Protein AF-A0A1V8NT26-F1 (afdb_monomer_lite)

Radius of gyration: 33.31 Å; chains: 1; bounding box: 80×100×117 Å

Secondary structure (DSSP, 8-state):
------------------------TT--EES--SPPPP--EES--EEEEEESSBEEESSPPTT-----EETTS-EEEEEEESS--SSSPEEEEEE-TT--EEEEEEPBPGGGSPPBTTPPTT--TT----S-SSS-EEEE-SHHHHHGGG-TT-HHHHHHHHH-SEEEEEEETTB--SEEEE--SGGGTT-EEEEEEE-SS-EEEEETTEEEEE-TT-EEEEEEETTEEEETTTGGGGGEES-TT-EEEEEPGGG-STT-EEEEEETTEEEEE----EE---EEEEEEEEEEESS------HHHH-HHHHHHHHTTS--SEEEEEEBPPEEESSEE-TTS-EESS-BSSPP-SS--HHIIIIIIIIIIHHHHHHHHT--EEESS-STT----BSEEEEEEEEEEETTEEEEE-SEEETTEEE-SS-SHHHHHHHHHHHTT--SSTTHHHHHB---TTSSS---EEETTTTEEE-SEEEEE----EEETTEEEPPBTTEEE-B-GGGT---SBTTB-BPPPPHHHHHHHHHHHHTSEEE-TTSTTSEEEEETTTTEEEE---EEE-S-EEE--GGG-SHHHHHHHHHH-SEEEEEEBTTB--SEEE-PPP-GGGTT-EEEEEE--SS-EEEEETTEEEEE-TTEEEEEEE-SS-EEEESPP--EEE---SEEEEEEEEEEEEE-TTSSS--EEPPPEEEEEEEE----GGG--TTS-EEEEEETTEEEEEE--SS-SSTTS-EEEEEEEEGGG---EEEEEETTEEEEEEEPPPPPTT--EEEEESPPPPPTTEEEEEETTT--EEEEETT-B--SS--TTTTTS-EEEEE-TTEEEEEESSSSS-TT--EEE-SEE-GGGGSSEE-TTS-EE--SS-SEEEEEE-

InterPro domains:
  IPR019503 Peptidase M66 domain [PS51694] (283-538)
  IPR022218 ToxR activated gene A lipoprotein domain [PF12561] (666-761)
  IPR040966 Metalloprotease StcE, C-terminal [PF17945] (794-883)
  IPR048990 Metalloprotease StcE, beta-sandwich domain [PF20944] (165-232)
  IPR048990 Metalloprotease StcE, beta-sandwich domain [PF20944] (589-655)
  IPR051256 Dictomallein [PTHR39540] (236-723)

Sequence (885 aa):
MKLKHLSCIILASLAMGSFSVAADNKSAIYFNTTQPVNDLQGSLAAEVKFAQSQIIPAHPKEGESQPHLTSLRKSLLLVRPVKADNKTPVQVEARDDNDKLLGTLTLSPPSSLPDTVYHLQGVPAGGIDFVPLDGTKKLINTVAEVKKLSDTSGSSIKTYLANNALVEIQTANGRWVKDIYLPQGAGLEGKMVRFVSYAGYNSTVFYGGRKVTLSVGNTLQFKYVNGQWFREGELENNRIAYAPDTWSAELPAHWIAPGLNLVVKQGNLSGRLNDIKVGAPGELLLHTIDIGMLTSPRDRFDFAKDKEAHREYFQTIPVSRMIVNKYAPLHLKEVMLPTGTLLTDADPGNGGWHSGTMRQSIGKELVSHGIDNANYGINSTAGSGEGSHPYTTAQLAAHTSRGNYANGIQVHGGSGGGGIVTLDSTLGNEFSHEVGHNFGLGHYVDGFRGSVHRSADQINSAWGWDSDKKRFMPNFYPTRTNQKSCLDGQCQEPFEGRKFGFDSMAGGSPFSDANRFTMYTPNSSAIIQRFFENKAVFDTRSFTGFSKWNADTQKMEPYKHTIDRAEQITAPVRDLSENKMAELMAEYAVVKVHMWNGNWTRNIHIPAASAENKGRILSINHEAGYNSHLFINGGEKIVSQGYKKSFVSDGQIWKEHDVVDTREARKPEQFGVPVTTLVGYYDPKGTLSSYIYPAMHGAYGFTYPDDSQKLSGNDCQLQVDTKEGQLRFRLANHRANSNVMNKFHINVPTESQPTQATLVCNNKVLDTKSLTPAPEGLTYTVNGRALPAKENEGCIVSVNSGKRYCLPVGQRSGYSLPDWIVGQEVYVDSGAKAKVLLSDWDNLSYNRIGEFVGNVNPADMKKVKAWSGEYLDFSRPRSMRVVSK

pLDDT: mean 93.88, std 11.6, range [26.02, 98.94]

Structure (mmCIF, N/CA/C/O backbone):
data_AF-A0A1V8NT26-F1
#
_entry.id   AF-A0A1V8NT26-F1
#
loop_
_atom_site.group_PDB
_atom_site.id
_atom_site.type_symbol
_atom_site.label_atom_id
_atom_site.label_alt_id
_atom_site.label_comp_id
_atom_site.label_asym_id
_atom_site.label_entity_id
_atom_site.label_seq_id
_atom_site.pdbx_PDB_ins_code
_atom_site.Cartn_x
_atom_site.Cartn_y
_atom_site.Cartn_z
_atom_site.occupancy
_atom_site.B_iso_or_equiv
_atom_site.auth_seq_id
_atom_site.auth_comp_id
_atom_site.auth_asym_id
_atom_site.auth_atom_id
_atom_site.pdbx_PDB_model_num
ATOM 1 N N . MET A 1 1 ? 21.403 59.231 -62.922 1.00 33.25 1 MET A N 1
ATOM 2 C CA . MET A 1 1 ? 22.479 58.992 -63.909 1.00 33.25 1 MET A CA 1
ATOM 3 C C . MET A 1 1 ? 22.397 57.533 -64.353 1.00 33.25 1 MET A C 1
ATOM 5 O O . MET A 1 1 ? 22.117 56.673 -63.533 1.00 33.25 1 MET A O 1
ATOM 9 N N . LYS A 1 2 ? 22.485 57.326 -65.667 1.00 28.75 2 LYS A N 1
ATOM 10 C CA . LYS A 1 2 ? 22.168 56.143 -66.492 1.00 28.75 2 LYS A CA 1
ATOM 11 C C . LYS A 1 2 ? 23.030 54.890 -66.167 1.00 28.75 2 LYS A C 1
ATOM 13 O O . LYS A 1 2 ? 24.232 55.031 -66.014 1.00 28.75 2 LYS A O 1
ATOM 18 N N . LEU A 1 3 ? 22.403 53.711 -65.998 1.00 28.09 3 LEU A N 1
ATOM 19 C CA . LEU A 1 3 ? 22.380 52.515 -66.894 1.00 28.09 3 LEU A CA 1
ATOM 20 C C . LEU A 1 3 ? 23.504 51.472 -66.687 1.00 28.09 3 LEU A C 1
ATOM 22 O O . LEU A 1 3 ? 24.660 51.770 -66.959 1.00 28.09 3 LEU A O 1
ATOM 26 N N . LYS A 1 4 ? 23.138 50.211 -66.395 1.00 28.22 4 LYS A N 1
ATOM 27 C CA . LYS A 1 4 ? 23.139 49.071 -67.351 1.00 28.22 4 LYS A CA 1
ATOM 28 C C . LYS A 1 4 ? 22.920 47.728 -66.638 1.00 28.22 4 LYS A C 1
ATOM 30 O O . LYS A 1 4 ? 23.636 47.379 -65.709 1.00 28.22 4 LYS A O 1
ATOM 35 N N . HIS A 1 5 ? 21.955 46.967 -67.153 1.00 30.91 5 HIS A N 1
ATOM 36 C CA . HIS A 1 5 ? 21.842 45.522 -66.977 1.00 30.91 5 HIS A CA 1
ATOM 37 C C . HIS A 1 5 ? 23.035 44.799 -67.611 1.00 30.91 5 HIS A C 1
ATOM 39 O O . HIS A 1 5 ? 23.439 45.162 -68.715 1.00 30.91 5 HIS A O 1
ATOM 45 N N . LEU A 1 6 ? 23.489 43.715 -66.980 1.00 27.47 6 LEU A N 1
ATOM 46 C CA . LEU A 1 6 ? 24.061 42.565 -67.675 1.00 27.47 6 LEU A CA 1
ATOM 47 C C . LEU A 1 6 ? 23.640 41.283 -66.944 1.00 27.47 6 LEU A C 1
ATOM 49 O O . LEU A 1 6 ? 23.882 41.122 -65.750 1.00 27.47 6 LEU A O 1
ATOM 53 N N . SER A 1 7 ? 22.973 40.406 -67.685 1.00 28.31 7 SER A N 1
ATOM 54 C CA . SER A 1 7 ? 22.616 39.047 -67.296 1.00 28.31 7 SER A CA 1
ATOM 55 C C . SER A 1 7 ? 23.850 38.152 -67.399 1.00 28.31 7 SER A C 1
ATOM 57 O O . SER A 1 7 ? 24.494 38.144 -68.444 1.00 28.31 7 SER A O 1
ATOM 59 N N . CYS A 1 8 ? 24.131 37.351 -66.370 1.00 26.02 8 CYS A N 1
ATOM 60 C CA . CYS A 1 8 ? 25.024 36.198 -66.475 1.00 26.02 8 CYS A CA 1
ATOM 61 C C . CYS A 1 8 ? 24.345 34.977 -65.855 1.00 26.02 8 CYS A C 1
ATOM 63 O O . CYS A 1 8 ? 24.092 34.915 -64.654 1.00 26.02 8 CYS A O 1
ATOM 65 N N . ILE A 1 9 ? 24.042 34.022 -66.728 1.00 30.42 9 ILE A N 1
ATOM 66 C CA . ILE A 1 9 ? 23.627 32.657 -66.424 1.00 30.42 9 ILE A CA 1
ATOM 67 C C . ILE A 1 9 ? 24.851 31.931 -65.860 1.00 30.42 9 ILE A C 1
ATOM 69 O O . ILE A 1 9 ? 25.868 31.828 -66.542 1.00 30.42 9 ILE A O 1
ATOM 73 N N . ILE A 1 10 ? 24.753 31.412 -64.636 1.00 31.03 10 ILE A N 1
ATOM 74 C CA . ILE A 1 10 ? 25.711 30.446 -64.091 1.00 31.03 10 ILE A CA 1
ATOM 75 C C . ILE A 1 10 ? 24.949 29.139 -63.879 1.00 31.03 10 ILE A C 1
ATOM 77 O O . ILE A 1 10 ? 24.054 29.057 -63.039 1.00 31.03 10 ILE A O 1
ATOM 81 N N . LEU A 1 11 ? 25.300 28.127 -64.679 1.00 29.58 11 LEU A N 1
ATOM 82 C CA . LEU A 1 11 ? 24.944 26.734 -64.432 1.00 29.58 11 LEU A CA 1
ATOM 83 C C . LEU A 1 11 ? 25.558 26.309 -63.091 1.00 29.58 11 LEU A C 1
ATOM 85 O O . LEU A 1 11 ? 26.774 26.173 -62.983 1.00 29.58 11 LEU A O 1
ATOM 89 N N . ALA A 1 12 ? 24.719 26.062 -62.088 1.00 28.86 12 ALA A N 1
ATOM 90 C CA . ALA A 1 12 ? 25.114 25.329 -60.894 1.00 28.86 12 ALA A CA 1
ATOM 91 C C . ALA A 1 12 ? 24.810 23.843 -61.117 1.00 28.86 12 ALA A C 1
ATOM 93 O O . ALA A 1 12 ? 23.661 23.404 -61.074 1.00 28.86 12 ALA A O 1
ATOM 94 N N . SER A 1 13 ? 25.853 23.066 -61.387 1.00 28.78 13 SER A N 1
ATOM 95 C CA . SER A 1 13 ? 25.831 21.608 -61.335 1.00 28.78 13 SER A CA 1
ATOM 96 C C . SER A 1 13 ? 25.490 21.150 -59.912 1.00 28.78 13 SER A C 1
ATOM 98 O O . SER A 1 13 ? 26.327 21.245 -59.013 1.00 28.78 13 SER A O 1
ATOM 100 N N . LEU A 1 14 ? 24.266 20.651 -59.704 1.00 29.42 14 LEU A N 1
ATOM 101 C CA . LEU A 1 14 ? 23.894 19.896 -58.508 1.00 29.42 14 LEU A CA 1
ATOM 102 C C . LEU A 1 14 ? 24.669 18.572 -58.499 1.00 29.42 14 LEU A C 1
ATOM 104 O O . LEU A 1 14 ? 24.235 17.574 -59.070 1.00 29.42 14 LEU A O 1
ATOM 108 N N . ALA A 1 15 ? 25.809 18.552 -57.816 1.00 29.77 15 ALA A N 1
ATOM 109 C CA . ALA A 1 15 ? 26.344 17.313 -57.283 1.00 29.77 15 ALA A CA 1
ATOM 110 C C . ALA A 1 15 ? 25.449 16.907 -56.103 1.00 29.77 15 ALA A C 1
ATOM 112 O O . ALA A 1 15 ? 25.610 17.399 -54.986 1.00 29.77 15 ALA A O 1
ATOM 113 N N . MET A 1 16 ? 24.470 16.034 -56.358 1.00 32.00 16 MET A N 1
ATOM 114 C CA . MET A 1 16 ? 23.810 15.268 -55.303 1.00 32.00 16 MET A CA 1
ATOM 115 C C . MET A 1 16 ? 24.845 14.310 -54.707 1.00 32.00 16 MET A C 1
ATOM 117 O O . MET A 1 16 ? 24.949 13.150 -55.095 1.00 32.00 16 MET A O 1
ATOM 121 N N . GLY A 1 17 ? 25.652 14.823 -53.781 1.00 26.83 17 GLY A N 1
ATOM 122 C CA . GLY A 1 17 ? 26.390 13.996 -52.845 1.00 26.83 17 GLY A CA 1
ATOM 123 C C . GLY A 1 17 ? 25.373 13.313 -51.946 1.00 26.83 17 GLY A C 1
ATOM 124 O O . GLY A 1 17 ? 24.833 13.921 -51.025 1.00 26.83 17 GLY A O 1
ATOM 125 N N . SER A 1 18 ? 25.073 12.055 -52.247 1.00 31.45 18 SER A N 1
ATOM 126 C CA . SER A 1 18 ? 24.416 11.135 -51.333 1.00 31.45 18 SER A CA 1
ATOM 127 C C . SER A 1 18 ? 25.264 11.037 -50.068 1.00 31.45 18 SER A C 1
ATOM 129 O O . SER A 1 18 ? 26.224 10.271 -50.008 1.00 31.45 18 SER A O 1
ATOM 131 N N . PHE A 1 19 ? 24.925 11.838 -49.058 1.00 27.25 19 PHE A N 1
ATOM 132 C CA . PHE A 1 19 ? 25.400 11.635 -47.699 1.00 27.25 19 PHE A CA 1
ATOM 133 C C . PHE A 1 19 ? 24.762 10.348 -47.180 1.00 27.25 19 PHE A C 1
ATOM 135 O O . PHE A 1 19 ? 23.699 10.350 -46.562 1.00 27.25 19 PHE A O 1
ATOM 142 N N . SER A 1 20 ? 25.414 9.224 -47.458 1.00 29.69 20 SER A N 1
ATOM 143 C CA . SER A 1 20 ? 25.243 8.001 -46.693 1.00 29.69 20 SER A CA 1
ATOM 144 C C . SER A 1 20 ? 25.770 8.265 -45.285 1.00 29.69 20 SER A C 1
ATOM 146 O O . SER A 1 20 ? 26.928 7.984 -44.975 1.00 29.69 20 SER A O 1
ATOM 148 N N . VAL A 1 21 ? 24.930 8.830 -44.420 1.00 27.81 21 VAL A N 1
ATOM 149 C CA . VAL A 1 21 ? 25.151 8.753 -42.977 1.00 27.81 21 VAL A CA 1
ATOM 150 C C . VAL A 1 21 ? 24.796 7.325 -42.576 1.00 27.81 21 VAL A C 1
ATOM 152 O O . VAL A 1 21 ? 23.704 7.039 -42.093 1.00 27.81 21 VAL A O 1
ATOM 155 N N . ALA A 1 22 ? 25.721 6.399 -42.818 1.00 30.61 22 ALA A N 1
ATOM 156 C CA . ALA A 1 22 ? 25.767 5.165 -42.055 1.00 30.61 22 ALA A CA 1
ATOM 157 C C . ALA A 1 22 ? 26.182 5.566 -40.633 1.00 30.61 22 ALA A C 1
ATOM 159 O O . ALA A 1 22 ? 27.360 5.568 -40.288 1.00 30.61 22 ALA A O 1
ATOM 160 N N . ALA A 1 23 ? 25.208 6.022 -39.842 1.00 31.25 23 ALA A N 1
ATOM 161 C CA . ALA A 1 23 ? 25.388 6.209 -38.416 1.00 31.25 23 ALA A CA 1
ATOM 162 C C . ALA A 1 23 ? 25.771 4.850 -37.823 1.00 31.25 23 ALA A C 1
ATOM 164 O O . ALA A 1 23 ? 25.101 3.847 -38.072 1.00 31.25 23 ALA A O 1
ATOM 165 N N . ASP A 1 24 ? 26.865 4.823 -37.072 1.00 34.84 24 ASP A N 1
ATOM 166 C CA . ASP A 1 24 ? 27.377 3.644 -36.389 1.00 34.84 24 ASP A CA 1
ATOM 167 C C . ASP A 1 24 ? 26.340 3.162 -35.350 1.00 34.84 24 ASP A C 1
ATOM 169 O O . ASP A 1 24 ? 26.246 3.655 -34.225 1.00 34.84 24 ASP A O 1
ATOM 173 N N . ASN A 1 25 ? 25.445 2.268 -35.775 1.00 42.75 25 ASN A N 1
ATOM 174 C CA . ASN A 1 25 ? 24.156 2.001 -35.125 1.00 42.75 25 ASN A CA 1
ATOM 175 C C . ASN A 1 25 ? 24.249 1.001 -33.947 1.00 42.75 25 ASN A C 1
ATOM 177 O O . ASN A 1 25 ? 23.302 0.261 -33.687 1.00 42.75 25 ASN A O 1
ATOM 181 N N . LYS A 1 26 ? 25.402 0.919 -33.260 1.00 56.12 26 LYS A N 1
ATOM 182 C CA . LYS A 1 26 ? 25.730 -0.183 -32.326 1.00 56.12 26 LYS A CA 1
ATOM 183 C C . LYS A 1 26 ? 26.095 0.215 -30.888 1.00 56.12 26 LYS A C 1
ATOM 185 O O . LYS A 1 26 ? 26.245 -0.674 -30.055 1.00 56.12 26 LYS A O 1
ATOM 190 N N . SER A 1 27 ? 26.231 1.500 -30.556 1.00 74.62 27 SER A N 1
ATOM 191 C CA . SER A 1 27 ? 26.656 1.927 -29.209 1.00 74.62 27 SER A CA 1
ATOM 192 C C . SER A 1 27 ? 25.488 2.127 -28.231 1.00 74.62 27 SER A C 1
ATOM 194 O O . SER A 1 27 ? 24.408 2.596 -28.613 1.00 74.62 27 SER A O 1
ATOM 196 N N . ALA A 1 28 ? 25.712 1.776 -26.959 1.00 88.06 28 ALA A N 1
ATOM 197 C CA . ALA A 1 28 ? 24.782 2.042 -25.863 1.00 88.06 28 ALA A CA 1
ATOM 198 C C . ALA A 1 28 ? 24.581 3.553 -25.648 1.00 88.06 28 ALA A C 1
ATOM 200 O O . ALA A 1 28 ? 25.501 4.351 -25.821 1.00 88.06 28 ALA A O 1
ATOM 201 N N . ILE A 1 29 ? 23.368 3.928 -25.256 1.00 94.69 29 ILE A N 1
ATOM 202 C CA . ILE A 1 29 ? 22.942 5.282 -24.913 1.00 94.69 29 ILE A CA 1
ATOM 203 C C . ILE A 1 29 ? 22.829 5.335 -23.389 1.00 94.69 29 ILE A C 1
ATOM 205 O O . ILE A 1 29 ? 21.881 4.800 -22.809 1.00 94.69 29 ILE A O 1
ATOM 209 N N . TYR A 1 30 ? 23.811 5.950 -22.738 1.00 97.50 30 TYR A N 1
ATOM 210 C CA . TYR A 1 30 ? 23.859 6.030 -21.281 1.00 97.50 30 TYR A CA 1
ATOM 211 C C . TYR A 1 30 ? 23.040 7.210 -20.757 1.00 97.50 30 TYR A C 1
ATOM 213 O O . TYR A 1 30 ? 23.191 8.333 -21.229 1.00 97.50 30 TYR A O 1
ATOM 221 N N . PHE A 1 31 ? 22.190 6.956 -19.763 1.00 98.56 31 PHE A N 1
ATOM 222 C CA . PHE A 1 31 ? 21.392 7.991 -19.105 1.00 98.56 31 PHE A CA 1
ATOM 223 C C . PHE A 1 31 ? 22.212 8.842 -18.135 1.00 98.56 31 PHE A C 1
ATOM 225 O O . PHE A 1 31 ? 22.170 10.069 -18.180 1.00 98.56 31 PHE A O 1
ATOM 232 N N . ASN A 1 32 ? 22.964 8.189 -17.253 1.00 97.88 32 ASN A N 1
ATOM 233 C CA . ASN A 1 32 ? 23.827 8.839 -16.290 1.00 97.88 32 ASN A CA 1
ATOM 234 C C . ASN A 1 32 ? 25.268 8.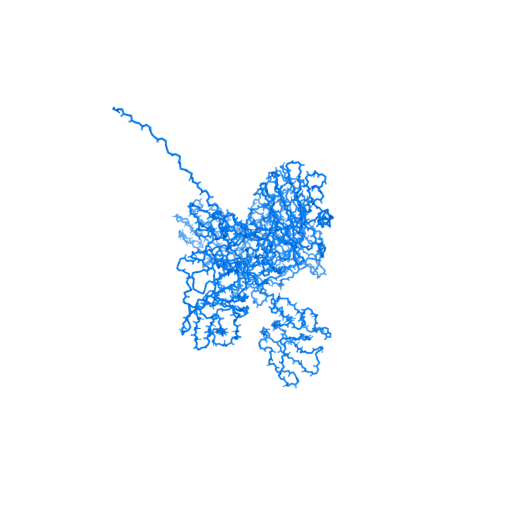863 -16.810 1.00 97.88 32 ASN A C 1
ATOM 236 O O . ASN A 1 32 ? 26.034 7.911 -16.649 1.00 97.88 32 ASN A O 1
ATOM 240 N N . THR A 1 33 ? 25.626 9.985 -17.425 1.00 96.69 33 THR A N 1
ATOM 241 C CA . THR A 1 33 ? 26.982 10.288 -17.890 1.00 96.69 33 THR A CA 1
ATOM 242 C C . THR A 1 33 ? 27.719 11.248 -16.958 1.00 96.69 33 THR A C 1
ATOM 244 O O . THR A 1 33 ? 28.796 11.722 -17.315 1.00 96.69 33 THR A O 1
ATOM 247 N N . THR A 1 34 ? 27.175 11.556 -15.772 1.00 95.69 34 THR A N 1
ATOM 248 C CA . THR A 1 34 ? 27.845 12.461 -14.830 1.00 95.69 34 THR A CA 1
ATOM 249 C C . THR A 1 34 ? 29.155 11.846 -14.354 1.00 95.69 34 THR A C 1
ATOM 251 O O . THR A 1 34 ? 29.293 10.619 -14.288 1.00 95.69 34 THR A O 1
ATOM 254 N N . GLN A 1 35 ? 30.120 12.695 -14.003 1.00 95.38 35 GLN A N 1
ATOM 255 C CA . GLN A 1 35 ? 31.365 12.239 -13.397 1.00 95.38 35 GLN A CA 1
ATOM 256 C C . GLN A 1 35 ? 31.053 11.586 -12.035 1.00 95.38 35 GLN A C 1
ATOM 258 O O . GLN A 1 35 ? 30.403 12.236 -11.213 1.00 95.38 35 GLN A O 1
ATOM 263 N N . PRO A 1 36 ? 31.469 10.329 -11.782 1.00 96.56 36 PRO A N 1
ATOM 264 C CA . PRO A 1 36 ? 31.286 9.699 -10.478 1.00 96.56 36 PRO A CA 1
ATOM 265 C C . PRO A 1 36 ? 32.070 10.456 -9.400 1.00 96.56 36 PRO A C 1
ATOM 267 O O . PRO A 1 36 ? 33.247 10.781 -9.590 1.00 96.56 36 PRO A O 1
ATOM 270 N N . VAL A 1 37 ? 31.415 10.715 -8.270 1.00 96.75 37 VAL A N 1
ATOM 271 C CA . VAL A 1 37 ? 32.021 11.296 -7.064 1.00 96.75 37 VAL A CA 1
ATOM 272 C C . VAL A 1 37 ? 32.347 10.161 -6.096 1.00 96.75 37 VAL A C 1
ATOM 274 O O . VAL A 1 37 ? 31.592 9.201 -5.996 1.00 96.75 37 VAL A O 1
ATOM 277 N N . ASN A 1 38 ? 33.500 10.232 -5.430 1.00 98.38 38 ASN A N 1
ATOM 278 C CA . ASN A 1 38 ? 33.921 9.183 -4.509 1.00 98.38 38 ASN A CA 1
ATOM 279 C C . ASN A 1 38 ? 33.088 9.194 -3.218 1.00 98.38 38 ASN A C 1
ATOM 281 O O . ASN A 1 38 ? 33.066 10.208 -2.527 1.00 98.38 38 ASN A O 1
ATOM 285 N N . ASP A 1 39 ? 32.525 8.041 -2.863 1.00 98.50 39 ASP A N 1
ATOM 286 C CA . ASP A 1 39 ? 31.807 7.802 -1.606 1.00 98.50 39 ASP A CA 1
ATOM 287 C C . ASP A 1 39 ? 32.628 6.980 -0.599 1.00 98.50 39 ASP A C 1
ATOM 289 O O . ASP A 1 39 ? 32.223 6.807 0.546 1.00 98.50 39 ASP A O 1
ATOM 293 N N . LEU A 1 40 ? 33.774 6.430 -1.014 1.00 98.62 40 LEU A N 1
ATOM 294 C CA . LEU A 1 40 ? 34.548 5.489 -0.210 1.00 98.62 40 LEU A CA 1
ATOM 295 C C . LEU A 1 40 ? 35.708 6.156 0.532 1.00 98.62 40 LEU A C 1
ATOM 297 O O . LEU A 1 40 ? 36.444 6.979 -0.016 1.00 98.62 40 LEU A O 1
ATOM 301 N N . GLN A 1 41 ? 35.961 5.690 1.753 1.00 98.44 41 GLN A N 1
ATOM 302 C CA . GLN A 1 41 ? 37.181 5.979 2.502 1.00 98.44 41 GLN A CA 1
ATOM 303 C C . GLN A 1 41 ? 38.200 4.851 2.277 1.00 98.44 41 GLN A C 1
ATOM 305 O O . GLN A 1 41 ? 37.997 3.723 2.730 1.00 98.44 41 GLN A O 1
ATOM 310 N N . GLY A 1 42 ? 39.292 5.125 1.558 1.00 97.62 42 GLY A N 1
ATOM 311 C CA . GLY A 1 42 ? 40.358 4.150 1.300 1.00 97.62 42 GLY A CA 1
ATOM 312 C C . GLY A 1 42 ? 41.121 4.394 -0.004 1.00 97.62 42 GLY A C 1
ATOM 313 O O . GLY A 1 42 ? 41.069 5.480 -0.572 1.00 97.62 42 GLY A O 1
ATOM 314 N N . SER A 1 43 ? 41.851 3.377 -0.469 1.00 97.94 43 SER A N 1
ATOM 315 C CA . SER A 1 43 ? 42.637 3.425 -1.711 1.00 97.94 43 SER A CA 1
ATOM 316 C C . SER A 1 43 ? 41.794 3.246 -2.977 1.00 97.94 43 SER A C 1
ATOM 318 O O . SER A 1 43 ? 42.216 3.664 -4.055 1.00 97.94 43 SER A O 1
ATOM 320 N N . LEU A 1 44 ? 40.609 2.636 -2.865 1.00 98.44 44 LEU A N 1
ATOM 321 C CA . LEU A 1 44 ? 39.633 2.563 -3.951 1.00 98.44 44 LEU A CA 1
ATOM 322 C C . LEU A 1 44 ? 38.704 3.778 -3.894 1.00 98.44 44 LEU A C 1
ATOM 324 O O . LEU A 1 44 ? 37.979 3.938 -2.917 1.00 98.44 44 LEU A O 1
ATOM 328 N N . ALA A 1 45 ? 38.682 4.573 -4.964 1.00 98.56 45 ALA A N 1
ATOM 329 C CA . ALA A 1 45 ? 37.713 5.649 -5.143 1.00 98.56 45 ALA A CA 1
ATOM 330 C C . ALA A 1 45 ? 36.561 5.188 -6.052 1.00 98.56 45 ALA A C 1
ATOM 332 O O . ALA A 1 45 ? 36.796 4.841 -7.214 1.00 98.56 45 ALA A O 1
ATOM 333 N N . ALA A 1 46 ? 35.326 5.193 -5.551 1.00 98.62 46 ALA A N 1
ATOM 334 C CA . ALA A 1 46 ? 34.140 4.786 -6.305 1.00 98.62 46 ALA A CA 1
ATOM 335 C C . ALA A 1 46 ? 32.881 5.523 -5.833 1.00 98.62 46 ALA A C 1
ATOM 337 O O . ALA A 1 46 ? 32.732 5.793 -4.644 1.00 98.62 46 ALA A O 1
ATOM 338 N N . GLU A 1 47 ? 31.972 5.801 -6.766 1.00 98.75 47 GLU A N 1
ATOM 339 C CA . GLU A 1 47 ? 30.593 6.194 -6.462 1.00 98.75 47 GLU A CA 1
ATOM 340 C C . GLU A 1 47 ? 29.793 4.941 -6.088 1.00 98.75 47 GLU A C 1
ATOM 342 O O . GLU A 1 47 ? 29.907 3.897 -6.746 1.00 98.75 47 GLU A O 1
ATOM 347 N N . VAL A 1 48 ? 28.964 5.046 -5.054 1.00 98.81 48 VAL A N 1
ATOM 348 C CA . VAL A 1 48 ? 28.075 3.985 -4.589 1.00 98.81 48 VAL A CA 1
ATOM 349 C C . VAL A 1 48 ? 26.626 4.456 -4.659 1.00 98.81 48 VAL A C 1
ATOM 351 O O . VAL A 1 48 ? 26.244 5.515 -4.162 1.00 98.81 48 VAL A O 1
ATOM 354 N N . LYS A 1 49 ? 25.777 3.629 -5.268 1.00 98.88 49 LYS A N 1
ATOM 355 C CA . LYS A 1 49 ? 24.323 3.809 -5.237 1.00 98.88 49 LYS A CA 1
ATOM 356 C C . LYS A 1 49 ? 23.643 2.513 -4.833 1.00 98.88 49 LYS A C 1
ATOM 358 O O . LYS A 1 49 ? 24.148 1.419 -5.072 1.00 98.88 49 LYS A O 1
ATOM 363 N N . PHE A 1 50 ? 22.463 2.650 -4.260 1.00 98.88 50 PHE A N 1
ATOM 364 C CA . PHE A 1 50 ? 21.560 1.560 -3.942 1.00 98.88 50 PHE A CA 1
ATOM 365 C C . PHE A 1 50 ? 20.321 1.623 -4.839 1.00 98.88 50 PHE A C 1
ATOM 367 O O . PHE A 1 50 ? 20.064 2.658 -5.449 1.00 98.88 50 PHE A O 1
ATOM 374 N N . ALA A 1 51 ? 19.521 0.559 -4.920 1.00 98.81 51 ALA A N 1
ATOM 375 C CA . ALA A 1 51 ? 18.200 0.631 -5.537 1.00 98.81 51 ALA A CA 1
ATOM 376 C C . ALA A 1 51 ? 17.172 -0.250 -4.817 1.00 98.81 51 ALA A C 1
ATOM 378 O O . ALA A 1 51 ? 17.362 -1.461 -4.683 1.00 98.81 51 ALA A O 1
ATOM 379 N N . GLN A 1 52 ? 16.071 0.372 -4.384 1.00 98.75 52 GLN A N 1
ATOM 380 C CA . GLN A 1 52 ? 14.930 -0.286 -3.737 1.00 98.75 52 GLN A CA 1
ATOM 381 C C . GLN A 1 52 ? 13.624 -0.001 -4.485 1.00 98.75 52 GLN A C 1
ATOM 383 O O . GLN A 1 52 ? 13.290 -0.758 -5.387 1.00 98.75 52 GLN A O 1
ATOM 388 N N . SER A 1 53 ? 12.873 1.051 -4.135 1.00 98.69 53 SER A N 1
ATOM 389 C CA . SER A 1 53 ? 11.782 1.545 -4.995 1.00 98.69 53 SER A CA 1
ATOM 390 C C . SER A 1 53 ? 12.328 2.345 -6.183 1.00 98.69 53 SER A C 1
ATOM 392 O O . SER A 1 53 ? 11.810 2.304 -7.298 1.00 98.69 53 SER A O 1
ATOM 394 N N . GLN A 1 54 ? 13.441 3.032 -5.945 1.00 98.75 54 GLN A N 1
ATOM 395 C CA . GLN A 1 54 ? 14.206 3.797 -6.917 1.00 98.75 54 GLN A CA 1
ATOM 396 C C . GLN A 1 54 ? 15.699 3.699 -6.608 1.00 98.75 54 GLN A C 1
ATOM 398 O O . GLN A 1 54 ? 16.084 3.187 -5.553 1.00 98.75 54 GLN A O 1
ATOM 403 N N . ILE A 1 55 ? 16.531 4.178 -7.530 1.00 98.88 55 ILE A N 1
ATOM 404 C CA . ILE A 1 55 ? 17.963 4.368 -7.302 1.00 98.88 55 ILE A CA 1
ATOM 405 C C . ILE A 1 55 ? 18.162 5.481 -6.264 1.00 98.88 55 ILE A C 1
ATOM 407 O O . ILE A 1 55 ? 17.559 6.547 -6.366 1.00 98.88 55 ILE A O 1
ATOM 411 N N . ILE A 1 56 ? 19.014 5.213 -5.279 1.00 98.50 56 ILE A N 1
ATOM 412 C CA . ILE A 1 56 ? 19.290 6.035 -4.102 1.00 98.50 56 ILE A CA 1
ATOM 413 C C . ILE A 1 56 ? 20.809 6.247 -4.023 1.00 98.50 56 ILE A C 1
ATOM 415 O O . ILE A 1 56 ? 21.548 5.260 -4.029 1.00 98.50 56 ILE A O 1
ATOM 419 N N . PRO A 1 57 ? 21.321 7.486 -3.974 1.00 97.94 57 PRO A N 1
ATOM 420 C CA . PRO A 1 57 ? 22.749 7.717 -3.763 1.00 97.94 57 PRO A CA 1
ATOM 421 C C . PRO A 1 57 ? 23.173 7.321 -2.339 1.00 97.94 57 PRO A C 1
ATOM 423 O O . PRO A 1 57 ? 22.379 7.454 -1.410 1.00 97.94 57 PRO A O 1
ATOM 426 N N . ALA A 1 58 ? 24.418 6.864 -2.152 1.00 97.75 58 ALA A N 1
ATOM 427 C CA . ALA A 1 58 ? 24.979 6.685 -0.808 1.00 97.75 58 ALA A CA 1
ATOM 428 C C . ALA A 1 58 ? 25.047 8.026 -0.057 1.00 97.75 58 ALA A C 1
ATOM 430 O O . ALA A 1 58 ? 24.561 8.122 1.069 1.00 97.75 58 ALA A O 1
ATOM 431 N N . HIS A 1 59 ? 25.540 9.068 -0.733 1.00 97.25 59 HIS A N 1
ATOM 432 C CA . HIS A 1 59 ? 25.534 10.447 -0.252 1.00 97.25 59 HIS A CA 1
ATOM 433 C C . HIS A 1 59 ? 24.704 11.335 -1.197 1.00 97.25 59 HIS A C 1
ATOM 435 O O . HIS A 1 59 ? 25.113 11.560 -2.340 1.00 97.25 59 HIS A O 1
ATOM 441 N N . PRO A 1 60 ? 23.516 11.818 -0.782 1.00 94.31 60 PRO A N 1
ATOM 442 C CA . PRO A 1 60 ? 22.706 12.712 -1.608 1.00 94.31 60 PRO A CA 1
ATOM 443 C C . PRO A 1 60 ? 23.413 14.054 -1.836 1.00 94.31 60 PRO A C 1
ATOM 445 O O . PRO A 1 60 ? 24.165 14.524 -0.979 1.00 94.31 60 PRO A O 1
ATOM 448 N N . LYS A 1 61 ? 23.161 14.692 -2.987 1.00 90.31 61 LYS A N 1
ATOM 449 C CA . LYS A 1 61 ? 23.725 16.019 -3.286 1.00 90.31 61 LYS A CA 1
ATOM 450 C C . LYS A 1 61 ? 23.139 17.072 -2.338 1.00 90.31 61 LYS A C 1
ATOM 452 O O . LYS A 1 61 ? 22.018 16.939 -1.846 1.00 90.31 61 LYS A O 1
ATOM 457 N N . GLU A 1 62 ? 23.865 18.168 -2.130 1.00 88.81 62 GLU A N 1
ATOM 458 C CA . GLU A 1 62 ? 23.349 19.298 -1.354 1.00 88.81 62 GLU A CA 1
ATOM 459 C C . GLU A 1 62 ? 22.034 19.833 -1.958 1.00 88.81 62 GLU A C 1
ATOM 461 O O . GLU A 1 62 ? 21.916 20.037 -3.168 1.00 88.81 62 GLU A O 1
ATOM 466 N N . GLY A 1 63 ? 21.019 20.029 -1.109 1.00 86.75 63 GLY A N 1
ATOM 467 C CA . GLY A 1 63 ? 19.691 20.492 -1.525 1.00 86.75 63 GLY A CA 1
ATOM 468 C C . GLY A 1 63 ? 18.837 19.453 -2.268 1.00 86.75 63 GLY A C 1
ATOM 469 O O . GLY A 1 63 ? 17.759 19.800 -2.760 1.00 86.75 63 GLY A O 1
ATOM 470 N N . GLU A 1 64 ? 19.290 18.201 -2.362 1.00 91.31 64 GLU A N 1
ATOM 471 C CA . GLU A 1 64 ? 18.547 17.095 -2.959 1.00 91.31 64 GLU A CA 1
ATOM 472 C C . GLU A 1 64 ? 17.680 16.371 -1.914 1.00 91.31 64 GLU A C 1
ATOM 474 O O . GLU A 1 64 ? 18.146 16.012 -0.835 1.00 91.31 64 GLU A O 1
ATOM 479 N N . SER A 1 65 ? 16.409 16.122 -2.245 1.00 95.75 65 SER A N 1
ATOM 480 C CA . SER A 1 65 ? 15.526 15.273 -1.439 1.00 95.75 65 SER A CA 1
ATOM 481 C C . SER A 1 65 ? 15.422 13.895 -2.090 1.00 95.75 65 SER A C 1
ATOM 483 O O . SER A 1 65 ? 14.793 13.747 -3.137 1.00 95.75 65 SER A O 1
ATOM 485 N N . GLN A 1 66 ? 16.081 12.904 -1.494 1.00 97.19 66 GLN A N 1
ATOM 486 C CA . GLN A 1 66 ? 16.057 11.500 -1.909 1.00 97.19 66 GLN A CA 1
ATOM 487 C C . GLN A 1 66 ? 15.641 10.634 -0.714 1.00 97.19 66 GLN A C 1
ATOM 489 O O . GLN A 1 66 ? 15.977 10.978 0.424 1.00 97.19 66 GLN A O 1
ATOM 494 N N . PRO A 1 67 ? 14.925 9.520 -0.937 1.00 98.38 67 PRO A N 1
ATOM 495 C CA . PRO A 1 67 ? 14.747 8.523 0.105 1.00 98.38 67 PRO A CA 1
ATOM 496 C C . PRO A 1 67 ? 16.101 7.889 0.460 1.00 98.38 67 PRO A C 1
ATOM 498 O O . PRO A 1 67 ? 17.003 7.824 -0.372 1.00 98.38 67 PRO A O 1
ATOM 501 N N . HIS A 1 68 ? 16.234 7.388 1.683 1.00 98.69 68 HIS A N 1
ATOM 502 C CA . HIS A 1 68 ? 17.353 6.550 2.130 1.00 98.69 68 HIS A CA 1
ATOM 503 C C . HIS A 1 68 ? 16.963 5.063 2.097 1.00 98.69 68 HIS A C 1
ATOM 505 O O . HIS A 1 68 ? 15.841 4.716 1.728 1.00 98.69 68 HIS A O 1
ATOM 511 N N . LEU A 1 69 ? 17.859 4.145 2.475 1.00 98.88 69 LEU A N 1
ATOM 512 C CA . LEU A 1 69 ? 17.535 2.711 2.474 1.00 98.88 69 LEU A CA 1
ATOM 513 C C . LEU A 1 69 ? 16.422 2.382 3.480 1.00 98.88 69 LEU A C 1
ATOM 515 O O . LEU A 1 69 ? 16.538 2.676 4.664 1.00 98.88 69 LEU A O 1
ATOM 519 N N . THR A 1 70 ? 15.364 1.707 3.045 1.00 98.81 70 THR A N 1
ATOM 520 C CA . THR A 1 70 ? 14.355 1.085 3.913 1.00 98.81 70 THR A CA 1
ATOM 521 C C . THR A 1 70 ? 14.891 -0.244 4.455 1.00 98.81 70 THR A C 1
ATOM 523 O O . THR A 1 70 ? 15.330 -1.093 3.673 1.00 98.81 70 THR A O 1
ATOM 526 N N . SER A 1 71 ? 14.830 -0.462 5.773 1.00 98.50 71 SER A N 1
ATOM 527 C CA . SER A 1 71 ? 15.273 -1.727 6.381 1.00 98.50 71 SER A CA 1
ATOM 528 C C . SER A 1 71 ? 14.523 -2.942 5.829 1.00 98.50 71 SER A C 1
ATOM 530 O O . SER A 1 71 ? 13.335 -2.870 5.508 1.00 98.50 71 SER A O 1
ATOM 532 N N . LEU A 1 72 ? 15.191 -4.098 5.812 1.00 97.12 72 LEU A N 1
ATOM 533 C CA . LEU A 1 72 ? 14.587 -5.401 5.513 1.00 97.12 72 LEU A CA 1
ATOM 534 C C . LEU A 1 72 ? 13.889 -5.460 4.145 1.00 97.12 72 LEU A C 1
ATOM 536 O O . LEU A 1 72 ? 12.842 -6.094 3.992 1.00 97.12 72 LEU A O 1
ATOM 540 N N . ARG A 1 73 ? 14.485 -4.817 3.138 1.00 97.44 73 ARG A N 1
ATOM 541 C CA . ARG A 1 73 ? 14.098 -4.903 1.725 1.00 97.44 73 ARG A CA 1
ATOM 542 C C . ARG A 1 73 ? 15.346 -5.126 0.877 1.00 97.44 73 ARG A C 1
ATOM 544 O O . ARG A 1 73 ? 16.336 -4.421 1.059 1.00 97.44 73 ARG A O 1
ATOM 551 N N . LYS A 1 74 ? 15.291 -6.100 -0.044 1.00 96.38 74 LYS A N 1
ATOM 552 C CA . LYS A 1 74 ? 16.379 -6.385 -1.000 1.00 96.38 74 LYS A CA 1
ATOM 553 C C . LYS A 1 74 ? 16.808 -5.087 -1.690 1.00 96.38 74 LYS A C 1
ATOM 555 O O . LYS A 1 74 ? 15.945 -4.292 -2.062 1.00 96.38 74 LYS A O 1
ATOM 560 N N . SER A 1 75 ? 18.110 -4.890 -1.857 1.00 98.56 75 SER A N 1
ATOM 561 C CA . SER A 1 75 ? 18.657 -3.675 -2.460 1.00 98.56 75 SER A CA 1
ATOM 562 C C . SER A 1 75 ? 19.679 -4.031 -3.530 1.00 98.56 75 SER A C 1
ATOM 564 O O . SER A 1 75 ? 20.569 -4.842 -3.282 1.00 98.56 75 SER A O 1
ATOM 566 N N . LEU A 1 76 ? 19.569 -3.442 -4.719 1.00 98.81 76 LEU A N 1
ATOM 567 C CA . LEU A 1 76 ? 20.649 -3.513 -5.701 1.00 98.81 76 LEU A CA 1
ATOM 568 C C . LEU A 1 76 ? 21.770 -2.575 -5.249 1.00 98.81 76 LEU A C 1
ATOM 570 O O . LEU A 1 76 ? 21.515 -1.410 -4.978 1.00 98.81 76 LEU A O 1
ATOM 574 N N . LEU A 1 77 ? 22.999 -3.065 -5.187 1.00 98.88 77 LEU A N 1
ATOM 575 C CA . LEU A 1 77 ? 24.206 -2.271 -5.007 1.00 98.88 77 LEU A CA 1
ATOM 576 C C . LEU A 1 77 ? 24.798 -1.963 -6.381 1.00 98.88 77 LEU A C 1
ATOM 578 O O . LEU A 1 77 ? 25.008 -2.878 -7.175 1.00 98.88 77 LEU A O 1
ATOM 582 N N . LEU A 1 78 ? 25.092 -0.692 -6.632 1.00 98.88 78 LEU A N 1
ATOM 583 C CA . LEU A 1 78 ? 25.791 -0.191 -7.807 1.00 98.88 78 LEU A CA 1
ATOM 584 C C . LEU A 1 78 ? 27.106 0.444 -7.358 1.00 98.88 78 LEU A C 1
ATOM 586 O O . LEU A 1 78 ? 27.100 1.326 -6.501 1.00 98.88 78 LEU A O 1
ATOM 590 N N . VAL A 1 79 ? 28.217 0.009 -7.944 1.00 98.81 79 VAL A N 1
ATOM 591 C CA . VAL A 1 79 ? 29.557 0.537 -7.661 1.00 98.81 79 VAL A CA 1
ATOM 592 C C . VAL A 1 79 ? 30.177 0.998 -8.970 1.00 98.81 79 VAL A C 1
ATOM 594 O O . VAL A 1 79 ? 30.403 0.188 -9.870 1.00 98.81 79 VAL A O 1
ATOM 597 N N . ARG A 1 80 ? 30.467 2.292 -9.079 1.00 98.50 80 ARG A N 1
ATOM 598 C CA . ARG A 1 80 ? 31.090 2.892 -10.261 1.00 98.50 80 ARG A CA 1
ATOM 599 C C . ARG A 1 80 ? 32.456 3.473 -9.882 1.00 98.50 80 ARG A C 1
ATOM 601 O O . ARG A 1 80 ? 32.509 4.562 -9.307 1.00 98.50 80 ARG A O 1
ATOM 608 N N . PRO A 1 81 ? 33.566 2.762 -10.160 1.00 98.31 81 PRO A N 1
ATOM 609 C CA . PRO A 1 81 ? 34.911 3.255 -9.878 1.00 98.31 81 PRO A CA 1
ATOM 610 C C . PRO A 1 81 ? 35.170 4.613 -10.543 1.00 98.31 81 PRO A C 1
ATOM 612 O O . PRO A 1 81 ? 34.871 4.794 -11.723 1.00 98.31 81 PRO A O 1
ATOM 615 N N . VAL A 1 82 ? 35.757 5.564 -9.808 1.00 97.75 82 VAL A N 1
ATOM 616 C CA . VAL A 1 82 ? 36.083 6.903 -10.342 1.00 97.75 82 VAL A CA 1
ATOM 617 C C . VAL A 1 82 ? 37.103 6.799 -11.476 1.00 97.75 82 VAL A C 1
ATOM 619 O O . VAL A 1 82 ? 37.000 7.493 -12.487 1.00 97.75 82 VAL A O 1
ATOM 622 N N . LYS A 1 83 ? 38.069 5.888 -11.324 1.00 96.06 83 LYS A N 1
ATOM 623 C CA . LYS A 1 83 ? 38.946 5.434 -12.401 1.00 96.06 83 LYS A CA 1
ATOM 624 C C . LYS A 1 83 ? 38.409 4.106 -12.925 1.00 96.06 83 LYS A C 1
ATOM 626 O O . LYS A 1 83 ? 38.552 3.091 -12.251 1.00 96.06 83 LYS A O 1
ATOM 631 N N . ALA A 1 84 ? 37.807 4.129 -14.110 1.00 94.38 84 ALA A N 1
ATOM 632 C CA . ALA A 1 84 ? 37.173 2.954 -14.695 1.00 94.38 84 ALA A CA 1
ATOM 633 C C . ALA A 1 84 ? 38.153 1.776 -14.852 1.00 94.38 84 ALA A C 1
ATOM 635 O O . ALA A 1 84 ? 39.225 1.902 -15.448 1.00 94.38 84 ALA A O 1
ATOM 636 N N . ASP A 1 85 ? 37.737 0.617 -14.348 1.00 94.75 85 ASP A N 1
ATOM 637 C CA . ASP A 1 85 ? 38.335 -0.687 -14.607 1.00 94.75 85 ASP A CA 1
ATOM 638 C C . ASP A 1 85 ? 37.196 -1.709 -14.690 1.00 94.75 85 ASP A C 1
ATOM 640 O O . ASP A 1 85 ? 36.540 -2.034 -13.698 1.00 94.75 85 ASP A O 1
ATOM 644 N N . ASN A 1 86 ? 36.946 -2.183 -15.909 1.00 92.69 86 ASN A N 1
ATOM 645 C CA . ASN A 1 86 ? 35.855 -3.108 -16.218 1.00 92.69 86 ASN A CA 1
ATOM 646 C C . ASN A 1 86 ? 36.337 -4.562 -16.319 1.00 92.69 86 ASN A C 1
ATOM 648 O O . ASN A 1 86 ? 35.569 -5.434 -16.724 1.00 92.69 86 ASN A O 1
ATOM 652 N N . LYS A 1 87 ? 37.615 -4.822 -16.012 1.00 94.31 87 LYS A N 1
ATOM 653 C CA . LYS A 1 87 ? 38.245 -6.143 -16.126 1.00 94.31 87 LYS A CA 1
ATOM 654 C C . LYS A 1 87 ? 38.549 -6.734 -14.758 1.00 94.31 87 LYS A C 1
ATOM 656 O O . LYS A 1 87 ? 38.288 -7.915 -14.546 1.00 94.31 87 LYS A O 1
ATOM 661 N N . THR A 1 88 ? 39.092 -5.934 -13.843 1.00 97.25 88 THR A N 1
ATOM 662 C CA . THR A 1 88 ? 39.439 -6.399 -12.499 1.00 97.25 88 THR A CA 1
ATOM 663 C C . THR A 1 88 ? 38.164 -6.638 -11.686 1.00 97.25 88 THR A C 1
ATOM 665 O O . THR A 1 88 ? 37.399 -5.687 -11.503 1.00 97.25 88 THR A O 1
ATOM 668 N N . PRO A 1 89 ? 37.924 -7.865 -11.177 1.00 97.56 89 PRO A N 1
ATOM 669 C CA . PRO A 1 89 ? 36.724 -8.180 -10.410 1.00 97.56 89 PRO A CA 1
ATOM 670 C C . PRO A 1 89 ? 36.551 -7.276 -9.191 1.00 97.56 89 PRO A C 1
ATOM 672 O O . PRO A 1 89 ? 37.515 -6.996 -8.473 1.00 97.56 89 PRO A O 1
ATOM 675 N N . VAL A 1 90 ? 35.306 -6.876 -8.936 1.00 98.50 90 VAL A N 1
ATOM 676 C CA . VAL A 1 90 ? 34.931 -6.126 -7.736 1.00 98.50 90 VAL A CA 1
ATOM 677 C C . VAL A 1 90 ? 34.273 -7.069 -6.732 1.00 98.50 90 VAL A C 1
ATOM 679 O O . VAL A 1 90 ? 33.366 -7.829 -7.075 1.00 98.50 90 VAL A O 1
ATOM 682 N N . GLN A 1 91 ? 34.724 -7.017 -5.481 1.00 98.44 91 GLN A N 1
ATOM 683 C CA . GLN A 1 91 ? 34.142 -7.752 -4.360 1.00 98.44 91 GLN A CA 1
ATOM 684 C C . GLN A 1 91 ? 33.651 -6.791 -3.284 1.00 98.44 91 GLN A C 1
ATOM 686 O O . GLN A 1 91 ? 34.225 -5.721 -3.087 1.00 98.44 91 GLN A O 1
ATOM 691 N N . VAL A 1 92 ? 32.601 -7.185 -2.571 1.00 98.62 92 VAL A N 1
ATOM 692 C CA . VAL A 1 92 ? 32.038 -6.418 -1.458 1.00 98.62 92 VAL A CA 1
ATOM 693 C C . VAL A 1 92 ? 31.857 -7.328 -0.257 1.00 98.62 92 VAL A C 1
ATOM 695 O O . VAL A 1 92 ? 31.176 -8.347 -0.345 1.00 98.62 92 VAL A O 1
ATOM 698 N N . GLU A 1 93 ? 32.451 -6.950 0.868 1.00 98.44 93 GLU A N 1
ATOM 699 C CA . GLU A 1 93 ? 32.144 -7.511 2.184 1.00 98.44 93 GLU A CA 1
ATOM 700 C C . GLU A 1 93 ? 31.111 -6.624 2.875 1.00 98.44 93 GLU A C 1
ATOM 702 O O . GLU A 1 93 ? 31.319 -5.416 2.989 1.00 98.44 93 GLU A O 1
ATOM 707 N N . ALA A 1 94 ? 30.020 -7.220 3.351 1.00 98.31 94 ALA A N 1
ATOM 708 C CA . ALA A 1 94 ? 29.022 -6.542 4.171 1.00 98.31 94 ALA A CA 1
ATOM 709 C C . ALA A 1 94 ? 29.199 -6.923 5.641 1.00 98.31 94 ALA A C 1
ATOM 711 O O . ALA A 1 94 ? 29.408 -8.097 5.959 1.00 98.31 94 ALA A O 1
ATOM 712 N N . ARG A 1 95 ? 29.096 -5.940 6.534 1.00 97.75 95 ARG A N 1
ATOM 713 C CA . ARG A 1 95 ? 29.235 -6.107 7.985 1.00 97.75 95 ARG A CA 1
ATOM 714 C C . ARG A 1 95 ? 28.093 -5.420 8.723 1.00 97.75 95 ARG A C 1
ATOM 716 O O . ARG A 1 95 ? 27.556 -4.434 8.220 1.00 97.75 95 ARG A O 1
ATOM 723 N N . ASP A 1 96 ? 27.722 -5.956 9.882 1.00 95.19 96 ASP A N 1
ATOM 724 C CA . ASP A 1 96 ? 26.720 -5.355 10.771 1.00 95.19 96 ASP A CA 1
ATOM 725 C C . ASP A 1 96 ? 27.317 -4.276 11.697 1.00 95.19 96 ASP A C 1
ATOM 727 O O . ASP A 1 96 ? 28.487 -3.900 11.567 1.00 95.19 96 ASP A O 1
ATOM 731 N N . ASP A 1 97 ? 26.499 -3.771 12.628 1.00 93.00 97 ASP A N 1
ATOM 732 C CA . ASP A 1 97 ? 26.876 -2.748 13.612 1.00 93.00 97 ASP A CA 1
ATOM 733 C C . ASP A 1 97 ? 27.992 -3.195 14.574 1.00 93.00 97 ASP A C 1
ATOM 735 O O . ASP A 1 97 ? 28.710 -2.355 15.112 1.00 93.00 97 ASP A O 1
ATOM 739 N N . ASN A 1 98 ? 28.182 -4.507 14.743 1.00 94.12 98 ASN A N 1
ATOM 740 C CA . ASN A 1 98 ? 29.234 -5.117 15.555 1.00 94.12 98 ASN A CA 1
ATOM 741 C C . ASN A 1 98 ? 30.470 -5.502 14.717 1.00 94.12 98 ASN A C 1
ATOM 743 O O . ASN A 1 98 ? 31.320 -6.263 15.182 1.00 94.12 98 ASN A O 1
ATOM 747 N N . ASP A 1 99 ? 30.562 -5.013 13.475 1.00 93.12 99 ASP A N 1
ATOM 748 C CA . ASP A 1 99 ? 31.602 -5.335 12.488 1.00 93.12 99 ASP A CA 1
ATOM 749 C C . ASP A 1 99 ? 31.670 -6.833 12.111 1.00 93.12 99 ASP A C 1
ATOM 751 O O . ASP A 1 99 ? 32.623 -7.289 11.466 1.00 93.12 99 ASP A O 1
ATOM 755 N N . LYS A 1 100 ? 30.640 -7.621 12.457 1.00 94.44 100 LYS A N 1
ATOM 756 C CA . LYS A 1 100 ? 30.557 -9.039 12.099 1.00 94.44 100 LYS A CA 1
ATOM 757 C C . LYS A 1 100 ? 30.286 -9.157 10.605 1.00 94.44 100 LYS A C 1
ATOM 759 O O . LYS A 1 100 ? 29.356 -8.554 10.074 1.00 94.44 100 LYS A O 1
ATOM 764 N N . LEU A 1 101 ? 31.079 -9.985 9.925 1.00 95.00 101 LEU A N 1
ATOM 765 C CA . LEU A 1 101 ? 30.885 -10.292 8.509 1.00 95.00 101 LEU A CA 1
ATOM 766 C C . LEU A 1 101 ? 29.521 -10.965 8.292 1.00 95.00 101 LEU A C 1
ATOM 768 O O . LEU A 1 101 ? 29.283 -12.075 8.768 1.00 95.00 101 LEU A O 1
ATOM 772 N N . LEU A 1 102 ? 28.654 -10.297 7.534 1.00 93.69 102 LEU A N 1
ATOM 773 C CA . LEU A 1 102 ? 27.368 -10.816 7.071 1.00 93.69 102 LEU A CA 1
ATOM 774 C C . LEU A 1 102 ? 27.542 -11.688 5.821 1.00 93.69 102 LEU A C 1
ATOM 776 O O . LEU A 1 102 ? 26.850 -12.692 5.652 1.00 93.69 102 LEU A O 1
ATOM 780 N N . GLY A 1 103 ? 28.488 -11.320 4.955 1.00 93.69 103 GLY A N 1
ATOM 781 C CA . GLY A 1 103 ? 28.886 -12.110 3.796 1.00 93.69 103 GLY A CA 1
ATOM 782 C C . GLY A 1 103 ? 29.736 -11.332 2.797 1.00 93.69 103 GLY A C 1
ATOM 783 O O . GLY A 1 103 ? 29.992 -10.138 2.957 1.00 93.69 103 GLY A O 1
ATOM 784 N N . THR A 1 104 ? 30.163 -12.032 1.747 1.00 96.31 104 THR A N 1
ATOM 785 C CA . THR A 1 104 ? 30.981 -11.483 0.659 1.00 96.31 104 THR A CA 1
ATOM 786 C C . THR A 1 104 ? 30.305 -11.755 -0.680 1.00 96.31 104 THR A C 1
ATOM 788 O O . THR A 1 104 ? 29.911 -12.887 -0.958 1.00 96.31 104 THR A O 1
ATOM 791 N N . LEU A 1 105 ? 30.187 -10.728 -1.519 1.00 97.06 105 LEU A N 1
ATOM 792 C CA . LEU A 1 105 ? 29.618 -10.807 -2.863 1.00 97.06 105 LEU A CA 1
ATOM 793 C C . LEU A 1 105 ? 30.684 -10.474 -3.906 1.00 97.06 105 LEU A C 1
ATOM 795 O O . LEU A 1 105 ? 31.480 -9.558 -3.715 1.00 97.06 105 LEU A O 1
ATOM 799 N N . THR A 1 106 ? 30.673 -11.192 -5.027 1.00 98.06 106 THR A N 1
ATOM 800 C CA . THR A 1 106 ? 31.399 -10.789 -6.242 1.00 98.06 106 THR A CA 1
ATOM 801 C C . THR A 1 106 ? 30.415 -10.077 -7.161 1.00 98.06 106 THR A C 1
ATOM 803 O O . THR A 1 106 ? 29.343 -10.616 -7.440 1.00 98.06 106 THR A O 1
ATOM 806 N N . LEU A 1 107 ? 30.746 -8.861 -7.590 1.00 98.31 107 LEU A N 1
ATOM 807 C CA . LEU A 1 107 ? 29.850 -8.038 -8.396 1.00 98.31 107 LEU A CA 1
ATOM 808 C C . LEU A 1 107 ? 29.869 -8.481 -9.860 1.00 98.31 107 LEU A C 1
ATOM 810 O O . LEU A 1 107 ? 30.895 -8.886 -10.405 1.00 98.31 107 LEU A O 1
ATOM 814 N N . SER A 1 108 ? 28.714 -8.344 -10.501 1.00 98.19 108 SER A N 1
ATOM 815 C CA . SER A 1 108 ? 28.553 -8.492 -11.943 1.00 98.19 108 SER A CA 1
ATOM 816 C C . SER A 1 108 ? 29.237 -7.327 -12.667 1.00 98.19 108 SER A C 1
ATOM 818 O O . SER A 1 108 ? 29.104 -6.182 -12.215 1.00 98.19 108 SER A O 1
ATOM 820 N N . PRO A 1 109 ? 29.953 -7.591 -13.776 1.00 97.94 109 PRO A N 1
ATOM 821 C CA . PRO A 1 109 ? 30.658 -6.561 -14.531 1.00 97.94 109 PRO A CA 1
ATOM 822 C C . PRO A 1 109 ? 29.685 -5.598 -15.230 1.00 97.94 109 PRO A C 1
ATOM 824 O O . PRO A 1 109 ? 28.518 -5.948 -15.424 1.00 97.94 109 PRO A O 1
ATOM 827 N N . PRO A 1 110 ? 30.153 -4.424 -15.699 1.00 96.94 110 PRO A N 1
ATOM 828 C CA . PRO A 1 110 ? 29.305 -3.433 -16.371 1.00 96.94 110 PRO A CA 1
ATOM 829 C C . PRO A 1 110 ? 28.552 -3.950 -17.602 1.00 96.94 110 PRO A C 1
ATOM 831 O O . PRO A 1 110 ? 27.449 -3.495 -17.885 1.00 96.94 110 PRO A O 1
ATOM 834 N N . SER A 1 111 ? 29.097 -4.944 -18.310 1.00 93.38 111 SER A N 1
ATOM 835 C CA . SER A 1 111 ? 28.420 -5.612 -19.434 1.00 93.38 111 SER A CA 1
ATOM 836 C C . SER A 1 111 ? 27.198 -6.441 -19.024 1.00 93.38 111 SER A C 1
ATOM 838 O O . SER A 1 111 ? 26.425 -6.853 -19.881 1.00 93.38 111 SER A O 1
ATOM 840 N N . SER A 1 112 ? 27.047 -6.723 -17.730 1.00 95.44 112 SER A N 1
ATOM 841 C CA . SER A 1 112 ? 25.931 -7.456 -17.123 1.00 95.44 112 SER A CA 1
ATOM 842 C C . SER A 1 112 ? 25.087 -6.561 -16.210 1.00 95.44 112 SER A C 1
ATOM 844 O O . SER A 1 112 ? 24.322 -7.070 -15.389 1.00 95.44 112 SER A O 1
ATOM 846 N N . LEU A 1 113 ? 25.236 -5.234 -16.315 1.00 96.88 113 LEU A N 1
ATOM 847 C CA . LEU A 1 113 ? 24.363 -4.295 -15.621 1.00 96.88 113 LEU A CA 1
ATOM 848 C C . LEU A 1 113 ? 22.903 -4.558 -16.047 1.00 96.88 113 LEU A C 1
ATOM 850 O O . LEU A 1 113 ? 22.656 -4.742 -17.240 1.00 96.88 113 LEU A O 1
ATOM 854 N N . PRO A 1 114 ? 21.927 -4.579 -15.118 1.00 97.62 114 PRO A N 1
ATOM 855 C CA . PRO A 1 114 ? 20.537 -4.842 -15.473 1.00 97.62 114 PRO A CA 1
ATOM 856 C C . PRO A 1 114 ? 20.010 -3.894 -16.559 1.00 97.62 114 PRO A C 1
ATOM 858 O O . PRO A 1 114 ? 20.159 -2.677 -16.447 1.00 97.62 114 PRO A O 1
ATOM 861 N N . ASP A 1 115 ? 19.355 -4.436 -17.592 1.00 96.62 115 ASP A N 1
ATOM 862 C CA . ASP A 1 115 ? 18.719 -3.588 -18.610 1.00 96.62 115 ASP A CA 1
ATOM 863 C C . ASP A 1 115 ? 17.466 -2.867 -18.078 1.00 96.62 115 ASP A C 1
ATOM 865 O O . ASP A 1 115 ? 16.931 -3.152 -16.999 1.00 96.62 115 ASP A O 1
ATOM 869 N N . THR A 1 116 ? 16.941 -1.953 -18.893 1.00 97.31 116 THR A N 1
ATOM 870 C CA . THR A 1 116 ? 15.656 -1.293 -18.642 1.00 97.31 116 THR A CA 1
ATOM 871 C C . THR A 1 116 ? 14.468 -2.225 -18.896 1.00 97.31 116 THR A C 1
ATOM 873 O O . THR A 1 116 ? 14.553 -3.186 -19.660 1.00 97.31 116 THR A O 1
ATOM 876 N N . VAL A 1 117 ? 13.306 -1.891 -18.335 1.00 95.19 117 VAL A N 1
ATOM 877 C CA . VAL A 1 117 ? 12.020 -2.533 -18.669 1.00 95.19 117 VAL A CA 1
ATOM 878 C C . VAL A 1 117 ? 11.585 -2.333 -20.128 1.00 95.19 117 VAL A C 1
ATOM 880 O O . VAL A 1 117 ? 10.650 -2.990 -20.574 1.00 95.19 117 VAL A O 1
ATOM 883 N N . TYR A 1 118 ? 12.247 -1.449 -20.883 1.00 92.56 118 TYR A N 1
ATOM 884 C CA . TYR A 1 118 ? 12.002 -1.270 -22.317 1.00 92.56 118 TYR A CA 1
ATOM 885 C C . TYR A 1 118 ? 12.815 -2.231 -23.184 1.00 92.56 118 TYR A C 1
ATOM 887 O O . TYR A 1 118 ? 12.552 -2.326 -24.381 1.00 92.56 118 TYR A O 1
ATOM 895 N N . HIS A 1 119 ? 13.796 -2.924 -22.603 1.00 91.19 119 HIS A N 1
ATOM 896 C CA . HIS A 1 119 ? 14.661 -3.832 -23.334 1.00 91.19 119 HIS A CA 1
ATOM 897 C C . HIS A 1 119 ? 13.887 -5.070 -23.806 1.00 91.19 119 HIS A C 1
ATOM 899 O O . HIS A 1 119 ? 13.316 -5.822 -23.014 1.00 91.19 119 HIS A O 1
ATOM 905 N N . LEU A 1 120 ? 13.924 -5.315 -25.112 1.00 88.38 120 LEU A N 1
ATOM 906 C CA . LEU A 1 120 ? 13.311 -6.461 -25.766 1.00 88.38 120 LEU A CA 1
ATOM 907 C C . LEU A 1 120 ? 14.324 -7.582 -25.973 1.00 88.38 120 LEU A C 1
ATOM 909 O O . LEU A 1 120 ? 15.371 -7.384 -26.584 1.00 88.38 120 LEU A O 1
ATOM 913 N N . GLN A 1 121 ? 13.977 -8.777 -25.508 1.00 84.69 121 GLN A N 1
ATOM 914 C CA . GLN A 1 121 ? 14.762 -9.987 -25.744 1.00 84.69 121 GLN A CA 1
ATOM 915 C C . GLN A 1 121 ? 14.598 -10.477 -27.190 1.00 84.69 121 GLN A C 1
ATOM 917 O O . GLN A 1 121 ? 13.572 -10.229 -27.818 1.00 84.69 121 GLN A O 1
ATOM 922 N N . GLY A 1 122 ? 15.588 -11.203 -27.718 1.00 81.75 122 GLY A N 1
ATOM 923 C CA . GLY A 1 122 ? 15.495 -11.863 -29.030 1.00 81.75 122 GLY A CA 1
ATOM 924 C C . GLY A 1 122 ? 15.634 -10.946 -30.253 1.00 81.75 122 GLY A C 1
ATOM 925 O O . GLY A 1 122 ? 15.363 -11.391 -31.371 1.00 81.75 122 GLY A O 1
ATOM 926 N N . VAL A 1 123 ? 16.064 -9.692 -30.063 1.00 83.62 123 VAL A N 1
ATOM 927 C CA . VAL A 1 123 ? 16.416 -8.779 -31.161 1.00 83.62 123 VAL A CA 1
ATOM 928 C C . VAL A 1 123 ? 17.692 -9.285 -31.854 1.00 83.62 123 VAL A C 1
ATOM 930 O O . VAL A 1 123 ? 18.698 -9.493 -31.172 1.00 83.62 123 VAL A O 1
ATOM 933 N N . PRO A 1 124 ? 17.696 -9.486 -33.186 1.00 80.25 124 PRO A N 1
ATOM 934 C CA . PRO A 1 124 ? 18.896 -9.898 -33.911 1.00 80.25 124 PRO A CA 1
ATOM 935 C C . PRO A 1 124 ? 20.042 -8.888 -33.767 1.00 80.25 124 PRO A C 1
ATOM 937 O O . PRO A 1 124 ? 19.818 -7.679 -33.770 1.00 80.25 124 PRO A O 1
ATOM 940 N N . ALA A 1 125 ? 21.289 -9.370 -33.731 1.00 72.25 125 ALA A N 1
ATOM 941 C CA . ALA A 1 125 ? 22.481 -8.523 -33.577 1.00 72.25 125 ALA A CA 1
ATOM 942 C C . ALA A 1 125 ? 22.662 -7.474 -34.699 1.00 72.25 125 ALA A C 1
ATOM 944 O O . ALA A 1 125 ? 23.338 -6.466 -34.501 1.00 72.25 125 ALA A O 1
ATOM 945 N N . GLY A 1 126 ? 22.065 -7.704 -35.875 1.00 72.44 126 GLY A N 1
ATOM 946 C CA . GLY A 1 126 ? 22.043 -6.758 -36.997 1.00 72.44 126 GLY A CA 1
ATOM 947 C C . GLY A 1 126 ? 20.915 -5.719 -36.940 1.00 72.44 126 GLY A C 1
ATOM 948 O O . GLY A 1 126 ? 20.798 -4.916 -37.860 1.00 72.44 126 GLY A O 1
ATOM 949 N N . GLY A 1 127 ? 20.082 -5.731 -35.894 1.00 80.44 127 GLY A N 1
ATOM 950 C CA . GLY A 1 127 ? 18.820 -4.997 -35.860 1.00 80.44 127 GLY A CA 1
ATOM 951 C C . GLY A 1 127 ? 17.728 -5.693 -36.677 1.00 80.44 127 GLY A C 1
ATOM 952 O O . GLY A 1 127 ? 17.875 -6.839 -37.103 1.00 80.44 127 GLY A O 1
ATOM 953 N N . ILE A 1 128 ? 16.606 -5.002 -36.873 1.00 85.56 128 ILE A N 1
ATOM 954 C CA . ILE A 1 128 ? 15.500 -5.483 -37.705 1.00 85.56 128 ILE A CA 1
ATOM 955 C C . ILE A 1 128 ? 15.305 -4.497 -38.840 1.00 85.56 128 ILE A C 1
ATOM 957 O O . ILE A 1 128 ? 15.048 -3.318 -38.610 1.00 85.56 128 ILE A O 1
ATOM 961 N N . ASP A 1 129 ? 15.402 -5.010 -40.058 1.00 88.19 129 ASP A N 1
ATOM 962 C CA . ASP A 1 129 ? 15.062 -4.265 -41.258 1.00 88.19 129 ASP A CA 1
ATOM 963 C C . ASP A 1 129 ? 13.541 -4.273 -41.455 1.00 88.19 129 ASP A C 1
ATOM 965 O O . ASP A 1 129 ? 12.946 -5.339 -41.616 1.00 88.19 129 ASP A O 1
ATOM 969 N N . PHE A 1 130 ? 12.900 -3.105 -41.449 1.00 91.69 130 PHE A N 1
ATOM 970 C CA . PHE A 1 130 ? 11.452 -2.951 -41.639 1.00 91.69 130 PHE A CA 1
ATOM 971 C C . PHE A 1 130 ? 11.046 -2.875 -43.122 1.00 91.69 130 PHE A C 1
ATOM 973 O O . PHE A 1 130 ? 10.065 -2.218 -43.479 1.00 91.69 130 PHE A O 1
ATOM 980 N N . VAL A 1 131 ? 11.753 -3.599 -43.988 1.00 93.12 131 VAL A N 1
ATOM 981 C CA . VAL A 1 131 ? 11.377 -3.827 -45.388 1.00 93.12 131 VAL A CA 1
ATOM 982 C C . VAL A 1 131 ? 10.615 -5.162 -45.532 1.00 93.12 131 VAL A C 1
ATOM 984 O O . VAL A 1 131 ? 11.036 -6.175 -44.948 1.00 93.12 131 VAL A O 1
ATOM 987 N N . PRO A 1 132 ? 9.474 -5.191 -46.259 1.00 92.75 132 PRO A N 1
ATOM 988 C CA . PRO A 1 132 ? 8.749 -6.429 -46.555 1.00 92.75 132 PRO A CA 1
ATOM 989 C C . PRO A 1 132 ? 9.612 -7.428 -47.332 1.00 92.75 132 PRO A C 1
ATOM 991 O O . PRO A 1 132 ? 10.441 -7.024 -48.140 1.00 92.75 132 PRO A O 1
ATOM 994 N N . LEU A 1 133 ? 9.393 -8.729 -47.115 1.00 90.12 133 LEU A N 1
ATOM 995 C CA . LEU A 1 133 ? 10.153 -9.801 -47.782 1.00 90.12 133 LEU A CA 1
ATOM 996 C C . LEU A 1 133 ? 10.076 -9.735 -49.317 1.00 90.12 133 LEU A C 1
ATOM 998 O O . LEU A 1 133 ? 11.044 -10.058 -49.998 1.00 90.12 133 LEU A O 1
ATOM 1002 N N . ASP A 1 134 ? 8.923 -9.326 -49.844 1.00 92.25 134 ASP A N 1
ATOM 1003 C CA . ASP A 1 134 ? 8.662 -9.139 -51.267 1.00 92.25 134 ASP A CA 1
ATOM 1004 C C . ASP A 1 134 ? 7.589 -8.045 -51.477 1.00 92.25 134 ASP A C 1
ATOM 1006 O O . ASP A 1 134 ? 7.136 -7.395 -50.530 1.00 92.25 134 ASP A O 1
ATOM 1010 N N . GLY A 1 135 ? 7.180 -7.820 -52.729 1.00 91.75 135 GLY A N 1
ATOM 1011 C CA . GLY A 1 135 ? 6.193 -6.797 -53.093 1.00 91.75 135 GLY A CA 1
ATOM 1012 C C . GLY A 1 135 ? 4.724 -7.143 -52.800 1.00 91.75 135 GLY A C 1
ATOM 1013 O O . GLY A 1 135 ? 3.853 -6.316 -53.075 1.00 91.75 135 GLY A O 1
ATOM 1014 N N . THR A 1 136 ? 4.405 -8.334 -52.280 1.00 96.69 136 THR A N 1
ATOM 1015 C CA . THR A 1 136 ? 3.014 -8.755 -52.047 1.00 96.69 136 THR A CA 1
ATOM 1016 C C . THR A 1 136 ? 2.401 -8.015 -50.854 1.00 96.69 136 THR A C 1
ATOM 1018 O O . THR A 1 136 ? 2.893 -8.056 -49.721 1.00 96.69 136 THR A O 1
ATOM 1021 N N . LYS A 1 137 ? 1.293 -7.308 -51.108 1.00 97.38 137 LYS A N 1
ATOM 1022 C CA . LYS A 1 137 ? 0.638 -6.429 -50.135 1.00 97.38 137 LYS A CA 1
ATOM 1023 C C . LYS A 1 137 ? -0.878 -6.599 -50.162 1.00 97.38 137 LYS A C 1
ATOM 1025 O O . LYS A 1 137 ? -1.512 -6.415 -51.199 1.00 97.38 137 LYS A O 1
ATOM 1030 N N . LYS A 1 138 ? -1.478 -6.792 -48.985 1.00 97.88 138 LYS A N 1
ATOM 1031 C CA . LYS A 1 138 ? -2.929 -6.701 -48.775 1.00 97.88 138 LYS A CA 1
ATOM 1032 C C . LYS A 1 138 ? -3.283 -5.385 -48.088 1.00 97.88 138 LYS A C 1
ATOM 1034 O O . LYS A 1 138 ? -2.831 -5.119 -46.980 1.00 97.88 138 LYS A O 1
ATOM 1039 N N . LEU A 1 139 ? -4.135 -4.584 -48.727 1.00 97.75 139 LEU A N 1
ATOM 1040 C CA . LEU A 1 139 ? -4.743 -3.396 -48.126 1.00 97.75 139 LEU A CA 1
ATOM 1041 C C . LEU A 1 139 ? -6.078 -3.751 -47.445 1.00 97.75 139 LEU A C 1
ATOM 1043 O O . LEU A 1 139 ? -6.937 -4.398 -48.052 1.00 97.75 139 LEU A O 1
ATOM 1047 N N . ILE A 1 140 ? -6.246 -3.309 -46.198 1.00 97.75 140 ILE A N 1
ATOM 1048 C CA . ILE A 1 140 ? -7.486 -3.348 -45.415 1.00 97.75 140 ILE A CA 1
ATOM 1049 C C . ILE A 1 140 ? -7.976 -1.910 -45.243 1.00 97.75 140 ILE A C 1
ATOM 1051 O O . ILE A 1 140 ? -7.438 -1.139 -44.446 1.00 97.75 140 ILE A O 1
ATOM 1055 N N . ASN A 1 141 ? -9.002 -1.543 -46.006 1.00 96.75 141 ASN A N 1
ATOM 1056 C CA . ASN A 1 141 ? -9.571 -0.194 -46.019 1.00 96.75 141 ASN A CA 1
ATOM 1057 C C . ASN A 1 141 ? -11.102 -0.197 -46.206 1.00 96.75 141 ASN A C 1
ATOM 1059 O O . ASN A 1 141 ? -11.691 0.814 -46.584 1.00 96.75 141 ASN A O 1
ATOM 1063 N N . THR A 1 142 ? -11.786 -1.297 -45.895 1.00 97.19 142 THR A N 1
ATOM 1064 C CA . THR A 1 142 ? -13.256 -1.364 -45.905 1.00 97.19 142 THR A CA 1
ATOM 1065 C C . THR A 1 142 ? -13.814 -1.496 -44.486 1.00 97.19 142 THR A C 1
ATOM 1067 O O . THR A 1 142 ? -13.144 -2.009 -43.590 1.00 97.19 142 THR A O 1
ATOM 1070 N N . VAL A 1 143 ? -15.052 -1.038 -44.253 1.00 96.00 143 VAL A N 1
ATOM 1071 C CA . VAL A 1 143 ? -15.714 -1.150 -42.934 1.00 96.00 143 VAL A CA 1
ATOM 1072 C C . VAL A 1 143 ? -15.830 -2.609 -42.493 1.00 96.00 143 VAL A C 1
ATOM 1074 O O . VAL A 1 143 ? -15.561 -2.925 -41.337 1.00 96.00 143 VAL A O 1
ATOM 1077 N N . ALA A 1 144 ? -16.195 -3.505 -43.414 1.00 96.38 144 ALA A N 1
ATOM 1078 C CA . ALA A 1 144 ? -16.379 -4.923 -43.118 1.00 96.38 144 ALA A CA 1
ATOM 1079 C C . ALA A 1 144 ? -15.076 -5.604 -42.675 1.00 96.38 144 ALA A C 1
ATOM 1081 O O . ALA A 1 144 ? -15.096 -6.421 -41.760 1.00 96.38 144 ALA A O 1
ATOM 1082 N N . GLU A 1 145 ? -13.943 -5.267 -43.292 1.00 96.94 145 GLU A N 1
ATOM 1083 C CA . GLU A 1 145 ? -12.650 -5.836 -42.909 1.00 96.94 145 GLU A CA 1
ATOM 1084 C C . GLU A 1 145 ? -12.096 -5.206 -41.631 1.00 96.94 145 GLU A C 1
ATOM 1086 O O . GLU A 1 145 ? -11.607 -5.937 -40.775 1.00 96.94 145 GLU A O 1
ATOM 1091 N N . VAL A 1 146 ? -12.221 -3.884 -41.452 1.00 96.12 146 VAL A N 1
ATOM 1092 C CA . VAL A 1 146 ? -11.759 -3.206 -40.227 1.00 96.12 146 VAL A CA 1
ATOM 1093 C C . VAL A 1 146 ? -12.514 -3.704 -38.994 1.00 96.12 146 VAL A C 1
ATOM 1095 O O . VAL A 1 146 ? -11.898 -3.917 -37.954 1.00 96.12 146 VAL A O 1
ATOM 1098 N N . LYS A 1 147 ? -13.813 -4.010 -39.114 1.00 95.12 147 LYS A N 1
ATOM 1099 C CA . LYS A 1 147 ? -14.586 -4.650 -38.035 1.00 95.12 147 LYS A CA 1
ATOM 1100 C C . LYS A 1 147 ? -14.028 -6.011 -37.601 1.00 95.12 147 LYS A C 1
ATOM 1102 O O . LYS A 1 147 ? -14.204 -6.382 -36.451 1.00 95.12 147 LYS A O 1
ATOM 1107 N N . LYS A 1 148 ? -13.341 -6.749 -38.482 1.00 96.44 148 LYS A N 1
ATOM 1108 C CA . LYS A 1 148 ? -12.733 -8.054 -38.153 1.00 96.44 148 LYS A CA 1
ATOM 1109 C C . LYS A 1 148 ? -11.413 -7.931 -37.386 1.00 96.44 148 LYS A C 1
ATOM 1111 O O . LYS A 1 148 ? -10.844 -8.955 -37.017 1.00 96.44 148 LYS A O 1
ATOM 1116 N N . LEU A 1 149 ? -10.891 -6.719 -37.190 1.00 95.88 149 LEU A N 1
ATOM 1117 C CA . LEU A 1 149 ? -9.615 -6.495 -36.506 1.00 95.88 149 LEU A CA 1
ATOM 1118 C C . LEU A 1 149 ? -9.738 -6.560 -34.976 1.00 95.88 149 LEU A C 1
ATOM 1120 O O . LEU A 1 149 ? -8.725 -6.739 -34.307 1.00 95.88 149 LEU A O 1
ATOM 1124 N N . SER A 1 150 ? -10.959 -6.467 -34.436 1.00 94.62 150 SER A N 1
ATOM 1125 C CA . SER A 1 150 ? -11.234 -6.615 -33.000 1.00 94.62 150 SER A CA 1
ATOM 1126 C C . SER A 1 150 ? -11.250 -8.068 -32.517 1.00 94.62 150 SER A C 1
ATOM 1128 O O . SER A 1 150 ? -11.471 -8.316 -31.336 1.00 94.62 150 SER A O 1
ATOM 1130 N N . ASP A 1 151 ? -11.053 -9.033 -33.419 1.00 94.69 151 ASP A N 1
ATOM 1131 C CA . ASP A 1 151 ? -10.838 -10.431 -33.057 1.00 94.69 151 ASP A CA 1
ATOM 1132 C C . ASP A 1 151 ? -9.512 -10.578 -32.299 1.00 94.69 151 ASP A C 1
ATOM 1134 O O . ASP A 1 151 ? -8.450 -10.255 -32.832 1.00 94.69 151 ASP A O 1
ATOM 1138 N N . THR A 1 152 ? -9.567 -11.101 -31.073 1.00 94.25 152 THR A N 1
ATOM 1139 C CA . THR A 1 152 ? -8.414 -11.187 -30.162 1.00 94.25 152 THR A CA 1
ATOM 1140 C C . THR A 1 152 ? -7.312 -12.119 -30.658 1.00 94.25 152 THR A C 1
ATOM 1142 O O . THR A 1 152 ? -6.164 -11.993 -30.235 1.00 94.25 152 THR A O 1
ATOM 1145 N N . SER A 1 153 ? -7.630 -13.031 -31.581 1.00 93.06 153 SER A N 1
ATOM 1146 C CA . SER A 1 153 ? -6.649 -13.924 -32.203 1.00 93.06 153 SER A CA 1
ATOM 1147 C C . SER A 1 153 ? -5.941 -13.318 -33.425 1.00 93.06 153 SER A C 1
ATOM 1149 O O . SER A 1 153 ? -4.963 -13.889 -33.919 1.00 93.06 153 SER A O 1
ATOM 1151 N N . GLY A 1 154 ? -6.414 -12.171 -33.927 1.00 95.25 154 GLY A N 1
ATOM 1152 C CA . GLY A 1 154 ? -5.901 -11.544 -35.145 1.00 95.25 154 GLY A CA 1
ATOM 1153 C C . GLY A 1 154 ? -6.086 -12.411 -36.397 1.00 95.25 154 GLY A C 1
ATOM 1154 O O . GLY A 1 154 ? -5.300 -12.309 -37.343 1.00 95.25 154 GLY A O 1
ATOM 1155 N N . SER A 1 155 ? -7.093 -13.290 -36.423 1.00 95.38 155 SER A N 1
ATOM 1156 C CA . SER A 1 155 ? -7.268 -14.337 -37.442 1.00 95.38 155 SER A CA 1
ATOM 1157 C C . SER A 1 155 ? -7.390 -13.788 -38.861 1.00 95.38 155 SER A C 1
ATOM 1159 O O . SER A 1 155 ? -6.850 -14.369 -39.806 1.00 95.38 155 SER A O 1
ATOM 1161 N N . SER A 1 156 ? -8.059 -12.644 -39.027 1.00 94.56 156 SER A N 1
ATOM 1162 C CA . SER A 1 156 ? -8.190 -11.981 -40.330 1.00 94.56 156 SER A CA 1
ATOM 1163 C C . SER A 1 156 ? -6.827 -11.536 -40.870 1.00 94.56 156 SER A C 1
ATOM 1165 O O . SER A 1 156 ? -6.462 -11.890 -41.991 1.00 94.56 156 SER A O 1
ATOM 1167 N N . ILE A 1 157 ? -6.029 -10.853 -40.044 1.00 96.88 157 ILE A N 1
ATOM 1168 C CA . ILE A 1 157 ? -4.657 -10.443 -40.371 1.00 96.88 157 ILE A CA 1
ATOM 1169 C C . ILE A 1 157 ? -3.800 -11.675 -40.685 1.00 96.88 157 ILE A C 1
ATOM 1171 O O . ILE A 1 157 ? -3.110 -11.690 -41.701 1.00 96.88 157 ILE A O 1
ATOM 1175 N N . LYS A 1 158 ? -3.886 -12.734 -39.866 1.00 96.50 158 LYS A N 1
ATOM 1176 C CA . LYS A 1 158 ? -3.130 -13.983 -40.062 1.00 96.50 158 LYS A CA 1
ATOM 1177 C C . LYS A 1 158 ? -3.411 -14.616 -41.421 1.00 96.50 158 LYS A C 1
ATOM 1179 O O . LYS A 1 158 ? -2.483 -14.996 -42.127 1.00 96.50 158 LYS A O 1
ATOM 1184 N N . THR A 1 159 ? -4.687 -14.685 -41.792 1.00 96.25 159 THR A N 1
ATOM 1185 C CA . THR A 1 159 ? -5.130 -15.236 -43.078 1.00 96.25 159 THR A CA 1
ATOM 1186 C C . THR A 1 159 ? -4.559 -14.432 -44.242 1.00 96.25 159 THR A C 1
ATOM 1188 O O . THR A 1 159 ? -4.063 -15.001 -45.209 1.00 96.25 159 THR A O 1
ATOM 1191 N N . TYR A 1 160 ? -4.566 -13.102 -44.143 1.00 97.00 160 TYR A N 1
ATOM 1192 C CA . TYR A 1 160 ? -4.004 -12.253 -45.188 1.00 97.00 160 TYR A CA 1
ATOM 1193 C C . TYR A 1 160 ? -2.477 -12.358 -45.291 1.00 97.00 160 TYR A C 1
ATOM 1195 O O . TYR A 1 160 ? -1.950 -12.384 -46.403 1.00 97.00 160 TYR A O 1
ATOM 1203 N N . LEU A 1 161 ? -1.765 -12.481 -44.167 1.00 97.56 161 LEU A N 1
ATOM 1204 C CA . LEU A 1 161 ? -0.306 -12.645 -44.148 1.00 97.56 161 LEU A CA 1
ATOM 1205 C C . LEU A 1 161 ? 0.171 -13.999 -44.692 1.00 97.56 161 LEU A C 1
ATOM 1207 O O . LEU A 1 161 ? 1.336 -14.109 -45.073 1.00 97.56 161 LEU A O 1
ATOM 1211 N N . ALA A 1 162 ? -0.702 -15.007 -44.802 1.00 95.12 162 ALA A N 1
ATOM 1212 C CA . ALA A 1 162 ? -0.347 -16.287 -45.421 1.00 95.12 162 ALA A CA 1
ATOM 1213 C C . ALA A 1 162 ? 0.140 -16.108 -46.872 1.00 95.12 162 ALA A C 1
ATOM 1215 O O . ALA A 1 162 ? 1.132 -16.714 -47.266 1.00 95.12 162 ALA A O 1
ATOM 1216 N N . ASN A 1 163 ? -0.498 -15.203 -47.624 1.00 95.19 163 ASN A N 1
ATOM 1217 C CA . ASN A 1 163 ? -0.211 -14.963 -49.045 1.00 95.19 163 ASN A CA 1
ATOM 1218 C C . ASN A 1 163 ? 0.424 -13.592 -49.331 1.00 95.19 163 ASN A C 1
ATOM 1220 O O . ASN A 1 163 ? 0.623 -13.248 -50.490 1.00 95.19 163 ASN A O 1
ATOM 1224 N N . ASN A 1 164 ? 0.689 -12.782 -48.302 1.00 97.50 164 ASN A N 1
ATOM 1225 C CA . ASN A 1 164 ? 1.234 -11.433 -48.465 1.00 97.50 164 ASN A CA 1
ATOM 1226 C C . ASN A 1 164 ? 2.416 -11.216 -47.521 1.00 97.50 164 ASN A C 1
ATOM 1228 O O . ASN A 1 164 ? 2.385 -11.676 -46.380 1.00 97.50 164 ASN A O 1
ATOM 1232 N N . ALA A 1 165 ? 3.448 -10.504 -47.964 1.00 96.75 165 ALA A N 1
ATOM 1233 C CA . ALA A 1 165 ? 4.555 -10.069 -47.118 1.00 96.75 165 ALA A CA 1
ATOM 1234 C C . ALA A 1 165 ? 4.139 -8.918 -46.188 1.00 96.75 165 ALA A C 1
ATOM 1236 O O . ALA A 1 165 ? 4.624 -8.841 -45.058 1.00 96.75 165 ALA A O 1
ATOM 1237 N N . LEU A 1 166 ? 3.211 -8.064 -46.636 1.00 98.25 166 LEU A N 1
ATOM 1238 C CA . LEU A 1 166 ? 2.698 -6.921 -45.884 1.00 98.25 166 LEU A CA 1
ATOM 1239 C C . LEU A 1 166 ? 1.162 -6.887 -45.853 1.00 98.25 166 LEU A C 1
ATOM 1241 O O . LEU A 1 166 ? 0.500 -6.951 -46.888 1.00 98.25 166 LEU A O 1
ATOM 1245 N N . VAL A 1 167 ? 0.589 -6.672 -44.670 1.00 98.44 167 VAL A N 1
ATOM 1246 C CA . VAL A 1 167 ? -0.797 -6.202 -44.514 1.00 98.44 167 VAL A CA 1
ATOM 1247 C C . VAL A 1 167 ? -0.773 -4.732 -44.104 1.00 98.44 167 VAL A C 1
ATOM 1249 O O . VAL A 1 167 ? -0.222 -4.385 -43.065 1.00 98.44 167 VAL A O 1
ATOM 1252 N N . GLU A 1 168 ? -1.371 -3.857 -44.907 1.00 98.31 168 GLU A N 1
ATOM 1253 C CA . GLU A 1 168 ? -1.527 -2.439 -44.579 1.00 98.31 168 GLU A CA 1
ATOM 1254 C C . GLU A 1 168 ? -2.977 -2.138 -44.203 1.00 98.31 168 GLU A C 1
ATOM 1256 O O . GLU A 1 168 ? -3.901 -2.446 -44.952 1.00 98.31 168 GLU A O 1
ATOM 1261 N N . ILE A 1 169 ? -3.180 -1.538 -43.037 1.00 98.31 169 ILE A N 1
ATOM 1262 C CA . ILE A 1 169 ? -4.481 -1.260 -42.437 1.00 98.31 169 ILE A CA 1
ATOM 1263 C C . ILE A 1 169 ? -4.674 0.248 -42.374 1.00 98.31 169 ILE A C 1
ATOM 1265 O O . ILE A 1 169 ? -3.864 0.962 -41.784 1.00 98.31 169 ILE A O 1
ATOM 1269 N N . GLN A 1 170 ? -5.775 0.729 -42.947 1.00 97.94 170 GLN A N 1
ATOM 1270 C CA . GLN A 1 170 ? -6.130 2.142 -42.930 1.00 97.94 170 GLN A CA 1
ATOM 1271 C C . GLN A 1 170 ? -7.430 2.363 -42.154 1.00 97.94 170 GLN A C 1
ATOM 1273 O O . GLN A 1 170 ? -8.516 2.042 -42.645 1.00 97.94 170 GLN A O 1
ATOM 1278 N N . THR A 1 171 ? -7.357 2.964 -40.969 1.00 96.81 171 THR A N 1
ATOM 1279 C CA . THR A 1 171 ? -8.550 3.393 -40.215 1.00 96.81 171 THR A CA 1
ATOM 1280 C C . THR A 1 171 ? -8.964 4.807 -40.629 1.00 96.81 171 THR A C 1
ATOM 1282 O O . THR A 1 171 ? -8.144 5.589 -41.100 1.00 96.81 171 THR A O 1
ATOM 1285 N N . ALA A 1 172 ? -10.250 5.134 -40.520 1.00 96.56 172 ALA A N 1
ATOM 1286 C CA . ALA A 1 172 ? -10.801 6.454 -40.830 1.00 96.56 172 ALA A CA 1
ATOM 1287 C C . ALA A 1 172 ? -12.076 6.717 -40.012 1.00 96.56 172 ALA A C 1
ATOM 1289 O O . ALA A 1 172 ? -12.629 5.803 -39.396 1.00 96.56 172 ALA A O 1
ATOM 1290 N N . ASN A 1 173 ? -12.584 7.950 -40.025 1.00 94.50 173 ASN A N 1
ATOM 1291 C CA . ASN A 1 173 ? -13.911 8.243 -39.472 1.00 94.50 173 ASN A CA 1
ATOM 1292 C C . ASN A 1 173 ? -14.976 7.373 -40.168 1.00 94.50 173 ASN A C 1
ATOM 1294 O O . ASN A 1 173 ? -14.993 7.268 -41.391 1.00 94.50 173 ASN A O 1
ATOM 1298 N N . GLY A 1 174 ? -15.818 6.687 -39.388 1.00 92.75 174 GLY A N 1
ATOM 1299 C CA . GLY A 1 174 ? -16.777 5.693 -39.901 1.00 92.75 174 GLY A CA 1
ATOM 1300 C C . GLY A 1 174 ? -16.174 4.323 -40.266 1.00 92.75 174 GLY A C 1
ATOM 1301 O O . GLY A 1 174 ? -16.915 3.388 -40.565 1.00 92.75 174 GLY A O 1
ATOM 1302 N N . ARG A 1 175 ? -14.845 4.163 -40.196 1.00 95.69 175 ARG A N 1
ATOM 1303 C CA . ARG A 1 175 ? -14.096 2.924 -40.461 1.00 95.69 175 ARG A CA 1
ATOM 1304 C C . ARG A 1 175 ? -13.029 2.718 -39.380 1.00 95.69 175 ARG A C 1
ATOM 1306 O O . ARG A 1 175 ? -11.836 2.926 -39.604 1.00 95.69 175 ARG A O 1
ATOM 1313 N N . TRP A 1 176 ? -13.469 2.331 -38.189 1.00 97.25 176 TRP A N 1
ATOM 1314 C CA . TRP A 1 176 ? -12.628 2.267 -36.995 1.00 97.25 176 TRP A CA 1
ATOM 1315 C C . TRP A 1 176 ? -13.082 1.143 -36.058 1.00 97.25 176 TRP A C 1
ATOM 1317 O O . TRP A 1 176 ? -14.265 0.802 -36.021 1.00 97.25 176 TRP A O 1
ATOM 1327 N N . VAL A 1 177 ? -12.135 0.597 -35.296 1.00 96.94 177 VAL A N 1
ATOM 1328 C CA . VAL A 1 177 ? -12.381 -0.256 -34.129 1.00 96.94 177 VAL A CA 1
ATOM 1329 C C . VAL A 1 177 ? -11.461 0.185 -32.996 1.00 96.94 177 VAL A C 1
ATOM 1331 O O . VAL A 1 177 ? -10.361 0.673 -33.246 1.00 96.94 177 VAL A O 1
ATOM 1334 N N . LYS A 1 178 ? -11.912 0.001 -31.755 1.00 96.00 178 LYS A N 1
ATOM 1335 C CA . LYS A 1 178 ? -11.157 0.407 -30.566 1.00 96.00 178 LYS A CA 1
ATOM 1336 C C . LYS A 1 178 ? -9.874 -0.393 -30.386 1.00 96.00 178 LYS A C 1
ATOM 1338 O O . LYS A 1 178 ? -8.822 0.192 -30.154 1.00 96.00 178 LYS A O 1
ATOM 1343 N N . ASP A 1 179 ? -9.979 -1.708 -30.510 1.00 97.25 179 ASP A N 1
ATOM 1344 C CA . ASP A 1 179 ? -8.915 -2.649 -30.188 1.00 97.25 179 ASP A CA 1
ATOM 1345 C C . ASP A 1 179 ? -8.579 -3.472 -31.435 1.00 97.25 179 ASP A C 1
ATOM 1347 O O . ASP A 1 179 ? -9.478 -3.931 -32.144 1.00 97.25 179 ASP A O 1
ATOM 1351 N N . ILE A 1 180 ? -7.286 -3.610 -31.729 1.00 97.62 180 ILE A N 1
ATOM 1352 C CA . ILE A 1 180 ? -6.758 -4.350 -32.880 1.00 97.62 180 ILE A CA 1
ATOM 1353 C C . ILE A 1 180 ? -5.692 -5.325 -32.391 1.00 97.62 180 ILE A C 1
ATOM 1355 O O . ILE A 1 180 ? -4.761 -4.904 -31.712 1.00 97.62 180 ILE A O 1
ATOM 1359 N N . TYR A 1 181 ? -5.772 -6.599 -32.772 1.00 97.19 181 TYR A N 1
ATOM 1360 C CA . TYR A 1 181 ? -4.845 -7.630 -32.293 1.00 97.19 181 TYR A CA 1
ATOM 1361 C C . TYR A 1 181 ? -3.995 -8.200 -33.431 1.00 97.19 181 TYR A C 1
ATOM 1363 O O . TYR A 1 181 ? -4.521 -8.691 -34.431 1.00 97.19 181 TYR A O 1
ATOM 1371 N N . LEU A 1 182 ? -2.667 -8.151 -33.283 1.00 97.50 182 LEU A N 1
ATOM 1372 C CA . LEU A 1 182 ? -1.743 -8.817 -34.198 1.00 97.50 182 LEU A CA 1
ATOM 1373 C C . LEU A 1 182 ? -1.645 -10.316 -33.871 1.00 97.50 182 LEU A C 1
ATOM 1375 O O . LEU A 1 182 ? -1.506 -10.683 -32.701 1.00 97.50 182 LEU A O 1
ATOM 1379 N N . PRO A 1 183 ? -1.672 -11.190 -34.890 1.00 96.62 183 PRO A N 1
ATOM 1380 C CA . PRO A 1 183 ? -1.714 -12.635 -34.693 1.00 96.62 183 PRO A CA 1
ATOM 1381 C C . PRO A 1 183 ? -0.378 -13.206 -34.211 1.00 96.62 183 PRO A C 1
ATOM 1383 O O . PRO A 1 183 ? 0.663 -12.580 -34.351 1.00 96.62 183 PRO A O 1
ATOM 1386 N N . GLN A 1 184 ? -0.379 -14.440 -33.712 1.00 93.94 184 GLN A N 1
ATOM 1387 C CA . GLN A 1 184 ? 0.839 -15.184 -33.362 1.00 93.94 184 GLN A CA 1
ATOM 1388 C C . GLN A 1 184 ? 0.948 -16.493 -34.164 1.00 93.94 184 GLN A C 1
ATOM 1390 O O . GLN A 1 184 ? -0.066 -17.084 -34.574 1.00 93.94 184 GLN A O 1
ATOM 1395 N N . GLY A 1 185 ? 2.180 -16.961 -34.388 1.00 92.38 185 GLY A N 1
ATOM 1396 C CA . GLY A 1 185 ? 2.465 -18.278 -34.965 1.00 92.38 185 GLY A CA 1
ATOM 1397 C C . GLY A 1 185 ? 3.700 -18.320 -35.866 1.00 92.38 185 GLY A C 1
ATOM 1398 O O . GLY A 1 185 ? 4.033 -17.340 -36.522 1.00 92.38 185 GLY A O 1
ATOM 1399 N N . ALA A 1 186 ? 4.324 -19.497 -35.956 1.00 89.19 186 ALA A N 1
ATOM 1400 C CA . ALA A 1 186 ? 5.578 -19.714 -36.689 1.00 89.19 186 ALA A CA 1
ATOM 1401 C C . ALA A 1 186 ? 5.528 -19.322 -38.182 1.00 89.19 186 ALA A C 1
ATOM 1403 O O . ALA A 1 186 ? 6.525 -18.869 -38.730 1.00 89.19 186 ALA A O 1
ATOM 1404 N N . GLY A 1 187 ? 4.364 -19.428 -38.836 1.00 92.12 187 GLY A N 1
ATOM 1405 C CA . GLY A 1 187 ? 4.188 -19.031 -40.243 1.00 92.12 187 GLY A CA 1
ATOM 1406 C C . GLY A 1 187 ? 4.226 -17.518 -40.507 1.00 92.12 187 GLY A C 1
ATOM 1407 O O . GLY A 1 187 ? 4.006 -17.096 -41.640 1.00 92.12 187 GLY A O 1
ATOM 1408 N N . LEU A 1 188 ? 4.447 -16.698 -39.477 1.00 96.12 188 LEU A N 1
ATOM 1409 C CA . LEU A 1 188 ? 4.526 -15.244 -39.589 1.00 96.12 188 LEU A CA 1
ATOM 1410 C C . LEU A 1 188 ? 5.963 -14.730 -39.732 1.00 96.12 188 LEU A C 1
ATOM 1412 O O . LEU A 1 188 ? 6.136 -13.527 -39.866 1.00 96.12 188 LEU A O 1
ATOM 1416 N N . GLU A 1 189 ? 6.986 -15.585 -39.713 1.00 95.12 189 GLU A N 1
ATOM 1417 C CA . GLU A 1 189 ? 8.385 -15.142 -39.765 1.00 95.12 189 GLU A CA 1
ATOM 1418 C C . GLU A 1 189 ? 8.666 -14.203 -40.956 1.00 95.12 189 GLU A C 1
ATOM 1420 O O . GLU A 1 189 ? 8.303 -14.477 -42.102 1.00 95.12 189 GLU A O 1
ATOM 1425 N N . GLY A 1 190 ? 9.259 -13.043 -40.663 1.00 94.12 190 GLY A N 1
ATOM 1426 C CA . GLY A 1 190 ? 9.559 -11.969 -41.611 1.00 94.12 190 GLY A CA 1
ATOM 1427 C C . GLY A 1 190 ? 8.354 -11.154 -42.102 1.00 94.12 190 GLY A C 1
ATOM 1428 O O . GLY A 1 190 ? 8.553 -10.148 -42.789 1.00 94.12 190 GLY A O 1
ATOM 1429 N N . LYS A 1 191 ? 7.116 -11.534 -41.756 1.00 97.62 191 LYS A N 1
ATOM 1430 C CA . LYS A 1 191 ? 5.886 -10.849 -42.183 1.00 97.62 191 LYS A CA 1
ATOM 1431 C C . LYS A 1 191 ? 5.724 -9.491 -41.512 1.00 97.62 191 LYS A C 1
ATOM 1433 O O . LYS A 1 191 ? 6.192 -9.268 -40.396 1.00 97.62 191 LYS A O 1
ATOM 1438 N N . MET A 1 192 ? 5.016 -8.588 -42.189 1.00 98.06 192 MET A N 1
ATOM 1439 C CA . MET A 1 192 ? 4.848 -7.208 -41.746 1.00 98.06 192 MET A CA 1
ATOM 1440 C C . MET A 1 192 ? 3.393 -6.760 -41.673 1.00 98.06 192 MET A C 1
ATOM 1442 O O . MET A 1 192 ? 2.560 -7.138 -42.497 1.00 98.06 192 MET A O 1
ATOM 1446 N N . VAL A 1 193 ? 3.106 -5.876 -40.718 1.00 98.19 193 VAL A N 1
ATOM 1447 C CA . VAL A 1 193 ? 1.836 -5.148 -40.634 1.00 98.19 193 VAL A CA 1
ATOM 1448 C C . VAL A 1 193 ? 2.125 -3.657 -40.534 1.00 98.19 193 VAL A C 1
ATOM 1450 O O . VAL A 1 193 ? 2.946 -3.237 -39.722 1.00 98.19 193 VAL A O 1
ATOM 1453 N N . ARG A 1 194 ? 1.450 -2.842 -41.345 1.00 98.19 194 ARG A N 1
ATOM 1454 C CA . ARG A 1 194 ? 1.525 -1.378 -41.287 1.00 98.19 194 ARG A CA 1
ATOM 1455 C C . ARG A 1 194 ? 0.145 -0.800 -41.015 1.00 98.19 194 ARG A C 1
ATOM 1457 O O . ARG A 1 194 ? -0.828 -1.212 -41.630 1.00 98.19 194 ARG A O 1
ATOM 1464 N N . PHE A 1 195 ? 0.068 0.180 -40.134 1.00 97.69 195 PHE A N 1
ATOM 1465 C CA . PHE A 1 195 ? -1.135 0.944 -39.845 1.00 97.69 195 PHE A CA 1
ATOM 1466 C C . PHE A 1 195 ? -0.948 2.380 -40.291 1.00 97.69 195 PH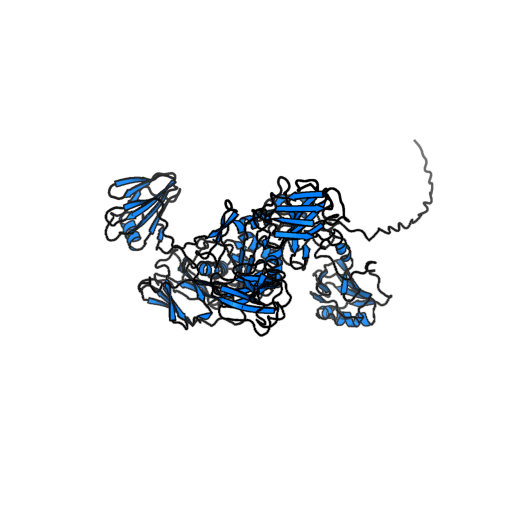E A C 1
ATOM 1468 O O . PHE A 1 195 ? 0.111 2.949 -40.049 1.00 97.69 195 PHE A O 1
ATOM 1475 N N . VAL A 1 196 ? -1.992 2.969 -40.861 1.00 96.81 196 VAL A N 1
ATOM 1476 C CA . VAL A 1 196 ? -2.101 4.409 -41.101 1.00 96.81 196 VAL A CA 1
ATOM 1477 C C . VAL A 1 196 ? -3.472 4.849 -40.603 1.00 96.81 196 VAL A C 1
ATOM 1479 O O . VAL A 1 196 ? -4.491 4.329 -41.062 1.00 96.81 196 VAL A O 1
ATOM 1482 N N . SER A 1 197 ? -3.520 5.768 -39.641 1.00 96.31 197 SER A N 1
ATOM 1483 C CA . SER A 1 197 ? -4.792 6.202 -39.059 1.00 96.31 197 SER A CA 1
ATOM 1484 C C . SER A 1 197 ? -5.221 7.572 -39.555 1.00 96.31 197 SER A C 1
ATOM 1486 O O . SER A 1 197 ? -4.541 8.570 -39.343 1.00 96.31 197 SER A O 1
ATOM 1488 N N . TYR A 1 198 ? -6.411 7.622 -40.141 1.00 95.81 198 TYR A N 1
ATOM 1489 C CA . TYR A 1 198 ? -7.155 8.845 -40.447 1.00 95.81 198 TYR A CA 1
ATOM 1490 C C . TYR A 1 198 ? -8.392 8.989 -39.545 1.00 95.81 198 TYR A C 1
ATOM 1492 O O . TYR A 1 198 ? -9.260 9.822 -39.800 1.00 95.81 198 TYR A O 1
ATOM 1500 N N . ALA A 1 199 ? -8.533 8.127 -38.532 1.00 93.06 199 ALA A N 1
ATOM 1501 C CA . ALA A 1 199 ? -9.665 8.141 -37.614 1.00 93.06 199 ALA A CA 1
ATOM 1502 C C . ALA A 1 199 ? -9.425 9.150 -36.491 1.00 93.06 199 ALA A C 1
ATOM 1504 O O . ALA A 1 199 ? -8.358 9.140 -35.886 1.00 93.06 199 ALA A O 1
ATOM 1505 N N . GLY A 1 200 ? -10.429 9.970 -36.176 1.00 89.69 200 GLY A N 1
ATOM 1506 C CA . GLY A 1 200 ? -10.374 10.916 -35.059 1.00 89.69 200 GLY A CA 1
ATOM 1507 C C . GLY A 1 200 ? -10.309 10.235 -33.688 1.00 89.69 200 GLY A C 1
ATOM 1508 O O . GLY A 1 200 ? -9.779 10.814 -32.746 1.00 89.69 200 GLY A O 1
ATOM 1509 N N . TYR A 1 201 ? -10.799 8.996 -33.577 1.00 90.25 201 TYR A N 1
ATOM 1510 C CA . TYR A 1 201 ? -10.663 8.180 -32.371 1.00 90.25 201 TYR A CA 1
ATOM 1511 C C . TYR A 1 201 ? -9.368 7.362 -32.383 1.00 90.25 201 TYR A C 1
ATOM 1513 O O . TYR A 1 201 ? -9.015 6.733 -33.383 1.00 90.25 201 TYR A O 1
ATOM 1521 N N . ASN A 1 202 ? -8.700 7.298 -31.231 1.00 94.81 202 ASN A N 1
ATOM 1522 C CA . ASN A 1 202 ? -7.530 6.444 -31.041 1.00 94.81 202 ASN A CA 1
ATOM 1523 C C . ASN A 1 202 ? -7.923 4.961 -31.069 1.00 94.81 202 ASN A C 1
ATOM 1525 O O . ASN A 1 202 ? -8.970 4.584 -30.547 1.00 94.81 202 ASN A O 1
ATOM 1529 N N . SER A 1 203 ? -7.067 4.116 -31.640 1.00 95.00 203 SER A N 1
ATOM 1530 C CA . SER A 1 203 ? -7.152 2.653 -31.504 1.00 95.00 203 SER A CA 1
ATOM 1531 C C . SER A 1 203 ? -6.017 2.151 -30.607 1.00 95.00 203 SER A C 1
ATOM 1533 O O . SER A 1 203 ? -4.978 2.801 -30.507 1.00 95.00 203 SER A O 1
ATOM 1535 N N . THR A 1 204 ? -6.173 0.992 -29.978 1.00 95.00 204 THR A N 1
ATOM 1536 C CA . THR A 1 204 ? -5.091 0.278 -29.288 1.00 95.00 204 THR A CA 1
ATOM 1537 C C . THR A 1 204 ? -4.706 -0.950 -30.099 1.00 95.00 204 THR A C 1
ATOM 1539 O O . THR A 1 204 ? -5.535 -1.820 -30.353 1.00 95.00 204 THR A O 1
ATOM 1542 N N . VAL A 1 205 ? -3.445 -1.013 -30.524 1.00 95.56 205 VAL A N 1
ATOM 1543 C CA . VAL A 1 205 ? -2.888 -2.170 -31.230 1.00 95.56 205 VAL A CA 1
ATOM 1544 C C . VAL A 1 205 ? -2.170 -3.052 -30.217 1.00 95.56 205 VAL A C 1
ATOM 1546 O O . VAL A 1 205 ? -1.199 -2.610 -29.608 1.00 95.56 205 VAL A O 1
ATOM 1549 N N . PHE A 1 206 ? -2.631 -4.287 -30.053 1.00 94.62 206 PHE A N 1
ATOM 1550 C CA . PHE A 1 206 ? -2.036 -5.330 -29.222 1.00 94.62 206 PHE A CA 1
ATOM 1551 C C . PHE A 1 206 ? -1.143 -6.226 -30.083 1.00 94.62 206 PHE A C 1
ATOM 1553 O O . PHE A 1 206 ? -1.565 -6.706 -31.134 1.00 94.62 206 PHE A O 1
ATOM 1560 N N . TYR A 1 207 ? 0.095 -6.458 -29.658 1.00 92.25 207 TYR A N 1
ATOM 1561 C CA . TYR A 1 207 ? 1.078 -7.239 -30.407 1.00 92.25 207 TYR A CA 1
ATOM 1562 C C . TYR A 1 207 ? 1.966 -8.037 -29.449 1.00 92.25 207 TYR A C 1
ATOM 1564 O O . TYR A 1 207 ? 2.851 -7.513 -28.773 1.00 92.25 207 TYR A O 1
ATOM 1572 N N . GLY A 1 208 ? 1.691 -9.341 -29.356 1.00 84.38 208 GLY A N 1
ATOM 1573 C CA . GLY A 1 208 ? 2.242 -10.165 -28.276 1.00 84.38 208 GLY A CA 1
ATOM 1574 C C . GLY A 1 208 ? 1.692 -9.716 -26.920 1.00 84.38 208 GLY A C 1
ATOM 1575 O O . GLY A 1 208 ? 0.499 -9.459 -26.802 1.00 84.38 208 GLY A O 1
ATOM 1576 N N . GLY A 1 209 ? 2.556 -9.594 -25.908 1.00 80.81 209 GLY A N 1
ATOM 1577 C CA . GLY A 1 209 ? 2.193 -9.071 -24.581 1.00 80.81 209 GLY A CA 1
ATOM 1578 C C . GLY A 1 209 ? 2.240 -7.541 -24.453 1.00 80.81 209 GLY A C 1
ATOM 1579 O O . GLY A 1 209 ? 2.187 -7.028 -23.341 1.00 80.81 209 GLY A O 1
ATOM 1580 N N . ARG A 1 210 ? 2.406 -6.809 -25.562 1.00 87.44 210 ARG A N 1
ATOM 1581 C CA . ARG A 1 210 ? 2.588 -5.349 -25.595 1.00 87.44 210 ARG A CA 1
ATOM 1582 C C . ARG A 1 210 ? 1.429 -4.674 -26.325 1.00 87.44 210 ARG A C 1
ATOM 1584 O O . ARG A 1 210 ? 0.731 -5.310 -27.115 1.00 87.44 210 ARG A O 1
ATOM 1591 N N . LYS A 1 211 ? 1.242 -3.373 -26.093 1.00 90.69 211 LYS A N 1
ATOM 1592 C CA . LYS A 1 211 ? 0.279 -2.547 -26.834 1.00 90.69 211 LYS A CA 1
ATOM 1593 C C . LYS A 1 211 ? 0.829 -1.160 -27.152 1.00 90.69 211 LYS A C 1
ATOM 1595 O O . LYS A 1 211 ? 1.816 -0.715 -26.573 1.00 90.69 211 LYS A O 1
ATOM 1600 N N . VAL A 1 212 ? 0.212 -0.493 -28.120 1.00 89.50 212 VAL A N 1
ATOM 1601 C CA . VAL A 1 212 ? 0.545 0.879 -28.515 1.00 89.50 212 VAL A CA 1
ATOM 1602 C C . VAL A 1 212 ? -0.699 1.603 -29.014 1.00 89.50 212 VAL A C 1
ATOM 1604 O O . VAL A 1 212 ? -1.563 1.007 -29.662 1.00 89.50 212 VAL A O 1
ATOM 1607 N N . THR A 1 213 ? -0.782 2.897 -28.723 1.00 90.06 213 THR A N 1
ATOM 1608 C CA . THR A 1 213 ? -1.860 3.754 -29.214 1.00 90.06 213 THR A CA 1
ATOM 1609 C C . THR A 1 213 ? -1.614 4.145 -30.669 1.00 90.06 213 THR A C 1
ATOM 1611 O O . THR A 1 213 ? -0.569 4.696 -31.017 1.00 90.06 213 THR A O 1
ATOM 1614 N N . LEU A 1 214 ? -2.608 3.896 -31.517 1.00 91.62 214 LEU A N 1
ATOM 1615 C CA . LEU A 1 214 ? -2.687 4.375 -32.890 1.00 91.62 214 LEU A CA 1
ATOM 1616 C C . LEU A 1 214 ? -3.621 5.593 -32.933 1.00 91.62 214 LEU A C 1
ATOM 1618 O O . LEU A 1 214 ? -4.844 5.445 -32.904 1.00 91.62 214 LEU A O 1
ATOM 1622 N N . SER A 1 215 ? -3.035 6.787 -32.995 1.00 90.62 215 SER A N 1
ATOM 1623 C CA . SER A 1 215 ? -3.755 8.068 -33.050 1.00 90.62 215 SER A CA 1
ATOM 1624 C C . SER A 1 215 ? -3.899 8.584 -34.481 1.00 90.62 215 SER A C 1
ATOM 1626 O O . SER A 1 215 ? -3.199 8.122 -35.382 1.00 90.62 215 SER A O 1
ATOM 1628 N N . VAL A 1 216 ? -4.795 9.551 -34.699 1.00 92.94 216 VAL A N 1
ATOM 1629 C CA . VAL A 1 216 ? -4.958 10.225 -35.999 1.00 92.94 216 VAL A CA 1
ATOM 1630 C C . VAL A 1 216 ? -3.620 10.763 -36.527 1.00 92.94 216 VAL A C 1
ATOM 1632 O O . VAL A 1 216 ? -2.830 11.325 -35.774 1.00 92.94 216 VAL A O 1
ATOM 1635 N N . GLY A 1 217 ? -3.353 10.568 -37.817 1.00 87.94 217 GLY A N 1
ATOM 1636 C CA . GLY A 1 217 ? -2.119 10.989 -38.484 1.00 87.94 217 GLY A CA 1
ATOM 1637 C C . GLY A 1 217 ? -0.913 10.074 -38.251 1.00 87.94 217 GLY A C 1
ATOM 1638 O O . GLY A 1 217 ? 0.086 10.214 -38.953 1.00 87.94 217 GLY A O 1
ATOM 1639 N N . ASN A 1 218 ? -0.989 9.109 -37.326 1.00 87.50 218 ASN A N 1
ATOM 1640 C CA . ASN A 1 218 ? 0.128 8.207 -37.054 1.00 87.50 218 ASN A CA 1
ATOM 1641 C C . ASN A 1 218 ? 0.216 7.077 -38.086 1.00 87.50 218 ASN A C 1
ATOM 1643 O O . ASN A 1 218 ? -0.791 6.480 -38.481 1.00 87.50 218 ASN A O 1
ATOM 1647 N N . THR A 1 219 ? 1.456 6.730 -38.433 1.00 92.75 219 THR A N 1
ATOM 1648 C CA . THR A 1 219 ? 1.805 5.476 -39.104 1.00 92.75 219 THR A CA 1
ATOM 1649 C C . THR A 1 219 ? 2.589 4.599 -38.135 1.00 92.75 219 THR A C 1
ATOM 1651 O O . THR A 1 219 ? 3.531 5.073 -37.505 1.00 92.75 219 THR A O 1
ATOM 1654 N N . LEU A 1 220 ? 2.200 3.332 -37.998 1.00 93.38 220 LEU A N 1
ATOM 1655 C CA . LEU A 1 220 ? 2.919 2.342 -37.192 1.00 93.38 220 LEU A CA 1
ATOM 1656 C C . LEU A 1 220 ? 3.277 1.144 -38.061 1.00 93.38 220 LEU A C 1
ATOM 1658 O O . LEU A 1 220 ? 2.434 0.655 -38.807 1.00 93.38 220 LEU A O 1
ATOM 1662 N N . GLN A 1 221 ? 4.498 0.641 -37.937 1.00 95.19 221 GLN A N 1
ATOM 1663 C CA . GLN A 1 221 ? 4.983 -0.482 -38.730 1.00 95.19 221 GLN A CA 1
ATOM 1664 C C . GLN A 1 221 ? 5.511 -1.575 -37.805 1.00 95.19 221 GLN A C 1
ATOM 1666 O O . GLN A 1 221 ? 6.172 -1.292 -36.806 1.00 95.19 221 GLN A O 1
ATOM 1671 N N . PHE A 1 222 ? 5.177 -2.822 -38.120 1.00 96.25 222 PHE A N 1
ATOM 1672 C CA . PHE A 1 222 ? 5.498 -3.998 -37.327 1.00 96.25 222 PHE A CA 1
ATOM 1673 C C . PHE A 1 222 ? 6.099 -5.081 -38.219 1.00 96.25 222 PHE A C 1
ATOM 1675 O O . PHE A 1 222 ? 5.645 -5.265 -39.350 1.00 96.25 222 PHE A O 1
ATOM 1682 N N . LYS A 1 223 ? 7.079 -5.822 -37.703 1.00 95.69 223 LYS A N 1
ATOM 1683 C CA . LYS A 1 223 ? 7.681 -6.988 -38.356 1.00 95.69 223 LYS A CA 1
ATOM 1684 C C . LYS A 1 223 ? 7.807 -8.137 -37.365 1.00 95.69 223 LYS A C 1
ATOM 1686 O O . LYS A 1 223 ? 8.195 -7.920 -36.220 1.00 95.69 223 LYS A O 1
ATOM 1691 N N . TYR A 1 224 ? 7.445 -9.340 -37.790 1.00 95.12 224 TYR A N 1
ATOM 1692 C CA . TYR A 1 224 ? 7.548 -10.538 -36.968 1.00 95.12 224 TYR A CA 1
ATOM 1693 C C . TYR A 1 224 ? 8.910 -11.193 -37.191 1.00 95.12 224 TYR A C 1
ATOM 1695 O O . TYR A 1 224 ? 9.250 -11.527 -38.324 1.00 95.12 224 TYR A O 1
ATOM 1703 N N . VAL A 1 225 ? 9.704 -11.329 -36.133 1.00 92.56 225 VAL A N 1
ATOM 1704 C CA . VAL A 1 225 ? 11.051 -11.911 -36.183 1.00 92.56 225 VAL A CA 1
ATOM 1705 C C . VAL A 1 225 ? 11.266 -12.761 -34.938 1.00 92.56 225 VAL A C 1
ATOM 1707 O O . VAL A 1 225 ? 10.880 -12.347 -33.844 1.00 92.56 225 VAL A O 1
ATOM 1710 N N . ASN A 1 226 ? 11.892 -13.930 -35.075 1.00 90.69 226 ASN A N 1
ATOM 1711 C CA . ASN A 1 226 ? 12.200 -14.837 -33.963 1.00 90.69 226 ASN A CA 1
ATOM 1712 C C . ASN A 1 226 ? 10.975 -15.127 -33.071 1.00 90.69 226 ASN A C 1
ATOM 1714 O O . ASN A 1 226 ? 11.069 -15.123 -31.841 1.00 90.69 226 ASN A O 1
ATOM 1718 N N . GLY A 1 227 ? 9.804 -15.337 -33.681 1.00 90.50 227 GLY A N 1
ATOM 1719 C CA . GLY A 1 227 ? 8.583 -15.684 -32.947 1.00 90.50 227 GLY A CA 1
ATOM 1720 C C . GLY A 1 227 ? 7.880 -14.527 -32.222 1.00 90.50 227 GLY A C 1
ATOM 1721 O O . GLY A 1 227 ? 6.991 -14.783 -31.408 1.00 90.50 227 GLY A O 1
ATOM 1722 N N . GLN A 1 228 ? 8.228 -13.263 -32.490 1.00 93.06 228 GLN A N 1
ATOM 1723 C CA . GLN A 1 228 ? 7.540 -12.111 -31.892 1.00 93.06 228 GLN A CA 1
ATOM 1724 C C . GLN A 1 228 ? 7.425 -10.907 -32.835 1.00 93.06 228 GLN A C 1
ATOM 1726 O O . GLN A 1 228 ? 8.239 -10.709 -33.732 1.00 93.06 228 GLN A O 1
ATOM 1731 N N . TRP A 1 229 ? 6.423 -10.057 -32.594 1.00 94.06 229 TRP A N 1
ATOM 1732 C CA . TRP A 1 229 ? 6.276 -8.780 -33.292 1.00 94.06 229 TRP A CA 1
ATOM 1733 C C . TRP A 1 229 ? 7.195 -7.717 -32.703 1.00 94.06 229 TRP A C 1
ATOM 1735 O O . TRP A 1 229 ? 7.171 -7.470 -31.499 1.00 94.06 229 TRP A O 1
ATOM 1745 N N . PHE A 1 230 ? 7.917 -7.024 -33.569 1.00 92.19 230 PHE A N 1
ATOM 1746 C CA . PHE A 1 230 ? 8.651 -5.810 -33.252 1.00 92.19 230 PHE A CA 1
ATOM 1747 C C . PHE A 1 230 ? 8.034 -4.628 -33.978 1.00 92.19 230 PHE A C 1
ATOM 1749 O O . PHE A 1 230 ? 7.645 -4.747 -35.137 1.00 92.19 230 PHE A O 1
ATOM 1756 N N . ARG A 1 231 ? 7.953 -3.487 -33.306 1.00 91.69 231 ARG A N 1
ATOM 1757 C CA . ARG A 1 231 ? 7.483 -2.215 -33.842 1.00 91.69 231 ARG A CA 1
ATOM 1758 C C . ARG A 1 231 ? 8.665 -1.341 -34.238 1.00 91.69 231 ARG A C 1
ATOM 1760 O O . ARG A 1 231 ? 9.622 -1.175 -33.484 1.00 91.69 231 ARG A O 1
ATOM 1767 N N . GLU A 1 232 ? 8.572 -0.712 -35.395 1.00 86.75 232 GLU A N 1
ATOM 1768 C CA . GLU A 1 232 ? 9.570 0.254 -35.837 1.00 86.75 232 GLU A CA 1
ATOM 1769 C C . GLU A 1 232 ? 9.685 1.413 -34.829 1.00 86.75 232 GLU A C 1
ATOM 1771 O O . GLU A 1 232 ? 8.682 1.937 -34.330 1.00 86.75 232 GLU A O 1
ATOM 1776 N N . GLY A 1 233 ? 10.923 1.767 -34.474 1.00 80.00 233 GLY A N 1
ATOM 1777 C CA . GLY A 1 233 ? 11.242 2.807 -33.491 1.00 80.00 233 GLY A CA 1
ATOM 1778 C C . GLY A 1 233 ? 11.245 2.370 -32.020 1.00 80.00 233 GLY A C 1
ATOM 1779 O O . GLY A 1 233 ? 11.601 3.175 -31.165 1.00 80.00 233 GLY A O 1
ATOM 1780 N N . GLU A 1 234 ? 10.882 1.126 -31.677 1.00 83.31 234 GLU A N 1
ATOM 1781 C CA . GLU A 1 234 ? 11.005 0.640 -30.288 1.00 83.31 234 GLU A CA 1
ATOM 1782 C C . GLU A 1 234 ? 12.371 0.003 -29.989 1.00 83.31 234 GLU A C 1
ATOM 1784 O O . GLU A 1 234 ? 12.826 0.035 -28.850 1.00 83.31 234 GLU A O 1
ATOM 1789 N N . LEU A 1 235 ? 13.046 -0.525 -31.018 1.00 82.62 235 LEU A N 1
ATOM 1790 C CA . LEU A 1 235 ? 14.336 -1.216 -30.895 1.00 82.62 235 LEU A CA 1
ATOM 1791 C C . LEU A 1 235 ? 15.452 -0.303 -30.386 1.00 82.62 235 LEU A C 1
ATOM 1793 O O . LEU A 1 235 ? 16.370 -0.762 -29.715 1.00 82.62 235 LEU A O 1
ATOM 1797 N N . GLU A 1 236 ? 15.358 1.000 -30.656 1.00 84.06 236 GLU A N 1
ATOM 1798 C CA . GLU A 1 236 ? 16.304 1.981 -30.121 1.00 84.06 236 GLU A CA 1
ATOM 1799 C C . GLU A 1 236 ? 16.297 2.011 -28.586 1.00 84.06 236 GLU A C 1
ATOM 1801 O O . GLU A 1 236 ? 17.306 2.365 -27.982 1.00 84.06 236 GLU A O 1
ATOM 1806 N N . ASN A 1 237 ? 15.196 1.610 -27.936 1.00 90.62 237 ASN A N 1
ATOM 1807 C CA . ASN A 1 237 ? 15.130 1.549 -26.478 1.00 90.62 237 ASN A CA 1
ATOM 1808 C C . ASN A 1 237 ? 16.023 0.448 -25.886 1.00 90.62 237 ASN A C 1
ATOM 1810 O O . ASN A 1 237 ? 16.448 0.591 -24.742 1.00 90.62 237 ASN A O 1
ATOM 1814 N N . ASN A 1 238 ? 16.389 -0.590 -26.652 1.00 90.38 238 ASN A N 1
ATOM 1815 C CA . ASN A 1 238 ? 17.354 -1.602 -26.204 1.00 90.38 238 ASN A CA 1
ATOM 1816 C C . ASN A 1 238 ? 18.756 -1.026 -25.993 1.00 90.38 238 ASN A C 1
ATOM 1818 O O . ASN A 1 238 ? 19.545 -1.609 -25.257 1.00 90.38 238 ASN A O 1
ATOM 1822 N N . ARG A 1 239 ? 19.075 0.103 -26.638 1.00 90.31 239 ARG A N 1
ATOM 1823 C CA . ARG A 1 239 ? 20.370 0.773 -26.482 1.00 90.31 239 ARG A CA 1
ATOM 1824 C C . ARG A 1 239 ? 20.466 1.531 -25.161 1.00 90.31 239 ARG A C 1
ATOM 1826 O O . ARG A 1 239 ? 21.566 1.903 -24.776 1.00 90.31 239 ARG A O 1
ATOM 1833 N N . ILE A 1 240 ? 19.344 1.797 -24.493 1.00 95.31 240 ILE A N 1
ATOM 1834 C CA . ILE A 1 240 ? 19.305 2.601 -23.273 1.00 95.31 240 ILE A CA 1
ATOM 1835 C C . ILE A 1 240 ? 19.896 1.797 -22.115 1.00 95.31 240 ILE A C 1
ATOM 1837 O O . ILE A 1 240 ? 19.358 0.757 -21.735 1.00 95.31 240 ILE A O 1
ATOM 1841 N N . ALA A 1 241 ? 20.955 2.328 -21.517 1.00 96.81 241 ALA A N 1
ATOM 1842 C CA . ALA A 1 241 ? 21.600 1.788 -20.329 1.00 96.81 241 ALA A CA 1
ATOM 1843 C C . ALA A 1 241 ? 21.661 2.857 -19.231 1.00 96.81 241 ALA A C 1
ATOM 1845 O O . ALA A 1 241 ? 21.703 4.055 -19.516 1.00 96.81 241 ALA A O 1
ATOM 1846 N N . TYR A 1 242 ? 21.661 2.435 -17.964 1.00 98.31 242 TYR A N 1
ATOM 1847 C CA . TYR A 1 242 ? 21.650 3.382 -16.848 1.00 98.31 242 TYR A CA 1
ATOM 1848 C C . TYR A 1 242 ? 22.934 4.221 -16.793 1.00 98.31 242 TYR A C 1
ATOM 1850 O O . TYR A 1 242 ? 22.860 5.442 -16.865 1.00 98.31 242 TYR A O 1
ATOM 1858 N N . ALA A 1 243 ? 24.103 3.587 -16.700 1.00 97.62 243 ALA A N 1
ATOM 1859 C CA . ALA A 1 243 ? 25.395 4.262 -16.594 1.00 97.62 243 ALA A CA 1
ATOM 1860 C C . ALA A 1 243 ? 26.516 3.357 -17.137 1.00 97.62 243 ALA A C 1
ATOM 1862 O O . ALA A 1 243 ? 26.384 2.132 -17.058 1.00 97.62 243 ALA A O 1
ATOM 1863 N N . PRO A 1 244 ? 27.614 3.919 -17.670 1.00 96.62 244 PRO A N 1
ATOM 1864 C CA . PRO A 1 244 ? 28.786 3.134 -18.041 1.00 96.62 244 PRO A CA 1
ATOM 1865 C C . PRO A 1 244 ? 29.567 2.697 -16.791 1.00 96.62 244 PRO A C 1
ATOM 1867 O O . PRO A 1 244 ? 29.372 3.237 -15.699 1.00 96.62 244 PRO A O 1
ATOM 1870 N N . ASP A 1 245 ? 30.470 1.728 -16.959 1.00 96.94 245 ASP A N 1
ATOM 1871 C CA . ASP A 1 245 ? 31.490 1.336 -15.967 1.00 96.94 245 ASP A CA 1
ATOM 1872 C C . ASP A 1 245 ? 30.944 0.998 -14.563 1.00 96.94 245 ASP A C 1
ATOM 1874 O O . ASP A 1 245 ? 31.632 1.134 -13.553 1.00 96.94 245 ASP A O 1
ATOM 1878 N N . THR A 1 246 ? 29.679 0.576 -14.484 1.00 98.31 246 THR A N 1
ATOM 1879 C CA . THR A 1 246 ? 28.974 0.349 -13.218 1.00 98.31 246 THR A CA 1
ATOM 1880 C C . THR A 1 246 ? 28.839 -1.140 -12.933 1.00 98.31 246 THR A C 1
ATOM 1882 O O . THR A 1 246 ? 28.158 -1.866 -13.654 1.00 98.31 246 THR A O 1
ATOM 1885 N N . TRP A 1 247 ? 29.472 -1.589 -11.856 1.00 98.69 247 TRP A N 1
ATOM 1886 C CA . TRP A 1 247 ? 29.372 -2.945 -11.329 1.00 98.69 247 TRP A CA 1
ATOM 1887 C C . TRP A 1 247 ? 28.127 -3.088 -10.457 1.00 98.69 247 TRP A C 1
ATOM 1889 O O . TRP A 1 247 ? 27.682 -2.110 -9.853 1.00 98.69 247 TRP A O 1
ATOM 1899 N N . SER A 1 248 ? 27.564 -4.296 -10.357 1.00 98.69 248 SER A N 1
ATOM 1900 C CA . SER A 1 248 ? 26.340 -4.495 -9.569 1.00 98.69 248 SER A CA 1
ATOM 1901 C C . SER A 1 248 ? 26.248 -5.823 -8.819 1.00 98.69 248 SER A C 1
ATOM 1903 O O . SER A 1 248 ? 26.773 -6.843 -9.259 1.00 98.69 248 SER A O 1
ATOM 1905 N N . ALA A 1 249 ? 25.569 -5.825 -7.674 1.00 98.25 249 ALA A N 1
ATOM 1906 C CA . ALA A 1 249 ? 25.207 -7.031 -6.926 1.00 98.25 249 ALA A CA 1
ATOM 1907 C C . ALA A 1 249 ? 23.910 -6.810 -6.140 1.00 98.25 249 ALA A C 1
ATOM 1909 O O . ALA A 1 249 ? 23.551 -5.679 -5.841 1.00 98.25 249 ALA A O 1
ATOM 1910 N N . GLU A 1 250 ? 23.205 -7.879 -5.777 1.00 97.50 250 GLU A N 1
ATOM 1911 C CA . GLU A 1 250 ? 22.013 -7.785 -4.929 1.00 97.50 250 GLU A CA 1
ATOM 1912 C C . GLU A 1 250 ? 22.384 -8.027 -3.463 1.00 97.50 250 GLU A C 1
ATOM 1914 O O . GLU A 1 250 ? 22.877 -9.097 -3.109 1.00 97.50 250 GLU A O 1
ATOM 1919 N N . LEU A 1 251 ? 22.128 -7.037 -2.609 1.00 97.44 251 LEU A N 1
ATOM 1920 C CA . LEU A 1 251 ? 22.243 -7.152 -1.161 1.00 97.44 251 LEU A CA 1
ATOM 1921 C C . LEU A 1 251 ? 20.962 -7.797 -0.596 1.00 97.44 251 LEU A C 1
ATOM 1923 O O . LEU A 1 251 ? 19.859 -7.269 -0.813 1.00 97.44 251 LEU A O 1
ATOM 1927 N N . PRO A 1 252 ? 21.076 -8.915 0.148 1.00 94.56 252 PRO A N 1
ATOM 1928 C CA . PRO A 1 252 ? 19.945 -9.546 0.816 1.00 94.56 252 PRO A CA 1
ATOM 1929 C C . PRO A 1 252 ? 19.215 -8.594 1.765 1.00 94.56 252 PRO A C 1
ATOM 1931 O O . PRO A 1 252 ? 19.830 -7.798 2.470 1.00 94.56 252 PRO A O 1
ATOM 1934 N N . ALA A 1 253 ? 17.891 -8.738 1.857 1.00 93.75 253 ALA A N 1
ATOM 1935 C CA . ALA A 1 253 ? 17.053 -7.880 2.697 1.00 93.75 253 ALA A CA 1
ATOM 1936 C C . ALA A 1 253 ? 17.519 -7.819 4.164 1.00 93.75 253 ALA A C 1
ATOM 1938 O O . ALA A 1 253 ? 17.530 -6.743 4.749 1.00 93.75 253 ALA A O 1
ATOM 1939 N N . HIS A 1 254 ? 17.931 -8.951 4.747 1.00 92.25 254 HIS A N 1
ATOM 1940 C CA . HIS A 1 254 ? 18.356 -9.022 6.150 1.00 92.25 254 HIS A CA 1
ATOM 1941 C C . HIS A 1 254 ? 19.701 -8.333 6.434 1.00 92.25 254 HIS A C 1
ATOM 1943 O O . HIS A 1 254 ? 20.004 -8.099 7.598 1.00 92.25 254 HIS A O 1
ATOM 1949 N N . TRP A 1 255 ? 20.493 -7.994 5.407 1.00 96.81 255 TRP A N 1
ATOM 1950 C CA . TRP A 1 255 ? 21.691 -7.160 5.572 1.00 96.81 255 TRP A CA 1
ATOM 1951 C C . TRP A 1 255 ? 21.340 -5.677 5.669 1.00 96.81 255 TRP A C 1
ATOM 1953 O O . TRP A 1 255 ? 22.098 -4.904 6.242 1.00 96.81 255 TRP A O 1
ATOM 1963 N N . ILE A 1 256 ? 20.197 -5.268 5.109 1.00 98.38 256 ILE A N 1
ATOM 1964 C CA . ILE A 1 256 ? 19.751 -3.876 5.123 1.00 98.38 256 ILE A CA 1
ATOM 1965 C C . ILE A 1 256 ? 19.124 -3.579 6.485 1.00 98.38 256 ILE A C 1
ATOM 1967 O O . ILE A 1 256 ? 17.911 -3.693 6.677 1.00 98.38 256 ILE A O 1
ATOM 1971 N N . ALA A 1 257 ? 19.984 -3.227 7.432 1.00 97.44 257 ALA A N 1
ATOM 1972 C CA . ALA A 1 257 ? 19.654 -2.806 8.784 1.00 97.44 257 ALA A CA 1
ATOM 1973 C C . ALA A 1 257 ? 20.601 -1.665 9.210 1.00 97.44 257 ALA A C 1
ATOM 1975 O O . ALA A 1 257 ? 21.684 -1.528 8.631 1.00 97.44 257 ALA A O 1
ATOM 1976 N N . PRO A 1 258 ? 20.220 -0.830 10.194 1.00 98.19 258 PRO A N 1
ATOM 1977 C CA . PRO A 1 258 ? 21.115 0.191 10.732 1.00 98.19 258 PRO A CA 1
ATOM 1978 C C . PRO A 1 258 ? 22.450 -0.398 11.197 1.00 98.19 258 PRO A C 1
ATOM 1980 O O . PRO A 1 258 ? 22.485 -1.491 11.757 1.00 98.19 258 PRO A O 1
ATOM 1983 N N . GLY A 1 259 ? 23.540 0.326 10.933 1.00 97.31 259 GLY A N 1
ATOM 1984 C CA . GLY A 1 259 ? 24.911 -0.123 11.199 1.00 97.31 259 GLY A CA 1
ATOM 1985 C C . GLY A 1 259 ? 25.552 -0.956 10.083 1.00 97.31 259 GLY A C 1
ATOM 1986 O O . GLY A 1 259 ? 26.749 -1.241 10.160 1.00 97.31 259 GLY A O 1
ATOM 1987 N N . LEU A 1 260 ? 24.808 -1.291 9.017 1.00 98.44 260 LEU A N 1
ATOM 1988 C CA . LEU A 1 260 ? 25.385 -1.872 7.804 1.00 98.44 260 LEU A CA 1
ATOM 1989 C C . LEU A 1 260 ? 26.560 -1.021 7.312 1.00 98.44 260 LEU A C 1
ATOM 1991 O O . LEU A 1 260 ? 26.429 0.181 7.090 1.00 98.44 260 LEU A O 1
ATOM 1995 N N . ASN A 1 261 ? 27.687 -1.673 7.066 1.00 98.19 261 ASN A N 1
ATOM 1996 C CA . ASN A 1 261 ? 28.849 -1.062 6.444 1.00 98.19 261 ASN A CA 1
ATOM 1997 C C . ASN A 1 261 ? 29.461 -2.007 5.404 1.00 98.19 261 ASN A C 1
ATOM 1999 O O . ASN A 1 261 ? 29.366 -3.232 5.515 1.00 98.19 261 ASN A O 1
ATOM 2003 N N . LEU A 1 262 ? 30.048 -1.425 4.360 1.00 98.75 262 LEU A N 1
ATOM 2004 C CA . LEU A 1 262 ? 30.564 -2.144 3.199 1.00 98.75 262 LEU A CA 1
ATOM 2005 C C . LEU A 1 262 ? 32.062 -1.902 3.041 1.00 98.75 262 LEU A C 1
ATOM 2007 O O . LEU A 1 262 ? 32.528 -0.768 3.130 1.00 98.75 262 LEU A O 1
ATOM 2011 N N . VAL A 1 263 ? 32.808 -2.961 2.738 1.00 98.69 263 VAL A N 1
ATOM 2012 C CA . VAL A 1 263 ? 34.197 -2.878 2.275 1.00 98.69 263 VAL A CA 1
ATOM 2013 C C . VAL A 1 263 ? 34.241 -3.355 0.830 1.00 98.69 263 VAL A C 1
ATOM 2015 O O . VAL A 1 263 ? 34.042 -4.536 0.550 1.00 98.69 263 VAL A O 1
ATOM 2018 N N . VAL A 1 264 ? 34.499 -2.427 -0.085 1.00 98.75 264 VAL A N 1
ATOM 2019 C CA . VAL A 1 264 ? 34.601 -2.671 -1.525 1.00 98.75 264 VAL A CA 1
ATOM 2020 C C . VAL A 1 264 ? 36.065 -2.892 -1.887 1.00 98.75 264 VAL A C 1
ATOM 2022 O O . VAL A 1 264 ? 36.929 -2.121 -1.471 1.00 98.75 264 VAL A O 1
ATOM 2025 N N . LYS A 1 265 ? 36.353 -3.931 -2.669 1.00 98.62 265 LYS A N 1
ATOM 2026 C CA . LYS A 1 265 ? 37.700 -4.298 -3.118 1.00 98.62 265 LYS A CA 1
ATOM 2027 C C . LYS A 1 265 ? 37.736 -4.442 -4.635 1.00 98.62 265 LYS A C 1
ATOM 2029 O O . LYS A 1 265 ? 36.840 -5.057 -5.210 1.00 98.62 265 LYS A O 1
ATOM 2034 N N . GLN A 1 266 ? 38.788 -3.927 -5.267 1.00 98.12 266 GLN A N 1
ATOM 2035 C CA . GLN A 1 266 ? 39.082 -4.136 -6.685 1.00 98.12 266 GLN A CA 1
ATOM 2036 C C . GLN A 1 266 ? 40.588 -4.367 -6.857 1.00 98.12 266 GLN A C 1
ATOM 2038 O O . GLN A 1 266 ? 41.394 -3.436 -6.796 1.00 98.12 266 GLN A O 1
ATOM 2043 N N . GLY A 1 267 ? 40.985 -5.633 -7.016 1.00 96.12 267 GLY A N 1
ATOM 2044 C CA . GLY A 1 267 ? 42.396 -6.026 -6.977 1.00 96.12 267 GLY A CA 1
ATOM 2045 C C . GLY A 1 267 ? 43.045 -5.650 -5.639 1.00 96.12 267 GLY A C 1
ATOM 2046 O O . GLY A 1 267 ? 42.562 -6.050 -4.583 1.00 96.12 267 GLY A O 1
ATOM 2047 N N . ASN A 1 268 ? 44.116 -4.853 -5.685 1.00 96.38 268 ASN A N 1
ATOM 2048 C CA . ASN A 1 268 ? 44.834 -4.380 -4.491 1.00 96.38 268 ASN A CA 1
ATOM 2049 C C . ASN A 1 268 ? 44.208 -3.126 -3.849 1.00 96.38 268 ASN A C 1
ATOM 2051 O O . ASN A 1 268 ? 44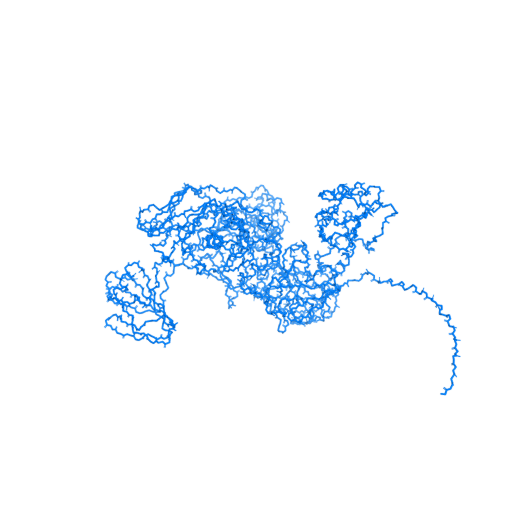.695 -2.659 -2.819 1.00 96.38 268 ASN A O 1
ATOM 2055 N N . LEU A 1 269 ? 43.177 -2.540 -4.466 1.00 98.31 269 LEU A N 1
ATOM 2056 C CA . LEU A 1 269 ? 42.504 -1.348 -3.957 1.00 98.31 269 LEU A CA 1
ATOM 2057 C C . LEU A 1 269 ? 41.335 -1.744 -3.051 1.00 98.31 269 LEU A C 1
ATOM 2059 O O . LEU A 1 269 ? 40.610 -2.696 -3.346 1.00 98.31 269 LEU A O 1
ATOM 2063 N N . SER A 1 270 ? 41.114 -0.982 -1.982 1.00 98.19 270 SER A N 1
ATOM 2064 C CA . SER A 1 270 ? 39.987 -1.177 -1.069 1.00 98.19 270 SER A CA 1
ATOM 2065 C C . SER A 1 270 ? 39.445 0.148 -0.547 1.00 98.19 270 SER A C 1
ATOM 2067 O O . SER A 1 270 ? 40.225 1.051 -0.247 1.00 98.19 270 SER A O 1
ATOM 2069 N N . GLY A 1 271 ? 38.131 0.249 -0.377 1.00 98.56 271 GLY A N 1
ATOM 2070 C CA . GLY A 1 271 ? 37.466 1.415 0.197 1.00 98.56 271 GLY A CA 1
ATOM 2071 C C . GLY A 1 271 ? 36.273 1.006 1.055 1.00 98.56 271 GLY A C 1
ATOM 2072 O O . GLY A 1 271 ? 35.596 0.023 0.752 1.00 98.56 271 GLY A O 1
ATOM 2073 N N . ARG A 1 272 ? 36.036 1.733 2.147 1.00 98.44 272 ARG A N 1
ATOM 2074 C CA . ARG A 1 272 ? 34.944 1.481 3.093 1.00 98.44 272 ARG A CA 1
ATOM 2075 C C . ARG A 1 272 ? 33.846 2.533 2.945 1.00 98.44 272 ARG A C 1
ATOM 2077 O O . ARG A 1 272 ? 34.154 3.713 2.820 1.00 98.44 272 ARG A O 1
ATOM 2084 N N . LEU A 1 273 ? 32.594 2.092 3.019 1.00 98.62 273 LEU A N 1
ATOM 2085 C CA . LEU A 1 273 ? 31.403 2.925 3.197 1.00 98.62 273 LEU A CA 1
ATOM 2086 C C . LEU A 1 273 ? 30.759 2.542 4.538 1.00 98.62 273 LEU A C 1
ATOM 2088 O O . LEU A 1 273 ? 30.307 1.405 4.694 1.00 98.62 273 LEU A O 1
ATOM 2092 N N . ASN A 1 274 ? 30.785 3.435 5.526 1.00 97.19 274 ASN A N 1
ATOM 2093 C CA . ASN A 1 274 ? 30.437 3.137 6.926 1.00 97.19 274 ASN A CA 1
ATOM 2094 C C . ASN A 1 274 ? 29.406 4.089 7.552 1.00 97.19 274 ASN A C 1
ATOM 2096 O O . ASN A 1 274 ? 29.111 3.975 8.736 1.00 97.19 274 ASN A O 1
ATOM 2100 N N . ASP A 1 275 ? 28.837 4.983 6.759 1.00 97.25 275 ASP A N 1
ATOM 2101 C CA . ASP A 1 275 ? 27.846 6.000 7.114 1.00 97.25 275 ASP A CA 1
ATOM 2102 C C . ASP A 1 275 ? 26.515 5.787 6.369 1.00 97.25 275 ASP A C 1
ATOM 2104 O O . ASP A 1 275 ? 25.731 6.709 6.142 1.00 97.25 275 ASP A O 1
ATOM 2108 N N . ILE A 1 276 ? 26.221 4.530 6.022 1.00 98.44 276 ILE A N 1
ATOM 2109 C CA . ILE A 1 276 ? 25.016 4.139 5.288 1.00 98.44 276 ILE A CA 1
ATOM 2110 C C . ILE A 1 276 ? 23.767 4.417 6.132 1.00 98.44 276 ILE A C 1
ATOM 2112 O O . ILE A 1 276 ? 23.511 3.765 7.150 1.00 98.44 276 ILE A O 1
ATOM 2116 N N . LYS A 1 277 ? 22.922 5.344 5.668 1.00 98.25 277 LYS A N 1
ATOM 2117 C CA . LYS A 1 277 ? 21.643 5.636 6.320 1.00 98.25 277 LYS A CA 1
ATOM 2118 C C . LYS A 1 277 ? 20.598 4.570 5.988 1.00 98.25 277 LYS A C 1
ATOM 2120 O O . LYS A 1 277 ? 20.113 4.484 4.860 1.00 98.25 277 LYS A O 1
ATOM 2125 N N . VAL A 1 278 ? 20.193 3.817 7.010 1.00 98.69 278 VAL A N 1
ATOM 2126 C CA . VAL A 1 278 ? 19.073 2.870 6.943 1.00 98.69 278 VAL A CA 1
ATOM 2127 C C . VAL A 1 278 ? 17.940 3.320 7.873 1.00 98.69 278 VAL A C 1
ATOM 2129 O O . VAL A 1 278 ? 18.160 3.729 9.015 1.00 98.69 278 VAL A O 1
ATOM 2132 N N . GLY A 1 279 ? 16.725 3.297 7.338 1.00 98.56 279 GLY A N 1
ATOM 2133 C CA . GLY A 1 279 ? 15.473 3.718 7.953 1.00 98.56 279 GLY A CA 1
ATOM 2134 C C . GLY A 1 279 ? 14.630 2.566 8.496 1.00 98.56 279 GLY A C 1
ATOM 2135 O O . GLY A 1 279 ? 15.062 1.412 8.492 1.00 98.56 279 GLY A O 1
ATOM 2136 N N . ALA A 1 280 ? 13.400 2.850 8.925 1.00 98.62 280 ALA A N 1
ATOM 2137 C CA . ALA A 1 280 ? 12.512 1.828 9.489 1.00 98.62 280 ALA A CA 1
ATOM 2138 C C . ALA A 1 280 ? 12.062 0.790 8.441 1.00 98.62 280 ALA A C 1
ATOM 2140 O O . ALA A 1 280 ? 11.938 1.118 7.257 1.00 98.62 280 ALA A O 1
ATOM 2141 N N . PRO A 1 281 ? 11.732 -0.451 8.843 1.00 98.56 281 PRO A N 1
ATOM 2142 C CA . PRO A 1 281 ? 11.065 -1.413 7.970 1.00 98.56 281 PRO A CA 1
ATOM 2143 C C . PRO A 1 281 ? 9.564 -1.083 7.854 1.00 98.56 281 PRO A C 1
ATOM 2145 O O . PRO A 1 281 ? 8.727 -1.788 8.413 1.00 98.56 281 PRO A O 1
ATOM 2148 N N . GLY A 1 282 ? 9.227 0.008 7.157 1.00 98.50 282 GLY A N 1
ATOM 2149 C CA . GLY A 1 282 ? 7.850 0.503 7.020 1.00 98.50 282 GLY A CA 1
ATOM 2150 C C . GLY A 1 282 ? 6.881 -0.523 6.417 1.00 98.50 282 GLY A C 1
ATOM 2151 O O . GLY A 1 282 ? 7.281 -1.351 5.592 1.00 98.50 282 GLY A O 1
ATOM 2152 N N . GLU A 1 283 ? 5.604 -0.464 6.804 1.00 98.88 283 GLU A N 1
ATOM 2153 C CA . GLU A 1 283 ? 4.557 -1.372 6.314 1.00 98.88 283 GLU A CA 1
ATOM 2154 C C . GLU A 1 283 ? 3.333 -0.608 5.797 1.00 98.88 283 GLU A C 1
ATOM 2156 O O . GLU A 1 283 ? 2.971 0.422 6.356 1.00 98.88 283 GLU A O 1
ATOM 2161 N N . LEU A 1 284 ? 2.684 -1.143 4.760 1.00 98.94 284 LEU A N 1
ATOM 2162 C CA . LEU A 1 284 ? 1.386 -0.688 4.250 1.00 98.94 284 LEU A CA 1
ATOM 2163 C C . LEU A 1 284 ? 0.372 -1.837 4.321 1.00 98.94 284 LEU A C 1
ATOM 2165 O O . LEU A 1 284 ? 0.597 -2.895 3.729 1.00 98.94 284 LEU A O 1
ATOM 2169 N N . LEU A 1 285 ? -0.760 -1.620 4.991 1.00 98.94 285 LEU A N 1
ATOM 2170 C CA . LEU A 1 285 ? -1.925 -2.508 4.938 1.00 98.94 285 LEU A CA 1
ATOM 2171 C C . LEU A 1 285 ? -3.026 -1.830 4.121 1.00 98.94 285 LEU A C 1
ATOM 2173 O O . LEU A 1 285 ? -3.522 -0.781 4.509 1.00 98.94 285 LEU A O 1
ATOM 2177 N N . LEU A 1 286 ? -3.411 -2.428 2.998 1.00 98.88 286 LEU A N 1
ATOM 2178 C CA . LEU A 1 286 ? -4.397 -1.873 2.078 1.00 98.88 286 LEU A CA 1
ATOM 2179 C C . LEU A 1 286 ? -5.586 -2.825 1.930 1.00 98.88 286 LEU A C 1
ATOM 2181 O O . LEU A 1 286 ? -5.454 -3.917 1.378 1.00 98.88 286 LEU A O 1
ATOM 2185 N N . HIS A 1 287 ? -6.758 -2.419 2.400 1.00 98.94 287 HIS A N 1
ATOM 2186 C CA . HIS A 1 287 ? -8.015 -3.120 2.166 1.00 98.94 287 HIS A CA 1
ATOM 2187 C C . HIS A 1 287 ? -8.618 -2.698 0.827 1.00 98.94 287 HIS A C 1
ATOM 2189 O O . HIS A 1 287 ? -8.464 -1.556 0.404 1.00 98.94 287 HIS A O 1
ATOM 2195 N N . THR A 1 288 ? -9.309 -3.623 0.165 1.00 98.88 288 THR A N 1
ATOM 2196 C CA . THR A 1 288 ? -10.010 -3.373 -1.099 1.00 98.88 288 THR A CA 1
ATOM 2197 C C . THR A 1 288 ? -11.446 -3.874 -1.016 1.00 98.88 288 THR A C 1
ATOM 2199 O O . THR A 1 288 ? -11.665 -5.045 -0.706 1.00 98.88 288 THR A O 1
ATOM 2202 N N . ILE A 1 289 ? -12.421 -3.003 -1.283 1.00 98.88 289 ILE A N 1
ATOM 2203 C CA . ILE A 1 289 ? -13.852 -3.343 -1.296 1.00 98.88 289 ILE A CA 1
ATOM 2204 C C . ILE A 1 289 ? -14.585 -2.618 -2.437 1.00 98.88 289 ILE A C 1
ATOM 2206 O O . ILE A 1 289 ? -14.295 -1.463 -2.731 1.00 98.88 289 ILE A O 1
ATOM 2210 N N . ASP A 1 290 ? -15.525 -3.287 -3.108 1.00 98.88 290 ASP A N 1
ATOM 2211 C CA . ASP A 1 290 ? -16.374 -2.675 -4.145 1.00 98.88 290 ASP A CA 1
ATOM 2212 C C . ASP A 1 290 ? -17.799 -2.510 -3.614 1.00 98.88 290 ASP A C 1
ATOM 2214 O O . ASP A 1 290 ? -18.397 -3.480 -3.149 1.00 98.88 290 ASP A O 1
ATOM 2218 N N . ILE A 1 291 ? -18.329 -1.287 -3.652 1.00 98.88 291 ILE A N 1
ATOM 2219 C CA . ILE A 1 291 ? -19.548 -0.890 -2.945 1.00 98.88 291 ILE A CA 1
ATOM 2220 C C . ILE A 1 291 ? -20.606 -0.417 -3.949 1.00 98.88 291 ILE A C 1
ATOM 2222 O O . ILE A 1 291 ? -20.406 0.549 -4.691 1.00 98.88 291 ILE A O 1
ATOM 2226 N N . GLY A 1 292 ? -21.769 -1.066 -3.938 1.00 98.88 292 GLY A N 1
ATOM 2227 C CA . GLY A 1 292 ? -22.969 -0.607 -4.638 1.00 98.88 292 GLY A CA 1
ATOM 2228 C C . GLY A 1 292 ? -24.018 -0.108 -3.649 1.00 98.88 292 GLY A C 1
ATOM 2229 O O . GLY A 1 292 ? -24.480 -0.888 -2.819 1.00 98.88 292 GLY A O 1
ATOM 2230 N N . MET A 1 293 ? -24.391 1.170 -3.734 1.00 98.88 293 MET A N 1
ATOM 2231 C CA . MET A 1 293 ? -25.326 1.833 -2.812 1.00 98.88 293 MET A CA 1
ATOM 2232 C C . MET A 1 293 ? -26.642 2.147 -3.531 1.00 98.88 293 MET A C 1
ATOM 2234 O O . MET A 1 293 ? -26.671 2.978 -4.435 1.00 98.88 293 MET A O 1
ATOM 2238 N N . LEU A 1 294 ? -27.727 1.454 -3.183 1.00 98.75 294 LEU A N 1
ATOM 2239 C CA . LEU A 1 294 ? -28.999 1.479 -3.928 1.00 98.75 294 LEU A CA 1
ATOM 2240 C C . LEU A 1 294 ? -28.824 1.054 -5.403 1.00 98.75 294 LEU A C 1
ATOM 2242 O O . LEU A 1 294 ? -29.558 1.443 -6.305 1.00 98.75 294 LEU A O 1
ATOM 2246 N N . THR A 1 295 ? -27.776 0.269 -5.664 1.00 98.62 295 THR A N 1
ATOM 2247 C CA . THR A 1 295 ? -27.406 -0.293 -6.966 1.00 98.62 295 THR A CA 1
ATOM 2248 C C . THR A 1 295 ? -26.410 -1.438 -6.751 1.00 98.62 295 THR A C 1
ATOM 2250 O O . THR A 1 295 ? -25.857 -1.595 -5.659 1.00 98.62 295 THR A O 1
ATOM 2253 N N . SER A 1 296 ? -26.166 -2.280 -7.756 1.00 98.44 296 SER A N 1
ATOM 2254 C CA . SER A 1 296 ? -25.142 -3.331 -7.658 1.00 98.44 296 SER A CA 1
ATOM 2255 C C . SER A 1 296 ? -23.727 -2.734 -7.602 1.00 98.44 296 SER A C 1
ATOM 2257 O O . SER A 1 296 ? -23.519 -1.651 -8.150 1.00 98.44 296 SER A O 1
ATOM 2259 N N . PRO A 1 297 ? -22.731 -3.400 -6.988 1.00 98.62 297 PRO A N 1
ATOM 2260 C CA . PRO A 1 297 ? -21.323 -3.010 -7.109 1.00 98.62 297 PRO A CA 1
ATOM 2261 C C . PRO A 1 297 ? -20.890 -2.905 -8.575 1.00 98.62 297 PRO A C 1
ATOM 2263 O O . PRO A 1 297 ? -21.508 -3.501 -9.462 1.00 98.62 297 PRO A O 1
ATOM 2266 N N . ARG A 1 298 ? -19.861 -2.105 -8.859 1.00 97.31 298 ARG A N 1
ATOM 2267 C CA . ARG A 1 298 ? -19.489 -1.775 -10.245 1.00 97.31 298 ARG A CA 1
ATOM 2268 C C . ARG A 1 298 ? -18.754 -2.915 -10.950 1.00 97.31 298 ARG A C 1
ATOM 2270 O O . ARG A 1 298 ? -18.736 -2.952 -12.176 1.00 97.31 298 ARG A O 1
ATOM 2277 N N . ASP A 1 299 ? -18.130 -3.799 -10.181 1.00 97.12 299 ASP A N 1
ATOM 2278 C CA . ASP A 1 299 ? -17.279 -4.910 -10.605 1.00 97.12 299 ASP A CA 1
ATOM 2279 C C . ASP A 1 299 ? -16.065 -4.481 -11.456 1.00 97.12 299 ASP A C 1
ATOM 2281 O O . ASP A 1 299 ? -15.506 -5.233 -12.258 1.00 97.12 299 ASP A O 1
ATOM 2285 N N . ARG A 1 300 ? -15.609 -3.241 -11.256 1.00 95.19 300 ARG A N 1
ATOM 2286 C CA . ARG A 1 300 ? -14.488 -2.618 -11.982 1.00 95.19 300 ARG A CA 1
ATOM 2287 C C . ARG A 1 300 ? -13.403 -2.141 -11.020 1.00 95.19 300 ARG A C 1
ATOM 2289 O O . ARG A 1 300 ? -12.971 -0.995 -11.085 1.00 95.19 300 ARG A O 1
ATOM 2296 N N . PHE A 1 301 ? -13.015 -3.020 -10.098 1.00 97.88 301 PHE A N 1
ATOM 2297 C CA . PHE A 1 301 ? -11.867 -2.831 -9.211 1.00 97.88 301 PHE A CA 1
ATOM 2298 C C . PHE A 1 301 ? -10.698 -3.692 -9.707 1.00 97.88 301 PHE A C 1
ATOM 2300 O O . PHE A 1 301 ? -10.371 -4.725 -9.124 1.00 97.88 301 PHE A O 1
ATOM 2307 N N . ASP A 1 302 ? -10.102 -3.284 -10.830 1.00 98.00 302 ASP A N 1
ATOM 2308 C CA . ASP A 1 302 ? -9.052 -4.040 -11.525 1.00 98.00 302 ASP A CA 1
ATOM 2309 C C . ASP A 1 302 ? -7.841 -4.308 -10.621 1.00 98.00 302 ASP A C 1
ATOM 2311 O O . ASP A 1 302 ? -7.333 -5.427 -10.598 1.00 98.00 302 ASP A O 1
ATOM 2315 N N . PHE A 1 303 ? -7.443 -3.329 -9.798 1.00 98.69 303 PHE A N 1
ATOM 2316 C CA . PHE A 1 303 ? -6.378 -3.514 -8.812 1.00 98.69 303 PHE A CA 1
ATOM 2317 C C . PHE A 1 303 ? -6.674 -4.669 -7.861 1.00 98.69 303 PHE A C 1
ATOM 2319 O O . PHE A 1 303 ? -5.865 -5.577 -7.767 1.00 98.69 303 PHE A O 1
ATOM 2326 N N . ALA A 1 304 ? -7.843 -4.689 -7.210 1.00 97.94 304 ALA A N 1
ATOM 2327 C CA . ALA A 1 304 ? -8.222 -5.720 -6.238 1.00 97.94 304 ALA A CA 1
ATOM 2328 C C . ALA A 1 304 ? -8.287 -7.142 -6.829 1.00 97.94 304 ALA A C 1
ATOM 2330 O O . ALA A 1 304 ? -8.219 -8.134 -6.098 1.00 97.94 304 ALA A O 1
ATOM 2331 N N . LYS A 1 305 ? -8.467 -7.253 -8.150 1.00 96.81 305 LYS A N 1
ATOM 2332 C CA . LYS A 1 305 ? -8.552 -8.527 -8.873 1.00 96.81 305 LYS A CA 1
ATOM 2333 C C . LYS A 1 305 ? -7.189 -9.026 -9.362 1.00 96.81 305 LYS A C 1
ATOM 2335 O O . LYS A 1 305 ? -7.069 -10.219 -9.641 1.00 96.81 305 LYS A O 1
ATOM 2340 N N . ASP A 1 306 ? -6.179 -8.161 -9.449 1.00 97.62 306 ASP A N 1
ATOM 2341 C CA . ASP A 1 306 ? -4.895 -8.462 -10.078 1.00 97.62 306 ASP A CA 1
ATOM 2342 C C . ASP A 1 306 ? -3.715 -8.406 -9.093 1.00 97.62 306 ASP A C 1
ATOM 2344 O O . ASP A 1 306 ? -3.229 -7.344 -8.700 1.00 97.62 306 ASP A O 1
ATOM 2348 N N . LYS A 1 307 ? -3.182 -9.587 -8.764 1.00 96.81 307 LYS A N 1
ATOM 2349 C CA . LYS A 1 307 ? -2.031 -9.732 -7.862 1.00 96.81 307 LYS A CA 1
ATOM 2350 C C . LYS A 1 307 ? -0.748 -9.108 -8.415 1.00 96.81 307 LYS A C 1
ATOM 2352 O O . LYS A 1 307 ? 0.083 -8.659 -7.626 1.00 96.81 307 LYS A O 1
ATOM 2357 N N . GLU A 1 308 ? -0.585 -9.056 -9.738 1.00 97.56 308 GLU A N 1
ATOM 2358 C CA . GLU A 1 308 ? 0.572 -8.407 -10.362 1.00 97.56 308 GLU A CA 1
ATOM 2359 C C . GLU A 1 308 ? 0.515 -6.888 -10.150 1.00 97.56 308 GLU A C 1
ATOM 2361 O O . GLU A 1 308 ? 1.550 -6.267 -9.919 1.00 97.56 308 GLU A O 1
ATOM 2366 N N . ALA A 1 309 ? -0.683 -6.291 -10.110 1.00 98.69 309 ALA A N 1
ATOM 2367 C CA . ALA A 1 309 ? -0.851 -4.867 -9.825 1.00 98.69 309 ALA A CA 1
ATOM 2368 C C . ALA A 1 309 ? -0.415 -4.515 -8.390 1.00 98.69 309 ALA A C 1
ATOM 2370 O O . ALA A 1 309 ? 0.229 -3.492 -8.163 1.00 98.69 309 ALA A O 1
ATOM 2371 N N . HIS A 1 310 ? -0.682 -5.386 -7.413 1.00 98.75 310 HIS A N 1
ATOM 2372 C CA . HIS A 1 310 ? -0.196 -5.199 -6.040 1.00 98.75 310 HIS A CA 1
ATOM 2373 C C . HIS A 1 310 ? 1.337 -5.175 -5.980 1.00 98.75 310 HIS A C 1
ATOM 2375 O O . HIS A 1 310 ? 1.935 -4.321 -5.324 1.00 98.75 310 HIS A O 1
ATOM 2381 N N . ARG A 1 311 ? 1.970 -6.110 -6.695 1.00 98.31 311 ARG A N 1
ATOM 2382 C CA . ARG A 1 311 ? 3.425 -6.235 -6.794 1.00 98.31 311 ARG A CA 1
ATOM 2383 C C . ARG A 1 311 ? 4.050 -5.061 -7.549 1.00 98.31 311 ARG A C 1
ATOM 2385 O O . ARG A 1 311 ? 5.076 -4.547 -7.116 1.00 98.31 311 ARG A O 1
ATOM 2392 N N . GLU A 1 312 ? 3.429 -4.612 -8.640 1.00 98.75 312 GLU A N 1
ATOM 2393 C CA . GLU A 1 312 ? 3.836 -3.418 -9.393 1.00 98.75 312 GLU A CA 1
ATOM 2394 C C . GLU A 1 312 ? 3.830 -2.165 -8.516 1.00 98.75 312 GLU A C 1
ATOM 2396 O O . GLU A 1 312 ? 4.832 -1.450 -8.487 1.00 98.75 312 GLU A O 1
ATOM 2401 N N . TYR A 1 313 ? 2.751 -1.927 -7.760 1.00 98.94 313 TYR A N 1
ATOM 2402 C CA . TYR A 1 313 ? 2.670 -0.766 -6.875 1.00 98.94 313 TYR A CA 1
ATOM 2403 C C . TYR A 1 313 ? 3.714 -0.823 -5.752 1.00 98.94 313 TYR A C 1
ATOM 2405 O O . TYR A 1 313 ? 4.356 0.187 -5.468 1.00 98.94 313 TYR A O 1
ATOM 2413 N N . PHE A 1 314 ? 3.980 -2.004 -5.178 1.00 98.88 314 PHE A N 1
ATOM 2414 C CA . PHE A 1 314 ? 5.049 -2.196 -4.186 1.00 98.88 314 PHE A CA 1
ATOM 2415 C C . PHE A 1 314 ? 6.441 -1.772 -4.699 1.00 98.88 314 PHE A C 1
ATOM 2417 O O . PHE A 1 314 ? 7.251 -1.247 -3.926 1.00 98.88 314 PHE A O 1
ATOM 2424 N N . GLN A 1 315 ? 6.726 -1.926 -6.000 1.00 98.69 315 GLN A N 1
ATOM 2425 C CA . GLN A 1 315 ? 7.991 -1.436 -6.569 1.00 98.69 315 GLN A CA 1
ATOM 2426 C C . GLN A 1 315 ? 8.096 0.100 -6.523 1.00 98.69 315 GLN A C 1
ATOM 2428 O O . GLN A 1 315 ? 9.199 0.622 -6.576 1.00 98.69 315 GLN A O 1
ATOM 2433 N N . THR A 1 316 ? 6.986 0.835 -6.401 1.00 98.81 316 THR A N 1
ATOM 2434 C CA . THR A 1 316 ? 6.974 2.309 -6.480 1.00 98.81 316 THR A CA 1
ATOM 2435 C C . THR A 1 316 ? 7.105 3.023 -5.133 1.00 98.81 316 THR A C 1
ATOM 2437 O O . THR A 1 316 ? 7.445 4.202 -5.114 1.00 98.81 316 THR A O 1
ATOM 2440 N N . ILE A 1 317 ? 6.880 2.331 -4.009 1.00 98.88 317 ILE A N 1
ATOM 2441 C CA . ILE A 1 317 ? 6.853 2.934 -2.664 1.00 98.88 317 ILE A CA 1
ATOM 2442 C C . ILE A 1 317 ? 7.947 2.364 -1.742 1.00 98.88 317 ILE A C 1
ATOM 2444 O O . ILE A 1 317 ? 8.219 1.163 -1.798 1.00 98.88 317 ILE A O 1
ATOM 2448 N N . PRO A 1 318 ? 8.567 3.173 -0.861 1.00 98.75 318 PRO A N 1
ATOM 2449 C CA . PRO A 1 318 ? 9.686 2.768 0.002 1.00 98.75 318 PRO A CA 1
ATOM 2450 C C . PRO A 1 318 ? 9.228 2.063 1.298 1.00 98.75 318 PRO A C 1
ATOM 2452 O O . PRO A 1 318 ? 9.432 2.556 2.406 1.00 98.75 318 PRO A O 1
ATOM 2455 N N . VAL A 1 319 ? 8.590 0.896 1.164 1.00 98.88 319 VAL A N 1
ATOM 2456 C CA . VAL A 1 319 ? 8.152 0.043 2.293 1.00 98.88 319 VAL A CA 1
ATOM 2457 C C . VAL A 1 319 ? 8.872 -1.303 2.308 1.00 98.88 319 VAL A C 1
ATOM 2459 O O . VAL A 1 319 ? 9.269 -1.812 1.261 1.00 98.88 319 VAL A O 1
ATOM 2462 N N . SER A 1 320 ? 9.015 -1.907 3.489 1.00 98.69 320 SER A N 1
ATOM 2463 C CA . SER A 1 320 ? 9.520 -3.275 3.660 1.00 98.69 320 SER A CA 1
ATOM 2464 C C . SER A 1 320 ? 8.442 -4.314 3.347 1.00 98.69 320 SER A C 1
ATOM 2466 O O . SER A 1 320 ? 8.742 -5.338 2.732 1.00 98.69 320 SER A O 1
ATOM 2468 N N . ARG A 1 321 ? 7.183 -4.048 3.721 1.00 98.50 321 ARG A N 1
ATOM 2469 C CA . ARG A 1 321 ? 6.044 -4.948 3.483 1.00 98.50 321 ARG A CA 1
ATOM 2470 C C . ARG A 1 321 ? 4.818 -4.190 2.991 1.00 98.50 321 ARG A C 1
ATOM 2472 O O . ARG A 1 321 ? 4.486 -3.133 3.519 1.00 98.50 321 ARG A O 1
ATOM 2479 N N . MET A 1 322 ? 4.102 -4.779 2.040 1.00 98.88 322 MET A N 1
ATOM 2480 C CA . MET A 1 322 ? 2.761 -4.344 1.654 1.00 98.88 322 MET A CA 1
ATOM 2481 C C . MET A 1 322 ? 1.799 -5.533 1.669 1.00 98.88 322 MET A C 1
ATOM 2483 O O . MET A 1 322 ? 2.056 -6.546 1.016 1.00 98.88 322 MET A O 1
ATOM 2487 N N . ILE A 1 323 ? 0.685 -5.405 2.388 1.00 98.88 323 ILE A N 1
ATOM 2488 C CA . ILE A 1 323 ? -0.392 -6.396 2.427 1.00 98.88 323 ILE A CA 1
ATOM 2489 C C . ILE A 1 323 ? -1.605 -5.811 1.714 1.00 98.88 323 ILE A C 1
ATOM 2491 O O . ILE A 1 323 ? -2.069 -4.738 2.086 1.00 98.88 323 ILE A O 1
ATOM 2495 N N . VAL A 1 324 ? -2.135 -6.526 0.721 1.00 98.88 324 VAL A N 1
ATOM 2496 C CA . VAL A 1 324 ? -3.414 -6.171 0.089 1.00 98.88 324 VAL A CA 1
ATOM 2497 C C . VAL A 1 324 ? -4.460 -7.183 0.521 1.00 98.88 324 VAL A C 1
ATOM 2499 O O . VAL A 1 324 ? -4.367 -8.360 0.172 1.00 98.88 324 VAL A O 1
ATOM 2502 N N . ASN A 1 325 ? -5.423 -6.734 1.322 1.00 98.81 325 ASN A N 1
ATOM 2503 C CA . ASN A 1 325 ? -6.522 -7.542 1.831 1.00 98.81 325 ASN A CA 1
ATOM 2504 C C . ASN A 1 325 ? -7.777 -7.332 0.972 1.00 98.81 325 ASN A C 1
ATOM 2506 O O . ASN A 1 325 ? -8.265 -6.209 0.824 1.00 98.81 325 ASN A O 1
ATOM 2510 N N . LYS A 1 326 ? -8.329 -8.423 0.441 1.00 98.44 326 LYS A N 1
ATOM 2511 C CA . LYS A 1 326 ? -9.577 -8.400 -0.316 1.00 98.44 326 LYS A CA 1
ATOM 2512 C C . LYS A 1 326 ? -10.777 -8.570 0.611 1.00 98.44 326 LYS A C 1
ATOM 2514 O O . LYS A 1 326 ? -10.857 -9.563 1.338 1.00 98.44 326 LYS A O 1
ATOM 2519 N N . TYR A 1 327 ? -11.719 -7.638 0.523 1.00 98.81 327 TYR A N 1
ATOM 2520 C CA . TYR A 1 327 ? -13.076 -7.816 1.023 1.00 98.81 327 TYR A CA 1
ATOM 2521 C C . TYR A 1 327 ? -14.014 -8.287 -0.092 1.00 98.81 327 TYR A C 1
ATOM 2523 O O . TYR A 1 327 ? -13.814 -7.992 -1.274 1.00 98.81 327 TYR A O 1
ATOM 2531 N N . ALA A 1 328 ? -15.052 -9.029 0.287 1.00 98.62 328 ALA A N 1
ATOM 2532 C CA . ALA A 1 328 ? -16.163 -9.339 -0.606 1.00 98.62 328 ALA A CA 1
ATOM 2533 C C . ALA A 1 328 ? -16.883 -8.043 -1.047 1.00 98.62 328 ALA A C 1
ATOM 2535 O O . ALA A 1 328 ? -17.000 -7.121 -0.235 1.00 98.62 328 ALA A O 1
ATOM 2536 N N . PRO A 1 329 ? -17.381 -7.949 -2.298 1.00 98.62 329 PRO A N 1
ATOM 2537 C CA . PRO A 1 329 ? -18.180 -6.805 -2.733 1.00 98.62 329 PRO A CA 1
ATOM 2538 C C . PRO A 1 329 ? -19.421 -6.606 -1.855 1.00 98.62 329 PRO A C 1
ATOM 2540 O O . PRO A 1 329 ? -20.099 -7.571 -1.501 1.00 98.62 329 PRO A O 1
ATOM 2543 N N . LEU A 1 330 ? -19.743 -5.352 -1.545 1.00 98.75 330 LEU A N 1
ATOM 2544 C CA . LEU A 1 330 ? -20.857 -4.974 -0.683 1.00 98.75 330 LEU A CA 1
ATOM 2545 C C . LEU A 1 330 ? -22.001 -4.393 -1.516 1.00 98.75 330 LEU A C 1
ATOM 2547 O O . LEU A 1 330 ? -21.889 -3.307 -2.085 1.00 98.75 330 LEU A O 1
ATOM 2551 N N . HIS A 1 331 ? -23.122 -5.109 -1.567 1.00 98.69 331 HIS A N 1
ATOM 2552 C CA . HIS A 1 331 ? -24.336 -4.652 -2.237 1.00 98.69 331 HIS A CA 1
ATOM 2553 C C . HIS A 1 331 ? -25.381 -4.197 -1.217 1.00 98.69 331 HIS A C 1
ATOM 2555 O O . HIS A 1 331 ? -25.946 -5.008 -0.484 1.00 98.69 331 HIS A O 1
ATOM 2561 N N . LEU A 1 332 ? -25.654 -2.896 -1.198 1.00 98.75 332 LEU A N 1
ATOM 2562 C CA . LEU A 1 332 ? -26.606 -2.265 -0.295 1.00 98.75 332 LEU A CA 1
ATOM 2563 C C . LEU A 1 332 ? -27.874 -1.925 -1.071 1.00 98.75 332 LEU A C 1
ATOM 2565 O O . LEU A 1 332 ? -27.921 -0.927 -1.783 1.00 98.75 332 LEU A O 1
ATOM 2569 N N . LYS A 1 333 ? -28.895 -2.776 -0.952 1.00 98.50 333 LYS A N 1
ATOM 2570 C CA . LYS A 1 333 ? -30.229 -2.505 -1.519 1.00 98.50 333 LYS A CA 1
ATOM 2571 C C . LYS A 1 333 ? -30.973 -1.420 -0.748 1.00 98.50 333 LYS A C 1
ATOM 2573 O O . LYS A 1 333 ? -31.786 -0.716 -1.321 1.00 98.50 333 LYS A O 1
ATOM 2578 N N . GLU A 1 334 ? -30.653 -1.295 0.532 1.00 98.62 334 GLU A N 1
ATOM 2579 C CA . GLU A 1 334 ? -31.184 -0.292 1.442 1.00 98.62 334 GLU A CA 1
ATOM 2580 C C . GLU A 1 334 ? -30.005 0.402 2.124 1.00 98.62 334 GLU A C 1
ATOM 2582 O O . GLU A 1 334 ? -28.990 -0.235 2.435 1.00 98.62 334 GLU A O 1
ATOM 2587 N N . VAL A 1 335 ? -30.136 1.705 2.355 1.00 98.81 335 VAL A N 1
ATOM 2588 C CA . VAL A 1 335 ? -29.110 2.539 2.983 1.00 98.81 335 VAL A CA 1
ATOM 2589 C C . VAL A 1 335 ? -29.750 3.353 4.102 1.00 98.81 335 VAL A C 1
ATOM 2591 O O . VAL A 1 335 ? -30.507 4.284 3.852 1.00 98.81 335 VAL A O 1
ATOM 2594 N N . MET A 1 336 ? -29.429 3.018 5.349 1.00 98.75 336 MET A N 1
ATOM 2595 C CA . MET A 1 336 ? -29.753 3.833 6.518 1.00 98.75 336 MET A CA 1
ATOM 2596 C C . MET A 1 336 ? -28.690 4.915 6.724 1.00 98.75 336 MET A C 1
ATOM 2598 O O . MET A 1 336 ? -27.522 4.599 6.954 1.00 98.75 336 MET A O 1
ATOM 2602 N N . LEU A 1 337 ? -29.088 6.183 6.686 1.00 98.62 337 LEU A N 1
ATOM 2603 C CA . LEU A 1 337 ? -28.223 7.312 7.019 1.00 98.62 337 LEU A CA 1
ATOM 2604 C C . LEU A 1 337 ? -28.108 7.499 8.542 1.00 98.62 337 LEU A C 1
ATOM 2606 O O . LEU A 1 337 ? -29.035 7.163 9.283 1.00 98.62 337 LEU A O 1
ATOM 2610 N N . PRO A 1 338 ? -27.021 8.122 9.037 1.00 97.94 338 PRO A N 1
ATOM 2611 C CA . PRO A 1 338 ? -26.847 8.395 10.467 1.00 97.94 338 PRO A CA 1
ATOM 2612 C C . PRO A 1 338 ? -27.918 9.342 11.045 1.00 97.94 338 PRO A C 1
ATOM 2614 O O . PRO A 1 338 ? -28.080 9.426 12.259 1.00 97.94 338 PRO A O 1
ATOM 2617 N N . THR A 1 339 ? -28.686 10.030 10.198 1.00 97.50 339 THR A N 1
ATOM 2618 C CA . THR A 1 339 ? -29.855 10.843 10.575 1.00 97.50 339 THR A CA 1
ATOM 2619 C C . THR A 1 339 ? -31.099 10.017 10.925 1.00 97.50 339 THR A C 1
ATOM 2621 O O . THR A 1 339 ? -32.091 10.589 11.364 1.00 97.50 339 THR A O 1
ATOM 2624 N N . GLY A 1 340 ? -31.079 8.695 10.719 1.00 97.06 340 GLY A N 1
ATOM 2625 C CA . GLY A 1 340 ? -32.245 7.814 10.872 1.00 97.06 340 GLY A CA 1
ATOM 2626 C C . GLY A 1 340 ? -33.126 7.734 9.622 1.00 97.06 340 GLY A C 1
ATOM 2627 O O . GLY A 1 340 ? -34.237 7.214 9.687 1.00 97.06 340 GLY A O 1
ATOM 2628 N N . THR A 1 341 ? -32.655 8.265 8.491 1.00 97.94 341 THR A N 1
ATOM 2629 C CA . THR A 1 341 ? -33.360 8.218 7.205 1.00 97.94 341 THR A CA 1
ATOM 2630 C C . THR A 1 341 ? -32.985 6.949 6.445 1.00 97.94 341 THR A C 1
ATOM 2632 O O . THR A 1 341 ? -31.826 6.785 6.062 1.00 97.94 341 THR A O 1
ATOM 2635 N N . LEU A 1 342 ? -33.963 6.076 6.195 1.00 98.50 342 LEU A N 1
ATOM 2636 C CA . LEU A 1 342 ? -33.800 4.903 5.338 1.00 98.50 342 LEU A CA 1
ATOM 2637 C C . LEU A 1 342 ? -34.035 5.280 3.870 1.00 98.50 342 LEU A C 1
ATOM 2639 O O . LEU A 1 342 ? -35.064 5.860 3.532 1.00 98.50 342 LEU A O 1
ATOM 2643 N N . LEU A 1 343 ? -33.090 4.922 3.008 1.00 98.62 343 LEU A N 1
ATOM 2644 C CA . LEU A 1 343 ? -33.162 5.069 1.558 1.00 98.62 343 LEU A CA 1
ATOM 2645 C C . LEU A 1 343 ? -33.306 3.686 0.911 1.00 98.62 343 LEU A C 1
ATOM 2647 O O . LEU A 1 343 ? -32.598 2.755 1.299 1.00 98.62 343 LEU A O 1
ATOM 2651 N N . THR A 1 344 ? -34.182 3.562 -0.087 1.00 97.19 344 THR A N 1
ATOM 2652 C CA . THR A 1 344 ? -34.475 2.286 -0.776 1.00 97.19 344 THR A CA 1
ATOM 2653 C C . THR A 1 344 ? -34.270 2.345 -2.290 1.00 97.19 344 THR A C 1
ATOM 2655 O O . THR A 1 344 ? -33.851 1.355 -2.877 1.00 97.19 344 THR A O 1
ATOM 2658 N N . ASP A 1 345 ? -34.499 3.502 -2.920 1.00 96.19 345 ASP A N 1
ATOM 2659 C CA . ASP A 1 345 ? -34.414 3.645 -4.382 1.00 96.19 345 ASP A CA 1
ATOM 2660 C C . ASP A 1 345 ? -33.263 4.554 -4.818 1.00 96.19 345 ASP A C 1
ATOM 2662 O O . ASP A 1 345 ? -32.409 4.157 -5.612 1.00 96.19 345 ASP A O 1
ATOM 2666 N N . ALA A 1 346 ? -33.226 5.781 -4.297 1.00 97.94 346 ALA A N 1
ATOM 2667 C CA . ALA A 1 346 ? -32.183 6.759 -4.572 1.00 97.94 346 ALA A CA 1
ATOM 2668 C C . ALA A 1 346 ? -31.958 7.678 -3.364 1.00 97.94 346 ALA A C 1
ATOM 2670 O O . ALA A 1 346 ? -32.870 7.928 -2.575 1.00 97.94 346 ALA A O 1
ATOM 2671 N N . ASP A 1 347 ? -30.747 8.216 -3.247 1.00 98.44 347 ASP A N 1
ATOM 2672 C CA . ASP A 1 347 ? -30.476 9.364 -2.382 1.00 98.44 347 ASP A CA 1
ATOM 2673 C C . ASP A 1 347 ? -31.178 10.608 -2.966 1.00 98.44 347 ASP A C 1
ATOM 2675 O O . ASP A 1 347 ? -31.026 10.878 -4.162 1.00 98.44 347 ASP A O 1
ATOM 2679 N N . PRO A 1 348 ? -31.964 11.360 -2.167 1.00 98.06 348 PRO A N 1
ATOM 2680 C CA . PRO A 1 348 ? -32.686 12.542 -2.644 1.00 98.06 348 PRO A CA 1
ATOM 2681 C C . PRO A 1 348 ? -31.761 13.704 -3.038 1.00 98.06 348 PRO A C 1
ATOM 2683 O O . PRO A 1 348 ? -32.196 14.632 -3.720 1.00 98.06 348 PRO A O 1
ATOM 2686 N N . GLY A 1 349 ? -30.502 13.688 -2.599 1.00 98.00 349 GLY A N 1
ATOM 2687 C CA . GLY A 1 349 ? -29.476 14.626 -3.029 1.00 98.00 349 GLY A CA 1
ATOM 2688 C C . GLY A 1 349 ? -28.853 14.256 -4.377 1.00 98.00 349 GLY A C 1
ATOM 2689 O O . GLY A 1 349 ? -29.061 13.177 -4.932 1.00 98.00 349 GLY A O 1
ATOM 2690 N N . ASN A 1 350 ? -28.026 15.163 -4.895 1.00 98.50 350 ASN A N 1
ATOM 2691 C CA . ASN A 1 350 ? -27.213 14.895 -6.078 1.00 98.50 350 ASN A CA 1
ATOM 2692 C C . ASN A 1 350 ? -25.910 14.188 -5.693 1.00 98.50 350 ASN A C 1
ATOM 2694 O O . ASN A 1 350 ? -25.231 14.583 -4.741 1.00 98.50 350 ASN A O 1
ATOM 2698 N N . GLY A 1 351 ? -25.530 13.189 -6.483 1.00 98.38 351 GLY A N 1
ATOM 2699 C CA . GLY A 1 351 ? -24.214 12.565 -6.430 1.00 98.38 351 GLY A CA 1
ATOM 2700 C C . GLY A 1 351 ? -23.291 13.095 -7.523 1.00 98.38 351 GLY A C 1
ATOM 2701 O O . GLY A 1 351 ? -23.723 13.732 -8.486 1.00 98.38 351 GLY A O 1
ATOM 2702 N N . GLY A 1 352 ? -22.009 12.781 -7.407 1.00 98.25 352 GLY A N 1
ATOM 2703 C CA . GLY A 1 352 ? -21.035 13.053 -8.454 1.00 98.25 352 GLY A CA 1
ATOM 2704 C C . GLY A 1 352 ? -19.693 12.397 -8.172 1.00 98.25 352 GLY A C 1
ATOM 2705 O O . GLY A 1 352 ? -19.549 11.598 -7.240 1.00 98.25 352 GLY A O 1
ATOM 2706 N N . TRP A 1 353 ? -18.686 12.775 -8.960 1.00 98.00 353 TRP A N 1
ATOM 2707 C CA . TRP A 1 353 ? -17.356 12.184 -8.839 1.00 98.00 353 TRP A CA 1
ATOM 2708 C C . TRP A 1 353 ? -16.703 12.458 -7.480 1.00 98.00 353 TRP A C 1
ATOM 2710 O O . TRP A 1 353 ? -16.020 11.573 -6.982 1.00 98.00 353 TRP A O 1
ATOM 2720 N N . HIS A 1 354 ? -16.997 13.599 -6.837 1.00 97.31 354 HIS A N 1
ATOM 2721 C CA . HIS A 1 354 ? -16.504 13.976 -5.497 1.00 97.31 354 HIS A CA 1
ATOM 2722 C C . HIS A 1 354 ? -17.609 14.306 -4.473 1.00 97.31 354 HIS A C 1
ATOM 2724 O O . HIS A 1 354 ? -17.314 14.801 -3.389 1.00 97.31 354 HIS A O 1
ATOM 2730 N N . SER A 1 355 ? -18.883 14.066 -4.791 1.00 98.00 355 SER A N 1
ATOM 2731 C CA . SER A 1 355 ? -20.024 14.512 -3.976 1.00 98.00 355 SER A CA 1
ATOM 2732 C C . SER A 1 355 ? -21.099 13.432 -3.816 1.00 98.00 355 SER A C 1
ATOM 2734 O O . SER A 1 355 ? -21.122 12.443 -4.552 1.00 98.00 355 SER A O 1
ATOM 2736 N N . GLY A 1 356 ? -21.982 13.631 -2.835 1.00 98.31 356 GLY A N 1
ATOM 2737 C CA . GLY A 1 356 ? -23.114 12.754 -2.514 1.00 98.31 356 GLY A CA 1
ATOM 2738 C C . GLY A 1 356 ? -23.125 12.335 -1.042 1.00 98.31 356 GLY A C 1
ATOM 2739 O O . GLY A 1 356 ? -22.069 12.069 -0.462 1.00 98.31 356 GLY A O 1
ATOM 2740 N N . THR A 1 357 ? -24.309 12.259 -0.427 1.00 98.50 357 THR A N 1
ATOM 2741 C CA . THR A 1 357 ? -24.441 11.896 0.995 1.00 98.50 357 THR A CA 1
ATOM 2742 C C . THR A 1 357 ? -23.986 10.461 1.229 1.00 98.50 357 THR A C 1
ATOM 2744 O O . THR A 1 357 ? -23.163 10.213 2.110 1.00 98.50 357 THR A O 1
ATOM 2747 N N . MET A 1 358 ? -24.434 9.517 0.390 1.00 98.81 358 MET A N 1
ATOM 2748 C CA . MET A 1 358 ? -24.001 8.117 0.497 1.00 98.81 358 MET A CA 1
ATOM 2749 C C . MET A 1 358 ? -22.489 7.947 0.287 1.00 98.81 358 MET A C 1
ATOM 2751 O O . MET A 1 358 ? -21.864 7.161 1.000 1.00 98.81 358 MET A O 1
ATOM 2755 N N . ARG A 1 359 ? -21.865 8.715 -0.622 1.00 98.75 359 ARG A N 1
ATOM 2756 C CA . ARG A 1 359 ? -20.398 8.721 -0.789 1.00 98.75 359 ARG A CA 1
ATOM 2757 C C . ARG A 1 359 ? -19.698 8.972 0.549 1.00 98.75 359 ARG A C 1
ATOM 2759 O O . ARG A 1 359 ? -18.801 8.217 0.918 1.00 98.75 359 ARG A O 1
ATOM 2766 N N . GLN A 1 360 ? -20.106 10.022 1.261 1.00 98.62 360 GLN A N 1
ATOM 2767 C CA . GLN A 1 360 ? -19.474 10.435 2.512 1.00 98.62 360 GLN A CA 1
ATOM 2768 C C . GLN A 1 360 ? -19.855 9.515 3.678 1.00 98.62 360 GLN A C 1
ATOM 2770 O O . GLN A 1 360 ? -18.986 8.881 4.272 1.00 98.62 360 GLN A O 1
ATOM 2775 N N . SER A 1 361 ? -21.143 9.403 3.997 1.00 98.56 361 SER A N 1
ATOM 2776 C CA . SER A 1 361 ? -21.584 8.685 5.197 1.00 98.56 361 SER A CA 1
ATOM 2777 C C . SER A 1 361 ? -21.378 7.176 5.089 1.00 98.56 361 SER A C 1
ATOM 2779 O O . SER A 1 361 ? -21.044 6.536 6.083 1.00 98.56 361 SER A O 1
ATOM 2781 N N . ILE A 1 362 ? -21.539 6.597 3.895 1.00 98.88 362 ILE A N 1
ATOM 2782 C CA . ILE A 1 362 ? -21.517 5.141 3.714 1.00 98.88 362 ILE A CA 1
ATOM 2783 C C . ILE A 1 362 ? -20.168 4.672 3.178 1.00 98.88 362 ILE A C 1
ATOM 2785 O O . ILE A 1 362 ? -19.462 3.943 3.870 1.00 98.88 362 ILE A O 1
ATOM 2789 N N . GLY A 1 363 ? -19.780 5.103 1.974 1.00 98.75 363 GLY A N 1
ATOM 2790 C CA . GLY A 1 363 ? -18.546 4.631 1.331 1.00 98.75 363 GLY A CA 1
ATOM 2791 C C . GLY A 1 363 ? -17.291 4.944 2.151 1.00 98.75 363 GLY A C 1
ATOM 2792 O O . GLY A 1 363 ? -16.462 4.066 2.412 1.00 98.75 363 GLY A O 1
ATOM 2793 N N . LYS A 1 364 ? -17.175 6.193 2.612 1.00 98.88 364 LYS A N 1
ATOM 2794 C CA . LYS A 1 364 ? -16.038 6.662 3.410 1.00 98.88 364 LYS A CA 1
ATOM 2795 C C . LYS A 1 364 ? -16.187 6.305 4.891 1.00 98.88 364 LYS A C 1
ATOM 2797 O O . LYS A 1 364 ? -15.424 5.496 5.413 1.00 98.88 364 LYS A O 1
ATOM 2802 N N . GLU A 1 365 ? -17.170 6.881 5.576 1.00 98.69 365 GLU A N 1
ATOM 2803 C CA . GLU A 1 365 ? -17.239 6.807 7.037 1.00 98.69 365 GLU A CA 1
ATOM 2804 C C . GLU A 1 365 ? -17.690 5.429 7.547 1.00 98.69 365 GLU A C 1
ATOM 2806 O O . GLU A 1 365 ? -17.053 4.886 8.450 1.00 98.69 365 GLU A O 1
ATOM 2811 N N . LEU A 1 366 ? -18.789 4.862 7.037 1.00 98.88 366 LEU A N 1
ATOM 2812 C CA . LEU A 1 366 ? -19.309 3.582 7.533 1.00 98.88 366 LEU A CA 1
ATOM 2813 C C . LEU A 1 366 ? -18.441 2.396 7.121 1.00 98.88 366 LEU A C 1
ATOM 2815 O O . LEU A 1 366 ? -18.109 1.570 7.964 1.00 98.88 366 LEU A O 1
ATOM 2819 N N . VAL A 1 367 ? -18.098 2.307 5.836 1.00 98.94 367 VAL A N 1
ATOM 2820 C CA . VAL A 1 367 ? -17.414 1.140 5.272 1.00 98.94 367 VAL A CA 1
ATOM 2821 C C . VAL A 1 367 ? -15.906 1.246 5.455 1.00 98.94 367 VAL A C 1
ATOM 2823 O O . VAL A 1 367 ? -15.325 0.395 6.120 1.00 98.94 367 VAL A O 1
ATOM 2826 N N . SER A 1 368 ? -15.267 2.287 4.913 1.00 98.88 368 SER A N 1
ATOM 2827 C CA . SER A 1 368 ? -13.797 2.375 4.907 1.00 98.88 368 SER A CA 1
ATOM 2828 C C . SER A 1 368 ? -13.239 2.558 6.320 1.00 98.88 368 SER A C 1
ATOM 2830 O O . SER A 1 368 ? -12.533 1.687 6.822 1.00 98.88 368 SER A O 1
ATOM 2832 N N . HIS A 1 369 ? -13.662 3.609 7.030 1.00 98.88 369 HIS A N 1
ATOM 2833 C CA . HIS A 1 369 ? -13.280 3.776 8.438 1.00 98.88 369 HIS A CA 1
ATOM 2834 C C . HIS A 1 369 ? -13.897 2.728 9.363 1.00 98.88 369 HIS A C 1
ATOM 2836 O O . HIS A 1 369 ? -13.364 2.513 10.446 1.00 98.88 369 HIS A O 1
ATOM 2842 N N . GLY A 1 370 ? -14.987 2.060 8.976 1.00 98.88 370 GLY A N 1
ATOM 2843 C CA . GLY A 1 370 ? -15.482 0.898 9.716 1.00 98.88 370 GLY A CA 1
ATOM 2844 C C . GLY A 1 370 ? -14.498 -0.270 9.670 1.00 98.88 370 GLY A C 1
ATOM 2845 O O . GLY A 1 370 ? -14.183 -0.842 10.709 1.00 98.88 370 GLY A O 1
ATOM 2846 N N . ILE A 1 371 ? -13.954 -0.582 8.490 1.00 98.94 371 ILE A N 1
ATOM 2847 C CA . ILE A 1 371 ? -12.896 -1.587 8.325 1.00 98.94 371 ILE A CA 1
ATOM 2848 C C . ILE A 1 371 ? -11.645 -1.187 9.118 1.00 98.94 371 ILE A C 1
ATOM 2850 O O . ILE A 1 371 ? -11.099 -2.019 9.847 1.00 98.94 371 ILE A O 1
ATOM 2854 N N . ASP A 1 372 ? -11.200 0.065 9.013 1.00 98.88 372 ASP A N 1
ATOM 2855 C CA . ASP A 1 372 ? -9.991 0.525 9.706 1.00 98.88 372 ASP A CA 1
ATOM 2856 C C . ASP A 1 372 ? -10.178 0.502 11.234 1.00 98.88 372 ASP A C 1
ATOM 2858 O O . ASP A 1 372 ? -9.400 -0.118 11.958 1.00 98.88 372 ASP A O 1
ATOM 2862 N N . ASN A 1 373 ? -11.265 1.084 11.751 1.00 98.81 373 ASN A N 1
ATOM 2863 C CA . ASN A 1 373 ? -11.532 1.138 13.192 1.00 98.81 373 ASN A CA 1
ATOM 2864 C C . ASN A 1 373 ? -11.778 -0.242 13.817 1.00 98.81 373 ASN A C 1
ATOM 2866 O O . ASN A 1 373 ? -11.299 -0.487 14.928 1.00 98.81 373 ASN A O 1
ATOM 2870 N N . ALA A 1 374 ? -12.440 -1.161 13.104 1.00 98.88 374 ALA A N 1
ATOM 2871 C CA . ALA A 1 374 ? -12.606 -2.539 13.566 1.00 98.88 374 ALA A CA 1
ATOM 2872 C C . ALA A 1 374 ? -11.249 -3.243 13.730 1.00 98.88 374 ALA A C 1
ATOM 2874 O O . ALA A 1 374 ? -11.034 -3.970 14.700 1.00 98.88 374 ALA A O 1
ATOM 2875 N N . ASN A 1 375 ? -10.301 -2.978 12.826 1.00 98.81 375 ASN A N 1
ATOM 2876 C CA . ASN A 1 375 ? -8.929 -3.471 12.933 1.00 98.81 375 ASN A CA 1
ATOM 2877 C C . ASN A 1 375 ? -8.114 -2.780 14.036 1.00 98.81 375 ASN A C 1
ATOM 2879 O O . ASN A 1 375 ? -7.161 -3.382 14.514 1.00 98.81 375 ASN A O 1
ATOM 2883 N N . TYR A 1 376 ? -8.486 -1.570 14.466 1.00 98.62 376 TYR A N 1
ATOM 2884 C CA . TYR A 1 376 ? -7.948 -0.917 15.670 1.00 98.62 376 TYR A CA 1
ATOM 2885 C C . TYR A 1 376 ? -8.654 -1.330 16.971 1.00 98.62 376 TYR A C 1
ATOM 2887 O O . TYR A 1 376 ? -8.210 -0.943 18.058 1.00 98.62 376 TYR A O 1
ATOM 2895 N N . GLY A 1 377 ? -9.739 -2.104 16.892 1.00 97.75 377 GLY A N 1
ATOM 2896 C CA . GLY A 1 377 ? -10.496 -2.572 18.053 1.00 97.75 377 GLY A CA 1
ATOM 2897 C C . GLY A 1 377 ? -11.297 -1.476 18.748 1.00 97.75 377 GLY A C 1
ATOM 2898 O O . GLY A 1 377 ? -11.509 -1.568 19.961 1.00 97.75 377 GLY A O 1
ATOM 2899 N N . ILE A 1 378 ? -11.688 -0.441 17.999 1.00 97.31 378 ILE A N 1
ATOM 2900 C CA . ILE A 1 378 ? -12.620 0.603 18.432 1.00 97.31 378 ILE A CA 1
ATOM 2901 C C . ILE A 1 378 ? -14.016 0.100 18.086 1.00 97.31 378 ILE A C 1
ATOM 2903 O O . ILE A 1 378 ? -14.297 -0.081 16.918 1.00 97.31 378 ILE A O 1
ATOM 2907 N N . ASN A 1 379 ? -14.888 -0.129 19.067 1.00 97.56 379 ASN A N 1
ATOM 2908 C CA . ASN A 1 379 ? -16.184 -0.759 18.787 1.00 97.56 379 ASN A CA 1
ATOM 2909 C C . ASN A 1 379 ? -17.228 0.226 18.224 1.00 97.56 379 ASN A C 1
ATOM 2911 O O . ASN A 1 379 ? -18.124 -0.174 17.480 1.00 97.56 379 ASN A O 1
ATOM 2915 N N . SER A 1 380 ? -17.167 1.506 18.617 1.00 97.12 380 SER A N 1
ATOM 2916 C CA . SER A 1 380 ? -18.128 2.520 18.168 1.00 97.12 380 SER A CA 1
ATOM 2917 C C . SER A 1 380 ? -17.557 3.934 18.136 1.00 97.12 380 SER A C 1
ATOM 2919 O O . SER A 1 380 ? -16.679 4.270 18.927 1.00 97.12 380 SER A O 1
ATOM 2921 N N . THR A 1 381 ? -18.072 4.760 17.225 1.00 96.50 381 THR A N 1
ATOM 2922 C CA . THR A 1 381 ? -17.727 6.181 17.055 1.00 96.50 381 THR A CA 1
ATOM 2923 C C . THR A 1 381 ? -18.964 7.004 16.665 1.00 96.50 381 THR A C 1
ATOM 2925 O O . THR A 1 381 ? -20.058 6.459 16.516 1.00 96.50 381 THR A O 1
ATOM 2928 N N . ALA A 1 382 ? -18.827 8.324 16.495 1.00 95.06 382 ALA A N 1
ATOM 2929 C CA . ALA A 1 382 ? -19.901 9.147 15.934 1.00 95.06 382 ALA A CA 1
ATOM 2930 C C . ALA A 1 382 ? -20.282 8.679 14.513 1.00 95.06 382 ALA A C 1
ATOM 2932 O O . ALA A 1 382 ? -19.423 8.260 13.733 1.00 95.06 382 ALA A O 1
ATOM 2933 N N . GLY A 1 383 ? -21.568 8.770 14.158 1.00 95.12 383 GLY A N 1
ATOM 2934 C CA . GLY A 1 383 ? -22.063 8.392 12.830 1.00 95.12 383 GLY A CA 1
ATOM 2935 C C . GLY A 1 383 ? -21.772 9.399 11.718 1.00 95.12 383 GLY A C 1
ATOM 2936 O O . GLY A 1 383 ? -22.059 9.095 10.566 1.00 95.12 383 GLY A O 1
ATOM 2937 N N . SER A 1 384 ? -21.208 10.562 12.053 1.00 96.25 384 SER A N 1
ATOM 2938 C CA . SER A 1 384 ? -20.807 11.607 11.107 1.00 96.25 384 SER A CA 1
ATOM 2939 C C . SER A 1 384 ? -19.394 12.099 11.408 1.00 96.25 384 SER A C 1
ATOM 2941 O O . SER A 1 384 ? -19.096 12.410 12.568 1.00 96.25 384 SER A O 1
ATOM 2943 N N . GLY A 1 385 ? -18.585 12.288 10.371 1.00 94.50 385 GLY A N 1
ATOM 2944 C CA . GLY A 1 385 ? -17.250 12.867 10.467 1.00 94.50 385 GLY A CA 1
ATOM 2945 C C . GLY A 1 385 ? -16.129 11.837 10.613 1.00 94.50 385 GLY A C 1
ATOM 2946 O O . GLY A 1 385 ? -16.307 10.712 11.082 1.00 94.50 385 GLY A O 1
ATOM 2947 N N . GLU A 1 386 ? -14.934 12.266 10.217 1.00 95.31 386 GLU A N 1
ATOM 2948 C CA . GLU A 1 386 ? -13.761 11.401 10.033 1.00 95.31 386 GLU A CA 1
ATOM 2949 C C . GLU A 1 386 ? -12.759 11.464 11.200 1.00 95.31 386 GLU A C 1
ATOM 2951 O O . GLU A 1 386 ? -11.908 10.591 11.336 1.00 95.31 386 GLU A O 1
ATOM 2956 N N . GLY A 1 387 ? -12.887 12.446 12.102 1.00 91.25 387 GLY A N 1
ATOM 2957 C CA . GLY A 1 387 ? -11.923 12.687 13.190 1.00 91.25 387 GLY A CA 1
ATOM 2958 C C . GLY A 1 387 ? -11.863 11.611 14.282 1.00 91.25 387 GLY A C 1
ATOM 2959 O O . GLY A 1 387 ? -11.044 11.710 15.187 1.00 91.25 387 GLY A O 1
ATOM 2960 N N . SER A 1 388 ? -12.731 10.597 14.218 1.00 90.62 388 SER A N 1
ATOM 2961 C CA . SER A 1 388 ? -12.738 9.470 15.161 1.00 90.62 388 SER A CA 1
ATOM 2962 C C . SER A 1 388 ? -11.786 8.332 14.774 1.00 90.62 388 SER A C 1
ATOM 2964 O O . SER A 1 388 ? -11.525 7.459 15.598 1.00 90.62 388 SER A O 1
ATOM 2966 N N . HIS A 1 389 ? -11.268 8.330 13.542 1.00 96.19 389 HIS A N 1
ATOM 2967 C CA . HIS A 1 389 ? -10.277 7.359 13.087 1.00 96.19 389 HIS A CA 1
ATOM 2968 C C . HIS A 1 389 ? -8.868 7.774 13.560 1.00 96.19 389 HIS A C 1
ATOM 2970 O O . HIS A 1 389 ? -8.414 8.868 13.219 1.00 96.19 389 HIS A O 1
ATOM 2976 N N . PRO A 1 390 ? -8.147 6.934 14.331 1.00 95.94 390 PRO A N 1
ATOM 2977 C CA . PRO A 1 390 ? -6.870 7.324 14.935 1.00 95.94 390 PRO A CA 1
ATOM 2978 C C . PRO A 1 390 ? -5.701 7.368 13.940 1.00 95.94 390 PRO A C 1
ATOM 2980 O O . PRO A 1 390 ? -4.711 8.053 14.183 1.00 95.94 390 PRO A O 1
ATOM 2983 N N . TYR A 1 391 ? -5.788 6.607 12.845 1.00 97.88 391 TYR A N 1
ATOM 2984 C CA . TYR A 1 391 ? -4.756 6.463 11.814 1.00 97.88 391 TYR A CA 1
ATOM 2985 C C . TYR A 1 391 ? -3.327 6.186 12.342 1.00 97.88 391 TYR A C 1
ATOM 2987 O O . TYR A 1 391 ? -2.324 6.681 11.820 1.00 97.88 391 TYR A O 1
ATOM 2995 N N . THR A 1 392 ? -3.237 5.382 13.406 1.00 97.50 392 THR A N 1
ATOM 2996 C CA . THR A 1 392 ? -1.992 5.044 14.117 1.00 97.50 392 THR A CA 1
ATOM 2997 C C . THR A 1 392 ? -0.996 4.264 13.254 1.00 97.50 392 THR A C 1
ATOM 2999 O O . THR A 1 392 ? 0.218 4.481 13.324 1.00 97.50 392 THR A O 1
ATOM 3002 N N . THR A 1 393 ? -1.508 3.343 12.438 1.00 98.62 393 THR A N 1
ATOM 3003 C CA . THR A 1 393 ? -0.734 2.557 11.470 1.00 98.62 393 THR A CA 1
ATOM 3004 C C . THR A 1 393 ? -1.010 3.054 10.054 1.00 98.62 393 THR A C 1
ATOM 3006 O O . THR A 1 393 ? -2.030 3.698 9.810 1.00 98.62 393 THR A O 1
ATOM 3009 N N . ALA A 1 394 ? -0.120 2.764 9.102 1.00 98.69 394 ALA A N 1
ATOM 3010 C CA . ALA A 1 394 ? -0.376 3.017 7.683 1.00 98.69 394 ALA A CA 1
ATOM 3011 C C . ALA A 1 394 ? -1.332 1.956 7.103 1.00 98.69 394 ALA A C 1
ATOM 3013 O O . ALA A 1 394 ? -0.962 1.129 6.267 1.00 98.69 394 ALA A O 1
ATOM 3014 N N . GLN A 1 395 ? -2.559 1.964 7.615 1.00 98.69 395 GLN A N 1
ATOM 3015 C CA . GLN A 1 395 ? -3.675 1.153 7.162 1.00 98.69 395 GLN A CA 1
ATOM 3016 C C . GLN A 1 395 ? -4.630 2.022 6.351 1.00 98.69 395 GLN A C 1
ATOM 3018 O O . GLN A 1 395 ? -5.002 3.107 6.797 1.00 98.69 395 GLN A O 1
ATOM 3023 N N . LEU A 1 396 ? -4.992 1.549 5.165 1.00 98.88 396 LEU A N 1
ATOM 3024 C CA . LEU A 1 396 ? -5.884 2.237 4.250 1.00 98.88 396 LEU A CA 1
ATOM 3025 C C . LEU A 1 396 ? -7.004 1.288 3.813 1.00 98.88 396 LEU A C 1
ATOM 3027 O O . LEU A 1 396 ? -6.731 0.153 3.420 1.00 98.88 396 LEU A O 1
ATOM 3031 N N . ALA A 1 397 ? -8.238 1.769 3.764 1.00 98.94 397 ALA A N 1
ATOM 3032 C CA . ALA A 1 397 ? -9.352 1.121 3.094 1.00 98.94 397 ALA A CA 1
ATOM 3033 C C . ALA A 1 397 ? -9.649 1.810 1.754 1.00 98.94 397 ALA A C 1
ATOM 3035 O O . ALA A 1 397 ? -10.279 2.869 1.678 1.00 98.94 397 ALA A O 1
ATOM 3036 N N . ALA A 1 398 ? -9.176 1.185 0.674 1.00 98.88 398 ALA A N 1
ATOM 3037 C CA . ALA A 1 398 ? -9.488 1.590 -0.685 1.00 98.88 398 ALA A CA 1
ATOM 3038 C C . ALA A 1 398 ? -10.800 0.964 -1.153 1.00 98.88 398 ALA A C 1
ATOM 3040 O O . ALA A 1 398 ? -11.025 -0.241 -1.014 1.00 98.88 398 ALA A O 1
ATOM 3041 N N . HIS A 1 399 ? -11.652 1.774 -1.767 1.00 98.88 399 HIS A N 1
ATOM 3042 C CA . HIS A 1 399 ? -12.914 1.311 -2.304 1.00 98.88 399 HIS A CA 1
ATOM 3043 C C . HIS A 1 399 ? -13.221 1.895 -3.679 1.00 98.88 399 HIS A C 1
ATOM 3045 O O . HIS A 1 399 ? -12.886 3.040 -3.986 1.00 98.88 399 HIS A O 1
ATOM 3051 N N . THR A 1 400 ? -13.931 1.109 -4.483 1.00 98.75 400 THR A N 1
ATOM 3052 C CA . THR A 1 400 ? -14.748 1.636 -5.578 1.00 98.75 400 THR A CA 1
ATOM 3053 C C . THR A 1 400 ? -16.163 1.809 -5.052 1.00 98.75 400 THR A C 1
ATOM 3055 O O . THR A 1 400 ? -16.680 0.930 -4.362 1.00 98.75 400 THR A O 1
ATOM 3058 N N . SER A 1 401 ? -16.804 2.940 -5.334 1.00 98.25 401 SER A N 1
ATOM 3059 C CA . SER A 1 401 ? -18.191 3.156 -4.920 1.00 98.25 401 SER A CA 1
ATOM 3060 C C . SER A 1 401 ? -19.028 3.771 -6.034 1.00 98.25 401 SER A C 1
ATOM 3062 O O . SER A 1 401 ? -18.568 4.588 -6.834 1.00 98.25 401 SER A O 1
ATOM 3064 N N . ARG A 1 402 ? -20.290 3.348 -6.103 1.00 98.75 402 ARG A N 1
ATOM 3065 C CA . ARG A 1 402 ? -21.320 4.007 -6.907 1.00 98.75 402 ARG A CA 1
ATOM 3066 C C . ARG A 1 402 ? -22.656 3.973 -6.189 1.00 98.75 402 ARG A C 1
ATOM 3068 O O . ARG A 1 402 ? -22.951 3.013 -5.475 1.00 98.75 402 ARG A O 1
ATOM 3075 N N . GLY A 1 403 ? -23.453 5.010 -6.397 1.00 98.81 403 GLY A N 1
ATOM 3076 C CA . GLY A 1 403 ? -24.763 5.141 -5.775 1.00 98.81 403 GLY A CA 1
ATOM 3077 C C . GLY A 1 403 ? -25.835 5.584 -6.756 1.00 98.81 403 GLY A C 1
ATOM 3078 O O . GLY A 1 403 ? -25.511 6.255 -7.733 1.00 98.81 403 GLY A O 1
ATOM 3079 N N . ASN A 1 404 ? -27.093 5.220 -6.506 1.00 98.81 404 ASN A N 1
ATOM 3080 C CA . ASN A 1 404 ? -28.230 5.832 -7.194 1.00 98.81 404 ASN A CA 1
ATOM 3081 C C . ASN A 1 404 ? -28.668 7.109 -6.458 1.00 98.81 404 ASN A C 1
ATOM 3083 O O . ASN A 1 404 ? -28.954 7.068 -5.263 1.00 98.81 404 ASN A O 1
ATOM 3087 N N . TYR A 1 405 ? -28.698 8.234 -7.165 1.00 98.81 405 TYR A N 1
ATOM 3088 C CA . TYR A 1 405 ? -29.011 9.567 -6.639 1.00 98.81 405 TYR A CA 1
ATOM 3089 C C . TYR A 1 405 ? -30.168 10.193 -7.429 1.00 98.81 405 TYR A C 1
ATOM 3091 O O . TYR A 1 405 ? -30.586 9.658 -8.458 1.00 98.81 405 TYR A O 1
ATOM 3099 N N . ALA A 1 406 ? -30.642 11.369 -7.014 1.00 98.56 406 ALA A N 1
ATOM 3100 C CA . ALA A 1 406 ? -31.656 12.129 -7.750 1.00 98.56 406 ALA A CA 1
ATOM 3101 C C . ALA A 1 406 ? -31.241 12.445 -9.203 1.00 98.56 406 ALA A C 1
ATOM 3103 O O . ALA A 1 406 ? -32.086 12.545 -10.090 1.00 98.56 406 ALA A O 1
ATOM 3104 N N . ASN A 1 407 ? -29.935 12.544 -9.465 1.00 98.50 407 ASN A N 1
ATOM 3105 C CA . ASN A 1 407 ? -29.348 12.713 -10.795 1.00 98.50 407 ASN A CA 1
ATOM 3106 C C . ASN A 1 407 ? -28.852 11.393 -11.427 1.00 98.50 407 ASN A C 1
ATOM 3108 O O . ASN A 1 407 ? -27.964 11.411 -12.281 1.00 98.50 407 ASN A O 1
ATOM 3112 N N . GLY A 1 408 ? -29.407 10.249 -11.020 1.00 98.50 408 GLY A N 1
ATOM 3113 C CA . GLY A 1 408 ? -29.107 8.921 -11.560 1.00 98.50 408 GLY A CA 1
ATOM 3114 C C . GLY A 1 408 ? -27.937 8.214 -10.874 1.00 98.50 408 GLY A C 1
ATOM 3115 O O . GLY A 1 408 ? -27.467 8.622 -9.813 1.00 98.50 408 GLY A O 1
ATOM 3116 N N . ILE A 1 409 ? -27.458 7.127 -11.485 1.00 98.69 409 ILE A N 1
ATOM 3117 C CA . ILE A 1 409 ? -26.339 6.350 -10.939 1.00 98.69 409 ILE A CA 1
ATOM 3118 C C . ILE A 1 409 ? -25.032 7.117 -11.143 1.00 98.69 409 ILE A C 1
ATOM 3120 O O . ILE A 1 409 ? -24.611 7.352 -12.274 1.00 98.69 409 ILE A O 1
ATOM 3124 N N . GLN A 1 410 ? -24.368 7.453 -10.041 1.00 98.81 410 GLN A N 1
ATOM 3125 C CA . GLN A 1 410 ? -23.121 8.210 -10.021 1.00 98.81 410 GLN A CA 1
ATOM 3126 C C . GLN A 1 410 ? -21.974 7.330 -9.528 1.00 98.81 410 GLN A C 1
ATOM 3128 O O . GLN A 1 410 ? -22.093 6.642 -8.513 1.00 98.81 410 GLN A O 1
ATOM 3133 N N . VAL A 1 411 ? -20.856 7.360 -10.255 1.00 98.75 411 VAL A N 1
ATOM 3134 C CA . VAL A 1 411 ? -19.590 6.731 -9.860 1.00 98.75 411 VAL A CA 1
ATOM 3135 C C . VAL A 1 411 ? -18.753 7.745 -9.086 1.00 98.75 411 VAL A C 1
ATOM 3137 O O . VAL A 1 411 ? -18.680 8.919 -9.445 1.00 98.75 411 VAL A O 1
ATOM 3140 N N . HIS A 1 412 ? -18.116 7.279 -8.022 1.00 98.75 412 HIS A N 1
ATOM 3141 C CA . HIS A 1 412 ? -17.301 8.071 -7.115 1.00 98.75 412 HIS A CA 1
ATOM 3142 C C . HIS A 1 412 ? -15.813 7.780 -7.346 1.00 98.75 412 HIS A C 1
ATOM 3144 O O . HIS A 1 412 ? -15.441 6.621 -7.502 1.00 98.75 412 HIS A O 1
ATOM 3150 N N . GLY A 1 413 ? -14.961 8.808 -7.325 1.00 98.25 413 GLY A N 1
ATOM 3151 C CA . GLY A 1 413 ? -13.506 8.640 -7.400 1.00 98.25 413 GLY A CA 1
ATOM 3152 C C . GLY A 1 413 ? -12.729 9.880 -6.962 1.00 98.25 413 GLY A C 1
ATOM 3153 O O . GLY A 1 413 ? -13.300 10.786 -6.338 1.00 98.25 413 GLY A O 1
ATOM 3154 N N . GLY A 1 414 ? -11.431 9.889 -7.262 1.00 97.44 414 GLY A N 1
ATOM 3155 C CA . GLY A 1 414 ? -10.546 11.048 -7.139 1.00 97.44 414 GLY A CA 1
ATOM 3156 C C . GLY A 1 414 ? -10.481 11.697 -5.751 1.00 97.44 414 GLY A C 1
ATOM 3157 O O . GLY A 1 414 ? -10.483 12.921 -5.645 1.00 97.44 414 GLY A O 1
ATOM 3158 N N . SER A 1 415 ? -10.548 10.916 -4.668 1.00 97.06 415 SER A N 1
ATOM 3159 C CA . SER A 1 415 ? -10.204 11.459 -3.347 1.00 97.06 415 SER A CA 1
ATOM 3160 C C . SER A 1 415 ? -9.580 10.416 -2.430 1.00 97.06 415 SER A C 1
ATOM 3162 O O . SER A 1 415 ? -10.101 9.303 -2.321 1.00 97.06 415 SER A O 1
ATOM 3164 N N . GLY A 1 416 ? -8.583 10.817 -1.650 1.00 95.69 416 GLY A N 1
ATOM 3165 C CA . GLY A 1 416 ? -8.029 10.026 -0.560 1.00 95.69 416 GLY A CA 1
ATOM 3166 C C . GLY A 1 416 ? -7.543 10.885 0.604 1.00 95.69 416 GLY A C 1
ATOM 3167 O O . GLY A 1 416 ? -7.426 12.103 0.499 1.00 95.69 416 GLY A O 1
ATOM 3168 N N . GLY A 1 417 ? -7.286 10.239 1.737 1.00 96.88 417 GLY A N 1
ATOM 3169 C CA . GLY A 1 417 ? -6.772 10.867 2.949 1.00 96.88 417 GLY A CA 1
ATOM 3170 C C . GLY A 1 417 ? -7.259 10.150 4.204 1.00 96.88 417 GLY A C 1
ATOM 3171 O O . GLY A 1 417 ? -8.299 9.494 4.196 1.00 96.88 417 GLY A O 1
ATOM 3172 N N . GLY A 1 418 ? -6.492 10.264 5.291 1.00 96.31 418 GLY A N 1
ATOM 3173 C CA . GLY A 1 418 ? -6.912 9.781 6.609 1.00 96.31 418 GLY A CA 1
ATOM 3174 C C . GLY A 1 418 ? -7.276 8.293 6.676 1.00 96.31 418 GLY A C 1
ATOM 3175 O O . GLY A 1 418 ? -8.163 7.948 7.450 1.00 96.31 418 GLY A O 1
ATOM 3176 N N . GLY A 1 419 ? -6.648 7.434 5.870 1.00 98.44 419 GLY A N 1
ATOM 3177 C CA . GLY A 1 419 ? -6.934 5.997 5.786 1.00 98.44 419 GLY A CA 1
ATOM 3178 C C . GLY A 1 419 ? -7.931 5.612 4.688 1.00 98.44 419 GLY A C 1
ATOM 3179 O O . GLY A 1 419 ? -8.172 4.433 4.480 1.00 98.44 419 GLY A O 1
ATOM 3180 N N . ILE A 1 420 ? -8.500 6.553 3.934 1.00 98.88 420 ILE A N 1
ATOM 3181 C CA . ILE A 1 420 ? -9.518 6.250 2.915 1.00 98.88 420 ILE A CA 1
ATOM 3182 C C . ILE A 1 420 ? -8.968 6.492 1.511 1.00 98.88 420 ILE A C 1
ATOM 3184 O O . ILE A 1 420 ? -8.254 7.467 1.271 1.00 98.88 420 ILE A O 1
ATOM 3188 N N . VAL A 1 421 ? -9.358 5.645 0.554 1.00 98.81 421 VAL A N 1
ATOM 3189 C CA . VAL A 1 421 ? -9.098 5.858 -0.879 1.00 98.81 421 VAL A CA 1
ATOM 3190 C C . VAL A 1 421 ? -10.382 5.604 -1.669 1.00 98.81 421 VAL A C 1
ATOM 3192 O O . VAL A 1 421 ? -10.879 4.484 -1.692 1.00 98.81 421 VAL A O 1
ATOM 3195 N N . THR A 1 422 ? -10.944 6.631 -2.305 1.00 98.81 422 THR A N 1
ATOM 3196 C CA . THR A 1 422 ? -12.141 6.523 -3.157 1.00 98.81 422 THR A CA 1
ATOM 3197 C C . THR A 1 422 ? -11.718 6.558 -4.618 1.00 98.81 422 THR A C 1
ATOM 3199 O O . THR A 1 422 ? -11.258 7.595 -5.092 1.00 98.81 422 THR A O 1
ATOM 3202 N N . LEU A 1 423 ? -11.868 5.434 -5.319 1.00 98.75 423 LEU A N 1
ATOM 3203 C CA . LEU A 1 423 ? -11.312 5.232 -6.656 1.00 98.75 423 LEU A CA 1
ATOM 3204 C C . LEU A 1 423 ? -12.404 4.992 -7.704 1.00 98.75 423 LEU A C 1
ATOM 3206 O O . LEU A 1 423 ? -13.262 4.122 -7.543 1.00 98.75 423 LEU A O 1
ATOM 3210 N N . ASP A 1 424 ? -12.288 5.692 -8.827 1.00 98.25 424 ASP A N 1
ATOM 3211 C CA . ASP A 1 424 ? -12.886 5.330 -10.106 1.00 98.25 424 ASP A CA 1
ATOM 3212 C C . ASP A 1 424 ? -11.878 4.488 -10.907 1.00 98.25 424 ASP A C 1
ATOM 3214 O O . ASP A 1 424 ? -12.061 3.281 -11.073 1.00 98.25 424 ASP A O 1
ATOM 3218 N N . SER A 1 425 ? -10.759 5.064 -11.342 1.00 98.00 425 SER A N 1
ATOM 3219 C CA . SER A 1 425 ? -9.664 4.309 -11.951 1.00 98.00 425 SER A CA 1
ATOM 3220 C C . SER A 1 425 ? -8.775 3.707 -10.870 1.00 98.00 425 SER A C 1
ATOM 3222 O O . SER A 1 425 ? -8.099 4.399 -10.117 1.00 98.00 425 SER A O 1
ATOM 3224 N N . THR A 1 426 ? -8.743 2.377 -10.801 1.00 98.62 426 THR A N 1
ATOM 3225 C CA . THR A 1 426 ? -8.003 1.671 -9.736 1.00 98.62 426 THR A CA 1
ATOM 3226 C C . THR A 1 426 ? -6.550 1.349 -10.094 1.00 98.62 426 THR A C 1
ATOM 3228 O O . THR A 1 426 ? -5.821 0.803 -9.280 1.00 98.62 426 THR A O 1
ATOM 3231 N N . LEU A 1 427 ? -6.124 1.692 -11.309 1.00 98.38 427 LEU A N 1
ATOM 3232 C CA . LEU A 1 427 ? -4.744 1.607 -11.790 1.00 98.38 427 LEU A CA 1
ATOM 3233 C C . LEU A 1 427 ? -4.316 2.993 -12.289 1.00 98.38 427 LEU A C 1
ATOM 3235 O O . LEU A 1 427 ? -5.141 3.900 -12.415 1.00 98.38 427 LEU A O 1
ATOM 3239 N N . GLY A 1 428 ? -3.045 3.154 -12.642 1.00 97.94 428 GLY A N 1
ATOM 3240 C CA . GLY A 1 428 ? -2.544 4.410 -13.185 1.00 97.94 428 GLY A CA 1
ATOM 3241 C C . GLY A 1 428 ? -2.440 5.508 -12.135 1.00 97.94 428 GLY A C 1
ATOM 3242 O O . GLY A 1 428 ? -2.183 5.244 -10.960 1.00 97.94 428 GLY A O 1
ATOM 3243 N N . ASN A 1 429 ? -2.601 6.755 -12.582 1.00 98.62 429 ASN A N 1
ATOM 3244 C CA . ASN A 1 429 ? -2.313 7.902 -11.732 1.00 98.62 429 ASN A CA 1
ATOM 3245 C C . ASN A 1 429 ? -3.342 8.132 -10.635 1.00 98.62 429 ASN A C 1
ATOM 3247 O O . ASN A 1 429 ? -2.940 8.548 -9.563 1.00 98.62 429 ASN A O 1
ATOM 3251 N N . GLU A 1 430 ? -4.630 7.864 -10.869 1.00 98.75 430 GLU A N 1
ATOM 3252 C CA . GLU A 1 430 ? -5.644 8.064 -9.826 1.00 98.75 430 GLU A CA 1
ATOM 3253 C C . GLU A 1 430 ? -5.307 7.225 -8.589 1.00 98.75 430 GLU A C 1
ATOM 3255 O O . GLU A 1 430 ? -5.237 7.757 -7.488 1.00 98.75 430 GLU A O 1
ATOM 3260 N N . PHE A 1 431 ? -4.945 5.951 -8.771 1.00 98.88 431 PHE A N 1
ATOM 3261 C CA . PHE A 1 431 ? -4.488 5.125 -7.656 1.00 98.88 431 PHE A CA 1
ATOM 3262 C C . PHE A 1 431 ? -3.273 5.732 -6.937 1.00 98.88 431 PHE A C 1
ATOM 3264 O O . PHE A 1 431 ? -3.317 5.929 -5.725 1.00 98.88 431 PHE A O 1
ATOM 3271 N N . SER A 1 432 ? -2.199 6.063 -7.666 1.00 98.88 432 SER A N 1
ATOM 3272 C CA . SER A 1 432 ? -0.997 6.659 -7.061 1.00 98.88 432 SER A CA 1
ATOM 3273 C C . SER A 1 432 ? -1.285 8.000 -6.366 1.00 98.88 432 SER A C 1
ATOM 3275 O O . SER A 1 432 ? -0.715 8.272 -5.312 1.00 98.88 432 SER A O 1
ATOM 3277 N N . HIS A 1 433 ? -2.174 8.821 -6.919 1.00 98.88 433 HIS A N 1
ATOM 3278 C CA . HIS A 1 433 ? -2.526 10.143 -6.407 1.00 98.88 433 HIS A CA 1
ATOM 3279 C C . HIS A 1 433 ? -3.353 10.050 -5.122 1.00 98.88 433 HIS A C 1
ATOM 3281 O O . HIS A 1 433 ? -2.976 10.606 -4.091 1.00 98.88 433 HIS A O 1
ATOM 3287 N N . GLU A 1 434 ? -4.439 9.272 -5.143 1.00 98.75 434 GLU A N 1
ATOM 3288 C CA . GLU A 1 434 ? -5.338 9.157 -3.992 1.00 98.75 434 GLU A CA 1
ATOM 3289 C C . GLU A 1 434 ? -4.700 8.383 -2.836 1.00 98.75 434 GLU A C 1
ATOM 3291 O O . GLU A 1 434 ? -4.889 8.712 -1.660 1.00 98.75 434 GLU A O 1
ATOM 3296 N N . VAL A 1 435 ? -3.880 7.375 -3.141 1.00 98.88 435 VAL A N 1
ATOM 3297 C CA . VAL A 1 435 ? -3.046 6.728 -2.122 1.00 98.88 435 VAL A CA 1
ATOM 3298 C C . VAL A 1 435 ? -1.932 7.683 -1.659 1.00 98.88 435 VAL A C 1
ATOM 3300 O O . VAL A 1 435 ? -1.632 7.736 -0.471 1.00 98.88 435 VAL A O 1
ATOM 3303 N N . GLY A 1 436 ? -1.385 8.517 -2.548 1.00 98.75 436 GLY A N 1
ATOM 3304 C CA . GLY A 1 436 ? -0.400 9.555 -2.222 1.00 98.75 436 GLY A CA 1
ATOM 3305 C C . GLY A 1 436 ? -0.891 10.555 -1.170 1.00 98.75 436 GLY A C 1
ATOM 3306 O O . GLY A 1 436 ? -0.168 10.851 -0.215 1.00 98.75 436 GLY A O 1
ATOM 3307 N N . HIS A 1 437 ? -2.147 11.000 -1.263 1.00 98.81 437 HIS A N 1
ATOM 3308 C CA . HIS A 1 437 ? -2.774 11.852 -0.244 1.00 98.81 437 HIS A CA 1
ATOM 3309 C C . HIS A 1 437 ? -2.767 11.227 1.157 1.00 98.81 437 HIS A C 1
ATOM 3311 O O . HIS A 1 437 ? -2.567 11.920 2.157 1.00 98.81 437 HIS A O 1
ATOM 3317 N N . ASN A 1 438 ? -2.904 9.904 1.255 1.00 98.75 438 ASN A N 1
ATOM 3318 C CA . ASN A 1 438 ? -2.848 9.194 2.533 1.00 98.75 438 ASN A CA 1
ATOM 3319 C C . ASN A 1 438 ? -1.455 9.206 3.174 1.00 98.75 438 ASN A C 1
ATOM 3321 O O . ASN A 1 438 ? -1.357 9.031 4.391 1.00 98.75 438 ASN A O 1
ATOM 3325 N N . PHE A 1 439 ? -0.406 9.448 2.386 1.00 98.69 439 PHE A N 1
ATOM 3326 C CA . PHE A 1 439 ? 0.974 9.592 2.851 1.00 98.69 439 PHE A CA 1
ATOM 3327 C C . PHE A 1 439 ? 1.315 11.025 3.285 1.00 98.69 439 PHE A C 1
ATOM 3329 O O . PHE A 1 439 ? 2.456 11.304 3.649 1.00 98.69 439 PHE A O 1
ATOM 3336 N N . GLY A 1 440 ? 0.332 11.933 3.278 1.00 97.69 440 GLY A N 1
ATOM 3337 C CA . GLY A 1 440 ? 0.513 13.341 3.629 1.00 97.69 440 GLY A CA 1
ATOM 3338 C C . GLY A 1 440 ? 0.978 14.216 2.464 1.00 97.69 440 GLY A C 1
ATOM 3339 O O . GLY A 1 440 ? 1.429 15.335 2.699 1.00 97.69 440 GLY A O 1
ATOM 3340 N N . LEU A 1 441 ? 0.885 13.729 1.222 1.00 98.50 441 LEU A N 1
ATOM 3341 C CA . LEU A 1 441 ? 1.205 14.527 0.040 1.00 98.50 441 LEU A CA 1
ATOM 3342 C C . LEU A 1 441 ? 0.047 15.469 -0.324 1.00 98.50 441 LEU A C 1
ATOM 3344 O O . LEU A 1 441 ? -1.121 15.073 -0.331 1.00 98.50 441 LEU A O 1
ATOM 3348 N N . GLY A 1 442 ? 0.389 16.712 -0.664 1.00 98.06 442 GLY A N 1
ATOM 3349 C CA . GLY A 1 442 ? -0.504 17.653 -1.345 1.00 98.06 442 GLY A CA 1
ATOM 3350 C C . GLY A 1 442 ? -0.405 17.531 -2.869 1.00 98.06 442 GLY A C 1
ATOM 3351 O O . GLY A 1 442 ? 0.200 16.597 -3.385 1.00 98.06 442 GLY A O 1
ATOM 3352 N N . HIS A 1 443 ? -0.977 18.490 -3.599 1.00 98.56 443 HIS A N 1
ATOM 3353 C CA . HIS A 1 443 ? -0.771 18.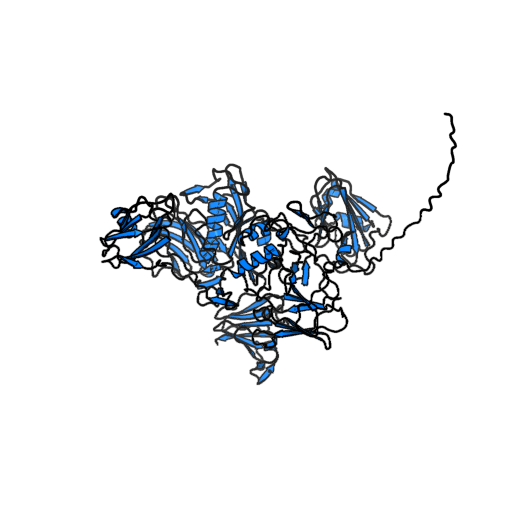620 -5.049 1.00 98.56 443 HIS A CA 1
ATOM 3354 C C . HIS A 1 443 ? 0.513 19.393 -5.349 1.00 98.56 443 HIS A C 1
ATOM 3356 O O . HIS A 1 443 ? 0.884 20.274 -4.577 1.00 98.56 443 HIS A O 1
ATOM 3362 N N . TYR A 1 444 ? 1.163 19.079 -6.475 1.00 98.19 444 TYR A N 1
ATOM 3363 C CA . TYR A 1 444 ? 2.363 19.774 -6.969 1.00 98.19 444 TYR A CA 1
ATOM 3364 C C . TYR A 1 444 ? 3.437 19.979 -5.888 1.00 98.19 444 TYR A C 1
ATOM 3366 O O . TYR A 1 444 ? 3.948 21.083 -5.691 1.00 98.19 444 TYR A O 1
ATOM 3374 N N . VAL A 1 445 ? 3.748 18.903 -5.160 1.00 97.94 445 VAL A N 1
ATOM 3375 C CA . VAL A 1 445 ? 4.659 18.920 -4.011 1.00 97.94 445 VAL A CA 1
ATOM 3376 C C . VAL A 1 445 ? 6.012 19.521 -4.411 1.00 97.94 445 VAL A C 1
ATOM 3378 O O . VAL A 1 445 ? 6.654 19.076 -5.367 1.00 97.94 445 VAL A O 1
ATOM 3381 N N . ASP A 1 446 ? 6.402 20.582 -3.699 1.00 97.62 446 ASP A N 1
ATOM 3382 C CA . ASP A 1 446 ? 7.601 21.397 -3.934 1.00 97.62 446 ASP A CA 1
ATOM 3383 C C . ASP A 1 446 ? 7.756 21.948 -5.373 1.00 97.62 446 ASP A C 1
ATOM 3385 O O . ASP A 1 446 ? 8.874 22.167 -5.860 1.00 97.62 446 ASP A O 1
ATOM 3389 N N . GLY A 1 447 ? 6.635 22.195 -6.066 1.00 98.00 447 GLY A N 1
ATOM 3390 C CA . GLY A 1 447 ? 6.588 22.795 -7.405 1.00 98.00 447 GLY A CA 1
ATOM 3391 C C . GLY A 1 447 ? 7.442 22.038 -8.426 1.00 98.00 447 GLY A C 1
ATOM 3392 O O . GLY A 1 447 ? 7.628 20.824 -8.331 1.00 98.00 447 GLY A O 1
ATOM 3393 N N . PHE A 1 448 ? 8.022 22.743 -9.404 1.00 98.31 448 PHE A N 1
ATOM 3394 C CA . PHE A 1 448 ? 8.894 22.130 -10.425 1.00 98.31 448 PHE A CA 1
ATOM 3395 C C . PHE A 1 448 ? 10.033 21.276 -9.839 1.00 98.31 448 PHE A C 1
ATOM 3397 O O . PHE A 1 448 ? 10.354 20.215 -10.378 1.00 98.31 448 PHE A O 1
ATOM 3404 N N . ARG A 1 449 ? 10.627 21.721 -8.722 1.00 97.06 449 ARG A N 1
ATOM 3405 C CA . ARG A 1 449 ? 11.780 21.064 -8.085 1.00 97.06 449 ARG A CA 1
ATOM 3406 C C . ARG A 1 449 ? 11.441 19.676 -7.544 1.00 97.06 449 ARG A C 1
ATOM 3408 O O . ARG A 1 449 ? 12.299 18.802 -7.607 1.00 97.06 449 ARG A O 1
ATOM 3415 N N . GLY A 1 450 ? 10.233 19.490 -7.010 1.00 97.75 450 GLY A N 1
ATOM 3416 C CA . GLY A 1 450 ? 9.774 18.210 -6.464 1.00 97.75 450 GLY A CA 1
ATOM 3417 C C . GLY A 1 450 ? 8.928 17.388 -7.432 1.00 97.75 450 GLY A C 1
ATOM 3418 O O . GLY A 1 450 ? 8.977 16.163 -7.392 1.00 97.75 450 GLY A O 1
ATOM 3419 N N . SER A 1 451 ? 8.200 18.028 -8.348 1.00 98.62 451 SER A N 1
ATOM 3420 C CA . SER A 1 451 ? 7.119 17.383 -9.108 1.00 98.62 451 SER A CA 1
ATOM 3421 C C . SER A 1 451 ? 7.469 16.955 -10.538 1.00 98.62 451 SER A C 1
ATOM 3423 O O . SER A 1 451 ? 6.674 16.270 -11.181 1.00 98.62 451 SER A O 1
ATOM 3425 N N . VAL A 1 452 ? 8.631 17.335 -11.072 1.00 98.81 452 VAL A N 1
ATOM 3426 C CA . VAL A 1 452 ? 9.084 16.911 -12.410 1.00 98.81 452 VAL A CA 1
ATOM 3427 C C . VAL A 1 452 ? 10.217 15.902 -12.260 1.00 98.81 452 VAL A C 1
ATOM 3429 O O . VAL A 1 452 ? 11.156 16.153 -11.510 1.00 98.81 452 VAL A O 1
ATOM 3432 N N . HIS A 1 453 ? 10.150 14.772 -12.973 1.00 98.81 453 HIS A N 1
ATOM 3433 C CA . HIS A 1 453 ? 11.270 13.824 -13.055 1.00 98.81 453 HIS A CA 1
ATOM 3434 C C . HIS A 1 453 ? 12.407 14.425 -13.886 1.00 98.81 453 HIS A C 1
ATOM 3436 O O . HIS A 1 453 ? 12.158 15.076 -14.902 1.00 98.81 453 HIS A O 1
ATOM 3442 N N . ARG A 1 454 ? 13.659 14.221 -13.463 1.00 98.44 454 ARG A N 1
ATOM 3443 C CA . ARG A 1 454 ? 14.812 14.968 -13.998 1.00 98.44 454 ARG A CA 1
ATOM 3444 C C . ARG A 1 454 ? 15.900 14.073 -14.600 1.00 98.44 454 ARG A C 1
ATOM 3446 O O . ARG A 1 454 ? 15.919 12.864 -14.365 1.00 98.44 454 ARG A O 1
ATOM 3453 N N . SER A 1 455 ? 16.790 14.678 -15.389 1.00 98.12 455 SER A N 1
ATOM 3454 C CA . SER A 1 455 ? 18.019 14.052 -15.902 1.00 98.12 455 SER A CA 1
ATOM 3455 C C . SER A 1 455 ? 19.077 13.877 -14.803 1.00 98.12 455 SER A C 1
ATOM 3457 O O . SER A 1 455 ? 19.043 14.569 -13.789 1.00 98.12 455 SER A O 1
ATOM 3459 N N . ALA A 1 456 ? 20.029 12.956 -14.995 1.00 97.19 456 ALA A N 1
ATOM 3460 C CA . ALA A 1 456 ? 20.986 12.529 -13.961 1.00 97.19 456 ALA A CA 1
ATOM 3461 C C . ALA A 1 456 ? 21.874 13.647 -13.366 1.00 97.19 456 ALA A C 1
ATOM 3463 O O . ALA A 1 456 ? 22.331 13.558 -12.222 1.00 97.19 456 ALA A O 1
ATOM 3464 N N . ASP A 1 457 ? 22.125 14.707 -14.129 1.00 93.56 457 ASP A N 1
ATOM 3465 C CA . ASP A 1 457 ? 22.892 15.882 -13.713 1.00 93.56 457 ASP A CA 1
ATOM 3466 C C . ASP A 1 457 ? 22.127 16.787 -12.732 1.00 93.56 457 ASP A C 1
ATOM 3468 O O . ASP A 1 457 ? 22.741 17.552 -11.988 1.00 93.56 457 ASP A O 1
ATOM 3472 N N . GLN A 1 458 ? 20.805 16.649 -12.656 1.00 96.19 458 GLN A N 1
ATOM 3473 C CA . GLN A 1 458 ? 19.915 17.474 -11.845 1.00 96.19 458 GLN A CA 1
ATOM 3474 C C . GLN A 1 458 ? 19.579 16.814 -10.496 1.00 96.19 458 GLN A C 1
ATOM 3476 O O . GLN A 1 458 ? 19.743 15.607 -10.310 1.00 96.19 458 GLN A O 1
ATOM 3481 N N . ILE A 1 459 ? 19.078 17.613 -9.547 1.00 95.38 459 ILE A N 1
ATOM 3482 C CA . ILE A 1 459 ? 18.382 17.099 -8.353 1.00 95.38 459 ILE A CA 1
ATOM 3483 C C . ILE A 1 459 ? 17.052 16.440 -8.750 1.00 95.38 459 ILE A C 1
ATOM 3485 O O . ILE A 1 459 ? 16.549 16.692 -9.844 1.00 95.38 459 ILE A O 1
ATOM 3489 N N . ASN A 1 460 ? 16.445 15.658 -7.850 1.00 97.94 460 ASN A N 1
ATOM 3490 C CA . ASN A 1 460 ? 15.152 14.992 -8.083 1.00 97.94 460 ASN A CA 1
ATOM 3491 C C . ASN A 1 460 ? 15.180 14.018 -9.284 1.00 97.94 460 ASN A C 1
ATOM 3493 O O . ASN A 1 460 ? 14.177 13.802 -9.968 1.00 97.94 460 ASN A O 1
ATOM 3497 N N . SER A 1 461 ? 16.348 13.424 -9.547 1.00 98.38 461 SER A N 1
ATOM 3498 C CA . SER A 1 461 ? 16.557 12.421 -10.589 1.00 98.38 461 SER A CA 1
ATOM 3499 C C . SER A 1 461 ? 16.752 11.039 -9.973 1.00 98.38 461 SER A C 1
ATOM 3501 O O . SER A 1 461 ? 17.642 10.831 -9.153 1.00 98.38 461 SER A O 1
ATOM 3503 N N . ALA A 1 462 ? 15.957 10.070 -10.416 1.00 98.19 462 ALA A N 1
ATOM 3504 C CA . ALA A 1 462 ? 16.182 8.654 -10.157 1.00 98.19 462 ALA A CA 1
ATOM 3505 C C . ALA A 1 462 ? 15.463 7.814 -11.217 1.00 98.19 462 ALA A C 1
ATOM 3507 O O . ALA A 1 462 ? 14.457 8.243 -11.778 1.00 98.19 462 ALA A O 1
ATOM 3508 N N . TRP A 1 463 ? 15.955 6.600 -11.465 1.00 98.88 463 TRP A N 1
ATOM 3509 C CA . TRP A 1 463 ? 15.173 5.543 -12.111 1.00 98.88 463 TRP A CA 1
ATOM 3510 C C . TRP A 1 463 ? 14.559 4.635 -11.050 1.00 98.88 463 TRP A C 1
ATOM 3512 O O . TRP A 1 463 ? 15.133 4.455 -9.977 1.00 98.88 463 TRP A O 1
ATOM 3522 N N . GLY A 1 464 ? 13.402 4.053 -11.351 1.00 98.81 464 GLY A N 1
ATOM 3523 C CA . GLY A 1 464 ? 12.783 3.027 -10.522 1.00 98.81 464 GLY A CA 1
ATOM 3524 C C . GLY A 1 464 ? 13.526 1.691 -10.626 1.00 98.81 464 GLY A C 1
ATOM 3525 O O . GLY A 1 464 ? 14.302 1.466 -11.561 1.00 98.81 464 GLY A O 1
ATOM 3526 N N . TRP A 1 465 ? 13.261 0.778 -9.696 1.00 98.75 465 TRP A N 1
ATOM 3527 C CA . TRP A 1 465 ? 13.822 -0.576 -9.706 1.00 98.75 465 TRP A CA 1
ATOM 3528 C C . TRP A 1 465 ? 12.720 -1.618 -9.506 1.00 98.75 465 TRP A C 1
ATOM 3530 O O . TRP A 1 465 ? 12.028 -1.607 -8.492 1.00 98.75 465 TRP A O 1
ATOM 3540 N N . ASP A 1 466 ? 12.544 -2.518 -10.478 1.00 98.31 466 ASP A N 1
ATOM 3541 C CA . ASP A 1 466 ? 11.698 -3.702 -10.311 1.00 98.31 466 ASP A CA 1
ATOM 3542 C C . ASP A 1 466 ? 12.588 -4.861 -9.854 1.00 98.31 466 ASP A C 1
ATOM 3544 O O . ASP A 1 466 ? 13.303 -5.480 -10.648 1.00 98.31 466 ASP A O 1
ATOM 3548 N N . SER A 1 467 ? 12.561 -5.125 -8.549 1.00 94.62 467 SER A N 1
ATOM 3549 C CA . SER A 1 467 ? 13.426 -6.117 -7.902 1.00 94.62 467 SER A CA 1
ATOM 3550 C C . SER A 1 467 ? 13.061 -7.568 -8.226 1.00 94.62 467 SER A C 1
ATOM 3552 O O . SER A 1 467 ? 13.900 -8.458 -8.071 1.00 94.62 467 SER A O 1
ATOM 3554 N N . ASP A 1 468 ? 11.841 -7.812 -8.708 1.00 93.06 468 ASP A N 1
ATOM 3555 C CA . ASP A 1 468 ? 11.376 -9.147 -9.084 1.00 93.06 468 ASP A CA 1
ATOM 3556 C C . ASP A 1 468 ? 11.712 -9.446 -10.548 1.00 93.06 468 ASP A C 1
ATOM 3558 O O . ASP A 1 468 ? 12.177 -10.539 -10.870 1.00 93.06 468 ASP A O 1
ATOM 3562 N N . LYS A 1 469 ? 11.546 -8.456 -11.437 1.00 94.56 469 LYS A N 1
ATOM 3563 C CA . LYS A 1 469 ? 11.940 -8.555 -12.855 1.00 94.56 469 LYS A CA 1
ATOM 3564 C C . LYS A 1 469 ? 13.440 -8.329 -13.066 1.00 94.56 469 LYS A C 1
ATOM 3566 O O . LYS A 1 469 ? 13.941 -8.641 -14.143 1.00 94.56 469 LYS A O 1
ATOM 3571 N N . LYS A 1 470 ? 14.145 -7.799 -12.059 1.00 96.94 470 LYS A N 1
ATOM 3572 C CA . LYS A 1 470 ? 15.557 -7.382 -12.100 1.00 96.94 470 LYS A CA 1
ATOM 3573 C C . LYS A 1 470 ? 15.838 -6.423 -13.260 1.00 96.94 470 LYS A C 1
ATOM 3575 O O . LYS A 1 470 ? 16.744 -6.638 -14.063 1.00 96.94 470 LYS A O 1
ATOM 3580 N N . ARG A 1 471 ? 15.013 -5.379 -13.370 1.00 97.94 471 ARG A N 1
ATOM 3581 C CA . ARG A 1 471 ? 15.072 -4.368 -14.437 1.00 97.94 471 ARG A CA 1
ATOM 3582 C C . ARG A 1 471 ? 14.929 -2.965 -13.864 1.00 97.94 471 ARG A C 1
ATOM 3584 O O . ARG A 1 471 ? 14.137 -2.738 -12.949 1.00 97.94 471 ARG A O 1
ATOM 3591 N N . PHE A 1 472 ? 15.630 -2.004 -14.458 1.00 98.81 472 PHE A N 1
ATOM 3592 C CA . PHE A 1 472 ? 15.400 -0.592 -14.154 1.00 98.81 472 PHE A CA 1
ATOM 3593 C C . PHE A 1 472 ? 14.144 -0.061 -14.846 1.00 98.81 472 PHE A C 1
ATOM 3595 O O . PHE A 1 472 ? 13.849 -0.431 -15.982 1.00 98.81 472 PHE A O 1
ATOM 3602 N N . MET A 1 473 ? 13.446 0.865 -14.192 1.00 98.56 473 MET A N 1
ATOM 3603 C CA . MET A 1 473 ? 12.300 1.594 -14.736 1.00 98.56 473 MET A CA 1
ATOM 3604 C C . MET A 1 473 ? 12.714 3.043 -15.034 1.00 98.56 473 MET A C 1
ATOM 3606 O O . MET A 1 473 ? 12.828 3.835 -14.097 1.00 98.56 473 MET A O 1
ATOM 3610 N N . PRO A 1 474 ? 12.971 3.411 -16.305 1.00 98.81 474 PRO A N 1
ATOM 3611 C CA . PRO A 1 474 ? 13.359 4.775 -16.643 1.00 98.81 474 PRO A CA 1
ATOM 3612 C C . PRO A 1 474 ? 12.285 5.799 -16.274 1.00 98.81 474 PRO A C 1
ATOM 3614 O O . PRO A 1 474 ? 11.094 5.533 -16.416 1.00 98.81 474 PRO A O 1
ATOM 3617 N N . ASN A 1 475 ? 12.704 6.998 -15.872 1.00 98.69 475 ASN A N 1
ATOM 3618 C CA . ASN A 1 475 ? 11.817 8.098 -15.473 1.00 98.69 475 ASN A CA 1
ATOM 3619 C C . ASN A 1 475 ? 11.332 8.973 -16.650 1.00 98.69 475 ASN A C 1
ATOM 3621 O O . ASN A 1 475 ? 10.999 10.153 -16.494 1.00 98.69 475 ASN A O 1
ATOM 3625 N N . PHE A 1 476 ? 11.301 8.390 -17.846 1.00 98.56 476 PHE A N 1
ATOM 3626 C CA . PHE A 1 476 ? 10.853 9.010 -19.087 1.00 98.56 476 PHE A CA 1
ATOM 3627 C C . PHE A 1 476 ? 10.081 7.999 -19.935 1.00 98.56 476 PHE A C 1
ATOM 3629 O O . PHE A 1 476 ? 10.322 6.791 -19.871 1.00 98.56 476 PHE A O 1
ATOM 3636 N N . TYR A 1 477 ? 9.167 8.498 -20.765 1.00 96.25 477 TYR A N 1
ATOM 3637 C CA . TYR A 1 477 ? 8.359 7.665 -21.655 1.00 96.25 477 TYR A CA 1
ATOM 3638 C C . TYR A 1 477 ? 9.227 6.994 -22.738 1.00 96.25 477 TYR A C 1
ATOM 3640 O O . TYR A 1 477 ? 10.179 7.601 -23.230 1.00 96.25 477 TYR A O 1
ATOM 3648 N N . PRO A 1 478 ? 8.889 5.773 -23.191 1.00 91.50 478 PRO A N 1
ATOM 3649 C CA . PRO A 1 478 ? 9.686 5.044 -24.185 1.00 91.50 478 PRO A CA 1
ATOM 3650 C C . PRO A 1 478 ? 9.590 5.624 -25.606 1.00 91.50 478 PRO A C 1
ATOM 3652 O O . PRO A 1 478 ? 10.341 5.214 -26.490 1.00 91.50 478 PRO A O 1
ATOM 3655 N N . THR A 1 479 ? 8.653 6.546 -25.850 1.00 87.75 479 THR A N 1
ATOM 3656 C CA . THR A 1 479 ? 8.411 7.152 -27.167 1.00 87.75 479 THR A CA 1
ATOM 3657 C C . THR A 1 479 ? 9.167 8.471 -27.301 1.00 87.75 479 THR A C 1
ATOM 3659 O O . THR A 1 479 ? 9.139 9.307 -26.396 1.00 87.75 479 THR A O 1
ATOM 3662 N N . ARG A 1 480 ? 9.808 8.686 -28.454 1.00 88.88 480 ARG A N 1
ATOM 3663 C CA . ARG A 1 480 ? 10.500 9.938 -28.780 1.00 88.88 480 ARG A CA 1
ATOM 3664 C C . ARG A 1 480 ? 9.495 10.959 -29.315 1.00 88.88 480 ARG A C 1
ATOM 3666 O O . ARG A 1 480 ? 9.007 10.819 -30.430 1.00 88.88 480 ARG A O 1
ATOM 3673 N N . THR A 1 481 ? 9.172 11.967 -28.511 1.00 88.44 481 THR A N 1
ATOM 3674 C CA . THR A 1 481 ? 8.244 13.056 -28.873 1.00 88.44 481 THR A CA 1
ATOM 3675 C C . THR A 1 481 ? 8.920 14.425 -28.915 1.00 88.44 481 THR A C 1
ATOM 3677 O O . THR A 1 481 ? 8.307 15.391 -29.358 1.00 88.44 481 THR A O 1
ATOM 3680 N N . ASN A 1 482 ? 10.166 14.523 -28.434 1.00 94.12 482 ASN A N 1
ATOM 3681 C CA . ASN A 1 482 ? 10.922 15.762 -28.219 1.00 94.12 482 ASN A CA 1
ATOM 3682 C C . ASN A 1 482 ? 10.209 16.791 -27.321 1.00 94.12 482 ASN A C 1
ATOM 3684 O O . ASN A 1 482 ? 10.587 17.959 -27.279 1.00 94.12 482 ASN A O 1
ATOM 3688 N N . GLN A 1 483 ? 9.179 16.372 -26.584 1.00 96.56 483 GLN A N 1
ATOM 3689 C CA . GLN A 1 483 ? 8.439 17.256 -25.694 1.00 96.56 483 GLN A CA 1
ATOM 3690 C C . GLN A 1 483 ? 9.186 17.461 -24.376 1.00 96.56 483 GLN A C 1
ATOM 3692 O O . GLN A 1 483 ? 9.619 16.504 -23.732 1.00 96.56 483 GLN A O 1
ATOM 3697 N N . LYS A 1 484 ? 9.245 18.718 -23.939 1.00 98.38 484 LYS A N 1
ATOM 3698 C CA . LYS A 1 484 ? 9.729 19.108 -22.612 1.00 98.38 484 LYS A CA 1
ATOM 3699 C C . LYS A 1 484 ? 8.708 18.758 -21.532 1.00 98.38 484 LYS A C 1
ATOM 3701 O O . LYS A 1 484 ? 7.513 18.616 -21.817 1.00 98.38 484 LYS A O 1
ATOM 3706 N N . SER A 1 485 ? 9.155 18.658 -20.287 1.00 98.62 485 SER A N 1
ATOM 3707 C CA . SER A 1 485 ? 8.281 18.546 -19.111 1.00 98.62 485 SER A CA 1
ATOM 3708 C C . SER A 1 485 ? 8.385 19.809 -18.281 1.00 98.62 485 SER A C 1
ATOM 3710 O O . SER A 1 485 ? 9.421 20.056 -17.674 1.00 98.62 485 SER A O 1
ATOM 3712 N N . CYS A 1 486 ? 7.336 20.628 -18.324 1.00 98.31 486 CYS A N 1
ATOM 3713 C CA . CYS A 1 486 ? 7.335 21.957 -17.736 1.00 98.31 486 CYS A CA 1
ATOM 3714 C C . CYS A 1 486 ? 6.301 22.081 -16.619 1.00 98.31 486 CYS A C 1
ATOM 3716 O O . CYS A 1 486 ? 5.204 21.539 -16.738 1.00 98.31 486 CYS A O 1
ATOM 3718 N N . LEU A 1 487 ? 6.656 22.818 -15.570 1.00 98.00 487 LEU A N 1
ATOM 3719 C CA . LEU A 1 487 ? 5.786 23.215 -14.464 1.00 98.00 487 LEU A CA 1
ATOM 3720 C C . LEU A 1 487 ? 6.266 24.587 -13.967 1.00 98.00 487 LEU A C 1
ATOM 3722 O O . LEU A 1 487 ? 7.471 24.833 -13.935 1.00 98.00 487 LEU A O 1
ATOM 3726 N N . ASP A 1 488 ? 5.342 25.491 -13.644 1.00 93.69 488 ASP A N 1
ATOM 3727 C CA . ASP A 1 488 ? 5.637 26.839 -13.121 1.00 93.69 488 ASP A CA 1
ATOM 3728 C C . ASP A 1 488 ? 6.661 27.642 -13.951 1.00 93.69 488 ASP A C 1
ATOM 3730 O O . ASP A 1 488 ? 7.554 28.302 -13.422 1.00 93.69 488 ASP A O 1
ATOM 3734 N N . GLY A 1 489 ? 6.571 27.551 -15.283 1.00 94.81 489 GLY A N 1
ATOM 3735 C CA . GLY A 1 489 ? 7.463 28.263 -16.210 1.00 94.81 489 GLY A CA 1
ATOM 3736 C C . GLY A 1 489 ? 8.880 27.683 -16.343 1.00 94.81 489 GLY A C 1
ATOM 3737 O O . GLY A 1 489 ? 9.653 28.164 -17.168 1.00 94.81 489 GLY A O 1
ATOM 3738 N N . GLN A 1 490 ? 9.220 26.632 -15.594 1.00 98.25 490 GLN A N 1
ATOM 3739 C CA . GLN A 1 490 ? 10.482 25.894 -15.706 1.00 98.25 490 GLN A CA 1
ATOM 3740 C C . GLN A 1 490 ? 10.279 24.596 -16.491 1.00 98.25 490 GLN A C 1
ATOM 3742 O O . GLN A 1 490 ? 9.184 24.038 -16.486 1.00 98.25 490 GLN A O 1
ATOM 3747 N N . CYS A 1 491 ? 11.324 24.100 -17.164 1.00 98.19 491 CYS A N 1
ATOM 3748 C CA . CYS A 1 491 ? 11.240 22.917 -18.024 1.00 98.19 491 CYS A CA 1
ATOM 3749 C C . CYS A 1 491 ? 12.431 21.959 -17.856 1.00 98.19 491 CYS A C 1
ATOM 3751 O O . CYS A 1 491 ? 13.579 22.368 -17.697 1.00 98.19 491 CYS A O 1
ATOM 3753 N N . GLN A 1 492 ? 12.150 20.660 -17.948 1.00 98.56 492 GLN A N 1
ATOM 3754 C CA . GLN A 1 492 ? 13.115 19.593 -18.198 1.00 98.56 492 GLN A CA 1
ATOM 3755 C C . GLN A 1 492 ? 13.147 19.288 -19.699 1.00 98.56 492 GLN A C 1
ATOM 3757 O O . GLN A 1 492 ? 12.112 18.944 -20.279 1.00 98.56 492 GLN A O 1
ATOM 3762 N N . GLU A 1 493 ? 14.328 19.379 -20.310 1.00 98.44 493 GLU A N 1
ATOM 3763 C CA . GLU A 1 493 ? 14.552 18.937 -21.691 1.00 98.44 493 GLU A CA 1
ATOM 3764 C C . GLU A 1 493 ? 14.455 17.405 -21.803 1.00 98.44 493 GLU A C 1
ATOM 3766 O O . GLU A 1 493 ? 14.818 16.706 -20.853 1.00 98.44 493 GLU A O 1
ATOM 3771 N N . PRO A 1 494 ? 13.966 16.856 -22.928 1.00 98.38 494 PRO A N 1
ATOM 3772 C CA . PRO A 1 494 ? 13.842 15.413 -23.118 1.00 98.38 494 PRO A CA 1
ATOM 3773 C C . PRO A 1 494 ? 15.208 14.711 -23.209 1.00 98.38 494 PRO A C 1
ATOM 3775 O O . PRO A 1 494 ? 16.165 15.258 -23.752 1.00 98.38 494 PRO A O 1
ATOM 3778 N N . PHE A 1 495 ? 15.283 13.456 -22.763 1.00 98.06 495 PHE A N 1
ATOM 3779 C CA . PHE A 1 495 ? 16.471 12.608 -22.912 1.00 98.06 495 PHE A CA 1
ATOM 3780 C C . PHE A 1 495 ? 16.427 11.869 -24.253 1.00 98.06 495 PHE A C 1
ATOM 3782 O O . PHE A 1 495 ? 15.571 11.008 -24.459 1.00 98.06 495 PHE A O 1
ATOM 3789 N N . GLU A 1 496 ? 17.310 12.206 -25.196 1.00 95.62 496 GLU A N 1
ATOM 3790 C CA . GLU A 1 496 ? 17.328 11.589 -26.537 1.00 95.62 496 GLU A CA 1
ATOM 3791 C C . GLU A 1 496 ? 15.953 11.644 -27.240 1.00 95.62 496 GLU A C 1
ATOM 3793 O O . GLU A 1 496 ? 15.493 10.702 -27.897 1.00 95.62 496 GLU A O 1
ATOM 3798 N N . GLY A 1 497 ? 15.243 12.759 -27.041 1.00 94.06 497 GLY A N 1
ATOM 3799 C CA . GLY A 1 497 ? 13.885 12.989 -27.537 1.00 94.06 497 GLY A CA 1
ATOM 3800 C C . GLY A 1 497 ? 12.766 12.335 -26.717 1.00 94.06 497 GLY A C 1
ATOM 3801 O O . GLY A 1 497 ? 11.595 12.501 -27.056 1.00 94.06 497 GLY A O 1
ATOM 3802 N N . ARG A 1 498 ? 13.074 11.619 -25.631 1.00 96.88 498 ARG A N 1
ATOM 3803 C CA . ARG A 1 498 ? 12.091 11.003 -24.724 1.00 96.88 498 ARG A CA 1
ATOM 3804 C C . ARG A 1 498 ? 11.700 11.969 -23.614 1.00 96.88 498 ARG A C 1
ATOM 3806 O O . ARG A 1 498 ? 12.546 12.477 -22.881 1.00 96.88 498 ARG A O 1
ATOM 3813 N N . LYS A 1 499 ? 10.399 12.222 -23.494 1.00 98.25 499 LYS A N 1
ATOM 3814 C CA . LYS A 1 499 ? 9.828 13.131 -22.495 1.00 98.25 499 LYS A CA 1
ATOM 3815 C C . LYS A 1 499 ? 9.973 12.547 -21.083 1.00 98.25 499 LYS A C 1
ATOM 3817 O O . LYS A 1 499 ? 9.575 11.407 -20.854 1.00 98.25 499 LYS A O 1
ATOM 3822 N N . PHE A 1 500 ? 10.470 13.342 -20.138 1.00 98.88 500 PHE A N 1
ATOM 3823 C CA . PHE A 1 500 ? 10.502 12.985 -18.714 1.00 98.88 500 PHE A CA 1
ATOM 3824 C C . PHE A 1 500 ? 9.103 12.951 -18.083 1.00 98.88 500 PHE A C 1
ATOM 3826 O O . PHE A 1 500 ? 8.191 13.651 -18.527 1.00 98.88 500 PHE A O 1
ATOM 3833 N N . GLY A 1 501 ? 8.926 12.148 -17.038 1.00 98.69 501 GLY A N 1
ATOM 3834 C CA . GLY A 1 501 ? 7.668 12.063 -16.298 1.00 98.69 501 GLY A CA 1
ATOM 3835 C C . GLY A 1 501 ? 7.366 13.243 -15.381 1.00 98.69 501 GLY A C 1
ATOM 3836 O O . GLY A 1 501 ? 8.158 14.171 -15.223 1.00 98.69 501 GLY A O 1
ATOM 3837 N N . PHE A 1 502 ? 6.215 13.139 -14.725 1.00 98.88 502 PHE A N 1
ATOM 3838 C CA . PHE A 1 502 ? 5.808 13.984 -13.607 1.00 98.88 502 PHE A CA 1
ATOM 3839 C C . PHE A 1 502 ? 5.480 13.102 -12.407 1.00 98.88 502 PHE A C 1
ATOM 3841 O O . PHE A 1 502 ? 5.152 11.925 -12.574 1.00 98.88 502 PHE A O 1
ATOM 3848 N N . ASP A 1 503 ? 5.570 13.685 -11.219 1.00 98.88 503 ASP A N 1
ATOM 3849 C CA . ASP A 1 503 ? 5.094 13.079 -9.987 1.00 98.88 503 ASP A CA 1
ATOM 3850 C C . ASP A 1 503 ? 3.591 12.763 -10.068 1.00 98.88 503 ASP A C 1
ATOM 3852 O O . ASP A 1 503 ? 2.821 13.422 -10.780 1.00 98.88 503 ASP A O 1
ATOM 3856 N N . SER A 1 504 ? 3.155 11.761 -9.306 1.00 98.25 504 SER A N 1
ATOM 3857 C CA . SER A 1 504 ? 1.745 11.367 -9.256 1.00 98.25 504 SER A CA 1
ATOM 3858 C C . SER A 1 504 ? 0.800 12.463 -8.745 1.00 98.25 504 SER A C 1
ATOM 3860 O O . SER A 1 504 ? -0.377 12.491 -9.113 1.00 98.25 504 SER A O 1
ATOM 3862 N N . MET A 1 505 ? 1.324 13.423 -7.982 1.00 98.75 505 MET A N 1
ATOM 3863 C CA . MET A 1 505 ? 0.610 14.583 -7.452 1.00 98.75 505 MET A CA 1
ATOM 3864 C C . MET A 1 505 ? 0.611 15.788 -8.404 1.00 98.75 505 MET A C 1
ATOM 3866 O O . MET A 1 505 ? 0.106 16.851 -8.047 1.00 98.75 505 MET A O 1
ATOM 3870 N N . ALA A 1 506 ? 1.168 15.637 -9.610 1.00 98.38 506 ALA A N 1
ATOM 3871 C CA . ALA A 1 506 ? 1.334 16.706 -10.596 1.00 98.38 506 ALA A CA 1
ATOM 3872 C C . ALA A 1 506 ? 0.929 16.278 -12.020 1.00 98.38 506 ALA A C 1
ATOM 3874 O O . ALA A 1 506 ? 1.502 16.734 -13.009 1.00 98.38 506 ALA A O 1
ATOM 3875 N N . GLY A 1 507 ? -0.058 15.382 -12.132 1.00 96.50 507 GLY A N 1
ATOM 3876 C CA . GLY A 1 507 ? -0.568 14.911 -13.425 1.00 96.50 507 GLY A CA 1
ATOM 3877 C C . GLY A 1 507 ? 0.361 13.927 -14.145 1.00 96.50 507 GLY A C 1
ATOM 3878 O O . GLY A 1 507 ? 0.329 13.833 -15.373 1.00 96.50 507 GLY A O 1
ATOM 3879 N N . GLY A 1 508 ? 1.205 13.204 -13.403 1.00 98.19 508 GLY A N 1
ATOM 3880 C CA . GLY A 1 508 ? 1.988 12.098 -13.942 1.00 98.19 508 GLY A CA 1
ATOM 3881 C C . GLY A 1 508 ? 1.126 10.955 -14.482 1.00 98.19 508 GLY A C 1
ATOM 3882 O O . GLY A 1 508 ? -0.085 10.886 -14.279 1.00 98.19 508 GLY A O 1
ATOM 3883 N N . SER A 1 509 ? 1.761 10.038 -15.205 1.00 98.06 509 SER A N 1
ATOM 3884 C CA . SER A 1 509 ? 1.126 8.800 -15.652 1.00 98.06 509 SER A CA 1
ATOM 3885 C C . SER A 1 509 ? 2.166 7.682 -15.764 1.00 98.06 509 SER A C 1
ATOM 3887 O O . SER A 1 509 ? 3.359 7.986 -15.880 1.00 98.06 509 SER A O 1
ATOM 3889 N N . PRO A 1 510 ? 1.760 6.400 -15.724 1.00 97.50 510 PRO A N 1
ATOM 3890 C CA . PRO A 1 510 ? 2.679 5.289 -15.940 1.00 97.50 510 PRO A CA 1
ATOM 3891 C C . PRO A 1 510 ? 3.372 5.389 -17.303 1.00 97.50 510 PRO A C 1
ATOM 3893 O O . PRO A 1 510 ? 2.746 5.731 -18.308 1.00 97.50 510 PRO A O 1
ATOM 3896 N N . PHE A 1 511 ? 4.662 5.056 -17.365 1.00 95.56 511 PHE A N 1
ATOM 3897 C CA . PHE A 1 511 ? 5.440 5.210 -18.600 1.00 95.56 511 PHE A CA 1
ATOM 3898 C C . PHE A 1 511 ? 5.157 4.132 -19.654 1.00 95.56 511 PHE A C 1
ATOM 3900 O O . PHE A 1 511 ? 5.299 4.378 -20.853 1.00 95.56 511 PHE A O 1
ATOM 3907 N N . SER A 1 512 ? 4.804 2.923 -19.213 1.00 90.25 512 SER A N 1
ATOM 3908 C CA . SER A 1 512 ? 4.497 1.759 -20.052 1.00 90.25 512 SER A CA 1
ATOM 3909 C C . SER A 1 512 ? 3.722 0.719 -19.237 1.00 90.25 512 SER A C 1
ATOM 3911 O O . SER A 1 512 ? 3.639 0.837 -18.020 1.00 90.25 512 SER A O 1
ATOM 3913 N N . ASP A 1 513 ? 3.233 -0.351 -19.865 1.00 88.94 513 ASP A N 1
ATOM 3914 C CA . ASP A 1 513 ? 2.568 -1.445 -19.138 1.00 88.94 513 ASP A CA 1
ATOM 3915 C C . ASP A 1 513 ? 3.516 -2.316 -18.296 1.00 88.94 513 ASP A C 1
ATOM 3917 O O . ASP A 1 513 ? 3.057 -3.225 -17.610 1.00 88.94 513 ASP A O 1
ATOM 3921 N N . ALA A 1 514 ? 4.832 -2.067 -18.320 1.00 90.94 514 ALA A N 1
ATOM 3922 C CA . ALA A 1 514 ? 5.771 -2.795 -17.465 1.00 90.94 514 ALA A CA 1
ATOM 3923 C C . ALA A 1 514 ? 5.528 -2.538 -15.964 1.00 90.94 514 ALA A C 1
ATOM 3925 O O . ALA A 1 514 ? 5.789 -3.420 -15.140 1.00 90.94 514 ALA A O 1
ATOM 3926 N N . ASN A 1 515 ? 5.026 -1.342 -15.634 1.00 97.25 515 ASN A N 1
ATOM 3927 C CA . ASN A 1 515 ? 4.495 -0.968 -14.330 1.00 97.25 515 ASN A CA 1
ATOM 3928 C C . ASN A 1 515 ? 3.337 0.012 -14.550 1.00 97.25 515 ASN A C 1
ATOM 3930 O O . ASN A 1 515 ? 3.539 1.087 -15.111 1.00 97.25 515 ASN A O 1
ATOM 3934 N N . ARG A 1 516 ? 2.127 -0.361 -14.125 1.00 98.12 516 ARG A N 1
ATOM 3935 C CA . ARG A 1 516 ? 0.888 0.379 -14.404 1.00 98.12 516 ARG A CA 1
ATOM 3936 C C . ARG A 1 516 ? 0.598 1.488 -13.393 1.00 98.12 516 ARG A C 1
ATOM 3938 O O . ARG A 1 516 ? -0.515 2.008 -13.393 1.00 98.12 516 ARG A O 1
ATOM 3945 N N . PHE A 1 517 ? 1.566 1.872 -12.565 1.00 98.81 517 PHE A N 1
ATOM 3946 C CA . PHE A 1 517 ? 1.447 2.965 -11.599 1.00 98.81 517 PHE A CA 1
ATOM 3947 C C . PHE A 1 517 ? 2.391 4.110 -11.938 1.00 98.81 517 PHE A C 1
ATOM 3949 O O . PHE A 1 517 ? 3.458 3.919 -12.525 1.00 98.81 517 PHE A O 1
ATOM 3956 N N . THR A 1 518 ? 1.982 5.325 -11.582 1.00 98.81 518 THR A N 1
ATOM 3957 C CA . THR A 1 518 ? 2.830 6.499 -11.773 1.00 98.81 518 THR A CA 1
ATOM 3958 C C . THR A 1 518 ? 3.992 6.444 -10.791 1.00 98.81 518 THR A C 1
ATOM 3960 O O . THR A 1 518 ? 3.789 6.250 -9.593 1.00 98.81 518 THR A O 1
ATOM 3963 N N . MET A 1 519 ? 5.207 6.631 -11.300 1.00 98.81 519 MET A N 1
ATOM 3964 C CA . MET A 1 519 ? 6.415 6.691 -10.485 1.00 98.81 519 MET A CA 1
ATOM 3965 C C . MET A 1 519 ? 6.438 7.993 -9.669 1.00 98.81 519 MET A C 1
ATOM 3967 O O . MET A 1 519 ? 6.432 9.080 -10.252 1.00 98.81 519 MET A O 1
ATOM 3971 N N . TYR A 1 520 ? 6.505 7.890 -8.339 1.00 98.94 520 TYR A N 1
ATOM 3972 C CA . TYR A 1 520 ? 6.776 9.038 -7.468 1.00 98.94 520 TYR A CA 1
ATOM 3973 C C . TYR A 1 520 ? 8.168 9.606 -7.756 1.00 98.94 520 TYR A C 1
ATOM 3975 O O . TYR A 1 520 ? 9.104 8.858 -8.051 1.00 98.94 520 TYR A O 1
ATOM 3983 N N . THR A 1 521 ? 8.318 10.924 -7.689 1.00 98.94 521 THR A N 1
ATOM 3984 C CA . THR A 1 521 ? 9.643 11.553 -7.752 1.00 98.94 521 THR A CA 1
ATOM 3985 C C . THR A 1 521 ? 10.440 11.277 -6.474 1.00 98.94 521 THR A C 1
ATOM 3987 O O . THR A 1 521 ? 9.850 10.953 -5.438 1.00 98.94 521 THR A O 1
ATOM 3990 N N . PRO A 1 522 ? 11.777 11.433 -6.496 1.00 98.88 522 PRO A N 1
ATOM 3991 C CA . PRO A 1 522 ? 12.589 11.326 -5.288 1.00 98.88 522 PRO A CA 1
ATOM 3992 C C . PRO A 1 522 ? 12.094 12.153 -4.100 1.00 98.88 522 PRO A C 1
ATOM 3994 O O . PRO A 1 522 ? 12.044 11.634 -2.985 1.00 98.88 522 PRO A O 1
ATOM 3997 N N . ASN A 1 523 ? 11.660 13.391 -4.346 1.00 98.81 523 ASN A N 1
ATOM 3998 C CA . ASN A 1 523 ? 11.097 14.264 -3.322 1.00 98.81 523 ASN A CA 1
ATOM 3999 C C . ASN A 1 523 ? 9.860 13.637 -2.649 1.00 98.81 523 ASN A C 1
ATOM 4001 O O . ASN A 1 523 ? 9.860 13.421 -1.432 1.00 98.81 523 ASN A O 1
ATOM 4005 N N . SER A 1 524 ? 8.851 13.255 -3.439 1.00 98.88 524 SER A N 1
ATOM 4006 C CA . SER A 1 524 ? 7.650 12.589 -2.924 1.00 98.88 524 SER A CA 1
ATOM 4007 C C . SER A 1 524 ? 7.996 11.271 -2.239 1.00 98.88 524 SER A C 1
ATOM 4009 O O . SER A 1 524 ? 7.526 11.015 -1.134 1.00 98.88 524 SER A O 1
ATOM 4011 N N . SER A 1 525 ? 8.875 10.451 -2.826 1.00 98.88 525 SER A N 1
ATOM 4012 C CA . SER A 1 525 ? 9.303 9.183 -2.226 1.00 98.88 525 SER A CA 1
ATOM 4013 C C . SER A 1 525 ? 9.983 9.390 -0.867 1.00 98.88 525 SER A C 1
ATOM 4015 O O . SER A 1 525 ? 9.764 8.596 0.046 1.00 98.88 525 SER A O 1
ATOM 4017 N N . ALA A 1 526 ? 10.762 10.459 -0.682 1.00 98.88 526 ALA A N 1
ATOM 4018 C CA . ALA A 1 526 ? 11.371 10.793 0.605 1.00 98.88 526 ALA A CA 1
ATOM 4019 C C . ALA A 1 526 ? 10.329 11.220 1.657 1.00 98.88 526 ALA A C 1
ATOM 4021 O O . ALA A 1 526 ? 10.490 10.937 2.847 1.00 98.88 526 ALA A O 1
ATOM 4022 N N . ILE A 1 527 ? 9.256 11.910 1.253 1.00 98.88 527 ILE A N 1
ATOM 4023 C CA . ILE A 1 527 ? 8.124 12.241 2.138 1.00 98.88 527 ILE A CA 1
ATOM 4024 C C . ILE A 1 527 ? 7.359 10.969 2.517 1.00 98.88 527 ILE A C 1
ATOM 4026 O O . ILE A 1 527 ? 7.111 10.732 3.699 1.00 98.88 527 ILE A O 1
ATOM 4030 N N . ILE A 1 528 ? 7.061 10.114 1.535 1.00 98.94 528 ILE A N 1
ATOM 4031 C CA . ILE A 1 528 ? 6.378 8.832 1.735 1.00 98.94 528 ILE A CA 1
ATOM 4032 C C . ILE A 1 528 ? 7.172 7.939 2.698 1.00 98.94 528 ILE A C 1
ATOM 4034 O O . ILE A 1 528 ? 6.597 7.353 3.615 1.00 98.94 528 ILE A O 1
ATOM 4038 N N . GLN A 1 529 ? 8.496 7.858 2.545 1.00 98.88 529 GLN A N 1
ATOM 4039 C CA . GLN A 1 529 ? 9.340 7.097 3.465 1.00 98.88 529 GLN A CA 1
ATOM 4040 C C . GLN A 1 529 ? 9.210 7.609 4.901 1.00 98.88 529 GLN A C 1
ATOM 4042 O O . GLN A 1 529 ? 8.902 6.829 5.801 1.00 98.88 529 GLN A O 1
ATOM 4047 N N . ARG A 1 530 ? 9.361 8.923 5.113 1.00 98.81 530 ARG A N 1
ATOM 4048 C CA . ARG A 1 530 ? 9.195 9.544 6.437 1.00 98.81 530 ARG A CA 1
ATOM 4049 C C . ARG A 1 530 ? 7.804 9.298 7.015 1.00 98.81 530 ARG A C 1
ATOM 4051 O O . ARG A 1 530 ? 7.681 9.088 8.220 1.00 98.81 530 ARG A O 1
ATOM 4058 N N . PHE A 1 531 ? 6.759 9.300 6.188 1.00 98.88 531 PHE A N 1
ATOM 4059 C CA . PHE A 1 531 ? 5.409 8.951 6.624 1.00 98.88 531 PHE A CA 1
ATOM 4060 C C . PHE A 1 531 ? 5.363 7.536 7.216 1.00 98.88 531 PHE A C 1
ATOM 4062 O O . PHE A 1 531 ? 4.866 7.370 8.332 1.00 98.88 531 PHE A O 1
ATOM 4069 N N . PHE A 1 532 ? 5.912 6.538 6.519 1.00 98.88 532 PHE A N 1
ATOM 4070 C CA . PHE A 1 532 ? 5.902 5.150 6.988 1.00 98.88 532 PHE A CA 1
ATOM 4071 C C . PHE A 1 532 ? 6.765 4.940 8.233 1.00 98.88 532 PHE A C 1
ATOM 4073 O O . PHE A 1 532 ? 6.349 4.228 9.142 1.00 98.88 532 PHE A O 1
ATOM 4080 N N . GLU A 1 533 ? 7.925 5.592 8.321 1.00 98.75 533 GLU A N 1
ATOM 4081 C CA . GLU A 1 533 ? 8.793 5.531 9.507 1.00 98.75 533 GLU A CA 1
ATOM 4082 C C . GLU A 1 533 ? 8.117 6.097 10.762 1.00 98.75 533 GLU A C 1
ATOM 4084 O O . GLU A 1 533 ? 8.396 5.665 11.879 1.00 98.75 533 GLU A O 1
ATOM 4089 N N . ASN A 1 534 ? 7.193 7.044 10.590 1.00 98.56 534 ASN A N 1
ATOM 4090 C CA . ASN A 1 534 ? 6.460 7.659 11.692 1.00 98.56 534 ASN A CA 1
ATOM 4091 C C . ASN A 1 534 ? 5.171 6.924 12.079 1.00 98.56 534 ASN A C 1
ATOM 4093 O O . ASN A 1 534 ? 4.555 7.289 13.084 1.00 98.56 534 ASN A O 1
ATOM 4097 N N . LYS A 1 535 ? 4.758 5.895 11.335 1.00 98.69 535 LYS A N 1
ATOM 4098 C CA . LYS A 1 535 ? 3.582 5.078 11.661 1.00 98.69 535 LYS A CA 1
ATOM 4099 C C . LYS A 1 535 ? 3.971 3.870 12.508 1.00 98.69 535 LYS A C 1
ATOM 4101 O O . LYS A 1 535 ? 5.065 3.324 12.388 1.00 98.69 535 LYS A O 1
ATOM 4106 N N . ALA A 1 536 ? 3.063 3.455 13.388 1.00 98.69 536 ALA A N 1
ATOM 4107 C CA . ALA A 1 536 ? 3.179 2.143 14.012 1.00 98.69 536 ALA A CA 1
ATOM 4108 C C . ALA A 1 536 ? 2.841 1.046 12.986 1.00 98.69 536 ALA A C 1
ATOM 4110 O O . ALA A 1 536 ? 2.276 1.312 11.922 1.00 98.69 536 ALA A O 1
ATOM 4111 N N . VAL A 1 537 ? 3.137 -0.202 13.329 1.00 98.69 537 VAL A N 1
ATOM 4112 C CA . VAL A 1 537 ? 2.790 -1.394 12.550 1.00 98.69 537 VAL A CA 1
ATOM 4113 C C . VAL A 1 537 ? 2.103 -2.412 13.453 1.00 98.69 537 VAL A C 1
ATOM 4115 O O . VAL A 1 537 ? 2.445 -2.521 14.633 1.00 98.69 537 VAL A O 1
ATOM 4118 N N . PHE A 1 538 ? 1.151 -3.170 12.909 1.00 98.56 538 PHE A N 1
ATOM 4119 C CA . PHE A 1 538 ? 0.621 -4.355 13.582 1.00 98.56 538 PHE A CA 1
ATOM 4120 C C . PHE A 1 538 ? 1.716 -5.426 13.652 1.00 98.56 538 PHE A C 1
ATOM 4122 O O . PHE A 1 538 ? 2.282 -5.805 12.627 1.00 98.56 538 PHE A O 1
ATOM 4129 N N . ASP A 1 539 ? 2.009 -5.927 14.849 1.00 96.81 539 ASP A N 1
ATOM 4130 C CA . ASP A 1 539 ? 3.118 -6.850 15.078 1.00 96.81 539 ASP A CA 1
ATOM 4131 C C . ASP A 1 539 ? 2.732 -7.962 16.055 1.00 96.81 539 ASP A C 1
ATOM 4133 O O . ASP A 1 539 ? 2.661 -7.766 17.269 1.00 96.81 539 ASP A O 1
ATOM 4137 N N . THR A 1 540 ? 2.549 -9.169 15.515 1.00 93.25 540 THR A N 1
ATOM 4138 C CA . THR A 1 540 ? 2.215 -10.368 16.296 1.00 93.25 540 THR A CA 1
ATOM 4139 C C . THR A 1 540 ? 3.316 -10.796 17.273 1.00 93.25 540 THR A C 1
ATOM 4141 O O . THR A 1 540 ? 3.037 -11.609 18.154 1.00 93.25 540 THR A O 1
ATOM 4144 N N . ARG A 1 541 ? 4.561 -10.320 17.112 1.00 89.75 541 ARG A N 1
ATOM 4145 C CA . ARG A 1 541 ? 5.684 -10.627 18.017 1.00 89.75 541 ARG A CA 1
ATOM 4146 C C . ARG A 1 541 ? 5.837 -9.606 19.135 1.00 89.75 541 ARG A C 1
ATOM 4148 O O . ARG A 1 541 ? 6.513 -9.895 20.120 1.00 89.75 541 ARG A O 1
ATOM 4155 N N . SER A 1 542 ? 5.208 -8.442 19.008 1.00 94.94 542 SER A N 1
ATOM 4156 C CA . SER A 1 542 ? 5.196 -7.440 20.065 1.00 94.94 542 SER A CA 1
ATOM 4157 C C . SER A 1 542 ? 4.214 -7.836 21.164 1.00 94.94 542 SER A C 1
ATOM 4159 O O . SER A 1 542 ? 3.067 -8.208 20.903 1.00 94.94 542 SER A O 1
ATOM 4161 N N . PHE A 1 543 ? 4.620 -7.696 22.428 1.00 95.00 543 PHE A N 1
ATOM 4162 C CA . PHE A 1 543 ? 3.727 -7.976 23.552 1.00 95.00 543 PHE A CA 1
ATOM 4163 C C . PHE A 1 543 ? 2.531 -7.013 23.607 1.00 95.00 543 PHE A C 1
ATOM 4165 O O . PHE A 1 543 ? 1.488 -7.399 24.139 1.00 95.00 543 PHE A O 1
ATOM 4172 N N . THR A 1 544 ? 2.636 -5.816 23.014 1.00 96.62 544 THR A N 1
ATOM 4173 C CA . THR A 1 544 ? 1.525 -4.861 22.860 1.00 96.62 544 THR A CA 1
ATOM 4174 C C . THR A 1 544 ? 0.676 -5.118 21.612 1.00 96.62 544 THR A C 1
ATOM 4176 O O . THR A 1 544 ? -0.382 -4.513 21.471 1.00 96.62 544 THR A O 1
ATOM 4179 N N . GLY A 1 545 ? 1.113 -6.003 20.707 1.00 97.38 545 GLY A N 1
ATOM 4180 C CA . GLY A 1 545 ? 0.500 -6.225 19.392 1.00 97.38 545 GLY A CA 1
ATOM 4181 C C . GLY A 1 545 ? 0.878 -5.194 18.326 1.00 97.38 545 GLY A C 1
ATOM 4182 O O . GLY A 1 545 ? 0.446 -5.312 17.181 1.00 97.38 545 GLY A O 1
ATOM 4183 N N . PHE A 1 546 ? 1.682 -4.190 18.679 1.00 98.62 546 PHE A N 1
ATOM 4184 C CA . PHE A 1 546 ? 2.140 -3.154 17.760 1.00 98.62 546 PHE A CA 1
ATOM 4185 C C . PHE A 1 546 ? 3.611 -2.834 17.997 1.00 98.62 546 PHE A C 1
ATOM 4187 O O . PHE A 1 546 ? 4.103 -2.924 19.123 1.00 98.62 546 PHE A O 1
ATOM 4194 N N . SER A 1 547 ? 4.289 -2.382 16.952 1.00 98.62 547 SER A N 1
ATOM 4195 C CA . SER A 1 547 ? 5.655 -1.865 17.034 1.00 98.62 547 SER A CA 1
ATOM 4196 C C . SER A 1 547 ? 5.736 -0.506 16.341 1.00 98.62 547 SER A C 1
ATOM 4198 O O . SER A 1 547 ? 4.996 -0.247 15.395 1.00 98.62 547 SER A O 1
ATOM 4200 N N . LYS A 1 548 ? 6.622 0.382 16.782 1.00 98.62 548 LYS A N 1
ATOM 4201 C CA . LYS A 1 548 ? 6.895 1.670 16.135 1.00 98.62 548 LYS A CA 1
ATOM 4202 C C . LYS A 1 548 ? 8.396 1.918 16.108 1.00 98.62 548 LYS A C 1
ATOM 4204 O O . LYS A 1 548 ? 9.110 1.537 17.029 1.00 98.62 548 LYS A O 1
ATOM 4209 N N . TRP A 1 549 ? 8.865 2.545 15.037 1.00 98.44 549 TRP A N 1
ATOM 4210 C CA . TRP A 1 549 ? 10.261 2.933 14.919 1.00 98.44 549 TRP A CA 1
ATOM 4211 C C . TRP A 1 549 ? 10.636 3.993 15.955 1.00 98.44 549 TRP A C 1
ATOM 4213 O O . TRP A 1 549 ? 9.951 5.017 16.082 1.00 98.44 549 TRP A O 1
ATOM 4223 N N . ASN A 1 550 ? 11.744 3.752 16.648 1.00 98.19 550 ASN A N 1
ATOM 4224 C CA . ASN A 1 550 ? 12.442 4.724 17.467 1.00 98.19 550 ASN A CA 1
ATOM 4225 C C . ASN A 1 550 ? 13.685 5.195 16.697 1.00 98.19 550 ASN A C 1
ATOM 4227 O O . ASN A 1 550 ? 14.576 4.405 16.383 1.00 98.19 550 ASN A O 1
ATOM 4231 N N . ALA A 1 551 ? 13.718 6.482 16.344 1.00 96.06 551 ALA A N 1
ATOM 4232 C CA . ALA A 1 551 ? 14.793 7.055 15.539 1.00 96.06 551 ALA A CA 1
ATOM 4233 C C . ALA A 1 551 ? 16.115 7.196 16.310 1.00 96.06 551 ALA A C 1
ATOM 4235 O O . ALA A 1 551 ? 17.170 7.159 15.675 1.00 96.06 551 ALA A O 1
ATOM 4236 N N . ASP A 1 552 ? 16.055 7.301 17.641 1.00 96.75 552 ASP A N 1
ATOM 4237 C CA . ASP A 1 552 ? 17.222 7.454 18.511 1.00 96.75 552 ASP A CA 1
ATOM 4238 C C . ASP A 1 552 ? 17.946 6.116 18.684 1.00 96.75 552 ASP A C 1
ATOM 4240 O O . ASP A 1 552 ? 19.165 6.035 18.552 1.00 96.75 552 ASP A O 1
ATOM 4244 N N . THR A 1 553 ? 17.191 5.037 18.920 1.00 97.06 553 THR A N 1
ATOM 4245 C CA . THR A 1 553 ? 17.742 3.678 19.075 1.00 97.06 553 THR A CA 1
ATOM 4246 C C . THR A 1 553 ? 17.877 2.926 17.751 1.00 97.06 553 THR A C 1
ATOM 4248 O O . THR A 1 553 ? 18.501 1.865 17.711 1.00 97.06 553 THR A O 1
ATOM 4251 N N . GLN A 1 554 ? 17.291 3.467 16.676 1.00 97.31 554 GLN A N 1
ATOM 4252 C CA . GLN A 1 554 ? 17.230 2.888 15.331 1.00 97.31 554 GLN A CA 1
ATOM 4253 C C . GLN A 1 554 ? 16.646 1.466 15.312 1.00 97.31 554 GLN A C 1
ATOM 4255 O O . GLN A 1 554 ? 17.146 0.571 14.627 1.00 97.31 554 GLN A O 1
ATOM 4260 N N . LYS A 1 555 ? 15.583 1.233 16.090 1.00 97.00 555 LYS A N 1
ATOM 4261 C CA . LYS A 1 555 ? 14.934 -0.079 16.236 1.00 97.00 555 LYS A CA 1
ATOM 4262 C C . LYS A 1 555 ? 13.413 0.043 16.217 1.00 97.00 555 LYS A C 1
ATOM 4264 O O . LYS A 1 555 ? 12.842 1.085 16.528 1.00 97.00 555 LYS A O 1
ATOM 4269 N N . MET A 1 556 ? 12.746 -1.051 15.844 1.00 98.06 556 MET A N 1
ATOM 4270 C CA . MET A 1 556 ? 11.307 -1.201 16.072 1.00 98.06 556 MET A CA 1
ATOM 4271 C C . MET A 1 556 ? 11.086 -1.577 17.537 1.00 98.06 556 MET A C 1
ATOM 4273 O O . MET A 1 556 ? 11.577 -2.612 17.983 1.00 98.06 556 MET A O 1
ATOM 4277 N N . GLU A 1 557 ? 10.344 -0.751 18.266 1.00 98.31 557 GLU A N 1
ATOM 4278 C CA . GLU A 1 557 ? 10.053 -0.932 19.689 1.00 98.31 557 GLU A CA 1
ATOM 4279 C C . GLU A 1 557 ? 8.545 -1.117 19.921 1.00 98.31 557 GLU A C 1
ATOM 4281 O O . GLU A 1 557 ? 7.741 -0.632 19.119 1.00 98.31 557 GLU A O 1
ATOM 4286 N N . PRO A 1 558 ? 8.123 -1.807 20.996 1.00 98.38 558 PRO A N 1
ATOM 4287 C CA . PRO A 1 558 ? 6.710 -2.009 21.305 1.00 98.38 558 PRO A CA 1
ATOM 4288 C C . PRO A 1 558 ? 5.938 -0.687 21.404 1.00 98.38 558 PRO A C 1
ATOM 4290 O O . PRO A 1 558 ? 6.307 0.213 22.155 1.00 98.38 558 PRO A O 1
ATOM 4293 N N . TYR A 1 559 ? 4.824 -0.586 20.680 1.00 98.19 559 TYR A N 1
ATOM 4294 C CA . TYR A 1 559 ? 3.941 0.579 20.702 1.00 98.19 559 TYR A CA 1
ATOM 4295 C C . TYR A 1 559 ? 2.645 0.252 21.446 1.00 98.19 559 TYR A C 1
ATOM 4297 O O . TYR A 1 559 ? 1.976 -0.734 21.140 1.00 98.19 559 TYR A O 1
ATOM 4305 N N . LYS A 1 560 ? 2.265 1.070 22.430 1.00 97.44 560 LYS A N 1
ATOM 4306 C CA . LYS A 1 560 ? 1.016 0.887 23.180 1.00 97.44 560 LYS A CA 1
ATOM 4307 C C . LYS A 1 560 ? -0.131 1.602 22.462 1.00 97.44 560 LYS A C 1
ATOM 4309 O O . LYS A 1 560 ? -0.317 2.800 22.650 1.00 97.44 560 LYS A O 1
ATOM 4314 N N . HIS A 1 561 ? -0.910 0.863 21.671 1.00 97.00 561 HIS A N 1
ATOM 4315 C CA . HIS A 1 561 ? -2.178 1.361 21.125 1.00 97.00 561 HIS A CA 1
ATOM 4316 C C . HIS A 1 561 ? -3.216 1.514 22.239 1.00 97.00 561 HIS A C 1
ATOM 4318 O O . HIS A 1 561 ? -3.318 0.650 23.118 1.00 97.00 561 HIS A O 1
ATOM 4324 N N . THR A 1 562 ? -3.969 2.612 22.216 1.00 94.75 562 THR A N 1
ATOM 4325 C CA . THR A 1 562 ? -4.967 2.923 23.240 1.00 94.75 562 THR A CA 1
ATOM 4326 C C . THR A 1 562 ? -6.295 3.364 22.631 1.00 94.75 562 THR A C 1
ATOM 4328 O O . THR A 1 562 ? -6.332 3.947 21.548 1.00 94.75 562 THR A O 1
ATOM 4331 N N . ILE A 1 563 ? -7.395 3.073 23.328 1.00 91.81 563 ILE A N 1
ATOM 4332 C CA . ILE A 1 563 ? -8.758 3.462 22.940 1.00 91.81 563 ILE A CA 1
ATOM 4333 C C . ILE A 1 563 ? -9.468 4.164 24.098 1.00 91.81 563 ILE A C 1
ATOM 4335 O O . ILE A 1 563 ? -9.219 3.857 25.266 1.00 91.81 563 ILE A O 1
ATOM 4339 N N . ASP A 1 564 ? -10.387 5.070 23.778 1.00 85.38 564 ASP A N 1
ATOM 4340 C CA . ASP A 1 564 ? -11.302 5.640 24.764 1.00 85.38 564 ASP A CA 1
ATOM 4341 C C . ASP A 1 564 ? -12.357 4.591 25.150 1.00 85.38 564 ASP A C 1
ATOM 4343 O O . ASP A 1 564 ? -13.129 4.133 24.307 1.00 85.38 564 ASP A O 1
ATOM 4347 N N . ARG A 1 565 ? -12.391 4.203 26.429 1.00 79.25 565 ARG A N 1
ATOM 4348 C CA . ARG A 1 565 ? -13.461 3.361 27.000 1.00 79.25 565 ARG A CA 1
ATOM 4349 C C . ARG A 1 565 ? -14.362 4.102 27.979 1.00 79.25 565 ARG A C 1
ATOM 4351 O O . ARG A 1 565 ? -15.491 3.677 28.205 1.00 79.25 565 ARG A O 1
ATOM 4358 N N . ALA A 1 566 ? -13.858 5.175 28.582 1.00 83.31 566 ALA A N 1
ATOM 4359 C CA . ALA A 1 566 ? -14.636 5.992 29.495 1.00 83.31 566 ALA A CA 1
ATOM 4360 C C . ALA A 1 566 ? -15.631 6.853 28.707 1.00 83.31 566 ALA A C 1
ATOM 4362 O O . ALA A 1 566 ? -15.243 7.568 27.782 1.00 83.31 566 ALA A O 1
ATOM 4363 N N . GLU A 1 567 ? -16.902 6.807 29.107 1.00 86.88 567 GLU A N 1
ATOM 4364 C CA . GLU A 1 567 ? -17.922 7.728 28.604 1.00 86.88 567 GLU A CA 1
ATOM 4365 C C . GLU A 1 567 ? -17.494 9.165 28.901 1.00 86.88 567 GLU A C 1
ATOM 4367 O O . GLU A 1 567 ? -17.218 9.522 30.053 1.00 86.88 567 GLU A O 1
ATOM 4372 N N . GLN A 1 568 ? -17.433 9.984 27.855 1.00 89.94 568 GLN A N 1
ATOM 4373 C CA . GLN A 1 568 ? -16.906 11.336 27.943 1.00 89.94 568 GLN A CA 1
ATOM 4374 C C . GLN A 1 568 ? -17.729 12.330 27.129 1.00 89.94 568 GLN A C 1
ATOM 4376 O O . GLN A 1 568 ? -18.220 12.004 26.049 1.00 89.94 568 GLN A O 1
ATOM 4381 N N . ILE A 1 569 ? -17.823 13.564 27.625 1.00 91.69 569 ILE A N 1
ATOM 4382 C CA . ILE A 1 569 ? -18.503 14.677 26.954 1.00 91.69 569 ILE A CA 1
ATOM 4383 C C . ILE A 1 569 ? -17.677 15.955 27.048 1.00 91.69 569 ILE A C 1
ATOM 4385 O O . ILE A 1 569 ? -17.028 16.201 28.060 1.00 91.69 569 ILE A O 1
ATOM 4389 N N . THR A 1 570 ? -17.723 16.792 26.011 1.00 91.50 570 THR A N 1
ATOM 4390 C CA . THR A 1 570 ? -17.265 18.183 26.111 1.00 91.50 570 THR A CA 1
ATOM 4391 C C . THR A 1 570 ? -18.456 19.063 26.465 1.00 91.50 570 THR A C 1
ATOM 4393 O O . THR A 1 570 ? -19.360 19.235 25.648 1.00 91.50 570 THR A O 1
ATOM 4396 N N . ALA A 1 571 ? -18.461 19.610 27.678 1.00 92.81 571 ALA A N 1
ATOM 4397 C CA . ALA A 1 571 ? -19.499 20.507 28.159 1.00 92.81 571 ALA A CA 1
ATOM 4398 C C . ALA A 1 571 ? -19.488 21.821 27.351 1.00 92.81 571 ALA A C 1
ATOM 4400 O O . ALA A 1 571 ? -18.433 22.457 27.230 1.00 92.81 571 ALA A O 1
ATOM 4401 N N . PRO A 1 572 ? -20.634 22.260 26.799 1.00 92.31 572 PRO A N 1
ATOM 4402 C CA . PRO A 1 572 ? -20.751 23.579 26.191 1.00 92.31 572 PRO A CA 1
ATOM 4403 C C . PRO A 1 572 ? -20.433 24.681 27.206 1.00 92.31 572 PRO A C 1
ATOM 4405 O O . PRO A 1 572 ? -20.838 24.593 28.361 1.00 92.31 572 PRO A O 1
ATOM 4408 N N . VAL A 1 573 ? -19.787 25.772 26.780 1.00 92.88 573 VAL A N 1
ATOM 4409 C CA . VAL A 1 573 ? -19.409 26.873 27.697 1.00 92.88 573 VAL A CA 1
ATOM 4410 C C . VAL A 1 573 ? -20.606 27.555 28.375 1.00 92.88 573 VAL A C 1
ATOM 4412 O O . VAL A 1 573 ? -20.451 28.181 29.418 1.00 92.88 573 VAL A O 1
ATOM 4415 N N . ARG A 1 574 ? -21.810 27.408 27.807 1.00 92.31 574 ARG A N 1
ATOM 4416 C CA . ARG A 1 574 ? -23.077 27.872 28.396 1.00 92.31 574 ARG A CA 1
ATOM 4417 C C . ARG A 1 574 ? -23.615 26.966 29.514 1.00 92.31 574 ARG A C 1
ATOM 4419 O O . ARG A 1 574 ? -24.435 27.418 30.302 1.00 92.31 574 ARG A O 1
ATOM 4426 N N . ASP A 1 575 ? -23.147 25.722 29.583 1.00 93.00 575 ASP A N 1
ATOM 4427 C CA . ASP A 1 575 ? -23.635 24.675 30.488 1.00 93.00 575 ASP A CA 1
ATOM 4428 C C . ASP A 1 575 ? -22.641 24.408 31.640 1.00 93.00 575 ASP A C 1
ATOM 4430 O O . ASP A 1 575 ? -22.626 23.330 32.222 1.00 93.00 575 ASP A O 1
ATOM 4434 N N . LEU A 1 576 ? -21.807 25.397 31.993 1.00 95.44 576 LEU A N 1
ATOM 4435 C CA . LEU A 1 576 ? -20.806 25.300 33.071 1.00 95.44 576 LEU A CA 1
ATOM 4436 C C . LEU A 1 576 ? -21.312 25.823 34.429 1.00 95.44 576 LEU A C 1
ATOM 4438 O O . LEU A 1 576 ? -20.525 26.299 35.250 1.00 95.44 576 LEU A O 1
ATOM 4442 N N . SER A 1 577 ? -22.627 25.779 34.655 1.00 95.62 577 SER A N 1
ATOM 4443 C CA . SER A 1 577 ? -23.220 26.026 35.973 1.00 95.62 577 SER A CA 1
ATOM 4444 C C . SER A 1 577 ? -23.132 24.774 36.846 1.00 95.62 577 SER A C 1
ATOM 4446 O O . SER A 1 577 ? -23.070 23.660 36.328 1.00 95.62 577 SER A O 1
ATOM 4448 N N . GLU A 1 578 ? -23.180 24.944 38.168 1.00 94.19 578 GLU A N 1
ATOM 4449 C CA . GLU A 1 578 ? -23.030 23.837 39.121 1.00 94.19 578 GLU A CA 1
ATOM 4450 C C . GLU A 1 578 ? -24.028 22.698 38.855 1.00 94.19 578 GLU A C 1
ATOM 4452 O O . GLU A 1 578 ? -23.634 21.540 38.720 1.00 94.19 578 GLU A O 1
ATOM 4457 N N . ASN A 1 579 ? -25.307 23.045 38.671 1.00 94.50 579 ASN A N 1
ATOM 4458 C CA . ASN A 1 579 ? -26.371 22.081 38.384 1.00 94.50 579 ASN A CA 1
ATOM 4459 C C . ASN A 1 579 ? -26.137 21.339 37.063 1.00 94.50 579 ASN A C 1
ATOM 4461 O O . ASN A 1 579 ? -26.302 20.123 37.003 1.00 94.50 579 ASN A O 1
ATOM 4465 N N . LYS A 1 580 ? -25.721 22.046 36.003 1.00 95.94 580 LYS A N 1
ATOM 4466 C CA . LYS A 1 580 ? -25.470 21.414 34.702 1.00 95.94 580 LYS A CA 1
ATOM 4467 C C . LYS A 1 580 ? -24.245 20.514 34.725 1.00 95.94 580 LYS A C 1
ATOM 4469 O O . LYS A 1 580 ? -24.287 19.419 34.173 1.00 95.94 580 LYS A O 1
ATOM 4474 N N . MET A 1 581 ? -23.189 20.917 35.420 1.00 95.50 581 MET A N 1
ATOM 4475 C CA . MET A 1 581 ? -22.016 20.070 35.607 1.00 95.50 581 MET A CA 1
ATOM 4476 C C . MET A 1 581 ? -22.350 18.822 36.436 1.00 95.50 581 MET A C 1
ATOM 4478 O O . MET A 1 581 ? -21.873 17.743 36.096 1.00 95.50 581 MET A O 1
ATOM 4482 N N . ALA A 1 582 ? -23.208 18.929 37.458 1.00 95.00 582 ALA A N 1
ATOM 4483 C CA . ALA A 1 582 ? -23.701 17.772 38.208 1.00 95.00 582 ALA A CA 1
ATOM 4484 C C . ALA A 1 582 ? -24.507 16.799 37.330 1.00 95.00 582 ALA A C 1
ATOM 4486 O O . ALA A 1 582 ? -24.244 15.597 37.371 1.00 95.00 582 ALA A O 1
ATOM 4487 N N . GLU A 1 583 ? -25.425 17.307 36.497 1.00 94.25 583 GLU A N 1
ATOM 4488 C CA . GLU A 1 583 ? -26.174 16.498 35.518 1.00 94.25 583 GLU A CA 1
ATOM 4489 C C . GLU A 1 583 ? -25.217 15.743 34.577 1.00 94.25 583 GLU A C 1
ATOM 4491 O O . GLU A 1 583 ? -25.309 14.524 34.435 1.00 94.25 583 GLU A O 1
ATOM 4496 N N . LEU A 1 584 ? -24.234 16.441 33.996 1.00 93.56 584 LEU A N 1
ATOM 4497 C CA . LEU A 1 584 ? -23.251 15.828 33.099 1.00 93.56 584 LEU A CA 1
ATOM 4498 C C . LEU A 1 584 ? -22.383 14.778 33.808 1.00 93.56 584 LEU A C 1
ATOM 4500 O O . LEU A 1 584 ? -22.091 13.735 33.232 1.00 93.56 584 LEU A O 1
ATOM 4504 N N . MET A 1 585 ? -21.963 15.021 35.049 1.00 94.06 585 MET A N 1
ATOM 4505 C CA . MET A 1 585 ? -21.125 14.082 35.807 1.00 94.06 585 MET A CA 1
ATOM 4506 C C . MET A 1 585 ? -21.884 12.842 36.286 1.00 94.06 585 MET A C 1
ATOM 4508 O O . MET A 1 585 ? -21.257 11.812 36.539 1.00 94.06 585 MET A O 1
ATOM 4512 N N . ALA A 1 586 ? -23.212 12.908 36.402 1.00 91.19 586 ALA A N 1
ATOM 4513 C CA . ALA A 1 586 ? -24.028 11.729 36.673 1.00 91.19 586 ALA A CA 1
ATOM 4514 C C . ALA A 1 586 ? -23.993 10.751 35.484 1.00 91.19 586 ALA A C 1
ATOM 4516 O O . ALA A 1 586 ? -23.832 9.541 35.675 1.00 91.19 586 ALA A O 1
ATOM 4517 N N . GLU A 1 587 ? -24.058 11.283 34.261 1.00 87.81 587 GLU A N 1
ATOM 4518 C CA . GLU A 1 587 ? -24.111 10.505 33.017 1.00 87.81 587 GLU A CA 1
ATOM 4519 C C . GLU A 1 587 ? -22.721 10.097 32.497 1.00 87.81 587 GLU A C 1
ATOM 4521 O O . GLU A 1 587 ? -22.511 8.950 32.100 1.00 87.81 587 GLU A O 1
ATOM 4526 N N . TYR A 1 588 ? -21.739 10.999 32.548 1.00 91.25 588 TYR A N 1
ATOM 4527 C CA . TYR A 1 588 ? -20.423 10.820 31.929 1.00 91.25 588 TYR A CA 1
ATOM 4528 C C . TYR A 1 588 ? -19.323 10.628 32.970 1.00 91.25 588 TYR A C 1
ATOM 4530 O O . TYR A 1 588 ? -19.281 11.295 34.004 1.00 91.25 588 TYR A O 1
ATOM 4538 N N . ALA A 1 589 ? -18.407 9.691 32.725 1.00 90.94 589 ALA A N 1
ATOM 4539 C CA . ALA A 1 589 ? -17.261 9.468 33.608 1.00 90.94 589 ALA A CA 1
ATOM 4540 C C . ALA A 1 589 ? -16.264 10.635 33.530 1.00 90.94 589 ALA A C 1
ATOM 4542 O O . ALA A 1 589 ? -15.633 10.983 34.531 1.00 90.94 589 ALA A O 1
ATOM 4543 N N . VAL A 1 590 ? -16.160 11.251 32.348 1.00 93.62 590 VAL A N 1
ATOM 4544 C CA . VAL A 1 590 ? -15.277 12.386 32.077 1.00 93.62 590 VAL A CA 1
ATOM 4545 C C . VAL A 1 590 ? -16.071 13.546 31.480 1.00 93.62 590 VAL A C 1
ATOM 4547 O O . VAL A 1 590 ? -16.661 13.424 30.407 1.00 93.62 590 VAL A O 1
ATOM 4550 N N . VAL A 1 591 ? -16.024 14.704 32.131 1.00 95.19 591 VAL A N 1
ATOM 4551 C CA . VAL A 1 591 ? -16.551 15.962 31.596 1.00 95.19 591 VAL A CA 1
ATOM 4552 C C . VAL A 1 591 ? -15.377 16.858 31.214 1.00 95.19 591 VAL A C 1
ATOM 4554 O O . VAL A 1 591 ? -14.556 17.236 32.048 1.00 95.19 591 VAL A O 1
ATOM 4557 N N . LYS A 1 592 ? -15.273 17.192 29.932 1.00 95.00 592 LYS A N 1
ATOM 4558 C CA . LYS A 1 592 ? -14.241 18.070 29.380 1.00 95.00 592 LYS A CA 1
ATOM 4559 C C . LYS A 1 592 ? -14.795 19.479 29.225 1.00 95.00 592 LYS A C 1
ATOM 4561 O O . LYS A 1 592 ? -15.898 19.666 28.729 1.00 95.00 592 LYS A O 1
ATOM 4566 N N . VAL A 1 593 ? -14.004 20.477 29.580 1.00 95.75 593 VAL A N 1
ATOM 4567 C CA . VAL A 1 593 ? -14.272 21.892 29.330 1.00 95.75 593 VAL A CA 1
ATOM 4568 C C . VAL A 1 593 ? -13.171 22.393 28.413 1.00 95.75 593 VAL A C 1
ATOM 4570 O O . VAL A 1 593 ? -12.006 22.420 28.806 1.00 95.75 593 VAL A O 1
ATOM 4573 N N . HIS A 1 594 ? -13.527 22.763 27.186 1.00 95.50 594 HIS A N 1
ATOM 4574 C CA . HIS A 1 594 ? -12.583 23.312 26.218 1.00 95.50 594 HIS A CA 1
ATOM 4575 C C . HIS A 1 594 ? -13.000 24.730 25.835 1.00 95.50 594 HIS A C 1
ATOM 4577 O O . HIS A 1 594 ? -14.111 24.928 25.344 1.00 95.50 594 HIS A O 1
ATOM 4583 N N . MET A 1 595 ? -12.118 25.703 26.062 1.00 95.44 595 MET A N 1
ATOM 4584 C CA . MET A 1 595 ? -12.368 27.111 25.751 1.00 95.44 595 MET A CA 1
ATOM 4585 C C . MET A 1 595 ? -11.314 27.673 24.811 1.00 95.44 595 MET A C 1
ATOM 4587 O O . MET A 1 595 ? -10.133 27.391 24.978 1.00 95.44 595 MET A O 1
ATOM 4591 N N . TRP A 1 596 ? -11.737 28.524 23.882 1.00 95.81 596 TRP A N 1
ATOM 4592 C CA . TRP A 1 596 ? -10.874 29.284 22.974 1.00 95.81 596 TRP A CA 1
ATOM 4593 C C . TRP A 1 596 ? -11.531 30.632 22.647 1.00 95.81 596 TRP A C 1
ATOM 4595 O O . TRP A 1 596 ? -12.661 30.908 23.059 1.00 95.81 596 TRP A O 1
ATOM 4605 N N . ASN A 1 597 ? -10.842 31.502 21.908 1.00 93.38 597 ASN A N 1
ATOM 4606 C CA . ASN A 1 597 ? -11.409 32.792 21.504 1.00 93.38 597 ASN A CA 1
ATOM 4607 C C . ASN A 1 597 ? -12.687 32.598 20.669 1.00 93.38 597 ASN A C 1
ATOM 4609 O O . ASN A 1 597 ? -12.655 31.985 19.607 1.00 93.38 597 ASN A O 1
ATOM 4613 N N . GLY A 1 598 ? -13.812 33.126 21.157 1.00 92.00 598 GLY A N 1
ATOM 4614 C CA . GLY A 1 598 ? -15.139 32.930 20.557 1.00 92.00 598 GLY A CA 1
ATOM 4615 C C . GLY A 1 598 ? -15.954 31.771 21.148 1.00 92.00 598 GLY A C 1
ATOM 4616 O O . GLY A 1 598 ? -17.151 31.697 20.895 1.00 92.00 598 GLY A O 1
ATOM 4617 N N . ASN A 1 599 ? -15.356 30.919 21.985 1.00 93.94 599 ASN A N 1
ATOM 4618 C CA . ASN A 1 599 ? -16.041 29.896 22.780 1.00 93.94 599 ASN A CA 1
ATOM 4619 C C . ASN A 1 599 ? -15.495 29.924 24.215 1.00 93.94 599 ASN A C 1
ATOM 4621 O O . ASN A 1 599 ? -14.641 29.125 24.599 1.00 93.94 599 ASN A O 1
ATOM 4625 N N . TRP A 1 600 ? -15.951 30.903 24.993 1.00 96.25 600 TRP A N 1
ATOM 4626 C CA . TRP A 1 600 ? -15.436 31.210 26.325 1.00 96.25 600 TRP A CA 1
ATOM 4627 C C . TRP A 1 600 ? -16.573 31.618 27.259 1.00 96.25 600 TRP A C 1
ATOM 4629 O O . TRP A 1 600 ? -17.569 32.197 26.825 1.00 96.25 600 TRP A O 1
ATOM 4639 N N . THR A 1 601 ? -16.399 31.351 28.551 1.00 96.25 601 THR A N 1
ATOM 4640 C CA . THR A 1 601 ? -17.243 31.909 29.609 1.00 96.25 601 THR A CA 1
ATOM 4641 C C . THR A 1 601 ? -16.388 32.381 30.776 1.00 96.25 601 THR A C 1
ATOM 4643 O O . THR A 1 601 ? -15.300 31.853 31.030 1.00 96.25 601 THR A O 1
ATOM 4646 N N . ARG A 1 602 ? -16.894 33.375 31.508 1.00 96.56 602 ARG A N 1
ATOM 4647 C CA . ARG A 1 602 ? -16.192 33.960 32.651 1.00 96.56 602 ARG A CA 1
ATOM 4648 C C . ARG A 1 602 ? -16.099 32.999 33.828 1.00 96.56 602 ARG A C 1
ATOM 4650 O O . ARG A 1 602 ? -15.070 32.987 34.485 1.00 96.56 602 ARG A O 1
ATOM 4657 N N . ASN A 1 603 ? -17.140 32.211 34.086 1.00 97.38 603 ASN A N 1
ATOM 4658 C CA . ASN A 1 603 ? -17.254 31.416 35.307 1.00 97.38 603 ASN A CA 1
ATOM 4659 C C . ASN A 1 603 ? -17.466 29.935 34.981 1.00 97.38 603 ASN A C 1
ATOM 4661 O O . ASN A 1 603 ? -18.268 29.598 34.110 1.00 97.38 603 ASN A O 1
ATOM 4665 N N . ILE A 1 604 ? -16.773 29.065 35.712 1.00 97.12 604 ILE A N 1
ATOM 4666 C CA . ILE A 1 604 ? -16.903 27.608 35.658 1.00 97.12 604 ILE A CA 1
ATOM 4667 C C . ILE A 1 604 ? -17.266 27.148 37.066 1.00 97.12 604 ILE A C 1
ATOM 4669 O O . ILE A 1 604 ? -16.443 27.270 37.970 1.00 97.12 604 ILE A O 1
ATOM 4673 N N . HIS A 1 605 ? -18.474 26.632 37.269 1.00 97.06 605 HIS A N 1
ATOM 4674 C CA . HIS A 1 605 ? -18.933 26.176 38.580 1.00 97.06 605 HIS A CA 1
ATOM 4675 C C . HIS A 1 605 ? -18.990 24.654 38.629 1.00 97.06 605 HIS A C 1
ATOM 4677 O O . HIS A 1 605 ? -19.699 24.030 37.841 1.00 97.06 605 HIS A O 1
ATOM 4683 N N . ILE A 1 606 ? -18.240 24.061 39.557 1.00 96.31 606 ILE A N 1
ATOM 4684 C CA . ILE A 1 606 ? -18.141 22.611 39.723 1.00 96.31 606 ILE A CA 1
ATOM 4685 C C . ILE A 1 606 ? -18.894 22.201 40.992 1.00 96.31 606 ILE A C 1
ATOM 4687 O O . ILE A 1 606 ? -18.654 22.813 42.035 1.00 96.31 606 ILE A O 1
ATOM 4691 N N . PRO A 1 607 ? -19.770 21.179 40.934 1.00 96.06 607 PRO A N 1
ATOM 4692 C CA . PRO A 1 607 ? -20.484 20.703 42.115 1.00 96.06 607 PRO A CA 1
ATOM 4693 C C . PRO A 1 607 ? -19.519 20.230 43.194 1.00 96.06 607 PRO A C 1
ATOM 4695 O O . PRO A 1 607 ? -18.433 19.720 42.899 1.00 96.06 607 PRO A O 1
ATOM 4698 N N . ALA A 1 608 ? -19.929 20.360 44.454 1.00 95.69 608 ALA A N 1
ATOM 4699 C CA . ALA A 1 608 ? -19.176 19.804 45.571 1.00 95.69 608 ALA A CA 1
ATOM 4700 C C . ALA A 1 608 ? -18.881 18.309 45.345 1.00 95.69 608 ALA A C 1
ATOM 4702 O O . ALA A 1 608 ? -19.715 17.559 44.831 1.00 95.69 608 ALA A O 1
ATOM 4703 N N . ALA A 1 609 ? -17.675 17.870 45.704 1.00 96.06 609 ALA A N 1
ATOM 4704 C CA . ALA A 1 609 ? -17.340 16.454 45.659 1.00 96.06 609 ALA A CA 1
ATOM 4705 C C . ALA A 1 609 ? -18.199 15.689 46.677 1.00 96.06 609 ALA A C 1
ATOM 4707 O O . ALA A 1 609 ? -18.374 16.127 47.814 1.00 96.06 609 ALA A O 1
ATOM 4708 N N . SER A 1 610 ? -18.756 14.563 46.249 1.00 95.56 610 SER A N 1
ATOM 4709 C CA . SER A 1 610 ? -19.724 13.782 47.013 1.00 95.56 610 SER A CA 1
ATOM 4710 C C . SER A 1 610 ? -19.652 12.304 46.632 1.00 95.56 610 SER A C 1
ATOM 4712 O O . SER A 1 610 ? -19.009 11.925 45.648 1.00 95.56 610 SER A O 1
ATOM 4714 N N . ALA A 1 611 ? -20.330 11.438 47.388 1.00 93.88 611 ALA A N 1
ATOM 4715 C CA . ALA A 1 611 ? -20.359 10.007 47.090 1.00 93.88 611 ALA A CA 1
ATOM 4716 C C . ALA A 1 611 ? -20.863 9.710 45.662 1.00 93.88 611 ALA A C 1
ATOM 4718 O O . ALA A 1 611 ? -20.384 8.772 45.028 1.00 93.88 611 ALA A O 1
ATOM 4719 N N . GLU A 1 612 ? -21.768 10.537 45.138 1.00 91.81 612 GLU A N 1
ATOM 4720 C CA . GLU A 1 612 ? -22.391 10.400 43.818 1.00 91.81 612 GLU A CA 1
ATOM 4721 C C . GLU A 1 612 ? -21.427 10.694 42.660 1.00 91.81 612 GLU A C 1
ATOM 4723 O O . GLU A 1 612 ? -21.514 10.065 41.605 1.00 91.81 612 GLU A O 1
ATOM 4728 N N . ASN A 1 613 ? -20.489 11.630 42.844 1.00 94.12 613 ASN A N 1
ATOM 4729 C CA . ASN A 1 613 ? -19.499 11.988 41.824 1.00 94.12 613 ASN A CA 1
ATOM 4730 C C . ASN A 1 613 ? -18.102 11.420 42.109 1.00 94.12 613 ASN A C 1
ATOM 4732 O O . ASN A 1 613 ? -17.145 11.757 41.411 1.00 94.12 613 ASN A O 1
ATOM 4736 N N . LYS A 1 614 ? -17.972 10.517 43.085 1.00 95.69 614 LYS A N 1
ATOM 4737 C CA . LYS A 1 614 ? -16.713 9.838 43.386 1.00 95.69 614 LYS A CA 1
ATOM 4738 C C . LYS A 1 614 ? -16.166 9.114 42.149 1.00 95.69 614 LYS A C 1
ATOM 4740 O O . LYS A 1 614 ? -16.848 8.305 41.526 1.00 95.69 614 LYS A O 1
ATOM 4745 N N . GLY A 1 615 ? -14.913 9.398 41.808 1.00 93.12 615 GLY A N 1
ATOM 4746 C CA . GLY A 1 615 ? -14.208 8.862 40.642 1.00 93.12 615 GLY A CA 1
ATOM 4747 C C . GLY A 1 615 ? -14.489 9.591 39.325 1.00 93.12 615 GLY A C 1
ATOM 4748 O O . GLY A 1 615 ? -13.861 9.259 38.321 1.00 93.12 615 GLY A O 1
ATOM 4749 N N . ARG A 1 616 ? -15.392 10.583 39.301 1.00 95.50 616 ARG A N 1
ATOM 4750 C CA . ARG A 1 616 ? -15.641 11.406 38.108 1.00 95.50 616 ARG A CA 1
ATOM 4751 C C . ARG A 1 616 ? -14.472 12.346 37.852 1.00 95.50 616 ARG A C 1
ATOM 4753 O O . ARG A 1 616 ? -13.784 12.772 38.783 1.00 95.50 616 ARG A O 1
ATOM 4760 N N . ILE A 1 617 ? -14.265 12.660 36.577 1.00 96.19 617 ILE A N 1
ATOM 4761 C CA . ILE A 1 617 ? -13.125 13.445 36.107 1.00 96.19 617 ILE A CA 1
ATOM 4762 C C . ILE A 1 617 ? -13.630 14.696 35.393 1.00 96.19 617 ILE A C 1
ATOM 4764 O O . ILE A 1 617 ? -14.425 14.613 34.460 1.00 96.19 617 ILE A O 1
ATOM 4768 N N . LEU A 1 618 ? -13.124 15.854 35.800 1.00 96.38 618 LEU A N 1
ATOM 4769 C CA . LEU A 1 618 ? -13.258 17.118 35.087 1.00 96.38 618 LEU A CA 1
ATOM 4770 C C . LEU A 1 618 ? -11.925 17.446 34.415 1.00 96.38 618 LEU A C 1
ATOM 4772 O O . LEU A 1 618 ? -10.934 17.624 35.112 1.00 96.38 618 LEU A O 1
ATOM 4776 N N . SER A 1 619 ? -11.879 17.598 33.097 1.00 96.06 619 SER A N 1
ATOM 4777 C CA . SER A 1 619 ? -10.667 18.042 32.389 1.00 96.06 619 SER A CA 1
ATOM 4778 C C . SER A 1 619 ? -10.879 19.420 31.781 1.00 96.06 619 SER A C 1
ATOM 4780 O O . SER A 1 619 ? -11.809 19.606 31.006 1.00 96.06 619 SER A O 1
ATOM 4782 N N . ILE A 1 620 ? -10.008 20.382 32.081 1.00 96.31 620 ILE A N 1
ATOM 4783 C CA . ILE A 1 620 ? -10.093 21.752 31.559 1.00 96.31 620 ILE A CA 1
ATOM 4784 C C . ILE A 1 620 ? -8.926 21.988 30.598 1.00 96.31 620 ILE A C 1
ATOM 4786 O O . ILE A 1 620 ? -7.774 21.792 30.981 1.00 96.31 620 ILE A O 1
ATOM 4790 N N . ASN A 1 621 ? -9.226 22.414 29.369 1.00 96.50 621 ASN A N 1
ATOM 4791 C CA . ASN A 1 621 ? -8.277 22.977 28.407 1.00 96.50 621 ASN A CA 1
ATOM 4792 C C . ASN A 1 621 ? -8.703 24.416 28.091 1.00 96.50 621 ASN A C 1
ATOM 4794 O O . ASN A 1 621 ? -9.773 24.631 27.517 1.00 96.50 621 ASN A O 1
ATOM 4798 N N . HIS A 1 622 ? -7.903 25.401 28.488 1.00 96.44 622 HIS A N 1
ATOM 4799 C CA . HIS A 1 622 ? -8.228 26.816 28.325 1.00 96.44 622 HIS A CA 1
ATOM 4800 C C . HIS A 1 622 ? -7.221 27.498 27.398 1.00 96.44 622 HIS A C 1
ATOM 4802 O O . HIS A 1 622 ? -6.057 27.669 27.742 1.00 96.44 622 HIS A O 1
ATOM 4808 N N . GLU A 1 623 ? -7.674 27.883 26.210 1.00 96.69 623 GLU A N 1
ATOM 4809 C CA . GLU A 1 623 ? -6.871 28.516 25.156 1.00 96.69 623 GLU A CA 1
ATOM 4810 C C . GLU A 1 623 ? -7.352 29.944 24.835 1.00 96.69 623 GLU A C 1
ATOM 4812 O O . GLU A 1 623 ? -6.818 30.597 23.936 1.00 96.69 623 GLU A O 1
ATOM 4817 N N . ALA A 1 624 ? -8.360 30.451 25.555 1.00 95.31 624 ALA A N 1
ATOM 4818 C CA . ALA A 1 624 ? -8.907 31.785 25.326 1.00 95.31 624 ALA A CA 1
ATOM 4819 C C . ALA A 1 624 ? -8.013 32.876 25.937 1.00 95.31 624 ALA A C 1
ATOM 4821 O O . ALA A 1 624 ? -7.428 32.697 27.002 1.00 95.31 624 ALA A O 1
ATOM 4822 N N . GLY A 1 625 ? -7.955 34.040 25.288 1.00 94.25 625 GLY A N 1
ATOM 4823 C CA . GLY A 1 625 ? -7.160 35.187 25.743 1.00 94.25 625 GLY A CA 1
ATOM 4824 C C . GLY A 1 625 ? -7.714 35.890 26.989 1.00 94.25 625 GLY A C 1
ATOM 4825 O O . GLY A 1 625 ? -7.017 36.701 27.590 1.00 94.25 625 GLY A O 1
ATOM 4826 N N . TYR A 1 626 ? -8.952 35.583 27.389 1.00 95.31 626 TYR A N 1
ATOM 4827 C CA . TYR A 1 626 ? -9.581 36.106 28.603 1.00 95.31 626 TYR A CA 1
ATOM 4828 C C . TYR A 1 626 ? -9.559 35.063 29.722 1.00 95.31 626 TYR A C 1
ATOM 4830 O O . TYR A 1 626 ? -9.934 33.912 29.512 1.00 95.31 626 TYR A O 1
ATOM 4838 N N . ASN A 1 627 ? -9.185 35.473 30.932 1.00 97.44 627 ASN A N 1
ATOM 4839 C CA . ASN A 1 627 ? -9.190 34.597 32.106 1.00 97.44 627 ASN A CA 1
ATOM 4840 C C . ASN A 1 627 ? -10.609 34.148 32.482 1.00 97.44 627 ASN A C 1
ATOM 4842 O O . ASN A 1 627 ? -11.554 34.927 32.368 1.00 97.44 627 ASN A O 1
ATOM 4846 N N . SER A 1 628 ? -10.746 32.930 33.003 1.00 97.62 628 SER A N 1
ATOM 4847 C CA . SER A 1 628 ? -11.980 32.434 33.625 1.00 97.62 628 SER A CA 1
ATOM 4848 C C . SER A 1 628 ? -11.766 32.156 35.115 1.00 97.62 628 SER A C 1
ATOM 4850 O O . SER A 1 628 ? -10.647 31.915 35.564 1.00 97.62 628 SER A O 1
ATOM 4852 N N . HIS A 1 629 ? -12.848 32.167 35.883 1.00 97.75 629 HIS A N 1
ATOM 4853 C CA . HIS A 1 629 ? -12.886 31.873 37.309 1.00 97.75 629 HIS A CA 1
ATOM 4854 C C . HIS A 1 629 ? -13.478 30.473 37.511 1.00 97.75 629 HIS A C 1
ATOM 4856 O O . HIS A 1 629 ? -14.637 30.223 37.180 1.00 97.75 629 HIS A O 1
ATOM 4862 N N . LEU A 1 630 ? -12.663 29.545 38.009 1.00 97.62 630 LEU A N 1
ATOM 4863 C CA . LEU A 1 630 ? -13.045 28.184 38.366 1.00 97.62 630 LEU A CA 1
ATOM 4864 C C . LEU A 1 630 ? -13.445 28.136 39.842 1.00 97.62 630 LEU A C 1
ATOM 4866 O O . LEU A 1 630 ? -12.602 28.312 40.719 1.00 97.62 630 LEU A O 1
ATOM 4870 N N . PHE A 1 631 ? -14.715 27.853 40.103 1.00 97.81 631 PHE A N 1
ATOM 4871 C CA . PHE A 1 631 ? -15.263 27.644 41.437 1.00 97.81 631 PHE A CA 1
ATOM 4872 C C . PHE A 1 631 ? -15.289 26.143 41.733 1.00 97.81 631 PHE A C 1
ATOM 4874 O O . PHE A 1 631 ? -16.054 25.398 41.116 1.00 97.81 631 PHE A O 1
ATOM 4881 N N . ILE A 1 632 ? -14.419 25.692 42.638 1.00 96.31 632 ILE A N 1
ATOM 4882 C CA . ILE A 1 632 ? -14.214 24.274 42.963 1.00 96.31 632 ILE A CA 1
ATOM 4883 C C . ILE A 1 632 ? -13.748 24.121 44.417 1.00 96.31 632 ILE A C 1
ATOM 4885 O O . ILE A 1 632 ? -13.012 24.964 44.927 1.00 96.31 632 ILE A O 1
ATOM 4889 N N . ASN A 1 633 ? -14.176 23.054 45.104 1.00 95.69 633 ASN A N 1
ATOM 4890 C CA . ASN A 1 633 ? -13.871 22.796 46.525 1.00 95.69 633 ASN A CA 1
ATOM 4891 C C . ASN A 1 633 ? -14.227 23.958 47.479 1.00 95.69 633 ASN A C 1
ATOM 4893 O O . ASN A 1 633 ? -13.532 24.186 48.466 1.00 95.69 633 ASN A O 1
ATOM 4897 N N . GLY A 1 634 ? -15.280 24.724 47.175 1.00 90.50 634 GLY A N 1
ATOM 4898 C CA . GLY A 1 634 ? -15.677 25.897 47.967 1.00 90.50 634 GLY A CA 1
ATOM 4899 C C . GLY A 1 634 ? -14.749 27.113 47.828 1.00 90.50 634 GLY A C 1
ATOM 4900 O O . GLY A 1 634 ? -14.938 28.094 48.542 1.00 90.50 634 GLY A O 1
ATOM 4901 N N . GLY A 1 635 ? -13.766 27.065 46.923 1.00 93.06 635 GLY A N 1
ATOM 4902 C CA . GLY A 1 635 ? -12.857 28.166 46.610 1.00 93.06 635 GLY A CA 1
ATOM 4903 C C . GLY A 1 635 ? -12.961 28.630 45.157 1.00 93.06 635 GLY A C 1
ATOM 4904 O O . GLY A 1 635 ? -13.682 28.052 44.343 1.00 93.06 635 GLY A O 1
ATOM 4905 N N . GLU A 1 636 ? -12.204 29.676 44.833 1.00 96.00 636 GLU A N 1
ATOM 4906 C CA . GLU A 1 636 ? -12.115 30.266 43.497 1.00 96.00 636 GLU A CA 1
ATOM 4907 C C . GLU A 1 636 ? -10.661 30.242 43.006 1.00 96.00 636 GLU A C 1
ATOM 4909 O O . GLU A 1 636 ? -9.735 30.593 43.741 1.00 96.00 636 GLU A O 1
ATOM 4914 N N . LYS A 1 637 ? -10.455 29.837 41.752 1.00 95.12 637 LYS A N 1
ATOM 4915 C CA . LYS A 1 637 ? -9.151 29.799 41.086 1.00 95.12 637 LYS A CA 1
ATOM 4916 C C . LYS A 1 637 ? -9.241 30.435 39.706 1.00 95.12 637 LYS A C 1
ATOM 4918 O O . LYS A 1 637 ? -10.098 30.076 38.907 1.00 95.12 637 LYS A O 1
ATOM 4923 N N . ILE A 1 638 ? -8.317 31.336 39.390 1.00 96.56 638 ILE A N 1
ATOM 4924 C CA . ILE A 1 638 ? -8.216 31.901 38.042 1.00 96.56 638 ILE A CA 1
ATOM 4925 C C . ILE A 1 638 ? -7.542 30.879 37.120 1.00 96.56 638 ILE A C 1
ATOM 4927 O O . ILE A 1 638 ? -6.462 30.371 37.429 1.00 96.56 638 ILE A O 1
ATOM 4931 N N . VAL A 1 639 ? -8.170 30.599 35.979 1.00 95.94 639 VAL A N 1
ATOM 4932 C CA . VAL A 1 639 ? -7.602 29.816 34.877 1.00 95.94 639 VAL A CA 1
ATOM 4933 C C . VAL A 1 639 ? -7.401 30.731 33.669 1.00 95.94 639 VAL A C 1
ATOM 4935 O O . VAL A 1 639 ? -8.302 31.471 33.272 1.00 95.94 639 VAL A O 1
ATOM 4938 N N . SER A 1 640 ? -6.192 30.725 33.120 1.00 96.12 640 SER A N 1
ATOM 4939 C CA . SER A 1 640 ? -5.759 31.604 32.029 1.00 96.12 640 SER A CA 1
ATOM 4940 C C . SER A 1 640 ? -5.411 30.805 30.775 1.00 96.12 640 SER A C 1
ATOM 4942 O O . SER A 1 640 ? -5.358 29.574 30.811 1.00 96.12 640 SER A O 1
ATOM 4944 N N . GLN A 1 641 ? -5.099 31.508 29.685 1.00 96.31 641 GLN A N 1
ATOM 4945 C CA . GLN A 1 641 ? -4.609 30.896 28.452 1.00 96.31 641 GLN A CA 1
ATOM 4946 C C . GLN A 1 641 ? -3.449 29.920 28.724 1.00 96.31 641 GLN A C 1
ATOM 4948 O O . GLN A 1 641 ? -2.494 30.251 29.429 1.00 96.31 641 GLN A O 1
ATOM 4953 N N . GLY A 1 642 ? -3.544 28.713 28.168 1.00 94.12 642 GLY A N 1
ATOM 4954 C CA . GLY A 1 642 ? -2.602 27.611 28.369 1.00 94.12 642 GLY A CA 1
ATOM 4955 C C . GLY A 1 642 ? -2.893 26.733 29.592 1.00 94.12 642 GLY A C 1
ATOM 4956 O O . GLY A 1 642 ? -2.199 25.735 29.790 1.00 94.12 642 GLY A O 1
ATOM 4957 N N . TYR A 1 643 ? -3.902 27.051 30.415 1.00 96.00 643 TYR A N 1
ATOM 4958 C CA . TYR A 1 643 ? -4.253 26.221 31.568 1.00 96.00 643 TYR A CA 1
ATOM 4959 C C . TYR A 1 643 ? -4.843 24.881 31.117 1.00 96.00 643 TYR A C 1
ATOM 4961 O O . TYR A 1 643 ? -5.906 24.825 30.493 1.00 96.00 643 TYR A O 1
ATOM 4969 N N . LYS A 1 644 ? -4.155 23.789 31.471 1.00 96.25 644 LYS A N 1
ATOM 4970 C CA . LYS A 1 644 ? -4.534 22.429 31.085 1.00 96.25 644 LYS A CA 1
ATOM 4971 C C . LYS A 1 644 ? -4.343 21.443 32.237 1.00 96.25 644 LYS A C 1
ATOM 4973 O O . LYS A 1 644 ? -3.226 21.005 32.508 1.00 96.25 644 LYS A O 1
ATOM 4978 N N . LYS A 1 645 ? -5.431 21.110 32.933 1.00 96.94 645 LYS A N 1
ATOM 4979 C CA . LYS A 1 645 ? -5.426 20.269 34.146 1.00 96.94 645 LYS A CA 1
ATOM 4980 C C . LYS A 1 645 ? -6.655 19.372 34.208 1.00 96.94 645 LYS A C 1
ATOM 4982 O O . LYS A 1 645 ? -7.617 19.562 33.464 1.00 96.94 645 LYS A O 1
ATOM 4987 N N . SER A 1 646 ? -6.617 18.365 35.072 1.00 96.81 646 SER A N 1
ATOM 4988 C CA . SER A 1 646 ? -7.779 17.532 35.386 1.00 96.81 646 SER A CA 1
ATOM 4989 C C . SER A 1 646 ? -8.037 17.495 36.885 1.00 96.81 646 SER A C 1
ATOM 4991 O O . SER A 1 646 ? -7.114 17.636 37.677 1.00 96.81 646 SER A O 1
ATOM 4993 N N . PHE A 1 647 ? -9.290 17.301 37.270 1.00 97.00 647 PHE A N 1
ATOM 4994 C CA . PHE A 1 647 ? -9.722 17.165 38.649 1.00 97.00 647 PHE A CA 1
ATOM 4995 C C . PHE A 1 647 ? -10.460 15.842 38.809 1.00 97.00 647 PHE A C 1
ATOM 4997 O O . PHE A 1 647 ? -11.365 15.554 38.029 1.00 97.00 647 PHE A O 1
ATOM 5004 N N . VAL A 1 648 ? -10.088 15.048 39.811 1.00 97.00 648 VAL A N 1
ATOM 5005 C CA . VAL A 1 648 ? -10.742 13.772 40.129 1.00 97.00 648 VAL A CA 1
ATOM 5006 C C . VAL A 1 648 ? -11.409 13.891 41.491 1.00 97.00 648 VAL A C 1
ATOM 5008 O O . VAL A 1 648 ? -10.746 14.227 42.472 1.00 97.00 648 VAL A O 1
ATOM 5011 N N . SER A 1 649 ? -12.711 13.629 41.562 1.00 97.12 649 SER A N 1
ATOM 5012 C CA . SER A 1 649 ? -13.422 13.604 42.843 1.00 97.12 649 SER A CA 1
ATOM 5013 C C . SER A 1 649 ? -13.089 12.317 43.596 1.00 97.12 649 SER A C 1
ATOM 5015 O O . SER A 1 649 ? -13.244 11.219 43.061 1.00 97.12 649 SER A O 1
ATOM 5017 N N . ASP A 1 650 ? -12.659 12.417 44.853 1.00 95.94 650 ASP A N 1
ATOM 5018 C CA . ASP A 1 650 ? -12.539 11.255 45.749 1.00 95.94 650 ASP A CA 1
ATOM 5019 C C . ASP A 1 650 ? -13.809 10.996 46.582 1.00 95.94 650 ASP A C 1
ATOM 5021 O O . ASP A 1 650 ? -13.868 10.040 47.365 1.00 95.94 650 ASP A O 1
ATOM 5025 N N . GLY A 1 651 ? -14.839 11.812 46.355 1.00 95.06 651 GLY A N 1
ATOM 5026 C CA . GLY A 1 651 ? -16.109 11.824 47.066 1.00 95.06 651 GLY A CA 1
ATOM 5027 C C . GLY A 1 651 ? -16.172 12.779 48.259 1.00 95.06 651 GLY A C 1
ATOM 5028 O O . GLY A 1 651 ? -17.209 12.846 48.912 1.00 95.06 651 GLY A O 1
ATOM 5029 N N . GLN A 1 652 ? -15.092 13.508 48.544 1.00 95.56 652 GLN A N 1
ATOM 5030 C CA . GLN A 1 652 ? -15.046 14.576 49.549 1.00 95.56 652 GLN A CA 1
ATOM 5031 C C . GLN A 1 652 ? -14.430 15.858 48.986 1.00 95.56 652 GLN A C 1
ATOM 5033 O O . GLN A 1 652 ? -14.895 16.953 49.293 1.00 95.56 652 GLN A O 1
ATOM 5038 N N . ILE A 1 653 ? -13.406 15.732 48.138 1.00 97.06 653 ILE A N 1
ATOM 5039 C CA . ILE A 1 653 ? -12.746 16.842 47.448 1.00 97.06 653 ILE A CA 1
ATOM 5040 C C . ILE A 1 653 ? -12.425 16.488 45.991 1.00 97.06 653 ILE A C 1
ATOM 5042 O O . ILE A 1 653 ? -12.205 15.331 45.629 1.00 97.06 653 ILE A O 1
ATOM 5046 N N . TRP A 1 654 ? -12.337 17.514 45.148 1.00 97.25 654 TRP A N 1
ATOM 5047 C CA . TRP A 1 654 ? -11.770 17.427 43.807 1.00 97.25 654 TRP A CA 1
ATOM 5048 C C . TRP A 1 654 ? -10.255 17.606 43.868 1.00 97.25 654 TRP A C 1
ATOM 5050 O O . TRP A 1 654 ? -9.760 18.693 44.173 1.00 97.25 654 TRP A O 1
ATOM 5060 N N . LYS A 1 655 ? -9.503 16.551 43.567 1.00 97.12 655 LYS A N 1
ATOM 5061 C CA . LYS A 1 655 ? -8.037 16.575 43.551 1.00 97.12 655 LYS A CA 1
ATOM 5062 C C . LYS A 1 655 ? -7.532 16.996 42.182 1.00 97.12 655 LYS A C 1
ATOM 5064 O O . LYS A 1 655 ? -7.908 16.391 41.185 1.00 97.12 655 LYS A O 1
ATOM 5069 N N . GLU A 1 656 ? -6.696 18.028 42.138 1.00 96.12 656 GLU A N 1
ATOM 5070 C CA . GLU A 1 656 ? -6.063 18.497 40.902 1.00 96.12 656 GLU A CA 1
ATOM 5071 C C . GLU A 1 656 ? -4.906 17.577 40.502 1.00 96.12 656 GLU A C 1
ATOM 5073 O O . GLU A 1 656 ? -4.063 17.208 41.320 1.00 96.12 656 GLU A O 1
ATOM 5078 N N . HIS A 1 657 ? -4.853 17.248 39.220 1.00 95.00 657 HIS A N 1
ATOM 5079 C CA . HIS A 1 657 ? -3.830 16.441 38.583 1.00 95.00 657 HIS A CA 1
ATOM 5080 C C . HIS A 1 657 ? -3.404 17.096 37.265 1.00 95.00 657 HIS A C 1
ATOM 5082 O O . HIS A 1 657 ? -4.116 17.927 36.682 1.00 95.00 657 HIS A O 1
ATOM 5088 N N . ASP A 1 658 ? -2.254 16.671 36.746 1.00 93.69 658 ASP A N 1
ATOM 5089 C CA . ASP A 1 658 ? -2.017 16.777 35.308 1.00 93.69 658 ASP A CA 1
ATOM 5090 C C . ASP A 1 658 ? -3.109 16.023 34.537 1.00 93.69 658 ASP A C 1
ATOM 5092 O O . ASP A 1 658 ? -3.876 15.248 35.112 1.00 93.69 658 ASP A O 1
ATOM 5096 N N . VAL A 1 659 ? -3.229 16.299 33.238 1.00 88.75 659 VAL A N 1
ATOM 5097 C CA . VAL A 1 659 ? -4.295 15.729 32.404 1.00 88.75 659 VAL A CA 1
ATOM 5098 C C . VAL A 1 659 ? -4.361 14.213 32.584 1.00 88.75 659 VAL A C 1
ATOM 5100 O O . VAL A 1 659 ? -3.408 13.504 32.267 1.00 88.75 659 VAL A O 1
ATOM 5103 N N . VAL A 1 660 ? -5.496 13.731 33.094 1.00 87.06 660 VAL A N 1
ATOM 5104 C CA . VAL A 1 660 ? -5.708 12.305 33.341 1.00 87.06 660 VAL A CA 1
ATOM 5105 C C . VAL A 1 660 ? -6.030 11.628 32.012 1.00 87.06 660 VAL A C 1
ATOM 5107 O O . VAL A 1 660 ? -7.016 11.969 31.359 1.00 87.06 660 VAL A O 1
ATOM 5110 N N . ASP A 1 661 ? -5.193 10.671 31.609 1.00 84.56 661 ASP A N 1
ATOM 5111 C CA . ASP A 1 661 ? -5.431 9.838 30.430 1.00 84.56 661 ASP A CA 1
ATOM 5112 C C . ASP A 1 661 ? -6.315 8.645 30.804 1.00 84.56 661 ASP A C 1
ATOM 5114 O O . ASP A 1 661 ? -5.889 7.732 31.511 1.00 84.56 661 ASP A O 1
ATOM 5118 N N . THR A 1 662 ? -7.561 8.663 30.338 1.00 85.75 662 THR A N 1
ATOM 5119 C CA . THR A 1 662 ? -8.551 7.608 30.589 1.00 85.75 662 THR A CA 1
ATOM 5120 C C . THR A 1 662 ? -8.553 6.516 29.521 1.00 85.75 662 THR A C 1
ATOM 5122 O O . THR A 1 662 ? -9.398 5.617 29.565 1.00 85.75 662 THR A O 1
ATOM 5125 N N . ARG A 1 663 ? -7.628 6.567 28.553 1.00 87.75 663 ARG A N 1
ATOM 5126 C CA . ARG A 1 663 ? -7.547 5.569 27.484 1.00 87.75 663 ARG A CA 1
ATOM 5127 C C . ARG A 1 663 ? -6.990 4.246 28.001 1.00 87.75 663 ARG A C 1
ATOM 5129 O O . ARG A 1 663 ? -5.998 4.194 28.729 1.00 87.75 663 ARG A O 1
ATOM 5136 N N . GLU A 1 664 ? -7.590 3.149 27.555 1.00 89.75 664 GLU A N 1
ATOM 5137 C CA . GLU A 1 664 ? -7.161 1.789 27.887 1.00 89.75 664 GLU A CA 1
ATOM 5138 C C . GLU A 1 664 ? -6.275 1.219 26.775 1.00 89.75 664 GLU A C 1
ATOM 5140 O O . GLU A 1 664 ? -6.473 1.514 25.597 1.00 89.75 664 GLU A O 1
ATOM 5145 N N . ALA A 1 665 ? -5.300 0.380 27.138 1.00 93.69 665 ALA A N 1
ATOM 5146 C CA . ALA A 1 665 ? -4.509 -0.361 26.161 1.00 93.69 665 ALA A CA 1
ATOM 5147 C C . ALA A 1 665 ? -5.399 -1.320 25.358 1.00 93.69 665 ALA A C 1
ATOM 5149 O O . ALA A 1 665 ? -6.199 -2.057 25.934 1.00 93.69 665 ALA A O 1
ATOM 5150 N N . ARG A 1 666 ? -5.224 -1.368 24.036 1.00 95.38 666 ARG A N 1
ATOM 5151 C CA . ARG A 1 666 ? -6.003 -2.252 23.163 1.00 95.38 666 ARG A CA 1
ATOM 5152 C C . ARG A 1 666 ? -5.071 -3.058 22.269 1.00 95.38 666 ARG A C 1
ATOM 5154 O O . ARG A 1 666 ? -4.301 -2.499 21.496 1.00 95.38 666 ARG A O 1
ATOM 5161 N N . LYS A 1 667 ? -5.153 -4.383 22.381 1.00 96.81 667 LYS A N 1
ATOM 5162 C CA . LYS A 1 667 ? -4.303 -5.345 21.672 1.00 96.81 667 LYS A CA 1
ATOM 5163 C C . LYS A 1 667 ? -5.177 -6.379 20.950 1.00 96.81 667 LYS A C 1
ATOM 5165 O O . LYS A 1 667 ? -6.092 -6.892 21.596 1.00 96.81 667 LYS A O 1
ATOM 5170 N N . PRO A 1 668 ? -4.902 -6.700 19.671 1.00 98.12 668 PRO A N 1
ATOM 5171 C CA . PRO A 1 668 ? -5.564 -7.808 18.995 1.00 98.12 668 PRO A CA 1
ATOM 5172 C C . PRO A 1 668 ? -5.295 -9.149 19.680 1.00 98.12 668 PRO A C 1
ATOM 5174 O O . PRO A 1 668 ? -4.172 -9.431 20.102 1.00 98.12 668 PRO A O 1
ATOM 5177 N N . GLU A 1 669 ? -6.314 -9.995 19.743 1.00 95.94 669 GLU A N 1
ATOM 5178 C CA . GLU A 1 669 ? -6.183 -11.389 20.163 1.00 95.94 669 GLU A CA 1
ATOM 5179 C C . GLU A 1 669 ? -5.657 -12.255 19.015 1.00 95.94 669 GLU A C 1
ATOM 5181 O O . GLU A 1 669 ? -4.728 -13.043 19.201 1.00 95.94 669 GLU A O 1
ATOM 5186 N N . GLN A 1 670 ? -6.187 -12.054 17.805 1.00 96.25 670 GLN A N 1
ATOM 5187 C CA . GLN A 1 670 ? -5.722 -12.738 16.602 1.00 96.25 670 GLN A CA 1
ATOM 5188 C C . GLN A 1 670 ? -5.215 -11.741 15.560 1.00 96.25 670 GLN A C 1
ATOM 5190 O O . GLN A 1 670 ? -5.746 -10.641 15.395 1.00 96.25 670 GLN A O 1
ATOM 5195 N N . PHE A 1 671 ? -4.180 -12.159 14.830 1.00 97.06 671 PHE A N 1
ATOM 5196 C CA . PHE A 1 671 ? -3.495 -11.350 13.826 1.00 97.06 671 PHE A CA 1
ATOM 5197 C C . PHE A 1 671 ? -3.607 -11.994 12.452 1.00 97.06 671 PHE A C 1
ATOM 5199 O O . PHE A 1 671 ? -3.227 -13.156 12.272 1.00 97.06 671 PHE A O 1
ATOM 5206 N N . GLY A 1 672 ? -4.072 -11.216 11.475 1.00 96.38 672 GLY A N 1
ATOM 5207 C CA . GLY A 1 672 ? -4.068 -11.618 10.075 1.00 96.38 672 GLY A CA 1
ATOM 5208 C C . GLY A 1 672 ? -4.949 -12.825 9.775 1.00 96.38 672 GLY A C 1
ATOM 5209 O O . GLY A 1 672 ? -4.552 -13.701 9.008 1.00 96.38 672 GLY A O 1
ATOM 5210 N N . VAL A 1 673 ? -6.109 -12.901 10.425 1.00 97.06 673 VAL A N 1
ATOM 5211 C CA . VAL A 1 673 ? -7.098 -13.970 10.226 1.00 97.06 673 VAL A CA 1
ATOM 5212 C C . VAL A 1 673 ? -8.231 -13.490 9.314 1.00 97.06 673 VAL A C 1
ATOM 5214 O O . VAL A 1 673 ? -8.444 -12.280 9.213 1.00 97.06 673 VAL A O 1
ATOM 5217 N N . PRO A 1 674 ? -8.980 -14.389 8.655 1.00 98.62 674 PRO A N 1
ATOM 5218 C CA . PRO A 1 674 ? -10.212 -14.008 7.976 1.00 98.62 674 PRO A CA 1
ATOM 5219 C C . PRO A 1 674 ? -11.222 -13.407 8.963 1.00 98.62 674 PRO A C 1
ATOM 5221 O O . PRO A 1 674 ? -11.553 -14.022 9.980 1.00 98.62 674 PRO A O 1
ATOM 5224 N N . VAL A 1 675 ? -11.762 -12.231 8.653 1.00 98.81 675 VAL A N 1
ATOM 5225 C CA . VAL A 1 675 ? -12.667 -11.474 9.533 1.00 98.81 675 VAL A CA 1
ATOM 5226 C C . VAL A 1 675 ? -14.039 -11.272 8.904 1.00 98.81 675 VAL A C 1
ATOM 5228 O O . VAL A 1 675 ? -14.168 -11.039 7.703 1.00 98.81 675 VAL A O 1
ATOM 5231 N N . THR A 1 676 ? -15.060 -11.336 9.749 1.00 98.88 676 THR A N 1
ATOM 5232 C CA . THR A 1 676 ? -16.410 -10.865 9.461 1.00 98.88 676 THR A CA 1
ATOM 5233 C C . THR A 1 676 ? -16.597 -9.542 10.194 1.00 98.88 676 THR A C 1
ATOM 5235 O O . THR A 1 676 ? -16.709 -9.505 11.419 1.00 98.88 676 THR A O 1
ATOM 5238 N N . THR A 1 677 ? -16.560 -8.448 9.442 1.00 98.88 677 THR A N 1
ATOM 5239 C CA . THR A 1 677 ? -16.678 -7.081 9.947 1.00 98.88 677 THR A CA 1
ATOM 5240 C C . THR A 1 677 ? -18.146 -6.675 9.971 1.00 98.88 677 THR A C 1
ATOM 5242 O O . THR A 1 677 ? -18.807 -6.589 8.932 1.00 98.88 677 THR A O 1
ATOM 5245 N N . LEU A 1 678 ? -18.660 -6.428 11.170 1.00 98.94 678 LEU A N 1
ATOM 5246 C CA . LEU A 1 678 ? -20.029 -6.006 11.433 1.00 98.94 678 LEU A CA 1
ATOM 5247 C C . LEU A 1 678 ? -20.066 -4.490 11.575 1.00 98.94 678 LEU A C 1
ATOM 5249 O O . LEU A 1 678 ? -19.323 -3.930 12.382 1.00 98.94 678 LEU A O 1
ATOM 5253 N N . VAL A 1 679 ? -20.931 -3.835 10.802 1.00 98.88 679 VAL A N 1
ATOM 5254 C CA . VAL A 1 679 ? -21.070 -2.375 10.791 1.00 98.88 679 VAL A CA 1
ATOM 5255 C C . VAL A 1 679 ? -22.531 -1.948 10.807 1.00 98.88 679 VAL A C 1
ATOM 5257 O O . VAL A 1 679 ? -23.422 -2.675 10.362 1.00 98.88 679 VAL A O 1
ATOM 5260 N N . GLY A 1 680 ? -22.777 -0.740 11.299 1.00 98.75 680 GLY A N 1
ATOM 5261 C CA . GLY A 1 680 ? -24.084 -0.108 11.220 1.00 98.75 680 GLY A CA 1
ATOM 5262 C C . GLY A 1 680 ? -24.207 1.124 12.094 1.00 98.75 680 GLY A C 1
ATOM 5263 O O . GLY A 1 680 ? -23.212 1.631 12.616 1.00 98.75 680 GLY A O 1
ATOM 5264 N N . TYR A 1 681 ? -25.440 1.600 12.235 1.00 98.81 681 TYR A N 1
ATOM 5265 C CA . TYR A 1 681 ? -25.770 2.756 13.057 1.00 98.81 681 TYR A CA 1
ATOM 5266 C C . TYR A 1 681 ? -26.687 2.360 14.203 1.00 98.81 681 TYR A C 1
ATOM 5268 O O . TYR A 1 681 ? -27.551 1.496 14.056 1.00 98.81 681 TYR A O 1
ATOM 5276 N N . TYR A 1 682 ? -26.511 3.014 15.343 1.00 98.56 682 TYR A N 1
ATOM 5277 C CA . TYR A 1 682 ? -27.376 2.831 16.492 1.00 98.56 682 TYR A CA 1
ATOM 5278 C C . TYR A 1 682 ? -27.633 4.137 17.220 1.00 98.56 682 TYR A C 1
ATOM 5280 O O . TYR A 1 682 ? -26.767 5.012 17.315 1.00 98.56 682 TYR A O 1
ATOM 5288 N N . ASP A 1 683 ? -28.836 4.248 17.762 1.00 97.69 683 ASP A N 1
ATOM 5289 C CA . ASP A 1 683 ? -29.205 5.338 18.640 1.00 97.69 683 ASP A CA 1
ATOM 5290 C C . ASP A 1 683 ? -29.325 4.847 20.083 1.00 97.69 683 ASP A C 1
ATOM 5292 O O . ASP A 1 683 ? -30.322 4.204 20.419 1.00 97.69 683 ASP A O 1
ATOM 5296 N N . PRO A 1 684 ? -28.384 5.209 20.971 1.00 94.06 684 PRO A N 1
ATOM 5297 C CA . PRO A 1 684 ? -28.486 4.866 22.387 1.00 94.06 684 PRO A CA 1
ATOM 5298 C C . PRO A 1 684 ? -29.771 5.379 23.053 1.00 94.06 684 PRO A C 1
ATOM 5300 O O . PRO A 1 684 ? -30.260 4.783 24.009 1.00 94.06 684 PRO A O 1
ATOM 5303 N N . LYS A 1 685 ? -30.347 6.476 22.534 1.00 91.62 685 LYS A N 1
ATOM 5304 C CA . LYS A 1 685 ? -31.604 7.055 23.034 1.00 91.62 685 LYS A CA 1
ATOM 5305 C C . LYS A 1 685 ? -32.850 6.352 22.488 1.00 91.62 685 LYS A C 1
ATOM 5307 O O . LYS A 1 685 ? -33.942 6.587 22.997 1.00 91.62 685 LYS A O 1
ATOM 5312 N N . GLY A 1 686 ? -32.707 5.537 21.443 1.00 90.50 686 GLY A N 1
ATOM 5313 C CA . GLY A 1 686 ? -33.810 4.849 20.773 1.00 90.50 686 GLY A CA 1
ATOM 5314 C C . GLY A 1 686 ? -34.852 5.768 20.123 1.00 90.50 686 GLY A C 1
ATOM 5315 O O . GLY A 1 686 ? -35.984 5.327 19.935 1.00 90.50 686 GLY A O 1
ATOM 5316 N N . THR A 1 687 ? -34.513 7.028 19.813 1.00 93.69 687 THR A N 1
ATOM 5317 C CA . THR A 1 687 ? -35.417 7.965 19.118 1.00 93.69 687 THR A CA 1
ATOM 5318 C C . THR A 1 687 ? -35.281 7.889 17.601 1.00 93.69 687 THR A C 1
ATOM 5320 O O . THR A 1 687 ? -36.245 8.157 16.890 1.00 93.69 687 THR A O 1
ATOM 5323 N N . LEU A 1 688 ? -34.109 7.495 17.100 1.00 95.62 688 LEU A N 1
ATOM 5324 C CA . LEU A 1 688 ? -33.864 7.154 15.701 1.00 95.62 688 LEU A CA 1
ATOM 5325 C C . LEU A 1 688 ? -33.820 5.632 15.522 1.00 95.62 688 LEU A C 1
ATOM 5327 O O . LEU A 1 688 ? -33.396 4.894 16.416 1.00 95.62 688 LEU A O 1
ATOM 5331 N N . SER A 1 689 ? -34.242 5.169 14.346 1.00 95.56 689 SER A N 1
ATOM 5332 C CA . SER A 1 689 ? -34.232 3.743 14.009 1.00 95.56 689 SER A CA 1
ATOM 5333 C C . SER A 1 689 ? -32.801 3.264 13.792 1.00 95.56 689 SER A C 1
ATOM 5335 O O . SER A 1 689 ? -32.129 3.698 12.858 1.00 95.56 689 SER A O 1
ATOM 5337 N N . SER A 1 690 ? -32.345 2.369 14.667 1.00 98.25 690 SER A N 1
ATOM 5338 C CA . SER A 1 690 ? -31.038 1.720 14.536 1.00 98.25 690 SER A CA 1
ATOM 5339 C C . SER A 1 690 ? -31.052 0.703 13.394 1.00 98.25 690 SER A C 1
ATOM 5341 O O . SER A 1 690 ? -32.115 0.218 13.015 1.00 98.25 690 SER A O 1
ATOM 5343 N N . TYR A 1 691 ? -29.885 0.401 12.825 1.00 98.69 691 TYR A N 1
ATOM 5344 C CA . TYR A 1 691 ? -29.791 -0.450 11.642 1.00 98.69 691 TYR A CA 1
ATOM 5345 C C . TYR A 1 691 ? -28.433 -1.149 11.532 1.00 98.69 691 TYR A C 1
ATOM 5347 O O . TYR A 1 691 ? -27.380 -0.504 11.454 1.00 98.69 691 TYR A O 1
ATOM 5355 N N . ILE A 1 692 ? -28.466 -2.477 11.461 1.00 98.88 692 ILE A N 1
ATOM 5356 C CA . ILE A 1 692 ? -27.328 -3.354 11.206 1.00 98.88 692 ILE A CA 1
ATOM 5357 C C . ILE A 1 692 ? -27.245 -3.611 9.694 1.00 98.88 692 ILE A C 1
ATOM 5359 O O . ILE A 1 692 ? -28.185 -4.103 9.054 1.00 98.88 692 ILE A O 1
ATOM 5363 N N . TYR A 1 693 ? -26.094 -3.304 9.099 1.00 98.81 693 TYR A N 1
ATOM 5364 C CA . TYR A 1 693 ? -25.839 -3.560 7.681 1.00 98.81 693 TYR A CA 1
ATOM 5365 C C . TYR A 1 693 ? -25.470 -5.029 7.424 1.00 98.81 693 TYR A C 1
ATOM 5367 O O . TYR A 1 693 ? -25.158 -5.767 8.361 1.00 98.81 693 TYR A O 1
ATOM 5375 N N . PRO A 1 694 ? -25.522 -5.504 6.163 1.00 98.69 694 PRO A N 1
ATOM 5376 C CA . PRO A 1 694 ? -24.959 -6.803 5.809 1.00 98.69 694 PRO A CA 1
ATOM 5377 C C . PRO A 1 694 ? -23.502 -6.923 6.271 1.00 98.69 694 PRO A C 1
ATOM 5379 O O . PRO A 1 694 ? -22.742 -5.957 6.195 1.00 98.69 694 PRO A O 1
ATOM 5382 N N . ALA A 1 695 ? -23.122 -8.112 6.739 1.00 98.31 695 ALA A N 1
ATOM 5383 C CA . ALA A 1 695 ? -21.752 -8.385 7.149 1.00 98.31 695 ALA A CA 1
ATOM 5384 C C . ALA A 1 695 ? -20.775 -8.188 5.980 1.00 98.31 695 ALA A C 1
ATOM 5386 O O . ALA A 1 695 ? -21.063 -8.553 4.838 1.00 98.31 695 ALA A O 1
ATOM 5387 N N . MET A 1 696 ? -19.604 -7.628 6.273 1.00 98.81 696 MET A N 1
ATOM 5388 C CA . MET A 1 696 ? -18.497 -7.543 5.324 1.00 98.81 696 MET A CA 1
ATOM 5389 C C . MET A 1 696 ? -17.491 -8.646 5.644 1.00 98.81 696 MET A C 1
ATOM 5391 O O . MET A 1 696 ? -17.210 -8.909 6.809 1.00 98.81 696 MET A O 1
ATOM 5395 N N . HIS A 1 697 ? -16.919 -9.283 4.627 1.00 98.88 697 HIS A N 1
ATOM 5396 C CA . HIS A 1 697 ? -16.002 -10.409 4.824 1.00 98.88 697 HIS A CA 1
ATOM 5397 C C . HIS A 1 697 ? -14.643 -10.093 4.213 1.00 98.88 697 HIS A C 1
ATOM 5399 O O . HIS A 1 697 ? -14.571 -9.819 3.015 1.00 98.88 697 HIS A O 1
ATOM 5405 N N . GLY A 1 698 ? -13.585 -10.128 5.024 1.00 98.69 698 GLY A N 1
ATOM 5406 C CA . GLY A 1 698 ? -12.210 -9.823 4.630 1.00 98.69 698 GLY A CA 1
ATOM 5407 C C . GLY A 1 698 ? -11.269 -11.004 4.853 1.00 98.69 698 GLY A C 1
ATOM 5408 O O . GLY A 1 698 ? -11.405 -11.747 5.822 1.00 98.69 698 GLY A O 1
ATOM 5409 N N . ALA A 1 699 ? -10.276 -11.169 3.981 1.00 98.56 699 ALA A N 1
ATOM 5410 C CA . ALA A 1 699 ? -9.315 -12.274 4.062 1.00 98.56 699 ALA A CA 1
ATOM 5411 C C . ALA A 1 699 ? -8.263 -12.122 5.180 1.00 98.56 699 ALA A C 1
ATOM 5413 O O . ALA A 1 699 ? -7.659 -13.112 5.590 1.00 98.56 699 ALA A O 1
ATOM 5414 N N . TYR A 1 700 ? -8.001 -10.891 5.628 1.00 98.62 700 TYR A N 1
ATOM 5415 C CA . TYR A 1 700 ? -6.953 -10.561 6.597 1.00 98.62 700 TYR A CA 1
ATOM 5416 C C . TYR A 1 700 ? -7.372 -9.396 7.504 1.00 98.62 700 TYR A C 1
ATOM 5418 O O . TYR A 1 700 ? -7.505 -8.258 7.046 1.00 98.62 700 TYR A O 1
ATOM 5426 N N . GLY A 1 701 ? -7.523 -9.648 8.798 1.00 98.56 701 GLY A N 1
ATOM 5427 C CA . GLY A 1 701 ? -7.822 -8.619 9.788 1.00 98.56 701 GLY A CA 1
ATOM 5428 C C . GLY A 1 701 ? -7.403 -9.004 11.201 1.00 98.56 701 GLY A C 1
ATOM 5429 O O . GLY A 1 701 ? -6.754 -10.031 11.428 1.00 98.56 701 GLY A O 1
ATOM 5430 N N . PHE A 1 702 ? -7.771 -8.139 12.139 1.00 98.75 702 PHE A N 1
ATOM 5431 C CA . PHE A 1 702 ? -7.449 -8.243 13.558 1.00 98.75 702 PHE A CA 1
ATOM 5432 C C . PHE A 1 702 ? -8.737 -8.337 14.374 1.00 98.75 702 PHE A C 1
ATOM 5434 O O . PHE A 1 702 ? -9.672 -7.568 14.141 1.00 98.75 702 PHE A O 1
ATOM 5441 N N . THR A 1 703 ? -8.788 -9.283 15.310 1.00 98.56 703 THR A N 1
ATOM 5442 C CA . THR A 1 703 ? -9.941 -9.514 16.196 1.00 98.56 703 THR A CA 1
ATOM 5443 C C . THR A 1 703 ? -9.549 -9.217 17.636 1.00 98.56 703 THR A C 1
ATOM 5445 O O . THR A 1 703 ? -8.369 -9.257 17.993 1.00 98.56 703 THR A O 1
ATOM 5448 N N . TYR A 1 704 ? -10.533 -8.868 18.459 1.00 97.69 704 TYR A N 1
ATOM 5449 C CA . TYR A 1 704 ? -10.323 -8.406 19.826 1.00 97.69 704 TYR A CA 1
ATOM 5450 C C . TYR A 1 704 ? -11.234 -9.159 20.794 1.00 97.69 704 TYR A C 1
ATOM 5452 O O . TYR A 1 704 ? -12.319 -9.571 20.378 1.00 97.69 704 TYR A O 1
ATOM 5460 N N . PRO A 1 705 ? -10.843 -9.263 22.079 1.00 94.88 705 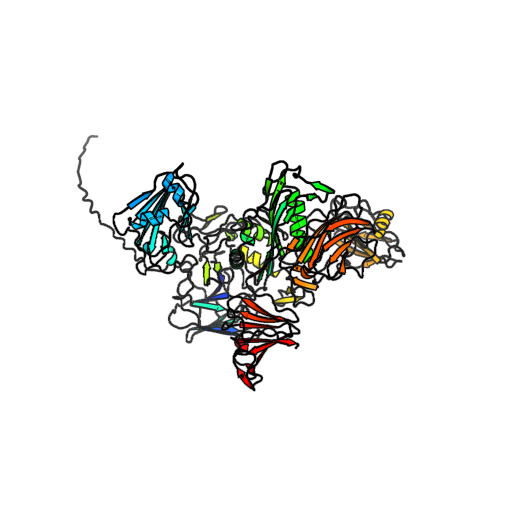PRO A N 1
ATOM 5461 C CA . PRO A 1 705 ? -11.687 -9.875 23.093 1.00 94.88 705 PRO A CA 1
ATOM 5462 C C . PRO A 1 705 ? -13.032 -9.163 23.204 1.00 94.88 705 PRO A C 1
ATOM 5464 O O . PRO A 1 705 ? -13.107 -7.927 23.077 1.00 94.88 705 PRO A O 1
ATOM 5467 N N . ASP A 1 706 ? -14.060 -9.954 23.489 1.00 94.38 706 ASP A N 1
ATOM 5468 C CA . ASP A 1 706 ? -15.384 -9.461 23.819 1.00 94.38 706 ASP A CA 1
ATOM 5469 C C . ASP A 1 706 ? -15.408 -8.837 25.232 1.00 94.38 706 ASP A C 1
ATOM 5471 O O . ASP A 1 706 ? -14.440 -8.875 25.998 1.00 94.38 706 ASP A O 1
ATOM 5475 N N . ASP A 1 707 ? -16.508 -8.172 25.561 1.00 93.56 707 ASP A N 1
ATOM 5476 C CA . ASP A 1 707 ? -16.685 -7.380 26.776 1.00 93.56 707 ASP A CA 1
ATOM 5477 C C . ASP A 1 707 ? -17.642 -8.045 27.782 1.00 93.56 707 ASP A C 1
ATOM 5479 O O . ASP A 1 707 ? -18.002 -7.416 28.779 1.00 93.56 707 ASP A O 1
ATOM 5483 N N . SER A 1 708 ? -18.033 -9.312 27.574 1.00 89.25 708 SER A N 1
ATOM 5484 C CA . SER A 1 708 ? -19.051 -10.012 28.380 1.00 89.25 708 SER A CA 1
ATOM 5485 C C . SER A 1 708 ? -18.824 -9.932 29.893 1.00 89.25 708 SER A C 1
ATOM 5487 O O . SER A 1 708 ? -19.778 -9.762 30.645 1.00 89.25 708 SER A O 1
ATOM 5489 N N . GLN A 1 709 ? -17.570 -9.991 30.353 1.00 88.19 709 GLN A N 1
ATOM 5490 C CA . GLN A 1 709 ? -17.216 -9.949 31.783 1.00 88.19 709 GLN A CA 1
ATOM 5491 C C . GLN A 1 709 ? -17.371 -8.560 32.431 1.00 88.19 709 GLN A C 1
ATOM 5493 O O . GLN A 1 709 ? -17.349 -8.443 33.654 1.00 88.19 709 GLN A O 1
ATOM 5498 N N . LYS A 1 710 ? -17.469 -7.491 31.629 1.00 83.50 710 LYS A N 1
ATOM 5499 C CA . LYS A 1 710 ? -17.477 -6.088 32.085 1.00 83.50 710 LYS A CA 1
ATOM 5500 C C . LYS A 1 710 ? -18.761 -5.338 31.698 1.00 83.50 710 LYS A C 1
ATOM 5502 O O . LYS A 1 710 ? -18.828 -4.122 31.878 1.00 83.50 710 LYS A O 1
ATOM 5507 N N . LEU A 1 711 ? -19.747 -6.031 31.128 1.00 87.50 711 LEU A N 1
ATOM 5508 C CA . LEU A 1 711 ? -21.002 -5.448 30.654 1.00 87.50 711 LEU A CA 1
ATOM 5509 C C . LEU A 1 711 ? -22.109 -5.560 31.704 1.00 87.50 711 LEU A C 1
ATOM 5511 O O . LEU A 1 711 ? -22.322 -6.616 32.296 1.00 87.50 711 LEU A O 1
ATOM 5515 N N . SER A 1 712 ? -22.859 -4.475 31.884 1.00 82.44 712 SER A N 1
ATOM 5516 C CA . SER A 1 712 ? -24.156 -4.489 32.559 1.00 82.44 712 SER A CA 1
ATOM 5517 C C . SER A 1 712 ? -25.287 -4.606 31.530 1.00 82.44 712 SER A C 1
ATOM 5519 O O . SER A 1 712 ? -25.111 -4.262 30.363 1.00 82.44 712 SER A O 1
ATOM 5521 N N . GLY A 1 713 ? -26.477 -5.055 31.943 1.00 76.38 713 GLY A N 1
ATOM 5522 C CA . GLY A 1 713 ? -27.637 -5.119 31.037 1.00 76.38 713 GLY A CA 1
ATOM 5523 C C . GLY A 1 713 ? -28.081 -3.749 30.497 1.00 76.38 713 GLY A C 1
ATOM 5524 O O . GLY A 1 713 ? -28.666 -3.650 29.419 1.00 76.38 713 GLY A O 1
ATOM 5525 N N . ASN A 1 714 ? -27.759 -2.671 31.216 1.00 85.56 714 ASN A N 1
ATOM 5526 C CA . ASN A 1 714 ? -28.111 -1.319 30.791 1.00 85.56 714 ASN A CA 1
ATOM 5527 C C . ASN A 1 714 ? -27.184 -0.781 29.690 1.00 85.56 714 ASN A C 1
ATOM 5529 O O . ASN A 1 714 ? -27.573 0.132 28.968 1.00 85.56 714 ASN A O 1
ATOM 5533 N N . ASP A 1 715 ? -25.990 -1.353 29.526 1.00 92.12 715 ASP A N 1
ATOM 5534 C CA . ASP A 1 715 ? -25.044 -0.892 28.515 1.00 92.12 715 ASP A CA 1
ATOM 5535 C C . ASP A 1 715 ? -25.545 -1.190 27.092 1.00 92.12 715 ASP A C 1
ATOM 5537 O O . ASP A 1 715 ? -26.092 -2.260 26.798 1.00 92.12 715 ASP A O 1
ATOM 5541 N N . CYS A 1 716 ? -25.295 -0.245 26.189 1.00 96.00 716 CYS A N 1
ATOM 5542 C CA . CYS A 1 716 ? -25.366 -0.476 24.760 1.00 96.00 716 CYS A CA 1
ATOM 5543 C C . CYS A 1 716 ? -24.322 -1.516 24.343 1.00 96.00 716 CYS A C 1
ATOM 5545 O O . CYS A 1 716 ? -23.144 -1.428 24.699 1.00 96.00 716 CYS A O 1
ATOM 5547 N N . GLN A 1 717 ? -24.746 -2.508 23.567 1.00 96.94 717 GLN A N 1
ATOM 5548 C CA . GLN A 1 717 ? -23.912 -3.626 23.153 1.00 96.94 717 GLN A CA 1
ATOM 5549 C C . GLN A 1 717 ? -24.373 -4.232 21.825 1.00 96.94 717 GLN A C 1
ATOM 5551 O O . GLN A 1 717 ? -25.564 -4.251 21.505 1.00 96.94 717 GLN A O 1
ATOM 5556 N N . LEU A 1 718 ? -23.415 -4.776 21.075 1.00 98.38 718 LEU A N 1
ATOM 5557 C CA . LEU A 1 718 ? -23.679 -5.681 19.962 1.00 98.38 718 LEU A CA 1
ATOM 5558 C C . LEU A 1 718 ? -23.460 -7.120 20.440 1.00 98.38 718 LEU A C 1
ATOM 5560 O O . LEU A 1 718 ? -22.352 -7.477 20.841 1.00 98.38 718 LEU A O 1
ATOM 5564 N N . GLN A 1 719 ? -24.510 -7.931 20.400 1.00 98.25 719 GLN A N 1
ATOM 5565 C CA . GLN A 1 719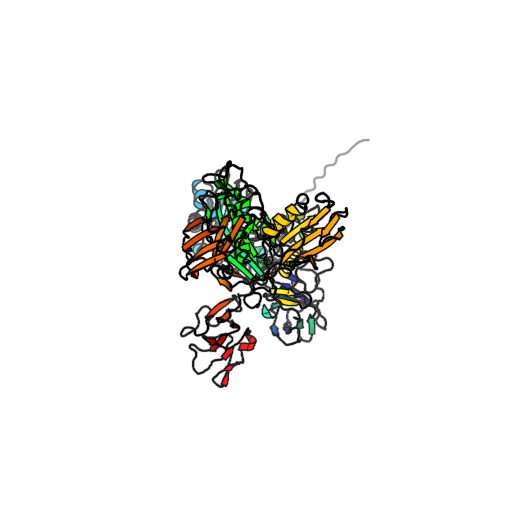 ? -24.464 -9.362 20.685 1.00 98.25 719 GLN A CA 1
ATOM 5566 C C . GLN A 1 719 ? -24.333 -10.117 19.364 1.00 98.25 719 GLN A C 1
ATOM 5568 O O . GLN A 1 719 ? -25.047 -9.805 18.413 1.00 98.25 719 GLN A O 1
ATOM 5573 N N . VAL A 1 720 ? -23.411 -11.073 19.283 1.00 98.56 720 VAL A N 1
ATOM 5574 C CA . VAL A 1 720 ? -23.151 -11.843 18.062 1.00 98.56 720 VAL A CA 1
ATOM 5575 C C . VAL A 1 720 ? -23.205 -13.324 18.380 1.00 98.56 720 VAL A C 1
ATOM 5577 O O . VAL A 1 720 ? -22.368 -13.829 19.129 1.00 98.56 720 VAL A O 1
ATOM 5580 N N . ASP A 1 721 ? -24.163 -14.022 17.784 1.00 98.44 721 ASP A N 1
ATOM 5581 C CA . ASP A 1 721 ? -24.295 -15.463 17.942 1.00 98.44 721 ASP A CA 1
ATOM 5582 C C . ASP A 1 721 ? -23.348 -16.175 16.979 1.00 98.44 721 ASP A C 1
ATOM 5584 O O . ASP A 1 721 ? -23.416 -16.006 15.756 1.00 98.44 721 ASP A O 1
ATOM 5588 N N . THR A 1 722 ? -22.458 -16.985 17.543 1.00 97.50 722 THR A N 1
ATOM 5589 C CA . THR A 1 722 ? -21.479 -17.795 16.814 1.00 97.50 722 THR A CA 1
ATOM 5590 C C . THR A 1 722 ? -21.697 -19.273 17.118 1.00 97.50 722 THR A C 1
ATOM 5592 O O . THR A 1 722 ? -22.458 -19.634 18.019 1.00 97.50 722 THR A O 1
ATOM 5595 N N . LYS A 1 723 ? -20.995 -20.154 16.404 1.00 95.19 723 LYS A N 1
ATOM 5596 C CA . LYS A 1 723 ? -21.032 -21.596 16.679 1.00 95.19 723 LYS A CA 1
ATOM 5597 C C . LYS A 1 723 ? -20.503 -21.954 18.077 1.00 95.19 723 LYS A C 1
ATOM 5599 O O . LYS A 1 723 ? -20.904 -22.969 18.639 1.00 95.19 723 LYS A O 1
ATOM 5604 N N . GLU A 1 724 ? -19.598 -21.143 18.619 1.00 91.44 724 GLU A N 1
ATOM 5605 C CA . GLU A 1 724 ? -18.893 -21.389 19.886 1.00 91.44 724 GLU A CA 1
ATOM 5606 C C . GLU A 1 724 ? -19.579 -20.726 21.091 1.00 91.44 724 GLU A C 1
ATOM 5608 O O . GLU A 1 724 ? -19.231 -21.004 22.237 1.00 91.44 724 GLU A O 1
ATOM 5613 N N . GLY A 1 725 ? -20.576 -19.874 20.842 1.00 94.69 725 GLY A N 1
ATOM 5614 C CA . GLY A 1 725 ? -21.296 -19.122 21.863 1.00 94.69 725 GLY A CA 1
ATOM 5615 C C . GLY A 1 725 ? -21.604 -17.693 21.426 1.00 94.69 725 GLY A C 1
ATOM 5616 O O . GLY A 1 725 ? -21.294 -17.273 20.310 1.00 94.69 725 GLY A O 1
ATOM 5617 N N . GLN A 1 726 ? -22.232 -16.934 22.318 1.00 96.44 726 GLN A N 1
ATOM 5618 C CA . GLN A 1 726 ? -22.548 -15.532 22.070 1.00 96.44 726 GLN A CA 1
ATOM 5619 C C . GLN A 1 726 ? -21.384 -14.636 22.508 1.00 96.44 726 GLN A C 1
ATOM 5621 O O . GLN A 1 726 ? -20.963 -14.688 23.662 1.00 96.44 726 GLN A O 1
ATOM 5626 N N . LEU A 1 727 ? -20.909 -13.785 21.601 1.00 97.56 727 LEU A N 1
ATOM 5627 C CA . LEU A 1 727 ? -19.947 -12.719 21.888 1.00 97.56 727 LEU A CA 1
ATOM 5628 C C . LEU A 1 727 ? -20.695 -11.417 22.184 1.00 97.56 727 LEU A C 1
ATOM 5630 O O . LEU A 1 727 ? -21.731 -11.151 21.569 1.00 97.56 727 LEU A O 1
ATOM 5634 N N . ARG A 1 728 ? -20.179 -10.577 23.089 1.00 97.38 728 ARG A N 1
ATOM 5635 C CA . ARG A 1 728 ? -20.804 -9.283 23.423 1.00 97.38 728 ARG A CA 1
ATOM 5636 C C . ARG A 1 728 ? -19.802 -8.147 23.369 1.00 97.38 728 ARG A C 1
ATOM 5638 O O . ARG A 1 728 ? -18.812 -8.164 24.086 1.00 97.38 728 ARG A O 1
ATOM 5645 N N . PHE A 1 729 ? -20.078 -7.126 22.571 1.00 97.00 729 PHE A N 1
ATOM 5646 C CA . PHE A 1 729 ? -19.181 -5.988 22.375 1.00 97.00 729 PHE A CA 1
ATOM 5647 C C . PHE A 1 729 ? -19.810 -4.718 22.928 1.00 97.00 729 PHE A C 1
ATOM 5649 O O . PHE A 1 729 ? -20.906 -4.347 22.509 1.00 97.00 729 PHE A O 1
ATOM 5656 N N . ARG A 1 730 ? -19.115 -4.029 23.841 1.00 95.50 730 ARG A N 1
ATOM 5657 C CA . ARG A 1 730 ? -19.597 -2.768 24.422 1.00 95.50 730 ARG A CA 1
ATOM 5658 C C . ARG A 1 730 ? -19.643 -1.673 23.360 1.00 95.50 730 ARG A C 1
ATOM 5660 O O . ARG A 1 730 ? -18.701 -1.529 22.580 1.00 95.50 730 ARG A O 1
ATOM 5667 N N . LEU A 1 731 ? -20.710 -0.885 23.372 1.00 95.94 731 LEU A N 1
ATOM 5668 C CA . LEU A 1 731 ? -20.898 0.320 22.571 1.00 95.94 731 LEU A CA 1
ATOM 5669 C C . LEU A 1 731 ? -21.075 1.531 23.506 1.00 95.94 731 LEU A C 1
ATOM 5671 O O . LEU A 1 731 ? -21.290 1.367 24.707 1.00 95.94 731 LEU A O 1
ATOM 5675 N N . ALA A 1 732 ? -20.961 2.745 22.968 1.00 94.06 732 ALA A N 1
ATOM 5676 C CA . ALA A 1 732 ? -21.178 3.963 23.742 1.00 94.06 732 ALA A CA 1
ATOM 5677 C C . ALA A 1 732 ? -22.653 4.121 24.152 1.00 94.06 732 ALA A C 1
ATOM 5679 O O . ALA A 1 732 ? -23.564 3.973 23.336 1.00 94.06 732 ALA A O 1
ATOM 5680 N N . ASN A 1 733 ? -22.888 4.475 25.413 1.00 93.69 733 ASN A N 1
ATOM 5681 C CA . ASN A 1 733 ? -24.228 4.636 25.988 1.00 93.69 733 ASN A CA 1
ATOM 5682 C C . ASN A 1 733 ? -24.886 5.970 25.610 1.00 93.69 733 ASN A C 1
ATOM 5684 O O . ASN A 1 733 ? -26.085 6.156 25.813 1.00 93.69 733 ASN A O 1
ATOM 5688 N N . HIS A 1 734 ? -24.122 6.892 25.024 1.00 92.50 734 HIS A N 1
ATOM 5689 C CA . HIS A 1 734 ? -24.607 8.194 24.587 1.00 92.50 734 HIS A CA 1
ATOM 5690 C C . HIS A 1 734 ? -24.169 8.496 23.160 1.00 92.50 734 HIS A C 1
ATOM 5692 O O . HIS A 1 734 ? -23.146 8.012 22.672 1.00 92.50 734 HIS A O 1
ATOM 5698 N N . ARG A 1 735 ? -24.944 9.341 22.475 1.00 92.56 735 ARG A N 1
ATOM 5699 C CA . ARG A 1 735 ? -24.551 9.852 21.160 1.00 92.56 735 ARG A CA 1
ATOM 5700 C C . ARG A 1 735 ? -23.266 10.669 21.291 1.00 92.56 735 ARG A C 1
ATOM 5702 O O . ARG A 1 735 ? -23.240 11.650 22.029 1.00 92.56 735 ARG A O 1
ATOM 5709 N N . ALA A 1 736 ? -22.241 10.310 20.525 1.00 89.31 736 ALA A N 1
ATOM 5710 C CA . ALA A 1 736 ? -21.006 11.083 20.428 1.00 89.31 736 ALA A CA 1
ATOM 5711 C C . ALA A 1 736 ? -21.222 12.411 19.676 1.00 89.31 736 ALA A C 1
ATOM 5713 O O . ALA A 1 736 ? -20.547 13.401 19.945 1.00 89.31 736 ALA A O 1
ATOM 5714 N N . ASN A 1 737 ? -22.195 12.445 18.760 1.00 89.44 737 ASN A N 1
ATOM 5715 C CA . ASN A 1 737 ? -22.728 13.663 18.158 1.00 89.44 737 ASN A CA 1
ATOM 5716 C C . ASN A 1 737 ? -24.239 13.701 18.407 1.00 89.44 737 ASN A C 1
ATOM 5718 O O . ASN A 1 737 ? -24.961 12.826 17.941 1.00 89.44 737 ASN A O 1
ATOM 5722 N N . SER A 1 738 ? -24.732 14.718 19.112 1.00 88.06 738 SER A N 1
ATOM 5723 C CA . SER A 1 738 ? -26.141 14.817 19.512 1.00 88.06 738 SER A CA 1
ATOM 5724 C C . SER A 1 738 ? -27.135 14.770 18.342 1.00 88.06 738 SER A C 1
ATOM 5726 O O . SER A 1 738 ? -28.270 14.329 18.539 1.00 88.06 738 SER A O 1
ATOM 5728 N N . ASN A 1 739 ? -26.716 15.173 17.140 1.00 91.69 739 ASN A N 1
ATOM 5729 C CA . ASN A 1 739 ? -27.582 15.317 15.968 1.00 91.69 739 ASN A CA 1
ATOM 5730 C C . ASN A 1 739 ? -27.765 14.030 15.154 1.00 91.69 739 ASN A C 1
ATOM 5732 O O . ASN A 1 739 ? -28.644 13.983 14.297 1.00 91.69 739 ASN A O 1
ATOM 5736 N N . VAL A 1 740 ? -26.952 12.999 15.390 1.00 96.12 740 VAL A N 1
ATOM 5737 C CA . VAL A 1 740 ? -26.961 11.766 14.591 1.00 96.12 740 VAL A CA 1
ATOM 5738 C C . VAL A 1 740 ? -26.770 10.525 15.458 1.00 96.12 740 VAL A C 1
ATOM 5740 O O . VAL A 1 740 ? -26.334 10.602 16.604 1.00 96.12 740 VAL A O 1
ATOM 5743 N N . MET A 1 741 ? -27.090 9.362 14.902 1.00 98.00 741 MET A N 1
ATOM 5744 C CA . MET A 1 741 ? -26.756 8.068 15.487 1.00 98.00 741 MET A CA 1
ATOM 5745 C C . MET A 1 741 ? -25.243 7.889 15.641 1.00 98.00 741 MET A C 1
ATOM 5747 O O . MET A 1 741 ? -24.440 8.477 14.912 1.00 98.00 741 MET A O 1
ATOM 5751 N N . ASN A 1 742 ? -24.853 7.023 16.570 1.00 98.00 742 ASN A N 1
ATOM 5752 C CA . ASN A 1 742 ? -23.505 6.482 16.597 1.00 98.00 742 ASN A CA 1
ATOM 5753 C C . ASN A 1 742 ? -23.356 5.417 15.509 1.00 98.00 742 ASN A C 1
ATOM 5755 O O . ASN A 1 742 ? -24.330 4.848 15.021 1.00 98.00 742 ASN A O 1
ATOM 5759 N N . LYS A 1 743 ? -22.114 5.125 15.156 1.00 98.06 743 LYS A N 1
ATOM 5760 C CA . LYS A 1 743 ? -21.717 4.045 14.260 1.00 98.06 743 LYS A CA 1
ATOM 5761 C C . LYS A 1 743 ? -20.996 2.970 15.065 1.00 98.06 743 LYS A C 1
ATOM 5763 O O . LYS A 1 743 ? -20.199 3.311 15.939 1.00 98.06 743 LYS A O 1
ATOM 5768 N N . PHE A 1 744 ? -21.231 1.700 14.757 1.00 98.75 744 PHE A N 1
ATOM 5769 C CA . PHE A 1 744 ? -20.454 0.579 15.293 1.00 98.75 744 PHE A CA 1
ATOM 5770 C C . PHE A 1 744 ? -19.655 -0.119 14.188 1.00 98.75 744 PHE A C 1
ATOM 5772 O O . PHE A 1 744 ? -20.052 -0.103 13.021 1.00 98.75 744 PHE A O 1
ATOM 5779 N N . HIS A 1 745 ? -18.517 -0.701 14.561 1.00 98.62 745 HIS A N 1
ATOM 5780 C CA . HIS A 1 745 ? -17.606 -1.421 13.668 1.00 98.62 745 HIS A CA 1
ATOM 5781 C C . HIS A 1 745 ? -16.803 -2.455 14.470 1.00 98.62 745 HIS A C 1
ATOM 5783 O O . HIS A 1 745 ? -15.971 -2.113 15.300 1.00 98.62 745 HIS A O 1
ATOM 5789 N N . ILE A 1 746 ? -17.077 -3.744 14.256 1.00 98.88 746 ILE A N 1
ATOM 5790 C CA . ILE A 1 746 ? -16.474 -4.838 15.033 1.00 98.88 746 ILE A CA 1
ATOM 5791 C C . ILE A 1 746 ? -16.016 -5.958 14.100 1.00 98.88 746 ILE A C 1
ATOM 5793 O O . ILE A 1 746 ? -16.777 -6.407 13.248 1.00 98.88 746 ILE A O 1
ATOM 5797 N N . ASN A 1 747 ? -14.791 -6.448 14.296 1.00 98.88 747 ASN A N 1
ATOM 5798 C CA . ASN A 1 747 ? -14.295 -7.657 13.642 1.00 98.88 747 ASN A CA 1
ATOM 5799 C C . ASN A 1 747 ? -14.558 -8.891 14.507 1.00 98.88 747 ASN A C 1
ATOM 5801 O O . ASN A 1 747 ? -14.050 -8.991 15.623 1.00 98.88 747 ASN A O 1
ATOM 5805 N N . VAL A 1 748 ? -15.267 -9.863 13.938 1.00 98.62 748 VAL A N 1
ATOM 5806 C CA . VAL A 1 748 ? -15.445 -11.209 14.493 1.00 98.62 748 VAL A CA 1
ATOM 5807 C C . VAL A 1 748 ? -14.636 -12.204 13.648 1.00 98.62 748 VAL A C 1
ATOM 5809 O O . VAL A 1 748 ? -14.587 -12.048 12.422 1.00 98.62 748 VAL A O 1
ATOM 5812 N N . PRO A 1 749 ? -13.981 -13.225 14.234 1.00 98.19 749 PRO A N 1
ATOM 5813 C CA . PRO A 1 749 ? -13.278 -14.239 13.451 1.00 98.19 749 PRO A CA 1
ATOM 5814 C C . PRO A 1 749 ? -14.261 -14.982 12.540 1.00 98.19 749 PRO A C 1
ATOM 5816 O O . PRO A 1 749 ? -15.262 -15.512 13.015 1.00 98.19 749 PRO A O 1
ATOM 5819 N N . THR A 1 750 ? -13.981 -15.075 11.239 1.00 98.00 750 THR A N 1
ATOM 5820 C CA . THR A 1 750 ? -14.881 -15.785 10.301 1.00 98.00 750 THR A CA 1
ATOM 5821 C C . THR A 1 750 ? -15.000 -17.271 10.646 1.00 98.00 750 THR A C 1
ATOM 5823 O O . THR A 1 750 ? -16.054 -17.870 10.458 1.00 98.00 750 THR A O 1
ATOM 5826 N N . GLU A 1 751 ? -13.936 -17.850 11.207 1.00 97.00 751 GLU A N 1
ATOM 5827 C CA . GLU A 1 751 ? -13.887 -19.240 11.673 1.00 97.00 751 GLU A CA 1
ATOM 5828 C C . GLU A 1 751 ? -14.937 -19.557 12.752 1.00 97.00 751 GLU A C 1
ATOM 5830 O O . GLU A 1 751 ? -15.452 -20.672 12.770 1.00 97.00 751 GLU A O 1
ATOM 5835 N N . SER A 1 752 ? -15.336 -18.567 13.565 1.00 96.94 752 SER A N 1
ATOM 5836 C CA . SER A 1 752 ? -16.388 -18.729 14.585 1.00 96.94 752 SER A CA 1
ATOM 5837 C C . SER A 1 752 ? -17.795 -18.923 13.995 1.00 96.94 752 SER A C 1
ATOM 5839 O O . SER A 1 752 ? -18.720 -19.312 14.707 1.00 96.94 752 SER A O 1
ATOM 5841 N N . GLN A 1 753 ? -17.963 -18.685 12.687 1.00 97.56 753 GLN A N 1
ATOM 5842 C CA . GLN A 1 753 ? -19.234 -18.775 11.960 1.00 97.56 753 GLN A CA 1
ATOM 5843 C C . GLN A 1 753 ? -20.338 -17.911 12.601 1.00 97.56 753 GLN A C 1
ATOM 5845 O O . GLN A 1 753 ? -21.306 -18.450 13.141 1.00 97.56 753 GLN A O 1
ATOM 5850 N N . PRO A 1 754 ? -20.215 -16.569 12.570 1.00 97.69 754 PRO A N 1
ATOM 5851 C CA . PRO A 1 754 ? -21.254 -15.687 13.094 1.00 97.69 754 PRO A CA 1
ATOM 5852 C C . PRO A 1 754 ? -22.540 -15.811 12.262 1.00 97.69 754 PRO A C 1
ATOM 5854 O O . PRO A 1 754 ? -22.503 -15.754 11.033 1.00 97.69 754 PRO A O 1
ATOM 5857 N N . THR A 1 755 ? -23.681 -15.967 12.934 1.00 98.12 755 THR A N 1
ATOM 5858 C CA . THR A 1 755 ? -24.985 -16.263 12.305 1.00 98.12 755 THR A CA 1
ATOM 5859 C C . THR A 1 755 ? -26.038 -15.184 12.541 1.00 98.12 755 THR A C 1
ATOM 5861 O O . THR A 1 755 ? -26.910 -14.985 11.695 1.00 98.12 755 THR A O 1
ATOM 5864 N N . GLN A 1 756 ? -25.954 -14.449 13.649 1.00 98.62 756 GLN A N 1
ATOM 5865 C CA . GLN A 1 756 ? -26.876 -13.367 13.987 1.00 98.62 756 GLN A CA 1
ATOM 5866 C C . GLN A 1 756 ? -26.139 -12.255 14.735 1.00 98.62 756 GLN A C 1
ATOM 5868 O O . GLN A 1 756 ? -25.226 -12.525 15.512 1.00 98.62 756 GLN A O 1
ATOM 5873 N N . ALA A 1 757 ? -26.535 -11.007 14.491 1.00 98.69 757 ALA A N 1
ATOM 5874 C CA . ALA A 1 757 ? -26.134 -9.854 15.284 1.00 98.69 757 ALA A CA 1
ATOM 5875 C C . ALA A 1 757 ? -27.375 -9.147 15.838 1.00 98.69 757 ALA A C 1
ATOM 5877 O O . ALA A 1 757 ? -28.307 -8.850 15.088 1.00 98.69 757 ALA A O 1
ATOM 5878 N N . THR A 1 758 ? -27.353 -8.834 17.129 1.00 98.69 758 THR A N 1
ATOM 5879 C CA . THR A 1 758 ? -28.447 -8.189 17.856 1.00 98.69 758 THR A CA 1
ATOM 5880 C C . THR A 1 758 ? -27.918 -6.972 18.590 1.00 98.69 758 THR A C 1
ATOM 5882 O O . THR A 1 758 ? -26.993 -7.054 19.398 1.00 98.69 758 THR A O 1
ATOM 5885 N N . LEU A 1 759 ? -28.508 -5.820 18.304 1.00 98.25 759 LEU A N 1
ATOM 5886 C CA . LEU A 1 759 ? -28.161 -4.556 18.929 1.00 98.25 759 LEU A CA 1
ATOM 5887 C C . LEU A 1 759 ? -29.078 -4.325 20.130 1.00 98.25 759 LEU A C 1
ATOM 5889 O O . LEU A 1 759 ? -30.300 -4.280 19.979 1.00 98.25 759 LEU A O 1
ATOM 5893 N N . VAL A 1 760 ? -28.494 -4.152 21.312 1.00 97.00 760 VAL A N 1
ATOM 5894 C CA . VAL A 1 760 ? -29.225 -3.970 22.573 1.00 97.00 760 VAL A CA 1
ATOM 5895 C C . VAL A 1 760 ? -28.726 -2.713 23.271 1.00 97.00 760 VAL A C 1
ATOM 5897 O O . VAL A 1 760 ? -27.523 -2.528 23.390 1.00 97.00 760 VAL A O 1
ATOM 5900 N N . CYS A 1 761 ? -29.628 -1.870 23.767 1.00 95.31 761 CYS A N 1
ATOM 5901 C CA . CYS A 1 761 ? -29.315 -0.733 24.640 1.00 95.31 761 CYS A CA 1
ATOM 5902 C C . CYS A 1 761 ? -30.365 -0.648 25.743 1.00 95.31 761 CYS A C 1
ATOM 5904 O O . CYS A 1 761 ? -31.554 -0.778 25.450 1.00 95.31 761 CYS A O 1
ATOM 5906 N N . ASN A 1 762 ? -29.962 -0.411 26.996 1.00 91.06 762 ASN A N 1
ATOM 5907 C CA . ASN A 1 762 ? -30.889 -0.347 28.132 1.00 91.06 762 ASN A CA 1
ATOM 5908 C C . ASN A 1 762 ? -31.822 -1.577 28.211 1.00 91.06 762 ASN A C 1
ATOM 5910 O O . ASN A 1 762 ? -33.036 -1.434 28.346 1.00 91.06 762 ASN A O 1
ATOM 5914 N N . ASN A 1 763 ? -31.268 -2.789 28.050 1.00 90.00 763 ASN A N 1
ATOM 5915 C CA . ASN A 1 763 ? -32.003 -4.063 27.938 1.00 90.00 763 ASN A CA 1
ATOM 5916 C C . ASN A 1 763 ? -33.076 -4.134 26.826 1.00 90.00 763 ASN A C 1
ATOM 5918 O O . ASN A 1 763 ? -33.854 -5.088 26.781 1.00 90.00 763 ASN A O 1
ATOM 5922 N N . LYS A 1 764 ? -33.133 -3.162 25.911 1.00 94.44 764 LYS A N 1
ATOM 5923 C CA . LYS A 1 764 ? -34.064 -3.140 24.782 1.00 94.44 764 LYS A CA 1
ATOM 5924 C C . LYS A 1 764 ? -33.335 -3.511 23.498 1.00 94.44 764 LYS A C 1
ATOM 5926 O O . LYS A 1 764 ? -32.326 -2.898 23.154 1.00 94.44 764 LYS A O 1
ATOM 5931 N N . VAL A 1 765 ? -33.879 -4.479 22.768 1.00 96.94 765 VAL A N 1
ATOM 5932 C CA . VAL A 1 765 ? -33.426 -4.792 21.408 1.00 96.94 765 VAL A CA 1
ATOM 5933 C C . VAL A 1 765 ? -33.816 -3.640 20.483 1.00 96.94 765 VAL A C 1
ATOM 5935 O O . VAL A 1 765 ? -34.988 -3.266 20.411 1.00 96.94 765 VAL A O 1
ATOM 5938 N N . LEU A 1 766 ? -32.826 -3.060 19.809 1.00 97.56 766 LEU A N 1
ATOM 5939 C CA . LEU A 1 766 ? -33.002 -1.963 18.858 1.00 97.56 766 LEU A CA 1
ATOM 5940 C C . LEU A 1 766 ? -33.050 -2.453 17.410 1.00 97.56 766 LEU A C 1
ATOM 5942 O O . LEU A 1 766 ? -33.788 -1.886 16.614 1.00 97.56 766 LEU A O 1
ATOM 5946 N N . ASP A 1 767 ? -32.270 -3.484 17.078 1.00 98.44 767 ASP A N 1
ATOM 5947 C CA . ASP A 1 767 ? -32.278 -4.139 15.767 1.00 98.44 767 ASP A CA 1
ATOM 5948 C C . ASP A 1 767 ? -31.720 -5.570 15.878 1.00 98.44 767 ASP A C 1
ATOM 5950 O O . ASP A 1 767 ? -30.990 -5.901 16.818 1.00 98.44 767 ASP A O 1
ATOM 5954 N N . THR A 1 768 ? -32.067 -6.443 14.936 1.00 98.56 768 THR A N 1
ATOM 5955 C CA . THR A 1 768 ? -31.529 -7.807 14.829 1.00 98.56 768 THR A CA 1
ATOM 5956 C C . THR A 1 768 ? -31.389 -8.197 13.368 1.00 98.56 768 THR A C 1
ATOM 5958 O O . THR A 1 768 ? -32.327 -8.069 12.584 1.00 98.56 768 THR A O 1
ATOM 5961 N N . LYS A 1 769 ? -30.228 -8.745 13.003 1.00 98.62 769 LYS A N 1
ATOM 5962 C CA . LYS A 1 769 ? -29.936 -9.166 11.636 1.00 98.62 769 LYS A CA 1
ATOM 5963 C C . LYS A 1 769 ? -29.338 -10.562 11.591 1.00 98.62 769 LYS A C 1
ATOM 5965 O O . LYS A 1 769 ? -28.348 -10.846 12.260 1.00 98.62 769 LYS A O 1
ATOM 5970 N N . SER A 1 770 ? -29.898 -11.408 10.730 1.00 98.44 770 SER A N 1
ATOM 5971 C CA . SER A 1 770 ? -29.251 -12.664 10.338 1.00 98.44 770 SER A CA 1
ATOM 5972 C C . SER A 1 770 ? -28.063 -12.376 9.419 1.00 98.44 770 SER A C 1
ATOM 5974 O O . SER A 1 770 ? -28.164 -11.575 8.486 1.00 98.44 770 SER A O 1
ATOM 5976 N N . LEU A 1 771 ? -26.935 -13.023 9.681 1.00 98.31 771 LEU A N 1
ATOM 5977 C CA . LEU A 1 771 ? -25.675 -12.802 8.984 1.00 98.31 771 LEU A CA 1
ATOM 5978 C C . LEU A 1 771 ? -25.482 -13.881 7.922 1.00 98.31 771 LEU A C 1
ATOM 5980 O O . LEU A 1 771 ? -25.619 -15.073 8.185 1.00 98.31 771 LEU A O 1
ATOM 5984 N N . THR A 1 772 ? -25.173 -13.455 6.700 1.00 97.25 772 THR A N 1
ATOM 5985 C CA . THR A 1 772 ? -24.828 -14.394 5.629 1.00 97.25 772 THR A CA 1
ATOM 5986 C C . THR A 1 772 ? -23.405 -14.916 5.858 1.00 97.25 772 THR A C 1
ATOM 5988 O O . THR A 1 772 ? -22.537 -14.122 6.231 1.00 97.25 772 THR A O 1
ATOM 5991 N N . PRO A 1 773 ? -23.137 -16.218 5.648 1.00 96.44 773 PRO A N 1
ATOM 5992 C CA . PRO A 1 773 ? -21.785 -16.758 5.723 1.00 96.44 773 PRO A CA 1
ATOM 5993 C C . PRO A 1 773 ? -20.832 -16.089 4.728 1.00 96.44 773 PRO A C 1
ATOM 5995 O O . PRO A 1 773 ? -21.241 -15.653 3.650 1.00 96.44 773 PRO A O 1
ATOM 5998 N N . ALA A 1 774 ? -19.544 -16.064 5.073 1.00 96.38 774 ALA A N 1
ATOM 5999 C CA . ALA A 1 774 ? -18.520 -15.528 4.188 1.00 96.38 774 ALA A CA 1
ATOM 6000 C C . ALA A 1 774 ? -18.452 -16.313 2.864 1.00 96.38 774 ALA A C 1
ATOM 6002 O O . ALA A 1 774 ? -18.513 -17.546 2.883 1.00 96.38 774 ALA A O 1
ATOM 6003 N N . PRO A 1 775 ? -18.273 -15.635 1.716 1.00 96.00 775 PRO A N 1
ATOM 6004 C CA . PRO A 1 775 ? -18.029 -16.318 0.456 1.00 96.00 775 PRO A CA 1
ATOM 6005 C C . PRO A 1 775 ? -16.661 -17.010 0.465 1.00 96.00 775 PRO A C 1
ATOM 6007 O O . PRO A 1 775 ? -15.696 -16.527 1.065 1.00 96.00 775 PRO A O 1
ATOM 6010 N N . GLU A 1 776 ? -16.560 -18.124 -0.255 1.00 92.00 776 GLU A N 1
ATOM 6011 C CA . GLU A 1 776 ? -15.296 -18.835 -0.437 1.00 92.00 776 GLU A CA 1
ATOM 6012 C C . GLU A 1 776 ? -14.297 -18.033 -1.293 1.00 92.00 776 GLU A C 1
ATOM 6014 O O . GLU A 1 776 ? -14.659 -17.151 -2.075 1.00 92.00 776 GLU A O 1
ATOM 6019 N N . GLY A 1 777 ? -13.007 -18.358 -1.173 1.00 89.81 777 GLY A N 1
ATOM 6020 C CA . GLY A 1 777 ? -11.970 -17.829 -2.067 1.00 89.81 777 GLY A CA 1
ATOM 6021 C C . GLY A 1 777 ? -11.514 -16.391 -1.788 1.00 89.81 777 GLY A C 1
ATOM 6022 O O . GLY A 1 777 ? -10.819 -15.801 -2.619 1.00 89.81 777 GLY A O 1
ATOM 6023 N N . LEU A 1 778 ? -11.856 -15.811 -0.632 1.00 94.75 778 LEU A N 1
ATOM 6024 C CA . LEU A 1 778 ? -11.237 -14.565 -0.173 1.00 94.75 778 LEU A CA 1
ATOM 6025 C C . LEU A 1 778 ? -9.752 -14.792 0.137 1.00 94.75 778 LEU A C 1
ATOM 6027 O O . LEU A 1 778 ? -9.378 -15.692 0.884 1.00 94.75 778 LEU A O 1
ATOM 6031 N N . THR A 1 779 ? -8.891 -13.956 -0.442 1.00 96.81 779 THR A N 1
ATOM 6032 C CA . THR A 1 779 ? -7.434 -14.051 -0.281 1.00 96.81 779 THR A CA 1
ATOM 6033 C C . THR A 1 779 ? -6.821 -12.680 -0.052 1.00 96.81 779 THR A C 1
ATOM 6035 O O . THR A 1 779 ? -7.362 -11.677 -0.509 1.00 96.81 779 THR A O 1
ATOM 6038 N N . TYR A 1 780 ? -5.647 -12.647 0.564 1.00 97.88 780 TYR A N 1
ATOM 6039 C CA . TYR A 1 780 ? -4.784 -11.471 0.621 1.00 97.88 780 TYR A CA 1
ATOM 6040 C C . TYR A 1 780 ? -3.454 -11.760 -0.089 1.00 97.88 780 TYR A C 1
ATOM 6042 O O . TYR A 1 780 ? -3.109 -12.917 -0.349 1.00 97.88 780 TYR A O 1
ATOM 6050 N N . THR A 1 781 ? -2.689 -10.717 -0.398 1.00 97.94 781 THR A N 1
ATOM 6051 C CA . THR A 1 781 ? -1.305 -10.843 -0.885 1.00 97.94 781 THR A CA 1
ATOM 6052 C C . THR A 1 781 ? -0.331 -10.146 0.042 1.00 97.94 781 THR A C 1
ATOM 6054 O O . THR A 1 781 ? -0.678 -9.123 0.625 1.00 97.94 781 THR A O 1
ATOM 6057 N N . VAL A 1 782 ? 0.899 -10.654 0.110 1.00 97.19 782 VAL A N 1
ATOM 6058 C CA . VAL A 1 782 ? 2.018 -10.038 0.830 1.00 97.19 782 VAL A CA 1
ATOM 6059 C C . VAL A 1 782 ? 3.142 -9.798 -0.173 1.00 97.19 782 VAL A C 1
ATOM 6061 O O . VAL A 1 782 ? 3.636 -10.753 -0.766 1.00 97.19 782 VAL A O 1
ATOM 6064 N N . ASN A 1 783 ? 3.531 -8.540 -0.362 1.00 96.69 783 ASN A N 1
ATOM 6065 C CA . ASN A 1 783 ? 4.663 -8.131 -1.192 1.00 96.69 783 ASN A CA 1
ATOM 6066 C C . ASN A 1 783 ? 5.808 -7.631 -0.300 1.00 96.69 783 ASN A C 1
ATOM 6068 O O . ASN A 1 783 ? 5.566 -6.979 0.722 1.00 96.69 783 ASN A O 1
ATOM 6072 N N . GLY A 1 784 ? 7.049 -7.938 -0.681 1.00 94.94 784 GLY A N 1
ATOM 6073 C CA . GLY A 1 784 ? 8.241 -7.620 0.107 1.00 94.94 784 GLY A CA 1
ATOM 6074 C C . GLY A 1 784 ? 8.506 -8.631 1.225 1.00 94.94 784 GLY A C 1
ATOM 6075 O O . GLY A 1 784 ? 8.520 -9.841 0.997 1.00 94.94 784 GLY A O 1
ATOM 6076 N N . ARG A 1 785 ? 8.757 -8.141 2.443 1.00 93.81 785 ARG A N 1
ATOM 6077 C CA . ARG A 1 785 ? 9.073 -8.962 3.619 1.00 93.81 785 ARG A CA 1
ATOM 6078 C C . ARG A 1 785 ? 7.909 -9.895 3.953 1.00 93.81 785 ARG A C 1
ATOM 6080 O O . ARG A 1 785 ? 6.813 -9.429 4.259 1.00 93.81 785 ARG A O 1
ATOM 6087 N N . ALA A 1 786 ? 8.159 -11.203 3.989 1.00 91.31 786 ALA A N 1
ATOM 6088 C CA . ALA A 1 786 ? 7.153 -12.191 4.370 1.00 91.31 786 ALA A CA 1
ATOM 6089 C C . ALA A 1 786 ? 6.595 -11.925 5.784 1.00 91.31 786 ALA A C 1
ATOM 6091 O O . ALA A 1 786 ? 7.271 -11.338 6.637 1.00 91.31 786 ALA A O 1
ATOM 6092 N N . LEU A 1 787 ? 5.348 -12.336 6.038 1.00 92.44 787 LEU A N 1
ATOM 6093 C CA . LEU A 1 787 ? 4.771 -12.306 7.387 1.00 92.44 787 LEU A CA 1
ATOM 6094 C C . LEU A 1 787 ? 5.601 -13.196 8.335 1.00 92.44 787 LEU A C 1
ATOM 6096 O O . LEU A 1 787 ? 6.087 -14.230 7.877 1.00 92.44 787 LEU A O 1
ATOM 6100 N N . PRO A 1 788 ? 5.744 -12.841 9.622 1.00 91.50 788 PRO A N 1
ATOM 6101 C CA . PRO A 1 788 ? 6.444 -13.685 10.585 1.00 91.50 788 PRO A CA 1
ATOM 6102 C C . PRO A 1 788 ? 5.651 -14.959 10.924 1.00 91.50 788 PRO A C 1
ATOM 6104 O O . PRO A 1 788 ? 4.419 -14.982 10.821 1.00 91.50 788 PRO A O 1
ATOM 6107 N N . ALA A 1 789 ? 6.349 -16.003 11.371 1.00 90.94 789 ALA A N 1
ATOM 6108 C CA . ALA A 1 789 ? 5.752 -17.186 11.991 1.00 90.94 789 ALA A CA 1
ATOM 6109 C C . ALA A 1 789 ? 5.001 -16.828 13.281 1.00 90.94 789 ALA A C 1
ATOM 6111 O O . ALA A 1 789 ? 5.507 -16.046 14.101 1.00 90.94 789 ALA A O 1
ATOM 6112 N N . LYS A 1 790 ? 3.803 -17.409 13.442 1.00 88.75 790 LYS A N 1
ATOM 6113 C CA . LYS A 1 790 ? 2.983 -17.320 14.663 1.00 88.75 790 LYS A CA 1
ATOM 6114 C C . LYS A 1 790 ? 3.655 -18.050 15.830 1.00 88.75 790 LYS A C 1
ATOM 6116 O O . LYS A 1 790 ? 4.589 -18.818 15.643 1.00 88.75 790 LYS A O 1
ATOM 6121 N N . GLU A 1 791 ? 3.166 -17.829 17.051 1.00 87.75 791 GLU A N 1
ATOM 6122 C CA . GLU A 1 791 ? 3.809 -18.315 18.284 1.00 87.75 791 GLU A CA 1
ATOM 6123 C C . GLU A 1 791 ? 4.100 -19.831 18.291 1.00 87.75 791 GLU A C 1
ATOM 6125 O O . GLU A 1 791 ? 5.215 -20.233 18.631 1.00 87.75 791 GLU A O 1
ATOM 6130 N N . ASN A 1 792 ? 3.124 -20.641 17.860 1.00 90.88 792 ASN A N 1
ATOM 6131 C CA . ASN A 1 792 ? 3.184 -22.109 17.778 1.00 90.88 792 ASN A CA 1
ATOM 6132 C C . ASN A 1 792 ? 3.332 -22.606 16.327 1.00 90.88 792 ASN A C 1
ATOM 6134 O O . ASN A 1 792 ? 2.771 -23.636 15.954 1.00 90.88 792 ASN A O 1
ATOM 6138 N N . GLU A 1 793 ? 4.035 -21.856 15.484 1.00 94.75 793 GLU A N 1
ATOM 6139 C CA . GLU A 1 793 ? 4.226 -22.160 14.065 1.00 94.75 793 GLU A CA 1
ATOM 6140 C C . GLU A 1 793 ? 5.716 -22.115 13.714 1.00 94.75 793 GLU A C 1
ATOM 6142 O O . GLU A 1 793 ? 6.472 -21.310 14.256 1.00 94.75 793 GLU A O 1
ATOM 6147 N N . GLY A 1 794 ? 6.143 -22.979 12.799 1.00 96.12 794 GLY A N 1
ATOM 6148 C CA . GLY A 1 794 ? 7.490 -22.981 12.244 1.00 96.12 794 GLY A CA 1
ATOM 6149 C C . GLY A 1 794 ? 7.441 -23.001 10.724 1.00 96.12 794 GLY A C 1
ATOM 6150 O O . GLY A 1 794 ? 6.652 -23.741 10.132 1.00 96.12 794 GLY A O 1
ATOM 6151 N N . CYS A 1 795 ? 8.271 -22.178 10.091 1.00 97.12 795 CYS A N 1
ATOM 6152 C CA . CYS A 1 795 ? 8.251 -21.982 8.652 1.00 97.12 795 CYS A CA 1
ATOM 6153 C C . CYS A 1 795 ? 9.643 -22.037 8.034 1.00 97.12 795 CYS A C 1
ATOM 6155 O O . CYS A 1 795 ? 10.632 -21.623 8.637 1.00 97.12 795 CYS A O 1
ATOM 6157 N N . ILE A 1 796 ? 9.675 -22.444 6.770 1.00 97.31 796 ILE A N 1
ATOM 6158 C CA . ILE A 1 796 ? 10.759 -22.132 5.838 1.00 97.31 796 ILE A CA 1
ATOM 6159 C C . ILE A 1 796 ? 10.234 -21.172 4.773 1.00 97.31 796 ILE A C 1
ATOM 6161 O O . ILE A 1 796 ? 9.079 -21.265 4.339 1.00 97.31 796 ILE A O 1
ATOM 6165 N N . VAL A 1 797 ? 11.068 -20.220 4.367 1.00 95.12 797 VAL A N 1
ATOM 6166 C CA . VAL A 1 797 ? 10.674 -19.153 3.446 1.00 95.12 797 VAL A CA 1
ATOM 6167 C C . VAL A 1 797 ? 11.681 -19.048 2.312 1.00 95.12 797 VAL A C 1
ATOM 6169 O O . VAL A 1 797 ? 12.878 -18.908 2.548 1.00 95.12 797 VAL A O 1
ATOM 6172 N N . SER A 1 798 ? 11.186 -19.100 1.075 1.00 92.38 798 SER A N 1
ATOM 6173 C CA . SER A 1 798 ? 11.993 -18.900 -0.132 1.00 92.38 798 SER A CA 1
ATOM 6174 C C . SER A 1 798 ? 12.649 -17.519 -0.115 1.00 92.38 798 SER A C 1
ATOM 6176 O O . SER A 1 798 ? 11.949 -16.506 -0.080 1.00 92.38 798 SER A O 1
ATOM 6178 N N . VAL A 1 799 ? 13.982 -17.465 -0.201 1.00 87.00 799 VAL A N 1
ATOM 6179 C CA . VAL A 1 799 ? 14.735 -16.195 -0.259 1.00 87.00 799 VAL A CA 1
ATOM 6180 C C . VAL A 1 799 ? 14.373 -15.394 -1.514 1.00 87.00 799 VAL A C 1
ATOM 6182 O O . VAL A 1 799 ? 14.296 -14.166 -1.477 1.00 87.00 799 VAL A O 1
ATOM 6185 N N . ASN A 1 800 ? 14.091 -16.091 -2.618 1.00 81.00 800 ASN A N 1
ATOM 6186 C CA . ASN A 1 800 ? 13.781 -15.468 -3.902 1.00 81.00 800 ASN A CA 1
ATOM 6187 C C . ASN A 1 800 ? 12.370 -14.878 -3.939 1.00 81.00 800 ASN A C 1
ATOM 6189 O O . ASN A 1 800 ? 12.198 -13.727 -4.338 1.00 81.00 800 ASN A O 1
ATOM 6193 N N . SER A 1 801 ? 11.370 -15.673 -3.540 1.00 79.94 801 SER A N 1
ATOM 6194 C CA . SER A 1 801 ? 9.951 -15.339 -3.729 1.00 79.94 801 SER A CA 1
ATOM 6195 C C . SER A 1 801 ? 9.236 -14.849 -2.470 1.00 79.94 801 SER A C 1
ATOM 6197 O O . SER A 1 801 ? 8.109 -14.373 -2.568 1.00 79.94 801 SER A O 1
ATOM 6199 N N . GLY A 1 802 ? 9.817 -15.034 -1.281 1.00 84.31 802 GLY A N 1
ATOM 6200 C CA . GLY A 1 802 ? 9.152 -14.763 -0.003 1.00 84.31 802 GLY A CA 1
ATOM 6201 C C . GLY A 1 802 ? 7.989 -15.712 0.324 1.00 84.31 802 GLY A C 1
ATOM 6202 O O . GLY A 1 802 ? 7.366 -15.573 1.378 1.00 84.31 802 GLY A O 1
ATOM 6203 N N . LYS A 1 803 ? 7.676 -16.689 -0.545 1.00 87.19 803 LYS A N 1
ATOM 6204 C CA . LYS A 1 803 ? 6.638 -17.693 -0.281 1.00 87.19 803 LYS A CA 1
ATOM 6205 C C . LYS A 1 803 ? 7.035 -18.560 0.910 1.00 87.19 803 LYS A C 1
ATOM 6207 O O . LYS A 1 803 ? 8.161 -19.056 0.986 1.00 87.19 803 LYS A O 1
ATOM 6212 N N . ARG A 1 804 ? 6.079 -18.748 1.819 1.00 93.12 804 ARG A N 1
ATOM 6213 C CA . ARG A 1 804 ? 6.248 -19.465 3.085 1.00 93.12 804 ARG A CA 1
ATOM 6214 C C . ARG A 1 804 ? 5.658 -20.869 2.986 1.00 93.12 804 ARG A C 1
ATOM 6216 O O . ARG A 1 804 ? 4.558 -21.034 2.462 1.00 93.12 804 ARG A O 1
ATOM 6223 N N . TYR A 1 805 ? 6.355 -21.853 3.539 1.00 96.25 805 TYR A N 1
ATOM 6224 C CA . TYR A 1 805 ? 5.785 -23.148 3.902 1.00 96.25 805 TYR A CA 1
ATOM 6225 C C . TYR A 1 805 ? 5.839 -23.270 5.422 1.00 96.25 805 TYR A C 1
ATOM 6227 O O . TYR A 1 805 ? 6.925 -23.269 6.000 1.00 96.25 805 TYR A O 1
ATOM 6235 N N . CYS A 1 806 ? 4.671 -23.319 6.055 1.00 95.88 806 CYS A N 1
ATOM 6236 C CA . CYS A 1 806 ? 4.522 -23.281 7.503 1.00 95.88 806 CYS A CA 1
ATOM 6237 C C . CYS A 1 806 ? 3.780 -24.511 8.003 1.00 95.88 806 CYS A C 1
ATOM 6239 O O . CYS A 1 806 ? 2.856 -24.993 7.348 1.00 95.88 806 CYS A O 1
ATOM 6241 N N . LEU A 1 807 ? 4.174 -24.987 9.178 1.00 95.94 807 LEU A N 1
ATOM 6242 C CA . LEU A 1 807 ? 3.485 -26.042 9.905 1.00 95.94 807 LEU A CA 1
ATOM 6243 C C . LEU A 1 807 ? 3.282 -25.602 11.360 1.00 95.94 807 LEU A C 1
ATOM 6245 O O . LEU A 1 807 ? 4.182 -24.987 11.944 1.00 95.94 807 LEU A O 1
ATOM 6249 N N . PRO A 1 808 ? 2.132 -25.921 11.973 1.00 95.56 808 PRO A N 1
ATOM 6250 C CA . PRO A 1 808 ? 1.960 -25.747 13.403 1.00 95.56 808 PRO A CA 1
ATOM 6251 C C . PRO A 1 808 ? 2.810 -26.766 14.175 1.00 95.56 808 PRO A C 1
ATOM 6253 O O . PRO A 1 808 ? 3.182 -27.828 13.665 1.00 95.56 808 PRO A O 1
ATOM 6256 N N . VAL A 1 809 ? 3.096 -26.449 15.434 1.00 95.81 809 VAL A N 1
ATOM 6257 C CA . VAL A 1 809 ? 3.736 -27.365 16.385 1.00 95.81 809 VAL A CA 1
ATOM 6258 C C . VAL A 1 809 ? 2.995 -28.706 16.429 1.00 95.81 809 VAL A C 1
ATOM 6260 O O . VAL A 1 809 ? 1.770 -28.756 16.497 1.00 95.81 809 VAL A O 1
ATOM 6263 N N . GLY A 1 810 ? 3.755 -29.802 16.383 1.00 95.50 810 GLY A N 1
ATOM 6264 C CA . GLY A 1 810 ? 3.237 -31.171 16.359 1.00 95.50 810 GLY A CA 1
ATOM 6265 C C . GLY A 1 810 ? 3.041 -31.740 14.950 1.00 95.50 810 GLY A C 1
ATOM 6266 O O . GLY A 1 810 ? 2.852 -32.947 14.812 1.00 95.50 810 GLY A O 1
ATOM 6267 N N . GLN A 1 811 ? 3.136 -30.918 13.899 1.00 97.31 811 GLN A N 1
ATOM 6268 C CA . GLN A 1 811 ? 3.021 -31.376 12.514 1.00 97.31 811 GLN A CA 1
ATOM 6269 C C . GLN A 1 811 ? 4.374 -31.584 11.821 1.00 97.31 811 GLN A C 1
ATOM 6271 O O . GLN A 1 811 ? 5.425 -31.078 12.223 1.00 97.31 811 GLN A O 1
ATOM 6276 N N . ARG A 1 812 ? 4.331 -32.358 10.733 1.00 96.19 812 ARG A N 1
ATOM 6277 C CA . ARG A 1 812 ? 5.451 -32.633 9.825 1.00 96.19 812 ARG A CA 1
ATOM 6278 C C . ARG A 1 812 ? 5.011 -32.493 8.373 1.00 96.19 812 ARG A C 1
ATOM 6280 O O . ARG A 1 812 ? 3.826 -32.613 8.073 1.00 96.19 812 ARG A O 1
ATOM 6287 N N . SER A 1 813 ? 5.975 -32.292 7.482 1.00 95.00 813 SER A N 1
ATOM 6288 C CA . SER A 1 813 ? 5.754 -32.413 6.046 1.00 95.00 813 SER A CA 1
ATOM 6289 C C . SER A 1 813 ? 5.346 -33.845 5.685 1.00 95.00 813 SER A C 1
ATOM 6291 O O . SER A 1 813 ? 5.458 -34.771 6.505 1.00 95.00 813 SER A O 1
ATOM 6293 N N . GLY A 1 814 ? 4.928 -34.030 4.429 1.00 94.44 814 GLY A N 1
ATOM 6294 C CA . GLY A 1 814 ? 4.771 -35.351 3.828 1.00 94.44 814 GLY A CA 1
ATOM 6295 C C . GLY A 1 814 ? 6.092 -36.132 3.777 1.00 94.44 814 GLY A C 1
ATOM 6296 O O . GLY A 1 814 ? 7.012 -35.913 4.575 1.00 94.44 814 GLY A O 1
ATOM 6297 N N . TYR A 1 815 ? 6.198 -37.066 2.832 1.00 93.75 815 TYR A N 1
ATOM 6298 C CA . TYR A 1 815 ? 7.467 -37.756 2.596 1.00 93.75 815 TYR A CA 1
ATOM 6299 C C . TYR A 1 815 ? 8.567 -36.745 2.236 1.00 93.75 815 TYR A C 1
ATOM 6301 O O . TYR A 1 815 ? 9.593 -36.700 2.904 1.00 93.75 815 TYR A O 1
ATOM 6309 N N . SER A 1 816 ? 8.290 -35.852 1.292 1.00 95.12 816 SER A N 1
ATOM 6310 C CA . SER A 1 816 ? 9.112 -34.694 0.939 1.00 95.12 816 SER A CA 1
ATOM 6311 C C . SER A 1 816 ? 8.346 -33.383 1.169 1.00 95.12 816 SER A C 1
ATOM 6313 O O . SER A 1 816 ? 7.131 -33.366 1.404 1.00 95.12 816 SER A O 1
ATOM 6315 N N . LEU A 1 817 ? 9.071 -32.267 1.143 1.00 96.56 817 LEU A N 1
ATOM 6316 C CA . LEU A 1 817 ? 8.513 -30.923 1.030 1.00 96.56 817 LEU A CA 1
ATOM 6317 C C . LEU A 1 817 ? 7.826 -30.740 -0.338 1.00 96.56 817 LEU A C 1
ATOM 6319 O O . LEU A 1 817 ? 8.132 -31.470 -1.280 1.00 96.56 817 LEU A O 1
ATOM 6323 N N . PRO A 1 818 ? 6.918 -29.758 -0.475 1.00 96.12 818 PRO A N 1
ATOM 6324 C CA . PRO A 1 818 ? 6.288 -29.458 -1.759 1.00 96.12 818 PRO A CA 1
ATOM 6325 C C . PRO A 1 818 ? 7.301 -29.105 -2.859 1.00 96.12 818 PRO A C 1
ATOM 6327 O O . PRO A 1 818 ? 8.233 -28.337 -2.615 1.00 96.12 818 PRO A O 1
ATOM 6330 N N . ASP A 1 819 ? 7.058 -29.559 -4.090 1.00 94.62 819 ASP A N 1
ATOM 6331 C CA . ASP A 1 819 ? 7.970 -29.367 -5.235 1.00 94.62 819 ASP A CA 1
ATOM 6332 C C . ASP A 1 819 ? 8.364 -27.908 -5.473 1.00 94.62 819 ASP A C 1
ATOM 6334 O O . ASP A 1 819 ? 9.487 -27.609 -5.868 1.00 94.62 819 ASP A O 1
ATOM 6338 N N . TRP A 1 820 ? 7.451 -26.973 -5.201 1.00 94.00 820 TRP A N 1
ATOM 6339 C CA . TRP A 1 820 ? 7.719 -25.557 -5.415 1.00 94.00 820 TRP A CA 1
ATOM 6340 C C . TRP A 1 820 ? 8.777 -24.987 -4.461 1.00 94.00 820 TRP A C 1
ATOM 6342 O O . TRP A 1 820 ? 9.345 -23.955 -4.803 1.00 94.00 820 TRP A O 1
ATOM 6352 N N . ILE A 1 821 ? 9.039 -25.593 -3.292 1.00 94.19 821 ILE A N 1
ATOM 6353 C CA . ILE A 1 821 ? 10.038 -25.106 -2.317 1.00 94.19 821 ILE A CA 1
ATOM 6354 C C . ILE A 1 821 ? 11.287 -25.991 -2.235 1.00 94.19 821 ILE A C 1
ATOM 6356 O O . ILE A 1 821 ? 12.351 -25.501 -1.858 1.00 94.19 821 ILE A O 1
ATOM 6360 N N . VAL A 1 822 ? 11.191 -27.268 -2.615 1.00 92.75 822 VAL A N 1
ATOM 6361 C CA . VAL A 1 822 ? 12.344 -28.178 -2.659 1.00 92.75 822 VAL A CA 1
ATOM 6362 C C . VAL A 1 822 ? 13.434 -27.612 -3.574 1.00 92.75 822 VAL A C 1
ATOM 6364 O O . VAL A 1 822 ? 13.169 -27.140 -4.677 1.00 92.75 822 VAL A O 1
ATOM 6367 N N . GLY A 1 823 ? 14.684 -27.642 -3.105 1.00 89.50 823 GLY A N 1
ATOM 6368 C CA . GLY A 1 823 ? 15.848 -27.162 -3.857 1.00 89.50 823 GLY A CA 1
ATOM 6369 C C . GLY A 1 823 ? 16.009 -25.638 -3.906 1.00 89.50 823 GLY A C 1
ATOM 6370 O O . GLY A 1 823 ? 17.055 -25.163 -4.357 1.00 89.50 823 GLY A O 1
ATOM 6371 N N . GLN A 1 824 ? 15.034 -24.869 -3.413 1.00 93.69 824 GLN A N 1
ATOM 6372 C CA . GLN A 1 824 ? 15.202 -23.432 -3.219 1.00 93.69 824 GLN A CA 1
ATOM 6373 C C . GLN A 1 824 ? 16.091 -23.145 -2.007 1.00 93.69 824 GLN A C 1
ATOM 6375 O O . GLN A 1 824 ? 16.074 -23.881 -1.023 1.00 93.69 824 GLN A O 1
ATOM 6380 N N . GLU A 1 825 ? 16.842 -22.044 -2.064 1.00 93.94 825 GLU A N 1
ATOM 6381 C CA . GLU A 1 825 ? 17.505 -21.501 -0.879 1.00 93.94 825 GLU A CA 1
ATOM 6382 C C . GLU A 1 825 ? 16.455 -20.842 0.030 1.00 93.94 825 GLU A C 1
ATOM 6384 O O . GLU A 1 825 ? 15.653 -20.012 -0.424 1.00 93.94 825 GLU A O 1
ATOM 6389 N N . VAL A 1 826 ? 16.434 -21.242 1.302 1.00 95.81 826 VAL A N 1
ATOM 6390 C CA . VAL A 1 826 ? 15.427 -20.809 2.280 1.00 95.81 826 VAL A CA 1
ATOM 6391 C C . VAL A 1 826 ? 16.062 -20.272 3.555 1.00 95.81 826 VAL A C 1
ATOM 6393 O O . VAL A 1 826 ? 17.171 -20.656 3.916 1.00 95.81 826 VAL A O 1
ATOM 6396 N N . TYR A 1 827 ? 15.328 -19.417 4.264 1.00 95.69 827 TYR A N 1
ATOM 6397 C CA . TYR A 1 827 ? 15.600 -19.108 5.667 1.00 95.69 827 TYR A CA 1
ATOM 6398 C C . TYR A 1 827 ? 14.527 -19.736 6.563 1.00 95.69 827 TYR A C 1
ATOM 6400 O O . TYR A 1 827 ? 13.377 -19.911 6.142 1.00 95.69 827 TYR A O 1
ATOM 6408 N N . VAL A 1 828 ? 14.900 -20.078 7.795 1.00 96.62 828 VAL A N 1
ATOM 6409 C CA . VAL A 1 828 ? 13.964 -20.551 8.822 1.00 96.62 828 VAL A CA 1
ATOM 6410 C C . VAL A 1 828 ? 13.379 -19.360 9.560 1.00 96.62 828 VAL A C 1
ATOM 6412 O O . VAL A 1 828 ? 14.101 -18.435 9.928 1.00 96.62 828 VAL A O 1
ATOM 6415 N N . ASP A 1 829 ? 12.078 -19.421 9.814 1.00 95.50 829 ASP A N 1
ATOM 6416 C CA . ASP A 1 829 ? 11.364 -18.514 10.697 1.00 95.50 829 ASP A CA 1
ATOM 6417 C C . ASP A 1 829 ? 10.512 -19.326 11.681 1.00 95.50 829 ASP A C 1
ATOM 6419 O O . ASP A 1 829 ? 9.515 -19.940 11.296 1.00 95.50 829 ASP A O 1
ATOM 6423 N N . SER A 1 830 ? 10.922 -19.362 12.948 1.00 94.94 830 SER A N 1
ATOM 6424 C CA . SER A 1 830 ? 10.258 -20.137 13.995 1.00 94.94 830 SER A CA 1
ATOM 6425 C C . SER A 1 830 ? 9.620 -19.249 15.056 1.00 94.94 830 SER A C 1
ATOM 6427 O O . SER A 1 830 ? 10.253 -18.336 15.595 1.00 94.94 830 SER A O 1
ATOM 6429 N N . GLY A 1 831 ? 8.375 -19.570 15.405 1.00 91.25 831 GLY A N 1
ATOM 6430 C CA . GLY A 1 831 ? 7.619 -18.951 16.482 1.00 91.25 831 GLY A CA 1
ATOM 6431 C C . GLY A 1 831 ? 8.310 -19.021 17.843 1.00 91.25 831 GLY A C 1
ATOM 6432 O O . GLY A 1 831 ? 9.201 -19.840 18.094 1.00 91.25 831 GLY A O 1
ATOM 6433 N N . ALA A 1 832 ? 7.883 -18.156 18.765 1.00 88.94 832 ALA A N 1
ATOM 6434 C CA . ALA A 1 832 ? 8.498 -18.051 20.087 1.00 88.94 832 ALA A CA 1
ATOM 6435 C C . ALA A 1 832 ? 8.468 -19.375 20.876 1.00 88.94 832 ALA A C 1
ATOM 6437 O O . ALA A 1 832 ? 9.453 -19.670 21.554 1.00 88.94 832 ALA A O 1
ATOM 6438 N N . LYS A 1 833 ? 7.418 -20.195 20.715 1.00 91.31 833 LYS A N 1
ATOM 6439 C CA . LYS A 1 833 ? 7.235 -21.508 21.367 1.00 91.31 833 LYS A CA 1
ATOM 6440 C C . LYS A 1 833 ? 7.566 -22.705 20.464 1.00 91.31 833 LYS A C 1
ATOM 6442 O O . LYS A 1 833 ? 7.465 -23.847 20.904 1.00 91.31 833 LYS A O 1
ATOM 6447 N N . ALA A 1 834 ? 7.974 -22.460 19.219 1.00 95.00 834 ALA A N 1
ATOM 6448 C CA . ALA A 1 834 ? 8.211 -23.492 18.213 1.00 95.00 834 ALA A CA 1
ATOM 6449 C C . ALA A 1 834 ? 9.700 -23.670 17.883 1.00 95.00 834 ALA A C 1
ATOM 6451 O O . ALA A 1 834 ? 10.481 -22.714 17.883 1.00 95.00 834 ALA A O 1
ATOM 6452 N N . LYS A 1 835 ? 10.086 -24.893 17.532 1.00 96.94 835 LYS A N 1
ATOM 6453 C CA . LYS A 1 835 ? 11.397 -25.274 17.003 1.00 96.94 835 LYS A CA 1
ATOM 6454 C C . LYS A 1 835 ? 11.209 -26.007 15.678 1.00 96.94 835 LYS A C 1
ATOM 6456 O O . LYS A 1 835 ? 10.374 -26.909 15.582 1.00 96.94 835 LYS A O 1
ATOM 6461 N N . VAL A 1 836 ? 11.981 -25.627 14.662 1.00 97.81 836 VAL A N 1
ATOM 6462 C CA . VAL A 1 836 ? 11.928 -26.231 13.325 1.00 97.81 836 VAL A CA 1
ATOM 6463 C C . VAL A 1 836 ? 13.030 -27.275 13.201 1.00 97.81 836 VAL A C 1
ATOM 6465 O O . VAL A 1 836 ? 14.195 -27.005 13.481 1.00 97.81 836 VAL A O 1
ATOM 6468 N N . LEU A 1 837 ? 12.649 -28.469 12.767 1.00 98.25 837 LEU A N 1
ATOM 6469 C CA . LEU A 1 837 ? 13.541 -29.573 12.445 1.00 98.25 837 LEU A CA 1
ATOM 6470 C C . LEU A 1 837 ? 13.580 -29.733 10.926 1.00 98.25 837 LEU A C 1
ATOM 6472 O O . LEU A 1 837 ? 12.524 -29.897 10.308 1.00 98.25 837 LEU A O 1
ATOM 6476 N N . LEU A 1 838 ? 14.772 -29.708 10.333 1.00 98.19 838 LEU A N 1
ATOM 6477 C CA . LEU A 1 838 ? 14.966 -29.888 8.890 1.00 98.19 838 LEU A CA 1
ATOM 6478 C C . LEU A 1 838 ? 15.871 -31.078 8.595 1.00 98.19 838 LEU A C 1
ATOM 6480 O O . LEU A 1 838 ? 16.779 -31.371 9.370 1.00 98.19 838 LEU A O 1
ATOM 6484 N N . SER A 1 839 ? 15.646 -31.712 7.445 1.00 97.62 839 SER A N 1
ATOM 6485 C CA . SER A 1 839 ? 16.574 -32.677 6.853 1.00 97.62 839 SER A CA 1
ATOM 6486 C C . SER A 1 839 ? 16.928 -32.293 5.418 1.00 97.62 839 SER A C 1
ATOM 6488 O O . SER A 1 839 ? 16.080 -31.785 4.677 1.00 97.62 839 SER A O 1
ATOM 6490 N N . ASP A 1 840 ? 18.177 -32.550 5.027 1.00 95.75 840 ASP A N 1
ATOM 6491 C CA . ASP A 1 840 ? 18.667 -32.468 3.647 1.00 95.75 840 ASP A CA 1
ATOM 6492 C C . ASP A 1 840 ? 18.116 -33.605 2.766 1.00 95.75 840 ASP A C 1
ATOM 6494 O O . ASP A 1 840 ? 18.235 -33.552 1.542 1.00 95.75 840 ASP A O 1
ATOM 6498 N N . TRP A 1 841 ? 17.488 -34.620 3.370 1.00 96.12 841 TRP A N 1
ATOM 6499 C CA . TRP A 1 841 ? 16.915 -35.787 2.698 1.00 96.12 841 TRP A CA 1
ATOM 6500 C C . TRP A 1 841 ? 15.385 -35.822 2.742 1.00 96.12 841 TRP A C 1
ATOM 6502 O O . TRP A 1 841 ? 14.725 -35.165 3.559 1.00 96.12 841 TRP A O 1
ATOM 6512 N N . ASP A 1 842 ? 14.821 -36.610 1.822 1.00 94.62 842 ASP A N 1
ATOM 6513 C CA . ASP A 1 842 ? 13.407 -36.953 1.877 1.00 94.62 842 ASP A CA 1
ATOM 6514 C C . ASP A 1 842 ? 13.143 -37.801 3.122 1.00 94.62 842 ASP A C 1
ATOM 6516 O O . ASP A 1 842 ? 13.911 -38.702 3.480 1.00 94.62 842 ASP A O 1
ATOM 6520 N N . ASN A 1 843 ? 12.031 -37.491 3.782 1.00 91.88 843 ASN A N 1
ATOM 6521 C CA . ASN A 1 843 ? 11.685 -37.918 5.128 1.00 91.88 843 ASN A CA 1
ATOM 6522 C C . ASN A 1 843 ? 12.742 -37.477 6.165 1.00 91.88 843 ASN A C 1
ATOM 6524 O O . ASN A 1 843 ? 13.906 -37.253 5.851 1.00 91.88 843 ASN A O 1
ATOM 6528 N N . LEU A 1 844 ? 12.353 -37.359 7.437 1.00 92.94 844 LEU A N 1
ATOM 6529 C CA . LEU A 1 844 ? 13.301 -37.036 8.512 1.00 92.94 844 LEU A CA 1
ATOM 6530 C C . LEU A 1 844 ? 14.128 -38.291 8.846 1.00 92.94 844 LEU A C 1
ATOM 6532 O O . LEU A 1 844 ? 13.893 -38.949 9.859 1.00 92.94 844 LEU A O 1
ATOM 6536 N N . SER A 1 845 ? 15.010 -38.681 7.927 1.00 90.69 845 SER A N 1
ATOM 6537 C CA . SER A 1 845 ? 15.657 -39.989 7.853 1.00 90.69 845 SER A CA 1
ATOM 6538 C C . SER A 1 845 ? 17.127 -39.944 8.291 1.00 90.69 845 SER A C 1
ATOM 6540 O O . SER A 1 845 ? 17.747 -38.884 8.373 1.00 90.69 845 SER A O 1
ATOM 6542 N N . TYR A 1 846 ? 17.677 -41.115 8.642 1.00 93.31 846 TYR A N 1
ATOM 6543 C CA . TYR A 1 846 ? 19.094 -41.319 8.999 1.00 93.31 846 TYR A CA 1
ATOM 6544 C C . TYR A 1 846 ? 19.649 -40.399 10.104 1.00 93.31 846 TYR A C 1
ATOM 6546 O O . TYR A 1 846 ? 20.855 -40.180 10.182 1.00 93.31 846 TYR A O 1
ATOM 6554 N N . ASN A 1 847 ? 18.783 -39.835 10.955 1.00 93.31 847 ASN A N 1
ATOM 6555 C CA . ASN A 1 847 ? 19.137 -38.812 11.948 1.00 93.31 847 ASN A CA 1
ATOM 6556 C C . ASN A 1 847 ? 19.871 -37.591 11.357 1.00 93.31 847 ASN A C 1
ATOM 6558 O O . ASN A 1 847 ? 20.543 -36.853 12.078 1.00 93.31 847 ASN A O 1
ATOM 6562 N N . ARG A 1 848 ? 19.710 -37.322 10.057 1.00 97.25 848 ARG A N 1
ATOM 6563 C CA . ARG A 1 848 ? 20.240 -36.129 9.382 1.00 97.25 848 ARG A CA 1
ATOM 6564 C C . ARG A 1 848 ? 19.316 -34.945 9.639 1.00 97.25 848 ARG A C 1
ATOM 6566 O O . ARG A 1 848 ? 18.680 -34.423 8.729 1.00 97.25 848 ARG A O 1
ATOM 6573 N N . ILE A 1 849 ? 19.158 -34.606 10.914 1.00 97.88 849 ILE A N 1
ATOM 6574 C CA . ILE A 1 849 ? 18.172 -33.641 11.399 1.00 97.88 849 ILE A CA 1
ATOM 6575 C C . ILE A 1 849 ? 18.912 -32.493 12.075 1.00 97.88 849 ILE A C 1
ATOM 6577 O O . ILE A 1 849 ? 19.639 -32.715 13.042 1.00 97.88 849 ILE A O 1
ATOM 6581 N N . GLY A 1 850 ? 18.730 -31.283 11.551 1.00 97.31 850 GLY A N 1
ATOM 6582 C CA . GLY A 1 850 ? 19.204 -30.037 12.148 1.00 97.31 850 GLY A CA 1
ATOM 6583 C C . GLY A 1 850 ? 18.082 -29.328 12.902 1.00 97.31 850 GLY A C 1
ATOM 6584 O O . GLY A 1 850 ? 16.924 -29.364 12.476 1.00 97.31 850 GLY A O 1
ATOM 6585 N N . GLU A 1 851 ? 18.423 -28.676 14.013 1.00 97.50 851 GLU A N 1
ATOM 6586 C CA . GLU A 1 851 ? 17.483 -27.902 14.828 1.00 97.50 851 GLU A CA 1
ATOM 6587 C C . GLU A 1 851 ? 17.658 -26.400 14.607 1.00 97.50 851 GLU A C 1
ATOM 6589 O O . GLU A 1 851 ? 18.768 -25.876 14.683 1.00 97.50 851 GLU A O 1
ATOM 6594 N N . PHE A 1 852 ? 16.547 -25.699 14.389 1.00 97.31 852 PHE A N 1
ATOM 6595 C CA . PHE A 1 852 ? 16.534 -24.277 14.073 1.00 97.31 852 PHE A CA 1
ATOM 6596 C C . PHE A 1 852 ? 15.498 -23.543 14.927 1.00 97.31 852 PHE A C 1
ATOM 6598 O O . PHE A 1 852 ? 14.333 -23.943 15.019 1.00 97.31 852 PHE A O 1
ATOM 6605 N N . VAL A 1 853 ? 15.926 -22.451 15.563 1.00 94.81 853 VAL A N 1
ATOM 6606 C CA . VAL A 1 853 ? 15.112 -21.636 16.472 1.00 94.81 853 VAL A CA 1
ATOM 6607 C C . VAL A 1 853 ? 15.250 -20.159 16.106 1.00 94.81 853 VAL A C 1
ATOM 6609 O O . VAL A 1 853 ? 16.349 -19.684 15.840 1.00 94.81 853 VAL A O 1
ATOM 6612 N N . GLY A 1 854 ? 14.136 -19.422 16.145 1.00 92.38 854 GLY A N 1
ATOM 6613 C CA . GLY A 1 854 ? 14.098 -18.011 15.759 1.00 92.38 854 GLY A CA 1
ATOM 6614 C C . GLY A 1 854 ? 14.208 -17.833 14.244 1.00 92.38 854 GLY A C 1
ATOM 6615 O O . GLY A 1 854 ? 13.666 -18.643 13.493 1.00 92.38 854 GLY A O 1
ATOM 6616 N N . ASN A 1 855 ? 14.899 -16.776 13.813 1.00 92.19 855 ASN A N 1
ATOM 6617 C CA . ASN A 1 855 ? 15.185 -16.523 12.401 1.00 92.19 855 ASN A CA 1
ATOM 6618 C C . ASN A 1 855 ? 16.609 -16.987 12.075 1.00 92.19 855 ASN A C 1
ATOM 6620 O O . ASN A 1 855 ? 17.559 -16.436 12.628 1.00 92.19 855 ASN A O 1
ATOM 6624 N N . VAL A 1 856 ? 16.760 -17.953 11.165 1.00 94.19 856 VAL A N 1
ATOM 6625 C CA . VAL A 1 856 ? 18.073 -18.476 10.744 1.00 94.19 856 VAL A CA 1
ATOM 6626 C C . VAL A 1 856 ? 18.223 -18.315 9.235 1.00 94.19 856 VAL A C 1
ATOM 6628 O O . VAL A 1 856 ? 17.427 -18.857 8.470 1.00 94.19 856 VAL A O 1
ATOM 6631 N N . ASN A 1 857 ? 19.226 -17.546 8.808 1.00 91.75 857 ASN A N 1
ATOM 6632 C CA . ASN A 1 857 ? 19.483 -17.250 7.397 1.00 91.75 857 ASN A CA 1
ATOM 6633 C C . ASN A 1 857 ? 20.241 -18.400 6.708 1.00 91.75 857 ASN A C 1
ATOM 6635 O O . ASN A 1 857 ? 20.918 -19.169 7.390 1.00 91.75 857 ASN A O 1
ATOM 6639 N N . PRO A 1 858 ? 20.224 -18.490 5.361 1.00 91.56 858 PRO A N 1
ATOM 6640 C CA . PRO A 1 858 ? 20.820 -19.616 4.641 1.00 91.56 858 PRO A CA 1
ATOM 6641 C C . PRO A 1 858 ? 22.297 -19.858 4.970 1.00 91.56 858 PRO A C 1
ATOM 6643 O O . PRO A 1 858 ? 22.728 -21.004 5.026 1.00 91.56 858 PRO A O 1
ATOM 6646 N N . ALA A 1 859 ? 23.079 -18.799 5.208 1.00 89.00 859 ALA A N 1
ATOM 6647 C CA . ALA A 1 859 ? 24.500 -18.910 5.543 1.00 89.00 859 ALA A CA 1
ATOM 6648 C C . ALA A 1 859 ? 24.737 -19.697 6.844 1.00 89.00 859 ALA A C 1
ATOM 6650 O O . ALA A 1 859 ? 25.604 -20.571 6.883 1.00 89.00 859 ALA A O 1
ATOM 6651 N N . ASP A 1 860 ? 23.909 -19.458 7.863 1.00 92.19 860 ASP A N 1
ATOM 6652 C CA . ASP A 1 860 ? 23.979 -20.134 9.163 1.00 92.19 860 ASP A CA 1
ATOM 6653 C C . ASP A 1 860 ? 23.411 -21.567 9.112 1.00 92.19 860 ASP A C 1
ATOM 6655 O O . ASP A 1 860 ? 23.550 -22.331 10.064 1.00 92.19 860 ASP A O 1
ATOM 6659 N N . MET A 1 861 ? 22.797 -21.962 7.990 1.00 95.62 861 MET A N 1
ATOM 6660 C CA . MET A 1 861 ? 22.232 -23.299 7.771 1.00 95.62 861 MET A CA 1
ATOM 6661 C C . MET A 1 861 ? 23.202 -24.259 7.064 1.00 95.62 861 MET A C 1
ATOM 6663 O O . MET A 1 861 ? 22.929 -25.456 7.018 1.00 95.62 861 MET A O 1
ATOM 6667 N N . LYS A 1 862 ? 24.333 -23.770 6.529 1.00 94.31 862 LYS A N 1
ATOM 6668 C CA . LYS A 1 862 ? 25.260 -24.568 5.696 1.00 94.31 862 LYS A CA 1
ATOM 6669 C C . LYS A 1 862 ? 26.184 -25.504 6.472 1.00 94.31 862 LYS A C 1
ATOM 6671 O O . LYS A 1 862 ? 26.762 -26.415 5.887 1.00 94.31 862 LYS A O 1
ATOM 6676 N N . LYS A 1 863 ? 26.380 -25.261 7.770 1.00 95.25 863 LYS A N 1
ATOM 6677 C CA . LYS A 1 863 ? 27.282 -26.053 8.616 1.00 95.25 863 LYS A CA 1
ATOM 6678 C C . LYS A 1 863 ? 26.697 -26.227 10.013 1.00 95.25 863 LYS A C 1
ATOM 6680 O O . LYS A 1 863 ? 27.202 -25.675 10.987 1.00 95.25 863 LYS A O 1
ATOM 6685 N N . VAL A 1 864 ? 25.626 -27.009 10.105 1.00 96.62 864 VAL A N 1
ATOM 6686 C CA . VAL A 1 864 ? 24.891 -27.252 11.354 1.00 96.62 864 VAL A CA 1
ATOM 6687 C C . VAL A 1 864 ? 25.111 -28.684 11.813 1.00 96.62 864 VAL A C 1
ATOM 6689 O O . VAL A 1 864 ? 25.042 -29.613 11.012 1.00 96.62 864 VAL A O 1
ATOM 6692 N N . LYS A 1 865 ? 25.381 -28.869 13.108 1.00 96.88 865 LYS A N 1
ATOM 6693 C CA . LYS A 1 865 ? 25.541 -30.201 13.697 1.00 96.88 865 LYS A CA 1
ATOM 6694 C C . LYS A 1 865 ? 24.186 -30.916 13.729 1.00 96.88 865 LYS A C 1
ATOM 6696 O O . LYS A 1 865 ? 23.275 -30.477 14.426 1.00 96.88 865 LYS A O 1
ATOM 6701 N N . ALA A 1 866 ? 24.068 -32.002 12.977 1.00 96.94 866 ALA A N 1
ATOM 6702 C CA . ALA A 1 866 ? 22.883 -32.843 12.912 1.00 96.94 866 ALA A CA 1
ATOM 6703 C C . ALA A 1 866 ? 22.807 -33.815 14.101 1.00 96.94 866 ALA A C 1
ATOM 6705 O O . ALA A 1 866 ? 23.809 -34.074 14.772 1.00 96.94 866 ALA A O 1
ATOM 6706 N N . TRP A 1 867 ? 21.638 -34.422 14.330 1.00 97.38 867 TRP A N 1
ATOM 6707 C CA . TRP A 1 867 ? 21.460 -35.485 15.335 1.00 97.38 867 TRP A CA 1
ATOM 6708 C C . TRP A 1 867 ? 22.346 -36.716 15.096 1.00 97.38 867 TRP A C 1
ATOM 6710 O O . TRP A 1 867 ? 22.688 -37.413 16.047 1.00 97.38 867 TRP A O 1
ATOM 6720 N N . SER A 1 868 ? 22.771 -36.965 13.855 1.00 94.19 868 SER A N 1
ATOM 6721 C CA . SER A 1 868 ? 23.770 -37.983 13.512 1.00 94.19 868 SER A CA 1
ATOM 6722 C C . SER A 1 868 ? 25.174 -37.673 14.051 1.00 94.19 868 SER A C 1
ATOM 6724 O O . SER A 1 868 ? 26.027 -38.554 14.070 1.00 94.19 868 SER A O 1
ATOM 6726 N N . GLY A 1 869 ? 25.432 -36.433 14.482 1.00 94.25 869 GLY A N 1
ATOM 6727 C CA . GLY A 1 869 ? 26.739 -35.938 14.918 1.00 94.25 869 GLY A CA 1
ATOM 6728 C C . GLY A 1 869 ? 27.561 -35.258 13.816 1.00 94.25 869 GLY A C 1
ATOM 6729 O O . GLY A 1 869 ? 28.535 -34.576 14.136 1.00 94.25 869 GLY A O 1
ATOM 6730 N N . GLU A 1 870 ? 27.159 -35.390 12.548 1.00 95.25 870 GLU A N 1
ATOM 6731 C CA . GLU A 1 870 ? 27.811 -34.768 11.385 1.00 95.25 870 GLU A CA 1
ATOM 6732 C C . GLU A 1 870 ? 27.435 -33.286 11.231 1.00 95.25 870 GLU A C 1
ATOM 6734 O O . GLU A 1 870 ? 26.350 -32.869 11.630 1.00 95.25 870 GLU A O 1
ATOM 6739 N N . TYR A 1 871 ? 28.303 -32.482 10.609 1.00 96.94 871 TYR A N 1
ATOM 6740 C CA . TYR A 1 871 ? 27.959 -31.116 10.196 1.00 96.94 871 TYR A CA 1
ATOM 6741 C C . TYR A 1 871 ? 27.428 -31.123 8.764 1.00 96.94 871 TYR A C 1
ATOM 6743 O O . TYR A 1 871 ? 28.168 -31.472 7.846 1.00 96.94 871 TYR A O 1
ATOM 6751 N N . LEU A 1 872 ? 26.171 -30.721 8.584 1.00 96.94 872 LEU A N 1
ATOM 6752 C CA . LEU A 1 872 ? 25.441 -30.804 7.317 1.00 96.94 872 LEU A CA 1
ATOM 6753 C C . LEU A 1 872 ? 24.925 -29.434 6.852 1.00 96.94 872 LEU A C 1
ATOM 6755 O O . LEU A 1 872 ? 24.852 -28.483 7.638 1.00 96.94 872 LEU A O 1
ATOM 6759 N N . ASP A 1 873 ? 24.554 -29.368 5.571 1.00 97.12 873 ASP A N 1
ATOM 6760 C CA . ASP A 1 873 ? 23.929 -28.208 4.932 1.00 97.12 873 ASP A CA 1
ATOM 6761 C C . ASP A 1 873 ? 22.412 -28.407 4.834 1.00 97.12 873 ASP A C 1
ATOM 6763 O O . ASP A 1 873 ? 21.928 -29.305 4.147 1.00 97.12 873 ASP A O 1
ATOM 6767 N N . PHE A 1 874 ? 21.662 -27.540 5.508 1.00 97.25 874 PHE A N 1
ATOM 6768 C CA . PHE A 1 874 ? 20.201 -27.533 5.506 1.00 97.25 874 PHE A CA 1
ATOM 6769 C C . PHE A 1 874 ? 19.609 -26.347 4.738 1.00 97.25 874 PHE A C 1
ATOM 6771 O O . PHE A 1 874 ? 18.395 -26.165 4.766 1.00 97.25 874 PHE A O 1
ATOM 6778 N N . SER A 1 875 ? 20.424 -25.539 4.046 1.00 95.62 875 SER A N 1
ATOM 6779 C CA . SER A 1 875 ? 19.982 -24.340 3.307 1.00 95.62 875 SER A CA 1
ATOM 6780 C C . SER A 1 875 ? 19.002 -24.641 2.165 1.00 95.62 875 SER A C 1
ATOM 6782 O O . SER A 1 875 ? 18.301 -23.742 1.697 1.00 95.62 875 SER A O 1
ATOM 6784 N N . ARG A 1 876 ? 18.931 -25.910 1.737 1.00 96.75 876 ARG A N 1
ATOM 6785 C CA . ARG A 1 876 ? 18.000 -26.447 0.732 1.00 96.75 876 ARG A CA 1
ATOM 6786 C C . ARG A 1 876 ? 17.347 -27.737 1.253 1.00 96.75 876 ARG A C 1
ATOM 6788 O O . ARG A 1 876 ? 17.703 -28.825 0.799 1.00 96.75 876 ARG A O 1
ATOM 6795 N N . PRO A 1 877 ? 16.437 -27.646 2.236 1.00 97.06 877 PRO A N 1
ATOM 6796 C CA . PRO A 1 877 ? 15.896 -28.820 2.905 1.00 97.06 877 PRO A CA 1
ATOM 6797 C C . PRO A 1 877 ? 14.950 -29.608 1.991 1.00 97.06 877 PRO A C 1
ATOM 6799 O O . PRO A 1 877 ? 14.380 -29.074 1.035 1.00 97.06 877 PRO A O 1
ATOM 6802 N N . ARG A 1 878 ? 14.741 -30.882 2.329 1.00 97.56 878 ARG A N 1
ATOM 6803 C CA . ARG A 1 878 ? 13.810 -31.797 1.650 1.00 97.56 878 ARG A CA 1
ATOM 6804 C C . ARG A 1 878 ? 12.668 -32.284 2.531 1.00 97.56 878 ARG A C 1
ATOM 6806 O O . ARG A 1 878 ? 11.638 -32.683 2.000 1.00 97.56 878 ARG A O 1
ATOM 6813 N N . SER A 1 879 ? 12.788 -32.209 3.854 1.00 97.50 879 SER A N 1
ATOM 6814 C CA . SER A 1 879 ? 11.698 -32.532 4.782 1.00 97.50 879 SER A CA 1
ATOM 6815 C C . SER A 1 879 ? 11.739 -31.656 6.038 1.00 97.50 879 SER A C 1
ATOM 6817 O O . SER A 1 879 ? 12.784 -31.103 6.389 1.00 97.50 879 SER A O 1
ATOM 6819 N N . MET A 1 880 ? 10.582 -31.486 6.691 1.00 98.12 880 MET A N 1
ATOM 6820 C CA . MET A 1 880 ? 10.416 -30.575 7.830 1.00 98.12 880 MET A CA 1
ATOM 6821 C C . MET A 1 880 ? 9.499 -31.155 8.913 1.00 98.12 880 MET A C 1
ATOM 6823 O O . MET A 1 880 ? 8.507 -31.824 8.618 1.00 98.12 880 MET A O 1
ATOM 6827 N N . ARG A 1 881 ? 9.786 -30.853 10.181 1.00 97.88 881 ARG A N 1
ATOM 6828 C CA . ARG A 1 881 ? 8.877 -31.046 11.323 1.00 97.88 881 ARG A CA 1
ATOM 6829 C C . ARG A 1 881 ? 8.942 -29.836 12.245 1.00 97.88 881 ARG A C 1
ATOM 6831 O O . ARG A 1 881 ? 10.001 -29.240 12.392 1.00 97.88 881 ARG A O 1
ATOM 6838 N N . VAL A 1 882 ? 7.830 -29.498 12.887 1.00 97.75 882 VAL A N 1
ATOM 6839 C CA . VAL A 1 882 ? 7.784 -28.434 13.894 1.00 97.75 882 VAL A CA 1
ATOM 6840 C C . VAL A 1 882 ? 7.419 -29.044 15.238 1.00 97.75 882 VAL A C 1
ATOM 6842 O O . VAL A 1 882 ? 6.434 -29.771 15.361 1.00 97.75 882 VAL A O 1
ATOM 6845 N N . VAL A 1 883 ? 8.235 -28.771 16.248 1.00 96.50 883 VAL A N 1
ATOM 6846 C CA . VAL A 1 883 ? 8.069 -29.273 17.618 1.00 96.50 883 VAL A CA 1
ATOM 6847 C C . VAL A 1 883 ? 8.021 -28.107 18.599 1.00 96.50 883 VAL A C 1
ATOM 6849 O O . VAL A 1 883 ? 8.424 -26.995 18.258 1.00 96.50 883 VAL A O 1
ATOM 6852 N N . SER A 1 884 ? 7.516 -28.338 19.809 1.00 93.81 884 SER A N 1
ATOM 6853 C CA . SER A 1 884 ? 7.627 -27.350 20.886 1.00 93.81 884 SER A CA 1
ATOM 6854 C C . SER A 1 884 ? 9.095 -27.151 21.266 1.00 93.81 884 SER A C 1
ATOM 6856 O O . SER A 1 884 ? 9.898 -28.083 21.141 1.00 93.81 884 SER A O 1
ATOM 6858 N N . LYS A 1 885 ? 9.444 -25.935 21.693 1.00 84.75 885 LYS A N 1
ATOM 6859 C CA . LYS A 1 885 ? 10.754 -25.661 22.298 1.00 84.75 885 LYS A CA 1
ATOM 6860 C C . LYS A 1 885 ? 10.928 -26.345 23.641 1.00 84.75 885 LYS A C 1
ATOM 6862 O O . LYS A 1 885 ? 9.916 -26.464 24.368 1.00 84.75 885 LYS A O 1
#

Foldseek 3Di:
DDDDDDDDDDDDPPPPPPPPCPPPLAAFDAQDPDQAAAQFDWQWGKWKWKAFLWIGGQDADPPFFFAAAAALFKIKIKIFTSPFDQDFWKKKFKAFLVRDTPDMDTWDGQVPQFAAPLADPPADSVGDDLDFPDDFEAEADDLVLLVVQQPQQSVSVVVSQLRGLEYEYEAADVRHDAEGEDHFDPSQAFHKYKYAYRYQDWHWYHWPPFIDIDHHGDMWMWTDHPRGIDIPLSNSSNSYDHHGSMIIDMDFSNSQAPQMKMWMDGPPIITINGSRDYFYQFEAEEEEEFEEALHFGPPPQVCLVDPVQQLLVSSQANHQKYKYWYWYYYYHCWDQALLLDIDHHAAADDDEQADDRCVAQPVPPFPWLLQQVQQLVNFWDFSHDLVQRPPQGNAAYEYWYWGQHPVGIYTYAQAAASRYHYHPDNWKLRVQQRSLRNLVDAACVPWPQFWWEAGNVHHQHIWTASQQVRHTHHQFASDQQQDWDDTPRDTHGASVSTYGFTASRYPGTRRGPSRRYGRGTSNSSSSSSVSRLQHWDQDLPAPLRIWHADPVVSDTHHDFRWDAPWFEDEDQQVQQAQVSQLVCLLQGLEYEYEDAAVRHDAEHEHHAQAPSNANRKYWYQYQYQDWHWYCFPNDIDIDHHRDTWMWGRNRHGTDIDHDDDNIDGFHFPDFFAKWWKKKWWDALVLPRQTDTGAIMIMHTGTAGAACVVPDDLQFWWKWWQFPVGIGIHTDHNHNPDPSGTMMTIHIDGLVRVTFKIWIHHHNDTRDIDGYDRGDPDGDMDMHRAARAAHQQKKWKAASSGRDIDMDGAPDKDDQWDDPVQAPGQTKIGAHNFKKKWFAQDRDCPPQRIFIDDHIGHQVNQAFGQTRNRHTHHRRRTTIMHMHTD

Organism: Citrobacter braakii (NCBI:txid57706)